Protein 1ELU (pdb70)

Secondary structure (DSSP, 8-state):
--GGGTTSEE--TTT-PPPPHHHHHHHHHHHHHHHHH-SSSHHHHHHHHHHHHHHHHHHHHHTTS-GGGEEEESSHHHHHHHHHHHS---TT-EEEEETT--HHHHHHHHHHHHHH--EEEEE--GGGSSSS-HHHHHHTT--TTEEEEEEESB-TTT--B--HHHHHHHHHH--SSS--EEEEE-TTTBTTB---TTTS--SEEEEESSSTT---TT-EEEEE-TTTGGG----S--TTTEEE-TTS-EEEEPSGGGGG--S---HHHHHHHHHHHHHHHHH--HHHHHHHHHHHHHHHHHHHHHSTTEEES-SS--SSSEEEEEE-SSS-HHHHHHHHHHTTEE-EEETTTTEEEEE--TT--HHHHHHHHHHHTT---/--GGGTTSEE--TTT-PPPPHHHHHHHHHHHHHHHHH-SSSHHHHHHHHHHHHHHHHHHHHHTTS-GGGEEEESSHHHHHHHHHHHS---TT-EEEEETT--HHHHHHHHHHHHHH--EEEEE--GGGSSSS-HHHHHHTT--TTEEEEEEESB-TTT--B--HHHHHHHHHH--SSS--EEEEE-TTTBTTB---TTTS--SEEEEESSSTT---TT-EEEEE-HHHHTT----S--TTSEEE-TTS-EEEEPSGGGGG--S---HHHHHHHHHHHHHHHHSS-HHHHHHHHHHHHHHHHHHHHHSTTEEES-SS--SSSEEEEEE-STT-HHHHHHHHHHTTEE-EEEETTEEEEEE--TT--HHHHHHHHHHHTT---

B-factor: mean 25.41, std 8.62, range [9.64, 63.94]

Radius of gyration: 26.95 Å; Cα contacts (8 Å, |Δi|>4): 1726; chains: 2; bounding box: 87×62×56 Å

Sequence (762 aa):
QFPGLANKTYFNFGGQGILPTVALEAITAMYGYLQENGPFSIAANQHIQQLIAQLRQALAETFNVDPNTITITDNVTTGCDIVLWGLDWHQGDEILLTDCEHPGIIAIVQAIAARFGITYRFFPVAATLNQGDAAAVLANHLGPKTRLVILSHLLWNTGQVLPLAEIMAVCRRHQGNYPVRVLVDGAQSAGSLPLDFSRLEVDYYAFTGHKWFAGPAGVGGLYIHGDCLGEINPTYVGWRSITYGAKGEPTGWAEGGKRFEVATSAYPQYAGLLAALQLHQRQGTAEERYQAICQRSEFLWRGLNQLPHVHCLATSAPQAGLVSFTVDSPLGHRAIVQKLEEQRIYLRTIADPDCIRACCHYITDEEEINHLLARLADFGPQFPGLANKTYFNFGGQGILPTVALEAITAMYGYLQENGPFSIAANQHIQQLIAQLRQALAETFNVDPNTITITDNVTTGCDIVLWGLDWHQGDEILLTDCEHPGIIAIVQAIAARFGITYRFFPVAATLNQGDAAAVLANHLGPKTRLVILSHLLWNTGQVLPLAEIMAVCRRHQGNYPVRVLVDGAQSAGSLPLDFSRLEVDYYAFTGHKWFAGPAGVGGLYIHGDCLGEINPTYVGWRSITYGAKGEPTGWAEGGKRFEVATSAYPQYAGLLAALQLHQRQGTAEERYQAICQRSEFLWRGLNQLPHVHCLATSAPQAGLVSFTVDSPLGHRAIVQKLEEQRIYLRTIADPDCIRACCHYITDEEEINHLLARLADFGP

Organism: Synechocystis sp. (strain PCC 6714) (NCBI:txid1147)

Solvent-accessible surface area: 26799 Å² total

CATH classification: 3.90.1150.10 (+1 more: 3.40.640.10)

Structure (mmCIF, N/CA/C/O backbone):
data_1ELU
#
_entry.id   1ELU
#
_cell.length_a   62.448
_cell.length_b   65.386
_cell.length_c   170.532
_cell.angle_alpha   90.00
_cell.angle_beta   90.00
_cell.angle_gamma   90.00
#
_symmetry.space_group_name_H-M   'P 21 21 21'
#
loop_
_entity.id
_entity.type
_entity.pdbx_description
1 polymer 'L-CYSTEINE/L-CYSTINE C-S LYASE'
2 non-polymer 'POTASSIUM ION'
3 non-polymer '2-[(3-HYDROXY-2-METHYL-5-PHOSPHONOOXYMETHYL-PYRIDIN-4-YLMETHYL)-AMINO]-PROPIONIC ACID'
4 non-polymer S-MERCAPTOCYSTEINE
5 water water
#
loop_
_atom_site.group_PDB
_atom_site.id
_atom_site.type_symbol
_atom_site.label_atom_id
_atom_site.label_alt_id
_atom_site.label_comp_id
_atom_site.label_asym_id
_atom_site.label_entity_id
_atom_site.label_seq_id
_atom_site.pdbx_PDB_ins_code
_atom_site.Cartn_x
_atom_site.Cartn_y
_atom_site.Cartn_z
_atom_site.occupancy
_atom_site.B_iso_or_equiv
_atom_site.auth_seq_id
_atom_site.auth_comp_id
_atom_site.auth_asym_id
_atom_site.auth_atom_id
_atom_site.pdbx_PDB_model_num
ATOM 1 N N . GLN A 1 10 ? -53.506 -18.871 -0.591 1.00 22.52 13 GLN A N 1
ATOM 2 C CA . GLN A 1 10 ? -52.599 -18.298 -1.631 1.00 21.28 13 GLN A CA 1
ATOM 3 C C . GLN A 1 10 ? -53.309 -17.199 -2.428 1.00 19.01 13 GLN A C 1
ATOM 4 O O . GLN A 1 10 ? -52.656 -16.387 -3.074 1.00 21.58 13 GLN A O 1
ATOM 10 N N . PHE A 1 11 ? -54.635 -17.205 -2.412 1.00 18.11 14 PHE A N 1
ATOM 11 C CA . PHE A 1 11 ? -55.412 -16.212 -3.167 1.00 20.74 14 PHE A CA 1
ATOM 12 C C . PHE A 1 11 ? -56.405 -15.507 -2.264 1.00 24.70 14 PHE A C 1
ATOM 13 O O . PHE A 1 11 ? -57.606 -15.822 -2.250 1.00 20.25 14 PHE A O 1
ATOM 21 N N . PRO A 1 12 ? -55.902 -14.537 -1.477 1.00 25.81 15 PRO A N 1
ATOM 22 C CA . PRO A 1 12 ? -56.685 -13.744 -0.535 1.00 26.96 15 PRO A CA 1
ATOM 23 C C . PRO A 1 12 ? -57.944 -13.090 -1.081 1.00 21.88 15 PRO A C 1
ATOM 24 O O . PRO A 1 12 ? -58.952 -13.022 -0.373 1.00 21.04 15 PRO A O 1
ATOM 28 N N . GLY A 1 13 ? -57.888 -12.627 -2.330 1.00 24.27 16 GLY A N 1
ATOM 29 C CA . GLY A 1 13 ? -59.042 -11.989 -2.937 1.00 23.43 16 GLY A CA 1
ATOM 30 C C . GLY A 1 13 ? -60.295 -12.851 -3.044 1.00 22.12 16 GLY A C 1
ATOM 31 O O . GLY A 1 13 ? -61.389 -12.343 -3.170 1.00 22.41 16 GLY A O 1
ATOM 32 N N . LEU A 1 14 ? -60.155 -14.169 -2.986 1.00 22.46 17 LEU A N 1
ATOM 33 C CA . LEU A 1 14 ? -61.333 -15.020 -3.092 1.00 20.24 17 LEU A CA 1
ATOM 34 C C . LEU A 1 14 ? -62.289 -14.964 -1.895 1.00 20.19 17 LEU A C 1
ATOM 35 O O . LEU A 1 14 ? -63.497 -15.027 -2.057 1.00 20.86 17 LEU A O 1
ATOM 40 N N . ALA A 1 15 ? -61.725 -14.820 -0.701 1.00 23.47 18 ALA A N 1
ATOM 41 C CA . ALA A 1 15 ? -62.481 -14.873 0.550 1.00 27.09 18 ALA A CA 1
ATOM 42 C C . ALA A 1 15 ? -63.789 -14.142 0.741 1.00 28.87 18 ALA A C 1
ATOM 43 O O . ALA A 1 15 ? -64.806 -14.771 1.018 1.00 31.23 18 ALA A O 1
ATOM 45 N N . ASN A 1 16 ? -63.805 -12.828 0.630 1.00 29.83 19 ASN A N 1
ATOM 46 C CA . ASN A 1 16 ? -65.086 -12.178 0.895 1.00 30.22 19 ASN A CA 1
ATOM 47 C C . ASN A 1 16 ? -65.932 -11.794 -0.316 1.00 24.25 19 ASN A C 1
ATOM 48 O O . ASN A 1 16 ? -66.664 -10.807 -0.287 1.00 23.93 19 ASN A O 1
ATOM 53 N N . LYS A 1 17 ? -65.857 -12.631 -1.353 1.00 18.91 20 LYS A N 1
ATOM 54 C CA . LYS A 1 17 ? -66.621 -12.464 -2.593 1.00 17.45 20 LYS A CA 1
ATOM 55 C C . LYS A 1 17 ? -66.859 -13.826 -3.266 1.00 18.24 20 LYS A C 1
ATOM 56 O O . LYS A 1 17 ? -66.356 -14.871 -2.784 1.00 17.87 20 LYS A O 1
ATOM 62 N N . THR A 1 18 ? -67.641 -13.813 -4.348 1.00 14.74 21 THR A N 1
ATOM 63 C CA . THR A 1 18 ? -67.939 -15.023 -5.125 1.00 14.06 21 THR A CA 1
ATOM 64 C C . THR A 1 18 ? -67.491 -14.613 -6.525 1.00 11.81 21 THR A C 1
ATOM 65 O O . THR A 1 18 ? -68.273 -14.065 -7.318 1.00 14.95 21 THR A O 1
ATOM 69 N N . TYR A 1 19 ? -66.231 -14.894 -6.821 1.00 11.40 22 TYR A N 1
ATOM 70 C CA . TYR A 1 19 ? -65.639 -14.449 -8.090 1.00 13.92 22 TYR A CA 1
ATOM 71 C C . TYR A 1 19 ? -65.644 -15.453 -9.229 1.00 16.10 22 TYR A C 1
ATOM 72 O O . TYR A 1 19 ? -65.123 -16.555 -9.088 1.00 15.71 22 TYR A O 1
ATOM 81 N N . PHE A 1 20 ? -66.189 -15.030 -10.360 1.00 12.85 23 PHE A N 1
ATOM 82 C CA . PHE A 1 20 ? -66.239 -15.843 -11.578 1.00 14.24 23 PHE A CA 1
ATOM 83 C C . PHE A 1 20 ? -65.731 -15.013 -12.778 1.00 13.34 23 PHE A C 1
ATOM 84 O O . PHE A 1 20 ? -66.146 -15.236 -13.915 1.00 15.37 23 PHE A O 1
ATOM 92 N N . ASN A 1 21 ? -64.833 -14.047 -12.512 1.00 12.54 24 ASN A N 1
ATOM 93 C CA . ASN A 1 21 ? -64.306 -13.214 -13.595 1.00 12.77 24 ASN A CA 1
ATOM 94 C C . ASN A 1 21 ? -62.828 -13.387 -13.917 1.00 14.79 24 ASN A C 1
ATOM 95 O O . ASN A 1 21 ? -62.155 -12.465 -14.382 1.00 14.94 24 ASN A O 1
ATOM 100 N N . PHE A 1 22 ? -62.321 -14.601 -13.740 1.00 13.92 25 PHE A N 1
ATOM 101 C CA . PHE A 1 22 ? -60.909 -14.886 -14.022 1.00 14.12 25 PHE A CA 1
ATOM 102 C C . PHE A 1 22 ? -60.504 -14.552 -15.451 1.00 11.67 25 PHE A C 1
ATOM 103 O O . PHE A 1 22 ? -59.344 -14.164 -15.718 1.00 14.81 25 PHE A O 1
ATOM 111 N N . GLY A 1 23 ? -61.443 -14.756 -16.381 1.00 15.62 26 GLY A N 1
ATOM 112 C CA . GLY A 1 23 ? -61.181 -14.488 -17.791 1.00 14.23 26 GLY A CA 1
ATOM 113 C C . GLY A 1 23 ? -61.020 -12.999 -18.047 1.00 15.73 26 GLY A C 1
ATOM 114 O O . GLY A 1 23 ? -60.448 -12.623 -19.065 1.00 16.48 26 GLY A O 1
ATOM 115 N N . GLY A 1 24 ? -61.559 -12.174 -17.141 1.00 13.89 27 GLY A N 1
ATOM 116 C CA . GLY A 1 24 ? -61.427 -10.704 -17.222 1.00 15.02 27 GLY A CA 1
ATOM 117 C C . GLY A 1 24 ? -60.070 -10.364 -16.590 1.00 14.16 27 GLY A C 1
ATOM 118 O O . GLY A 1 24 ? -59.188 -9.729 -17.202 1.00 15.98 27 GLY A O 1
ATOM 119 N N . GLN A 1 25 ? -59.891 -10.784 -15.336 1.00 11.89 28 GLN A N 1
ATOM 120 C CA . GLN A 1 25 ? -58.600 -10.618 -14.687 1.00 9.64 28 GLN A CA 1
ATOM 121 C C . GLN A 1 25 ? -58.562 -11.612 -13.525 1.00 12.57 28 GLN A C 1
ATOM 122 O O . GLN A 1 25 ? -59.556 -11.775 -12.816 1.00 13.35 28 GLN A O 1
ATOM 128 N N . GLY A 1 26 ? -57.446 -12.305 -13.380 1.00 13.54 29 GLY A N 1
ATOM 129 C CA . GLY A 1 26 ? -57.375 -13.240 -12.271 1.00 12.93 29 GLY A CA 1
ATOM 130 C C . GLY A 1 26 ? -57.128 -12.584 -10.928 1.00 14.17 29 GLY A C 1
ATOM 131 O O . GLY A 1 26 ? -56.643 -11.446 -10.856 1.00 14.48 29 GLY A O 1
ATOM 132 N N . ILE A 1 27 ? -57.507 -13.267 -9.856 1.00 15.06 30 ILE A N 1
ATOM 133 C CA . ILE A 1 27 ? -57.236 -12.794 -8.506 1.00 15.83 30 ILE A CA 1
ATOM 134 C C . ILE A 1 27 ? -55.709 -12.969 -8.322 1.00 15.78 30 ILE A C 1
ATOM 135 O O . ILE A 1 27 ? -55.132 -14.017 -8.603 1.00 14.53 30 ILE A O 1
ATOM 140 N N . LEU A 1 28 ? -55.047 -11.919 -7.876 1.00 11.92 31 LEU A N 1
ATOM 141 C CA . LEU A 1 28 ? -53.602 -11.935 -7.723 1.00 12.57 31 LEU A CA 1
ATOM 142 C C . LEU A 1 28 ? -53.194 -12.716 -6.471 1.00 14.80 31 LEU A C 1
ATOM 143 O O . LEU A 1 28 ? -53.638 -12.416 -5.374 1.00 15.90 31 LEU A O 1
ATOM 148 N N . PRO A 1 29 ? -52.331 -13.729 -6.621 1.00 14.55 32 PRO A N 1
ATOM 149 C CA . PRO A 1 29 ? -51.934 -14.466 -5.413 1.00 15.07 32 PRO A CA 1
ATOM 150 C C . PRO A 1 29 ? -50.940 -13.672 -4.548 1.00 15.35 32 PRO A C 1
ATOM 151 O O . PRO A 1 29 ? -50.197 -12.803 -5.038 1.00 14.00 32 PRO A O 1
ATOM 155 N N . THR A 1 30 ? -50.916 -13.994 -3.263 1.00 15.16 33 THR A N 1
ATOM 156 C CA . THR A 1 30 ? -50.007 -13.306 -2.344 1.00 17.61 33 THR A CA 1
ATOM 157 C C . THR A 1 30 ? -48.560 -13.333 -2.806 1.00 14.50 33 THR A C 1
ATOM 158 O O . THR A 1 30 ? -47.883 -12.313 -2.755 1.00 15.36 33 THR A O 1
ATOM 162 N N . VAL A 1 31 ? -48.050 -14.474 -3.282 1.00 16.95 34 VAL A N 1
ATOM 163 C CA . VAL A 1 31 ? -46.660 -14.530 -3.742 1.00 17.11 34 VAL A CA 1
ATOM 164 C C . VAL A 1 31 ? -46.376 -13.522 -4.873 1.00 14.88 34 VAL A C 1
ATOM 165 O O . VAL A 1 31 ? -45.260 -13.021 -4.978 1.00 16.66 34 VAL A O 1
ATOM 169 N N . ALA A 1 32 ? -47.372 -13.229 -5.708 1.00 14.33 35 ALA A N 1
ATOM 170 C CA . ALA A 1 32 ? -47.165 -12.258 -6.768 1.00 14.95 35 ALA A CA 1
ATOM 171 C C . ALA A 1 32 ? -47.038 -10.864 -6.173 1.00 14.53 35 ALA A C 1
ATOM 172 O O . ALA A 1 32 ? -46.121 -10.108 -6.570 1.00 14.84 35 ALA A O 1
ATOM 174 N N . LEU A 1 33 ? -47.943 -10.523 -5.249 1.00 12.95 36 LEU A N 1
ATOM 175 C CA . LEU A 1 33 ? -47.863 -9.179 -4.642 1.00 14.42 36 LEU A CA 1
ATOM 176 C C . LEU A 1 33 ? -46.541 -9.022 -3.880 1.00 14.66 36 LEU A C 1
ATOM 177 O O . LEU A 1 33 ? -45.876 -7.986 -3.962 1.00 14.56 36 LEU A O 1
ATOM 182 N N . GLU A 1 34 ? -46.127 -10.079 -3.169 1.00 16.02 37 GLU A N 1
ATOM 183 C CA . GLU A 1 34 ? -44.853 -10.029 -2.446 1.00 15.47 37 GLU A CA 1
ATOM 184 C C . GLU A 1 34 ? -43.689 -9.777 -3.412 1.00 16.62 37 GLU A C 1
ATOM 185 O O . GLU A 1 34 ? -42.746 -9.009 -3.098 1.00 16.12 37 GLU A O 1
ATOM 191 N N . ALA A 1 35 ? -43.704 -10.447 -4.579 1.00 13.60 38 ALA A N 1
ATOM 192 C CA . ALA A 1 35 ? -42.633 -10.262 -5.562 1.00 14.94 38 ALA A CA 1
ATOM 193 C C . ALA A 1 35 ? -42.601 -8.851 -6.138 1.00 14.47 38 ALA A C 1
ATOM 194 O O . ALA A 1 35 ? -41.518 -8.287 -6.343 1.00 15.12 38 ALA A O 1
ATOM 196 N N . ILE A 1 36 ? -43.773 -8.296 -6.394 1.00 14.42 39 ILE A N 1
ATOM 197 C CA . ILE A 1 36 ? -43.873 -6.927 -6.907 1.00 14.96 39 ILE A CA 1
ATOM 198 C C . ILE A 1 36 ? -43.289 -5.955 -5.892 1.00 15.77 39 ILE A C 1
ATOM 199 O O . ILE A 1 36 ? -42.406 -5.138 -6.210 1.00 15.44 39 ILE A O 1
ATOM 204 N N . THR A 1 37 ? -43.781 -6.044 -4.663 1.00 16.69 40 THR A N 1
ATOM 205 C CA . THR A 1 37 ? -43.301 -5.168 -3.587 1.00 16.40 40 THR A CA 1
ATOM 206 C C . THR A 1 37 ? -41.797 -5.307 -3.358 1.00 16.07 40 THR A C 1
ATOM 207 O O . THR A 1 37 ? -41.096 -4.302 -3.175 1.00 18.68 40 THR A O 1
ATOM 211 N N . ALA A 1 38 ? -41.277 -6.541 -3.387 1.00 16.32 41 ALA A N 1
ATOM 212 C CA . ALA A 1 38 ? -39.847 -6.755 -3.160 1.00 17.76 41 ALA A CA 1
ATOM 213 C C . ALA A 1 38 ? -38.999 -6.119 -4.240 1.00 16.97 41 ALA A C 1
ATOM 214 O O . ALA A 1 38 ? -37.894 -5.655 -3.964 1.00 19.39 41 ALA A O 1
ATOM 216 N N . MET A 1 39 ? -39.503 -6.102 -5.469 1.00 17.52 42 MET A N 1
ATOM 217 C CA . MET A 1 39 ? -38.777 -5.481 -6.579 1.00 20.48 42 MET A CA 1
ATOM 218 C C . MET A 1 39 ? -38.706 -3.951 -6.428 1.00 19.21 42 MET A C 1
ATOM 219 O O . MET A 1 39 ? -37.653 -3.356 -6.700 1.00 18.14 42 MET A O 1
ATOM 224 N N . TYR A 1 40 ? -39.787 -3.305 -5.985 1.00 19.38 43 TYR A N 1
ATOM 225 C CA . TYR A 1 40 ? -39.697 -1.849 -5.789 1.00 18.11 43 TYR A CA 1
ATOM 226 C C . TYR A 1 40 ? -38.634 -1.613 -4.736 1.00 19.76 43 TYR A C 1
ATOM 227 O O . TYR A 1 40 ? -37.812 -0.718 -4.856 1.00 17.83 43 TYR A O 1
ATOM 236 N N . GLY A 1 41 ? -38.637 -2.459 -3.713 1.00 19.72 44 GLY A N 1
ATOM 237 C CA . GLY A 1 41 ? -37.657 -2.324 -2.651 1.00 23.06 44 GLY A CA 1
ATOM 238 C C . GLY A 1 41 ? -36.233 -2.485 -3.149 1.00 22.64 44 GLY A C 1
ATOM 239 O O . GLY A 1 41 ? -35.336 -1.723 -2.755 1.00 22.03 44 GLY A O 1
ATOM 240 N N . TYR A 1 42 ? -36.008 -3.485 -4.005 1.00 20.17 45 TYR A N 1
ATOM 241 C CA . TYR A 1 42 ? -34.684 -3.712 -4.546 1.00 21.28 45 TYR A CA 1
ATOM 242 C C . TYR A 1 42 ? -34.250 -2.466 -5.312 1.00 21.04 45 TYR A C 1
ATOM 243 O O . TYR A 1 42 ? -33.127 -1.998 -5.161 1.00 21.51 45 TYR A O 1
ATOM 252 N N . LEU A 1 43 ? -35.142 -1.926 -6.136 1.00 21.67 46 LEU A N 1
ATOM 253 C CA . LEU A 1 43 ? -34.816 -0.729 -6.909 1.00 20.62 46 LEU A CA 1
ATOM 254 C C . LEU A 1 43 ? -34.518 0.477 -6.010 1.00 18.86 46 LEU A C 1
ATOM 255 O O . LEU A 1 43 ? -33.590 1.238 -6.279 1.00 20.65 46 LEU A O 1
ATOM 260 N N . GLN A 1 44 ? -35.289 0.658 -4.949 1.00 21.93 47 GLN A N 1
ATOM 261 C CA . GLN A 1 44 ? -35.046 1.798 -4.076 1.00 22.82 47 GLN A CA 1
ATOM 262 C C . GLN A 1 44 ? -33.710 1.634 -3.380 1.00 23.77 47 GLN A C 1
ATOM 263 O O . GLN A 1 44 ? -32.941 2.583 -3.246 1.00 21.95 47 GLN A O 1
ATOM 269 N N . GLU A 1 45 ? -33.414 0.411 -2.963 1.00 23.19 48 GLU A N 1
ATOM 270 C CA . GLU A 1 45 ? -32.186 0.153 -2.239 1.00 24.36 48 GLU A CA 1
ATOM 271 C C . GLU A 1 45 ? -30.914 0.244 -3.070 1.00 19.16 48 GLU A C 1
ATOM 272 O O . GLU A 1 45 ? -29.908 0.795 -2.631 1.00 19.97 48 GLU A O 1
ATOM 278 N N . ASN A 1 46 ? -30.964 -0.296 -4.281 1.00 18.26 49 ASN A N 1
ATOM 279 C CA . ASN A 1 46 ? -29.807 -0.389 -5.137 1.00 18.31 49 ASN A CA 1
ATOM 280 C C . ASN A 1 46 ? -29.722 0.498 -6.356 1.00 18.85 49 ASN A C 1
ATOM 281 O O . ASN A 1 46 ? -28.729 0.435 -7.078 1.00 19.82 49 ASN A O 1
ATOM 286 N N . GLY A 1 47 ? -30.748 1.316 -6.581 1.00 18.47 50 GLY A N 1
ATOM 287 C CA . GLY A 1 47 ? -30.747 2.168 -7.761 1.00 18.60 50 GLY A CA 1
ATOM 288 C C . GLY A 1 47 ? -31.616 3.393 -7.544 1.00 18.42 50 GLY A C 1
ATOM 289 O O . GLY A 1 47 ? -31.386 4.132 -6.595 1.00 18.08 50 GLY A O 1
ATOM 290 N N . PRO A 1 48 ? -32.734 3.528 -8.268 1.00 18.66 51 PRO A N 1
ATOM 291 C CA . PRO A 1 48 ? -33.285 2.615 -9.272 1.00 16.47 51 PRO A CA 1
ATOM 292 C C . PRO A 1 48 ? -32.558 2.402 -10.579 1.00 17.72 51 PRO A C 1
ATOM 293 O O . PRO A 1 48 ? -32.812 1.401 -11.276 1.00 15.16 51 PRO A O 1
ATOM 297 N N . PHE A 1 49 ? -31.687 3.337 -10.936 1.00 16.48 52 PHE A N 1
ATOM 298 C CA . PHE A 1 49 ? -30.895 3.242 -12.156 1.00 13.80 52 PHE A CA 1
ATOM 299 C C . PHE A 1 49 ? -29.441 3.158 -11.743 1.00 18.24 52 PHE A C 1
ATOM 300 O O . PHE A 1 49 ? -28.885 4.120 -11.196 1.00 15.41 52 PHE A O 1
ATOM 308 N N . SER A 1 50 ? -28.817 2.019 -12.030 1.00 16.92 53 SER A N 1
ATOM 309 C CA . SER A 1 50 ? -27.435 1.769 -11.644 1.00 16.50 53 SER A CA 1
ATOM 310 C C . SER A 1 50 ? -26.994 0.478 -12.326 1.00 17.61 53 SER A C 1
ATOM 311 O O . SER A 1 50 ? -27.802 -0.212 -12.934 1.00 17.55 53 SER A O 1
ATOM 314 N N . ILE A 1 51 ? -25.712 0.152 -12.204 1.00 17.72 54 ILE A N 1
ATOM 315 C CA . ILE A 1 51 ? -25.207 -1.086 -12.798 1.00 16.48 54 ILE A CA 1
ATOM 316 C C . ILE A 1 51 ? -25.917 -2.245 -12.107 1.00 18.85 54 ILE A C 1
ATOM 317 O O . ILE A 1 51 ? -26.406 -3.156 -12.784 1.00 19.46 54 ILE A O 1
ATOM 322 N N . ALA A 1 52 ? -25.990 -2.216 -10.784 1.00 20.49 55 ALA A N 1
ATOM 323 C CA . ALA A 1 52 ? -26.621 -3.312 -10.036 1.00 22.62 55 ALA A CA 1
ATOM 324 C C . ALA A 1 52 ? -28.090 -3.464 -10.378 1.00 24.45 55 ALA A C 1
ATOM 325 O O . ALA A 1 52 ? -28.569 -4.568 -10.657 1.00 21.88 55 ALA A O 1
ATOM 327 N N . ALA A 1 53 ? -28.820 -2.356 -10.365 1.00 22.15 56 ALA A N 1
ATOM 328 C CA . ALA A 1 53 ? -30.256 -2.439 -10.641 1.00 19.96 56 ALA A CA 1
ATOM 329 C C . ALA A 1 53 ? -30.550 -2.867 -12.077 1.00 19.72 56 ALA A C 1
ATOM 330 O O . ALA A 1 53 ? -31.448 -3.688 -12.306 1.00 19.83 56 ALA A O 1
ATOM 332 N N . ASN A 1 54 ? -29.827 -2.293 -13.039 1.00 16.93 57 ASN A N 1
ATOM 333 C CA . ASN A 1 54 ? -30.033 -2.653 -14.428 1.00 19.78 57 ASN A CA 1
ATOM 334 C C . ASN A 1 54 ? -29.704 -4.134 -14.636 1.00 18.82 57 ASN A C 1
ATOM 335 O O . ASN A 1 54 ? -30.407 -4.831 -15.366 1.00 20.35 57 ASN A O 1
ATOM 340 N N . GLN A 1 55 ? -28.672 -4.632 -13.965 1.00 19.24 58 GLN A N 1
ATOM 341 C CA . GLN A 1 55 ? -28.349 -6.054 -14.129 1.00 20.73 58 GLN A CA 1
ATOM 342 C C . GLN A 1 55 ? -29.478 -6.909 -13.539 1.00 20.63 58 GLN A C 1
ATOM 343 O O . GLN A 1 55 ? -29.891 -7.913 -14.166 1.00 17.11 58 GLN A O 1
ATOM 349 N N . HIS A 1 56 ? -29.976 -6.519 -12.357 1.00 18.62 59 HIS A N 1
ATOM 350 C CA . HIS A 1 56 ? -31.061 -7.251 -11.678 1.00 17.66 59 HIS A CA 1
ATOM 351 C C . HIS A 1 56 ? -32.320 -7.286 -12.566 1.00 19.22 59 HIS A C 1
ATOM 352 O O . HIS A 1 56 ? -33.029 -8.299 -12.626 1.00 19.59 59 HIS A O 1
ATOM 359 N N . ILE A 1 57 ? -32.601 -6.182 -13.264 1.00 16.18 60 ILE A N 1
ATOM 360 C CA . ILE A 1 57 ? -33.752 -6.129 -14.154 1.00 17.91 60 ILE A CA 1
ATOM 361 C C . ILE A 1 57 ? -33.543 -7.081 -15.338 1.00 19.22 60 ILE A C 1
ATOM 362 O O . ILE A 1 57 ? -34.440 -7.856 -15.655 1.00 19.36 60 ILE A O 1
ATOM 367 N N . GLN A 1 58 ? -32.355 -7.054 -15.955 1.00 17.30 61 GLN A N 1
ATOM 368 C CA . GLN A 1 58 ? -32.076 -7.932 -17.097 1.00 19.96 61 GLN A CA 1
ATOM 369 C C . GLN A 1 58 ? -32.205 -9.386 -16.664 1.00 18.08 61 GLN A C 1
ATOM 370 O O . GLN A 1 58 ? -32.774 -10.207 -17.398 1.00 20.35 61 GLN A O 1
ATOM 376 N N . GLN A 1 59 ? -31.697 -9.710 -15.480 1.00 16.90 62 GLN A N 1
ATOM 377 C CA . GLN A 1 59 ? -31.811 -11.086 -15.000 1.00 18.06 62 GLN A CA 1
ATOM 378 C C . GLN A 1 59 ? -33.280 -11.480 -14.803 1.00 19.90 62 GLN A C 1
ATOM 379 O O . GLN A 1 59 ? -33.680 -12.605 -15.126 1.00 17.57 62 GLN A O 1
ATOM 385 N N . LEU A 1 60 ? -34.076 -10.561 -14.269 1.00 16.62 63 LEU A N 1
ATOM 386 C CA . LEU A 1 60 ? -35.500 -10.791 -14.055 1.00 16.87 63 LEU A CA 1
ATOM 387 C C . LEU A 1 60 ? -36.183 -11.036 -15.386 1.00 17.63 63 LEU A C 1
ATOM 388 O O . LEU A 1 60 ? -3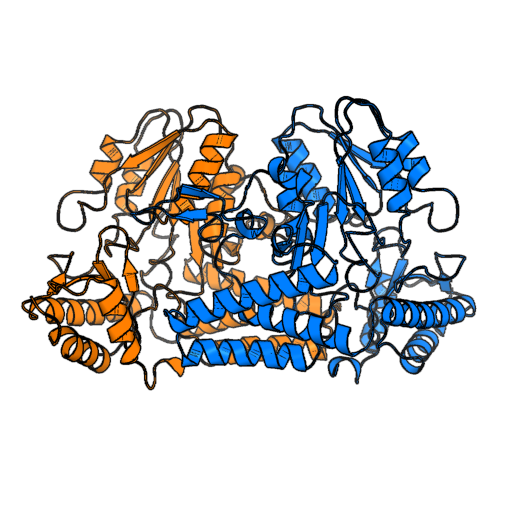6.961 -11.982 -15.546 1.00 16.88 63 LEU A O 1
ATOM 393 N N . ILE A 1 61 ? -35.895 -10.196 -16.365 1.00 15.98 64 ILE A N 1
ATOM 394 C CA . ILE A 1 61 ? -36.535 -10.373 -17.657 1.00 16.24 64 ILE A CA 1
ATOM 395 C C . ILE A 1 61 ? -36.201 -11.757 -18.241 1.00 15.38 64 ILE A C 1
ATOM 396 O O . ILE A 1 61 ? -37.084 -12.454 -18.728 1.00 18.73 64 ILE A O 1
ATOM 401 N N . ALA A 1 62 ? -34.933 -12.147 -18.176 1.00 17.33 65 ALA A N 1
ATOM 402 C CA . ALA A 1 62 ? -34.536 -13.450 -18.691 1.00 16.31 65 ALA A CA 1
ATOM 403 C C . ALA A 1 62 ? -35.233 -14.594 -17.947 1.00 19.82 65 ALA A C 1
ATOM 404 O O . ALA A 1 62 ? -35.609 -15.599 -18.564 1.00 19.62 65 ALA A O 1
ATOM 406 N N . GLN A 1 63 ? -35.397 -14.467 -16.636 1.00 15.90 66 GLN A N 1
ATOM 407 C CA . GLN A 1 63 ? -36.076 -15.507 -15.858 1.00 18.04 66 GLN A CA 1
ATOM 408 C C . GLN A 1 63 ? -37.532 -15.591 -16.271 1.00 15.84 66 GLN A C 1
ATOM 409 O O . GLN A 1 63 ? -38.090 -16.669 -16.412 1.00 18.18 66 GLN A O 1
ATOM 415 N N . LEU A 1 64 ? -38.192 -14.449 -16.441 1.00 15.25 67 LEU A N 1
ATOM 416 C CA . LEU A 1 64 ? -39.586 -14.544 -16.864 1.00 15.27 67 LEU A CA 1
ATOM 417 C C . LEU A 1 64 ? -39.719 -15.116 -18.297 1.00 16.45 67 LEU A C 1
ATOM 418 O O . LEU A 1 64 ? -40.646 -15.877 -18.560 1.00 19.57 67 LEU A O 1
ATOM 423 N N . ARG A 1 65 ? -38.789 -14.778 -19.195 1.00 14.48 68 ARG A N 1
ATOM 424 C CA . ARG A 1 65 ? -38.856 -15.258 -20.582 1.00 16.44 68 ARG A CA 1
ATOM 425 C C . ARG A 1 65 ? -38.698 -16.772 -20.557 1.00 20.17 68 ARG A C 1
ATOM 426 O O . ARG A 1 65 ? -39.388 -17.488 -21.284 1.00 18.42 68 ARG A O 1
ATOM 434 N N . GLN A 1 66 ? -37.806 -17.240 -19.694 1.00 21.24 69 GLN A N 1
ATOM 435 C CA . GLN A 1 66 ? -37.558 -18.673 -19.560 1.00 19.26 69 GLN A CA 1
ATOM 436 C C . GLN A 1 66 ? -38.747 -19.398 -18.954 1.00 21.61 69 GLN A C 1
ATOM 437 O O . GLN A 1 66 ? -39.099 -20.476 -19.407 1.00 20.79 69 GLN A O 1
ATOM 443 N N . ALA A 1 67 ? -39.386 -18.815 -17.937 1.00 21.56 70 ALA A N 1
ATOM 444 C CA . ALA A 1 67 ? -40.556 -19.438 -17.310 1.00 22.88 70 ALA A CA 1
ATOM 445 C C . ALA A 1 67 ? -41.703 -19.611 -18.310 1.00 20.35 70 ALA A C 1
ATOM 446 O O . ALA A 1 67 ? -42.389 -20.629 -18.304 1.00 21.22 70 ALA A O 1
ATOM 448 N N . LEU A 1 68 ? -41.930 -18.592 -19.144 1.00 20.20 71 LEU A N 1
ATOM 449 C CA . LEU A 1 68 ? -42.985 -18.643 -20.164 1.00 22.35 71 LEU A CA 1
ATOM 450 C C . LEU A 1 68 ? -42.624 -19.729 -21.187 1.00 23.33 71 LEU A C 1
ATOM 451 O O . LEU A 1 68 ? -43.477 -20.538 -21.564 1.00 20.83 71 LEU A O 1
ATOM 456 N N . ALA A 1 69 ? -41.363 -19.734 -21.621 1.00 22.07 72 ALA A N 1
ATOM 457 C CA . ALA A 1 69 ? -40.876 -20.729 -22.585 1.00 21.60 72 ALA A CA 1
ATOM 458 C C . ALA A 1 69 ? -41.162 -22.127 -22.066 1.00 23.17 72 ALA A C 1
ATOM 459 O O . ALA A 1 69 ? -41.716 -22.957 -22.790 1.00 25.65 72 ALA A O 1
ATOM 461 N N . GLU A 1 70 ? -40.813 -22.386 -20.815 1.00 23.84 73 GLU A N 1
ATOM 462 C CA . GLU A 1 70 ? -41.056 -23.701 -20.215 1.00 24.20 73 GLU A CA 1
ATOM 463 C C . GLU A 1 70 ? -42.548 -24.013 -20.086 1.00 27.06 73 GLU A C 1
ATOM 464 O O . GLU A 1 70 ? -42.972 -25.187 -20.158 1.00 25.51 73 GLU A O 1
ATOM 470 N N . THR A 1 71 ? -43.351 -22.976 -19.881 1.00 23.87 74 THR A N 1
ATOM 471 C CA . THR A 1 71 ? -44.779 -23.167 -19.754 1.00 24.93 74 THR A CA 1
ATOM 472 C C . THR A 1 71 ? -45.366 -23.762 -21.027 1.00 24.72 74 THR A C 1
ATOM 473 O O . THR A 1 71 ? -46.228 -24.644 -20.962 1.00 24.92 74 THR A O 1
ATOM 477 N N . PHE A 1 72 ? -44.867 -23.306 -22.174 1.00 24.63 75 PHE A N 1
ATOM 478 C CA . PHE A 1 72 ? -45.368 -23.739 -23.476 1.00 25.33 75 PHE A CA 1
ATOM 479 C C . PHE A 1 72 ? -44.470 -24.764 -24.160 1.00 26.47 75 PHE A C 1
ATOM 480 O O . PHE A 1 72 ? -44.696 -25.126 -25.315 1.00 23.39 75 PHE A O 1
ATOM 488 N N . ASN A 1 73 ? -43.446 -25.194 -23.432 1.00 27.71 76 ASN A N 1
ATOM 489 C CA . ASN A 1 73 ? -42.478 -26.181 -23.912 1.00 30.22 76 ASN A CA 1
ATOM 490 C C . ASN A 1 73 ? -41.793 -25.734 -25.208 1.00 27.34 76 ASN A C 1
ATOM 491 O O . ASN A 1 73 ? -41.773 -26.459 -26.199 1.00 29.12 76 ASN A O 1
ATOM 496 N N . VAL A 1 74 ? -41.251 -24.523 -25.207 1.00 25.46 77 VAL A N 1
ATOM 497 C CA . VAL A 1 74 ? -40.544 -24.028 -26.373 1.00 20.57 77 VAL A CA 1
ATOM 498 C C . VAL A 1 74 ? -39.227 -23.392 -25.938 1.00 24.63 77 VAL A C 1
ATOM 499 O O . VAL A 1 74 ? -38.895 -23.341 -24.746 1.00 26.07 77 VAL A O 1
ATOM 503 N N . ASP A 1 75 ? -38.475 -22.916 -26.919 1.00 24.18 78 ASP A N 1
ATOM 504 C CA . ASP A 1 75 ? -37.192 -22.298 -26.654 1.00 25.45 78 ASP A CA 1
ATOM 505 C C . ASP A 1 75 ? -37.464 -20.841 -26.309 1.00 24.79 78 ASP A C 1
ATOM 506 O O . ASP A 1 75 ? -38.325 -20.216 -26.911 1.00 25.73 78 ASP A O 1
ATOM 511 N N . PRO A 1 76 ? -36.729 -20.290 -25.337 1.00 26.07 79 PRO A N 1
ATOM 512 C CA . PRO A 1 76 ? -36.916 -18.888 -24.933 1.00 26.89 79 PRO A CA 1
ATOM 513 C C . PRO A 1 76 ? -36.819 -17.872 -26.075 1.00 25.37 79 PRO A C 1
ATOM 514 O O . PRO A 1 76 ? -37.418 -16.786 -26.001 1.00 22.40 79 PRO A O 1
ATOM 518 N N . ASN A 1 77 ? -36.068 -18.201 -27.131 1.00 21.59 80 ASN A N 1
ATOM 519 C CA . ASN A 1 77 ? -35.928 -17.278 -28.269 1.00 23.41 80 ASN A CA 1
ATOM 520 C C . ASN A 1 77 ? -37.243 -16.983 -29.031 1.00 19.99 80 ASN A C 1
ATOM 521 O O . ASN A 1 77 ? -37.332 -15.976 -29.740 1.00 22.00 80 ASN A O 1
ATOM 526 N N . THR A 1 78 ? -38.236 -17.851 -28.868 1.00 22.40 81 THR A N 1
ATOM 527 C CA . THR A 1 78 ? -39.536 -17.716 -29.517 1.00 20.81 81 THR A CA 1
ATOM 528 C C . THR A 1 78 ? -40.502 -16.858 -28.684 1.00 23.15 81 THR A C 1
ATOM 529 O O . THR A 1 78 ? -41.639 -16.617 -29.113 1.00 21.21 81 THR A O 1
ATOM 533 N N . ILE A 1 79 ? -40.041 -16.380 -27.520 1.00 21.93 82 ILE A N 1
ATOM 534 C CA . ILE A 1 79 ? -40.906 -15.614 -26.608 1.00 19.81 82 ILE A CA 1
ATOM 535 C C . ILE A 1 79 ? -40.635 -14.107 -26.506 1.00 19.25 82 ILE A C 1
ATOM 536 O O . ILE A 1 79 ? -39.524 -13.687 -26.238 1.00 23.11 82 ILE A O 1
ATOM 541 N N . THR A 1 80 ? -41.666 -13.304 -26.718 1.00 17.85 83 THR A N 1
ATOM 542 C CA . THR A 1 80 ? -41.544 -11.863 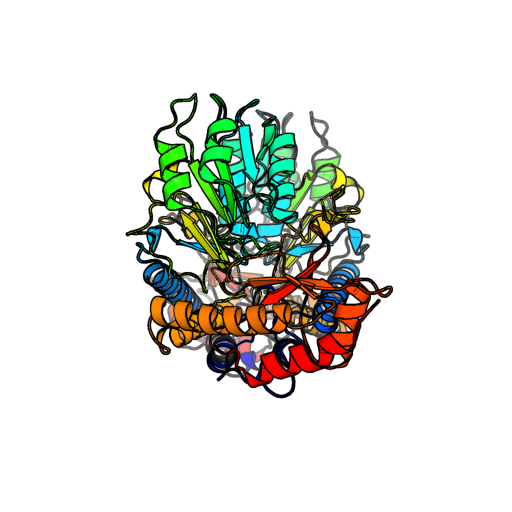-26.583 1.00 17.46 83 THR A CA 1
ATOM 543 C C . THR A 1 80 ? -42.380 -11.476 -25.367 1.00 16.91 83 THR A C 1
ATOM 544 O O . THR A 1 80 ? -43.497 -11.947 -25.218 1.00 19.08 83 THR A O 1
ATOM 548 N N . ILE A 1 81 ? -41.852 -10.626 -24.490 1.00 18.32 84 ILE A N 1
ATOM 549 C CA . ILE A 1 81 ? -42.660 -10.183 -23.353 1.00 17.74 84 ILE A CA 1
ATOM 550 C C . ILE A 1 81 ? -43.356 -8.876 -23.806 1.00 15.95 84 ILE A C 1
ATOM 551 O O . ILE A 1 81 ? -42.737 -7.996 -24.426 1.00 15.64 84 ILE A O 1
ATOM 556 N N . THR A 1 82 ? -44.648 -8.781 -23.504 1.00 14.33 85 THR A N 1
ATOM 557 C CA . THR A 1 82 ? -45.468 -7.629 -23.878 1.00 14.78 85 THR A CA 1
ATOM 558 C C . THR A 1 82 ? -46.231 -7.178 -22.617 1.00 16.69 85 THR A C 1
ATOM 559 O O . THR A 1 82 ? -45.916 -7.622 -21.497 1.00 15.13 85 THR A O 1
ATOM 563 N N . ASP A 1 83 ? -47.224 -6.301 -22.797 1.00 18.25 86 ASP A N 1
ATOM 564 C CA . ASP A 1 83 ? -48.045 -5.843 -21.678 1.00 15.78 86 ASP A CA 1
ATOM 565 C C . ASP A 1 83 ? -49.395 -6.528 -21.638 1.00 16.29 86 ASP A C 1
ATOM 566 O O . ASP A 1 83 ? -50.054 -6.460 -20.619 1.00 15.26 86 ASP A O 1
ATOM 571 N N . ASN A 1 84 ? -49.818 -7.189 -22.728 1.00 15.73 87 ASN A N 1
ATOM 572 C CA . ASN A 1 84 ? -51.172 -7.749 -22.765 1.00 15.63 87 ASN A CA 1
ATOM 573 C C . ASN A 1 84 ? -51.370 -8.644 -24.007 1.00 16.99 87 ASN A C 1
ATOM 574 O O . ASN A 1 84 ? -50.464 -8.828 -24.781 1.00 16.18 87 ASN A O 1
ATOM 579 N N . VAL A 1 85 ? -52.567 -9.184 -24.206 1.00 17.24 88 VAL A N 1
ATOM 580 C CA . VAL A 1 85 ? -52.764 -10.045 -25.370 1.00 17.58 88 VAL A CA 1
ATOM 581 C C . VAL A 1 85 ? -52.677 -9.251 -26.652 1.00 17.98 88 VAL A C 1
ATOM 582 O O . VAL A 1 85 ? -51.972 -9.615 -27.607 1.00 16.09 88 VAL A O 1
ATOM 586 N N . THR A 1 86 ? -53.391 -8.132 -26.660 1.00 17.50 89 THR A N 1
ATOM 587 C CA . THR A 1 86 ? -53.499 -7.298 -27.829 1.00 16.25 89 THR A CA 1
ATOM 588 C C . THR A 1 86 ? -52.172 -6.899 -28.461 1.00 18.54 89 THR A C 1
ATOM 589 O O . THR A 1 86 ? -52.025 -6.974 -29.682 1.00 18.63 89 THR A O 1
ATOM 593 N N . THR A 1 87 ? -51.213 -6.468 -27.645 1.00 16.22 90 THR A N 1
ATOM 594 C CA . THR A 1 87 ? -49.902 -6.069 -28.193 1.00 17.06 90 THR A CA 1
ATOM 595 C C . THR A 1 87 ? -49.255 -7.199 -29.027 1.00 15.29 90 THR A C 1
ATOM 596 O O . THR A 1 87 ? -48.642 -6.924 -30.068 1.00 20.28 90 THR A O 1
ATOM 600 N N . GLY A 1 88 ? -49.395 -8.440 -28.580 1.00 17.03 91 GLY A N 1
ATOM 601 C CA . GLY A 1 88 ? -48.843 -9.571 -29.325 1.00 18.03 91 GLY A CA 1
ATOM 602 C C . GLY A 1 88 ? -49.470 -9.627 -30.726 1.00 20.63 91 GLY A C 1
ATOM 603 O O . GLY A 1 88 ? -48.781 -9.871 -31.734 1.00 19.32 91 GLY A O 1
ATOM 604 N N . CYS A 1 89 ? -50.787 -9.409 -30.790 1.00 18.57 92 CYS A N 1
ATOM 605 C CA . CYS A 1 89 ? -51.493 -9.374 -32.068 1.00 17.20 92 CYS A CA 1
ATOM 606 C C . CYS A 1 89 ? -51.011 -8.194 -32.933 1.00 17.99 92 CYS A C 1
ATOM 607 O O . CYS A 1 89 ? -50.831 -8.344 -34.141 1.00 17.82 92 CYS A O 1
ATOM 610 N N . ASP A 1 90 ? -50.793 -7.024 -32.321 1.00 16.70 93 ASP A N 1
ATOM 611 C CA . ASP A 1 90 ? -50.306 -5.837 -33.043 1.00 18.27 93 ASP A CA 1
ATOM 612 C C . ASP A 1 90 ? -48.925 -6.089 -33.644 1.00 19.63 93 ASP A C 1
ATOM 613 O O . ASP A 1 90 ? -48.663 -5.725 -34.790 1.00 18.10 93 ASP A O 1
ATOM 618 N N . ILE A 1 91 ? -48.048 -6.727 -32.864 1.00 18.70 94 ILE A N 1
ATOM 619 C CA . ILE A 1 91 ? -46.686 -7.019 -33.330 1.00 19.16 94 ILE A CA 1
ATOM 620 C C . ILE A 1 91 ? -46.729 -7.874 -34.596 1.00 20.48 94 ILE A C 1
ATOM 621 O O . ILE A 1 91 ? -46.030 -7.572 -35.543 1.00 20.99 94 ILE A O 1
ATOM 626 N N . VAL A 1 92 ? -47.544 -8.933 -34.601 1.00 19.34 95 VAL A N 1
ATOM 627 C CA . VAL A 1 92 ? -47.672 -9.831 -35.767 1.00 24.07 95 VAL A CA 1
ATOM 628 C C . VAL A 1 92 ? -48.339 -9.157 -36.975 1.00 24.53 95 VAL A C 1
ATOM 629 O O . VAL A 1 92 ? -47.806 -9.163 -38.096 1.00 26.37 95 VAL A O 1
ATOM 633 N N . LEU A 1 93 ? -49.495 -8.547 -36.748 1.00 23.86 96 LEU A N 1
ATOM 634 C CA . LEU A 1 93 ? -50.224 -7.894 -37.824 1.00 23.44 96 LEU A CA 1
ATOM 635 C C . LEU A 1 93 ? -49.478 -6.720 -38.486 1.00 24.76 96 LEU A C 1
ATOM 636 O O . LEU A 1 93 ? -49.527 -6.561 -39.706 1.00 23.04 96 LEU A O 1
ATOM 641 N N . TRP A 1 94 ? -48.771 -5.901 -37.709 1.00 23.09 97 TRP A N 1
ATOM 642 C CA . TRP A 1 94 ? -48.051 -4.782 -38.324 1.00 22.11 97 TRP A CA 1
ATOM 643 C C . TRP A 1 94 ? -46.721 -5.175 -38.947 1.00 24.18 97 TRP A C 1
ATOM 644 O O . TRP A 1 94 ? -46.156 -4.408 -39.749 1.00 22.16 97 TRP A O 1
ATOM 655 N N . GLY A 1 95 ? -46.243 -6.358 -38.584 1.00 23.05 98 GLY A N 1
ATOM 656 C CA . GLY A 1 95 ? -44.949 -6.847 -39.051 1.00 25.32 98 GLY A CA 1
ATOM 657 C C . GLY A 1 95 ? -44.935 -7.690 -40.321 1.00 26.50 98 GLY A C 1
ATOM 658 O O . GLY A 1 95 ? -43.883 -7.900 -40.939 1.00 22.86 98 GLY A O 1
ATOM 659 N N . LEU A 1 96 ? -46.101 -8.178 -40.713 1.00 25.01 99 LEU A N 1
ATOM 660 C CA . LEU A 1 96 ? -46.217 -8.985 -41.930 1.00 26.24 99 LEU A CA 1
ATOM 661 C C . LEU A 1 96 ? -46.083 -8.096 -43.155 1.00 22.61 99 LEU A C 1
ATOM 662 O O . LEU A 1 96 ? -46.609 -6.987 -43.184 1.00 22.90 99 LEU A O 1
ATOM 667 N N . ASP A 1 97 ? -45.374 -8.594 -44.172 1.00 26.20 100 ASP A N 1
ATOM 668 C CA . ASP A 1 97 ? -45.148 -7.838 -45.408 1.00 27.11 100 ASP A CA 1
ATOM 669 C C . ASP A 1 97 ? -46.372 -7.888 -46.328 1.00 27.45 100 ASP A C 1
ATOM 670 O O . ASP A 1 97 ? -46.306 -8.413 -47.434 1.00 27.19 100 ASP A O 1
ATOM 675 N N . TRP A 1 98 ? -47.475 -7.311 -45.859 1.00 25.67 101 TRP A N 1
ATOM 676 C CA . TRP A 1 98 ? -48.739 -7.269 -46.604 1.00 27.27 101 TRP A CA 1
ATOM 677 C C . TRP A 1 98 ? -48.623 -6.665 -47.999 1.00 28.84 101 TRP A C 1
ATOM 678 O O . TRP A 1 98 ? -47.794 -5.790 -48.238 1.00 28.33 101 TRP A O 1
ATOM 689 N N . HIS A 1 99 ? -49.479 -7.144 -48.902 1.00 28.93 102 HIS A N 1
ATOM 690 C CA . HIS A 1 99 ? -49.560 -6.657 -50.282 1.00 31.09 102 HIS A CA 1
ATOM 691 C C . HIS A 1 99 ? -51.019 -6.368 -50.556 1.00 31.92 102 HIS A C 1
ATOM 692 O O . HIS A 1 99 ? -51.891 -7.048 -50.017 1.00 30.08 102 HIS A O 1
ATOM 699 N N . GLN A 1 100 ? -51.286 -5.362 -51.381 1.00 34.44 103 GLN A N 1
ATOM 700 C CA . GLN A 1 100 ? -52.659 -5.001 -51.703 1.00 36.41 103 GLN A CA 1
ATOM 701 C C . GLN A 1 100 ? -53.462 -6.204 -52.160 1.00 34.98 103 GLN A C 1
ATOM 702 O O . GLN A 1 100 ? -52.991 -7.012 -52.967 1.00 34.70 103 GLN A O 1
ATOM 708 N N . GLY A 1 101 ? -54.675 -6.333 -51.628 1.00 33.16 104 GLY A N 1
ATOM 709 C CA . GLY A 1 101 ? -55.516 -7.453 -52.007 1.00 32.33 104 GLY A CA 1
ATOM 710 C C . GLY A 1 101 ? -55.337 -8.707 -51.180 1.00 33.41 104 GLY A C 1
ATOM 711 O O . GLY A 1 101 ? -56.091 -9.676 -51.344 1.00 30.71 104 GLY A O 1
ATOM 712 N N . ASP A 1 102 ? -54.349 -8.710 -50.286 1.00 29.84 105 ASP A N 1
ATOM 713 C CA . ASP A 1 102 ? -54.120 -9.873 -49.426 1.00 27.83 105 ASP A CA 1
ATOM 714 C C . ASP A 1 102 ? -55.360 -9.970 -48.531 1.00 25.88 105 ASP A C 1
ATOM 715 O O . ASP A 1 102 ? -55.970 -8.956 -48.197 1.00 29.15 105 ASP A O 1
ATOM 720 N N . GLU A 1 103 ? -55.720 -11.172 -48.134 1.00 26.35 106 GLU A N 1
ATOM 721 C CA . GLU A 1 103 ? -56.909 -11.325 -47.309 1.00 26.98 106 GLU A CA 1
ATOM 722 C C . GLU A 1 103 ? -56.658 -11.956 -45.938 1.00 25.70 106 GLU A C 1
ATOM 723 O O . GLU A 1 103 ? -55.871 -12.896 -45.781 1.00 23.90 106 GLU A O 1
ATOM 729 N N . ILE A 1 104 ? -57.374 -11.426 -44.952 1.00 25.09 107 ILE A N 1
ATOM 730 C CA . ILE A 1 104 ? -57.313 -11.929 -43.588 1.00 24.85 107 ILE A CA 1
ATOM 731 C C . ILE A 1 104 ? -58.695 -12.494 -43.223 1.00 19.86 107 ILE A C 1
ATOM 732 O O . ILE A 1 104 ? -59.697 -11.817 -43.392 1.00 23.96 107 ILE A O 1
ATOM 737 N N . LEU A 1 105 ? -58.750 -13.722 -42.728 1.00 22.40 108 LEU A N 1
ATOM 738 C CA . LEU A 1 105 ? -60.030 -14.270 -42.290 1.00 23.19 108 LEU A CA 1
ATOM 739 C C . LEU A 1 105 ? -60.033 -14.257 -40.745 1.00 24.30 108 LEU A C 1
ATOM 740 O O . LEU A 1 105 ? -59.035 -14.654 -40.142 1.00 25.09 108 LEU A O 1
ATOM 745 N N . LEU A 1 106 ? -61.121 -13.794 -40.125 1.00 24.42 109 LEU A N 1
ATOM 746 C CA . LEU A 1 106 ? -61.229 -13.787 -38.648 1.00 22.50 109 LEU A CA 1
ATOM 747 C C . LEU A 1 106 ? -62.563 -14.420 -38.314 1.00 22.11 109 LEU A C 1
ATOM 748 O O . LEU A 1 106 ? -63.526 -14.249 -39.067 1.00 21.23 109 LEU A O 1
ATOM 753 N N . THR A 1 107 ? -62.642 -15.128 -37.188 1.00 22.98 110 THR A N 1
ATOM 754 C CA . THR A 1 107 ? -63.919 -15.726 -36.804 1.00 20.20 110 THR A CA 1
ATOM 755 C C . THR A 1 107 ? -64.902 -14.641 -36.393 1.00 21.12 110 THR A C 1
ATOM 756 O O . THR A 1 107 ? -64.548 -13.465 -36.251 1.00 20.50 110 THR A O 1
ATOM 760 N N . ASP A 1 108 ? -66.157 -15.033 -36.227 1.00 20.35 111 ASP A N 1
ATOM 761 C CA . ASP A 1 108 ? -67.164 -14.061 -35.832 1.00 20.41 111 ASP A CA 1
ATOM 762 C C . ASP A 1 108 ? -67.229 -13.914 -34.293 1.00 20.28 111 ASP A C 1
ATOM 763 O O . ASP A 1 108 ? -68.167 -13.322 -33.758 1.00 19.58 111 ASP A O 1
ATOM 768 N N . CYS A 1 109 ? -66.199 -14.411 -33.611 1.00 20.41 112 CYS A N 1
ATOM 769 C CA . CYS A 1 109 ? -66.128 -14.360 -32.146 1.00 18.75 112 CYS A CA 1
ATOM 770 C C . CYS A 1 109 ? -64.831 -13.735 -31.672 1.00 20.94 112 CYS A C 1
ATOM 771 O O . CYS A 1 109 ? -64.378 -14.009 -30.557 1.00 20.74 112 CYS A O 1
ATOM 774 N N . GLU A 1 110 ? -64.240 -12.881 -32.493 1.00 20.84 113 GLU A N 1
ATOM 775 C CA . GLU A 1 110 ? -62.982 -12.262 -32.091 1.00 21.17 113 GLU A CA 1
ATOM 776 C C . GLU A 1 110 ? -63.233 -10.965 -31.352 1.00 22.36 113 GLU A C 1
ATOM 777 O O . GLU A 1 110 ? -64.283 -10.326 -31.509 1.00 24.68 113 GLU A O 1
ATOM 783 N N . HIS A 1 111 ? -62.257 -10.581 -30.538 1.00 21.18 114 HIS A N 1
ATOM 784 C CA . HIS A 1 111 ? -62.379 -9.367 -29.770 1.00 27.43 114 HIS A CA 1
ATOM 785 C C . HIS A 1 111 ? -62.422 -8.120 -30.605 1.00 25.25 114 HIS A C 1
ATOM 786 O O . HIS A 1 111 ? -61.718 -7.997 -31.609 1.00 26.40 114 HIS A O 1
ATOM 793 N N . PRO A 1 112 ? -63.268 -7.166 -30.210 1.00 25.47 115 PRO A N 1
ATOM 794 C CA . PRO A 1 112 ? -63.381 -5.918 -30.959 1.00 23.03 115 PRO A CA 1
ATOM 795 C C . PRO A 1 112 ? -62.032 -5.210 -31.106 1.00 25.12 115 PRO A C 1
ATOM 796 O O . PRO A 1 112 ? -61.790 -4.527 -32.101 1.00 24.47 115 PRO A O 1
ATOM 800 N N . GLY A 1 113 ? -61.167 -5.354 -30.109 1.00 24.91 116 GLY A N 1
ATOM 801 C CA . GLY A 1 113 ? -59.859 -4.715 -30.194 1.00 27.79 116 GLY A CA 1
ATOM 802 C C . GLY A 1 113 ? -59.006 -5.326 -31.297 1.00 25.05 116 GLY A C 1
ATOM 803 O O . GLY A 1 113 ? -58.253 -4.616 -31.977 1.00 27.30 116 GLY A O 1
ATOM 804 N N . ILE A 1 114 ? -59.104 -6.645 -31.482 1.00 23.09 117 ILE A N 1
ATOM 805 C CA . ILE A 1 114 ? -58.328 -7.335 -32.511 1.00 19.89 117 ILE A CA 1
ATOM 806 C C . ILE A 1 114 ? -58.895 -6.972 -33.891 1.00 19.56 117 ILE A C 1
ATOM 807 O O . ILE A 1 114 ? -58.157 -6.776 -34.860 1.00 21.50 117 ILE A O 1
ATOM 812 N N . ILE A 1 115 ? -60.219 -6.878 -33.972 1.00 20.55 118 ILE A N 1
ATOM 813 C CA . ILE A 1 115 ? -60.854 -6.478 -35.220 1.00 22.58 118 ILE A CA 1
ATOM 814 C C . ILE A 1 115 ? -60.339 -5.066 -35.556 1.00 21.18 118 ILE A C 1
ATOM 815 O O . ILE A 1 115 ? -60.104 -4.698 -36.727 1.00 24.79 118 ILE A O 1
ATOM 820 N N . ALA A 1 116 ? -60.173 -4.239 -34.538 1.00 22.87 119 ALA A N 1
ATOM 821 C CA . ALA A 1 116 ? -59.700 -2.881 -34.815 1.00 22.09 119 ALA A CA 1
ATOM 822 C C . ALA A 1 116 ? -58.309 -2.877 -35.444 1.00 19.54 119 ALA A C 1
ATOM 823 O O . ALA A 1 116 ? -58.044 -2.076 -36.334 1.00 21.59 119 ALA A O 1
ATOM 825 N N . ILE A 1 117 ? -57.403 -3.730 -34.981 1.00 18.19 120 ILE A N 1
ATOM 826 C CA . ILE A 1 117 ? -56.071 -3.746 -35.589 1.00 18.70 120 ILE A CA 1
ATOM 827 C C . ILE A 1 117 ? -56.221 -4.115 -37.076 1.00 20.96 120 ILE A C 1
ATOM 828 O O . ILE A 1 117 ? -55.588 -3.493 -37.934 1.00 21.80 120 ILE A O 1
ATOM 833 N N . VAL A 1 118 ? -57.042 -5.127 -37.357 1.00 20.73 121 VAL A N 1
ATOM 834 C CA . VAL A 1 118 ? -57.268 -5.595 -38.732 1.00 25.33 121 VAL A CA 1
ATOM 835 C C . VAL A 1 118 ? -57.776 -4.498 -39.647 1.00 26.81 121 VAL A C 1
ATOM 836 O O . VAL A 1 118 ? -57.363 -4.422 -40.814 1.00 27.10 121 VAL A O 1
ATOM 840 N N . GLN A 1 119 ? -58.657 -3.651 -39.123 1.00 25.99 122 GLN A N 1
ATOM 841 C CA . GLN A 1 119 ? -59.216 -2.567 -39.922 1.00 28.54 122 GLN A CA 1
ATOM 842 C C . GLN A 1 119 ? -58.132 -1.536 -40.175 1.00 30.44 122 GLN A C 1
ATOM 843 O O . GLN A 1 119 ? -58.077 -0.923 -41.250 1.00 30.07 122 GLN A O 1
ATOM 849 N N . ALA A 1 120 ? -57.261 -1.353 -39.185 1.00 27.87 123 ALA A N 1
ATOM 850 C CA . ALA A 1 120 ? -56.160 -0.407 -39.315 1.00 29.02 123 ALA A CA 1
ATOM 851 C C . ALA A 1 120 ? -55.177 -0.930 -40.359 1.00 28.90 123 ALA A C 1
ATOM 852 O O . ALA A 1 120 ? -54.649 -0.159 -41.147 1.00 31.10 123 ALA A O 1
ATOM 854 N N . ILE A 1 121 ? -54.931 -2.239 -40.361 1.00 29.16 124 ILE A N 1
ATOM 855 C CA . ILE A 1 121 ? -54.028 -2.832 -41.342 1.00 30.54 124 ILE A CA 1
ATOM 856 C C . ILE A 1 121 ? -54.651 -2.702 -42.728 1.00 30.58 124 ILE A C 1
ATOM 857 O O . ILE A 1 121 ? -53.985 -2.332 -43.681 1.00 27.99 124 ILE A O 1
ATOM 862 N N . ALA A 1 122 ? -55.934 -3.025 -42.833 1.00 31.47 125 ALA A N 1
ATOM 863 C CA . ALA A 1 122 ? -56.612 -2.949 -44.113 1.00 29.42 125 ALA A CA 1
ATOM 864 C C . ALA A 1 122 ? -56.494 -1.537 -44.685 1.00 28.39 125 ALA A C 1
ATOM 865 O O . ALA A 1 122 ? -56.287 -1.372 -45.879 1.00 30.88 125 ALA A O 1
ATOM 867 N N . ALA A 1 123 ? -56.616 -0.523 -43.838 1.00 28.59 126 ALA A N 1
ATOM 868 C CA . ALA A 1 123 ? -56.515 0.855 -44.291 1.00 30.35 126 ALA A CA 1
ATOM 869 C C . ALA A 1 123 ? -55.095 1.223 -44.736 1.00 32.20 126 ALA A C 1
ATOM 870 O O . ALA A 1 123 ? -54.899 1.972 -45.700 1.00 33.07 126 ALA A O 1
ATOM 872 N N . ARG A 1 124 ? -54.102 0.686 -44.036 1.00 29.71 127 ARG A N 1
ATOM 873 C CA . ARG A 1 124 ? -52.716 0.988 -44.333 1.00 30.55 127 ARG A CA 1
ATOM 874 C C . ARG A 1 124 ? -52.082 0.219 -45.497 1.00 29.68 127 ARG A C 1
ATOM 875 O O . ARG A 1 124 ? -51.333 0.808 -46.291 1.00 31.03 127 ARG A O 1
ATOM 883 N N . PHE A 1 125 ? -52.365 -1.076 -45.602 1.00 27.52 128 PHE A N 1
ATOM 884 C CA . PHE A 1 125 ? -51.754 -1.901 -46.640 1.00 27.53 128 PHE A CA 1
ATOM 885 C C . PHE A 1 125 ? -52.687 -2.290 -47.773 1.00 25.68 128 PHE A C 1
ATOM 886 O O . PHE A 1 125 ? -52.277 -2.968 -48.715 1.00 27.54 128 PHE A O 1
ATOM 894 N N . GLY A 1 126 ? -53.942 -1.881 -47.669 1.00 28.00 129 GLY A N 1
ATOM 895 C CA . GLY A 1 126 ? -54.909 -2.208 -48.709 1.00 31.01 129 GLY A CA 1
ATOM 896 C C . GLY A 1 126 ? -55.281 -3.681 -48.745 1.00 31.46 129 GLY A C 1
ATOM 897 O O . GLY A 1 126 ? -55.551 -4.232 -49.818 1.00 32.99 129 GLY A O 1
ATOM 898 N N . ILE A 1 127 ? -55.271 -4.341 -47.588 1.00 30.26 130 ILE A N 1
ATOM 899 C CA . ILE A 1 127 ? -55.661 -5.737 -47.545 1.00 28.50 130 ILE A CA 1
ATOM 900 C C . ILE A 1 127 ? -57.174 -5.736 -47.295 1.00 26.93 130 ILE A C 1
ATOM 901 O O . ILE A 1 127 ? -57.785 -4.683 -47.063 1.00 26.10 130 ILE A O 1
ATOM 906 N N . THR A 1 128 ? -57.774 -6.912 -47.372 1.00 23.58 131 THR A N 1
ATOM 907 C CA . THR A 1 128 ? -59.199 -7.068 -47.127 1.00 22.75 131 THR A CA 1
ATOM 908 C C . THR A 1 128 ? -59.419 -8.121 -46.030 1.00 27.74 131 THR A C 1
ATOM 909 O O . THR A 1 128 ? -58.549 -8.966 -45.780 1.00 24.44 131 THR A O 1
ATOM 913 N N . TYR A 1 129 ? -60.579 -8.080 -45.371 1.00 27.99 132 TYR A N 1
ATOM 914 C CA . TYR A 1 129 ? -60.849 -9.069 -44.331 1.00 28.82 132 TYR A CA 1
ATOM 915 C C . TYR A 1 129 ? -62.307 -9.504 -44.376 1.00 29.80 132 TYR A C 1
ATOM 916 O O . TYR A 1 129 ? -63.194 -8.706 -44.684 1.00 28.20 132 TYR A O 1
ATOM 925 N N . ARG A 1 130 ? -62.525 -10.784 -44.096 1.00 28.62 133 ARG A N 1
ATOM 926 C CA . ARG A 1 130 ? -63.851 -11.398 -44.097 1.00 30.78 133 ARG A CA 1
ATOM 927 C C . ARG A 1 130 ? -63.984 -12.249 -42.835 1.00 29.27 133 ARG A C 1
ATOM 928 O O . ARG A 1 130 ? -63.018 -12.899 -42.411 1.00 28.60 133 ARG A O 1
ATOM 936 N N . PHE A 1 131 ? -65.183 -12.269 -42.265 1.00 26.69 134 PHE A N 1
ATOM 937 C CA . PHE A 1 131 ? -65.451 -13.072 -41.086 1.00 25.35 134 PHE A CA 1
ATOM 938 C C . PHE A 1 131 ? -65.987 -14.434 -41.506 1.00 25.89 134 PHE A C 1
ATOM 939 O O . PHE A 1 131 ? -66.535 -14.602 -42.610 1.00 24.29 134 PHE A O 1
ATOM 947 N N . PHE A 1 132 ? -65.758 -15.430 -40.665 1.00 25.15 135 PHE A N 1
ATOM 948 C CA . PHE A 1 132 ? -66.337 -16.743 -40.905 1.00 23.02 135 PHE A CA 1
ATOM 949 C C . PHE A 1 132 ? -66.995 -17.105 -39.585 1.00 24.96 135 PHE A C 1
ATOM 950 O O . PHE A 1 132 ? -66.439 -16.864 -38.509 1.00 23.68 135 PHE A O 1
ATOM 958 N N . PRO A 1 133 ? -68.216 -17.653 -39.654 1.00 21.86 136 PRO A N 1
ATOM 959 C CA . PRO A 1 133 ? -69.013 -18.045 -38.489 1.00 22.95 136 PRO A CA 1
ATOM 960 C C . PRO A 1 133 ? -68.596 -19.285 -37.693 1.00 23.65 136 PRO A C 1
ATOM 961 O O . PRO A 1 133 ? -68.564 -20.397 -38.211 1.00 23.02 136 PRO A O 1
ATOM 965 N N . VAL A 1 134 ? -68.263 -19.088 -36.423 1.00 21.63 137 VAL A N 1
ATOM 966 C CA . VAL A 1 134 ? -67.881 -20.214 -35.580 1.00 20.51 137 VAL A CA 1
ATOM 967 C C . VAL A 1 134 ? -68.774 -20.236 -34.343 1.00 17.85 137 VAL A C 1
ATOM 968 O O . VAL A 1 134 ? -68.923 -21.259 -33.689 1.00 20.23 137 VAL A O 1
ATOM 972 N N . ALA A 1 135 ? -69.386 -19.107 -34.010 1.00 19.30 138 ALA A N 1
ATOM 973 C CA . ALA A 1 135 ? -70.220 -19.084 -32.805 1.00 19.84 138 ALA A CA 1
ATOM 974 C C . ALA A 1 135 ? -71.232 -20.228 -32.837 1.00 21.14 138 ALA A C 1
ATOM 975 O O . ALA A 1 135 ? -71.402 -20.955 -31.862 1.00 21.14 138 ALA A O 1
ATOM 977 N N . ALA A 1 136 ? -71.855 -20.408 -33.992 1.00 22.22 139 ALA A N 1
ATOM 978 C CA . ALA A 1 136 ? -72.869 -21.441 -34.171 1.00 22.99 139 ALA A CA 1
ATOM 979 C C . ALA A 1 136 ? -72.343 -22.867 -34.138 1.00 22.88 139 ALA A C 1
ATOM 980 O O . ALA A 1 136 ? -73.137 -23.800 -34.249 1.00 21.50 139 ALA A O 1
ATOM 982 N N . THR A 1 137 ? -71.030 -23.058 -34.008 1.00 19.76 140 THR A N 1
ATOM 983 C CA . THR A 1 137 ? -70.519 -24.439 -33.942 1.00 22.97 140 THR A CA 1
ATOM 984 C C . THR A 1 137 ? -70.258 -24.965 -32.528 1.00 20.28 140 THR A C 1
ATOM 985 O O . THR A 1 137 ? -69.685 -26.040 -32.349 1.00 21.11 140 THR A O 1
ATOM 989 N N . LEU A 1 138 ? -70.689 -24.230 -31.503 1.00 21.74 141 LEU A N 1
ATOM 990 C CA . LEU A 1 138 ? -70.491 -24.697 -30.127 1.00 21.78 141 LEU A CA 1
ATOM 991 C C . LEU A 1 138 ? -71.047 -26.125 -29.898 1.00 22.43 141 LEU A C 1
ATOM 992 O O . LEU A 1 138 ? -70.382 -26.992 -29.307 1.00 24.09 141 LEU A O 1
ATOM 997 N N . ASN A 1 139 ? -72.268 -26.365 -30.374 1.00 24.84 142 ASN A N 1
ATOM 998 C CA . ASN A 1 139 ? -72.935 -27.656 -30.174 1.00 24.86 142 ASN A CA 1
ATOM 999 C C . ASN A 1 139 ? -73.059 -28.547 -31.403 1.00 27.24 142 ASN A C 1
ATOM 1000 O O . ASN A 1 139 ? -73.351 -29.734 -31.282 1.00 30.56 142 ASN A O 1
ATOM 1005 N N . GLN A 1 140 ? -72.868 -27.975 -32.581 1.00 29.09 143 GLN A N 1
ATOM 1006 C CA . GLN A 1 140 ? -72.975 -28.758 -33.798 1.00 31.78 143 GLN A CA 1
ATOM 1007 C C . GLN A 1 140 ? -72.019 -28.197 -34.827 1.00 30.13 143 GLN A C 1
ATOM 1008 O O . GLN A 1 140 ? -71.417 -27.143 -34.630 1.00 27.64 143 GLN A O 1
ATOM 1014 N N . GLY A 1 141 ? -71.872 -28.910 -35.932 1.00 26.51 144 GLY A N 1
AT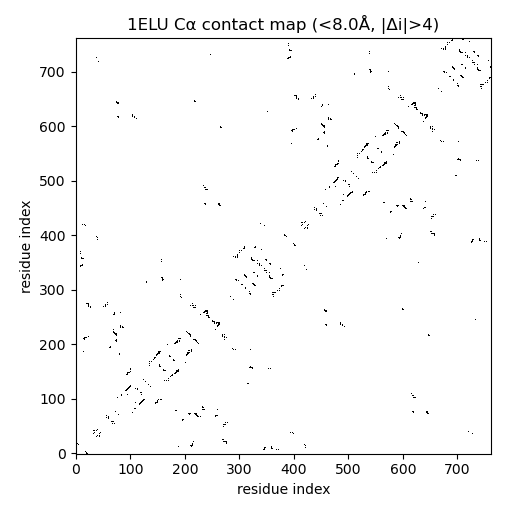OM 1015 C CA . GLY A 1 141 ? -71.007 -28.414 -36.970 1.00 25.26 144 GLY A CA 1
ATOM 1016 C C . GLY A 1 141 ? -69.542 -28.637 -36.703 1.00 25.30 144 GLY A C 1
ATOM 1017 O O . GLY A 1 141 ? -69.153 -29.340 -35.764 1.00 26.72 144 GLY A O 1
ATOM 1018 N N . ASP A 1 142 ? -68.729 -27.994 -37.534 1.00 26.65 145 ASP A N 1
ATOM 1019 C CA . ASP A 1 142 ? -67.283 -28.130 -37.473 1.00 24.95 145 ASP A CA 1
ATOM 1020 C C . ASP A 1 142 ? -66.643 -26.802 -37.898 1.00 26.80 145 ASP A C 1
ATOM 1021 O O . ASP A 1 142 ? -66.763 -26.375 -39.045 1.00 26.36 145 ASP A O 1
ATOM 1026 N N . ALA A 1 143 ? -65.943 -26.147 -36.972 1.00 23.44 146 ALA A N 1
ATOM 1027 C CA . ALA A 1 143 ? -65.335 -24.861 -37.265 1.00 23.50 146 ALA A CA 1
ATOM 1028 C C . ALA A 1 143 ? -64.220 -24.946 -38.312 1.00 22.55 146 ALA A C 1
ATOM 1029 O O . ALA A 1 143 ? -64.011 -24.005 -39.070 1.00 21.83 146 ALA A O 1
ATOM 1031 N N . ALA A 1 144 ? -63.509 -26.075 -38.338 1.00 24.34 147 ALA A N 1
ATOM 1032 C CA . ALA A 1 144 ? -62.439 -26.279 -39.314 1.00 25.20 147 ALA A CA 1
ATOM 1033 C C . ALA A 1 144 ? -63.046 -26.339 -40.724 1.00 24.16 147 ALA A C 1
ATOM 1034 O O . ALA A 1 144 ? -62.517 -25.746 -41.654 1.00 25.82 147 ALA A O 1
ATOM 1036 N N . ALA A 1 145 ? -64.161 -27.047 -40.854 1.00 24.48 148 ALA A N 1
ATOM 1037 C CA . ALA A 1 145 ? -64.845 -27.167 -42.136 1.00 26.66 148 ALA A CA 1
ATOM 1038 C C . ALA A 1 145 ? -65.424 -25.820 -42.561 1.00 26.38 148 ALA A C 1
ATOM 1039 O O . ALA A 1 145 ? -65.472 -25.521 -43.752 1.00 27.63 148 ALA A O 1
ATOM 1041 N N . VAL A 1 146 ? -65.873 -24.998 -41.602 1.00 25.28 149 VAL A N 1
ATOM 1042 C CA . VAL A 1 146 ? -66.402 -23.687 -41.951 1.00 21.92 149 VAL A CA 1
ATOM 1043 C C . VAL A 1 146 ? -65.254 -22.876 -42.550 1.00 24.43 149 VAL A C 1
ATOM 1044 O O . VAL A 1 146 ? -65.415 -22.130 -43.536 1.00 22.92 149 VAL A O 1
ATOM 1048 N N . LEU A 1 147 ? -64.079 -23.003 -41.946 1.00 22.73 150 LEU A N 1
ATOM 1049 C CA . LEU A 1 147 ? -62.936 -22.278 -42.460 1.00 23.73 150 LEU A CA 1
ATOM 1050 C C . LEU A 1 147 ? -62.612 -22.766 -43.888 1.00 21.31 150 LEU A C 1
ATOM 1051 O O . LEU A 1 147 ? -62.415 -21.964 -44.783 1.00 20.35 150 LEU A O 1
ATOM 1056 N N . ALA A 1 148 ? -62.589 -24.075 -44.101 1.00 21.74 151 ALA A N 1
ATOM 1057 C CA . ALA A 1 148 ? -62.310 -24.595 -45.445 1.00 21.45 151 ALA A CA 1
ATOM 1058 C C . ALA A 1 148 ? -63.261 -23.991 -46.494 1.00 23.23 151 ALA A C 1
ATOM 1059 O O . ALA A 1 148 ? -62.874 -23.780 -47.648 1.00 22.29 151 ALA A O 1
ATOM 1061 N N . ASN A 1 149 ? -64.491 -23.684 -46.088 1.00 22.72 152 ASN A N 1
ATOM 1062 C CA . ASN A 1 149 ? -65.477 -23.124 -47.019 1.00 24.62 152 ASN A CA 1
ATOM 1063 C C . ASN A 1 149 ? -65.284 -21.626 -47.231 1.00 26.07 152 ASN A C 1
ATOM 1064 O O . ASN A 1 149 ? -65.996 -21.016 -48.024 1.00 27.83 152 ASN A O 1
ATOM 1069 N N . HIS A 1 150 ? -64.315 -21.033 -46.534 1.00 24.28 153 HIS A N 1
ATOM 1070 C CA . HIS A 1 150 ? -64.047 -19.592 -46.676 1.00 24.53 153 HIS A CA 1
ATOM 1071 C C . HIS A 1 150 ? -62.640 -19.258 -47.202 1.00 24.35 153 HIS A C 1
ATOM 1072 O O . HIS A 1 150 ? -62.373 -18.114 -47.611 1.00 27.83 153 HIS A O 1
ATOM 1079 N N . LEU A 1 151 ? -61.741 -20.236 -47.194 1.00 24.75 154 LEU A N 1
ATOM 1080 C CA . LEU A 1 151 ? -60.390 -19.999 -47.698 1.00 27.98 154 LEU A CA 1
ATOM 1081 C C . LEU A 1 151 ? -60.477 -19.643 -49.178 1.00 29.64 154 LEU A C 1
ATOM 1082 O O . LEU A 1 151 ? -61.316 -20.189 -49.899 1.00 31.21 154 LEU A O 1
ATOM 1087 N N . GLY A 1 152 ? -59.620 -18.730 -49.624 1.00 32.00 155 GLY A N 1
ATOM 1088 C CA . GLY A 1 152 ? -59.626 -18.323 -51.020 1.00 32.44 155 GLY A CA 1
ATOM 1089 C C . GLY A 1 152 ? -58.221 -18.237 -51.589 1.00 34.31 155 GLY A C 1
ATOM 1090 O O . GLY A 1 152 ? -57.250 -18.651 -50.943 1.00 31.72 155 GLY A O 1
ATOM 1091 N N . PRO A 1 153 ? -58.080 -17.714 -52.818 1.00 35.66 156 PRO A N 1
ATOM 1092 C CA . PRO A 1 153 ? -56.762 -17.585 -53.453 1.00 35.26 156 PRO A CA 1
ATOM 1093 C C . PRO A 1 153 ? -55.828 -16.557 -52.798 1.00 34.51 156 PRO A C 1
ATOM 1094 O O . PRO A 1 153 ? -54.610 -16.723 -52.824 1.00 35.70 156 PRO A O 1
ATOM 1098 N N . LYS A 1 154 ? -56.400 -15.506 -52.216 1.00 34.71 157 LYS A N 1
ATOM 1099 C CA . LYS A 1 154 ? -55.607 -14.449 -51.583 1.00 34.37 157 LYS A CA 1
ATOM 1100 C C . LYS A 1 154 ? -55.557 -14.507 -50.048 1.00 34.59 157 LYS A C 1
ATOM 1101 O O . LYS A 1 154 ? -55.082 -13.553 -49.405 1.00 33.48 157 LYS A O 1
ATOM 1107 N N . THR A 1 155 ? -56.038 -15.607 -49.463 1.00 31.03 158 THR A N 1
ATOM 1108 C CA . THR A 1 155 ? -56.039 -15.748 -48.007 1.00 29.99 158 THR A CA 1
ATOM 1109 C C . THR A 1 155 ? -54.612 -15.982 -47.530 1.00 31.00 158 THR A C 1
ATOM 1110 O O . THR A 1 155 ? -53.942 -16.917 -47.969 1.00 31.54 158 THR A O 1
ATOM 1114 N N . ARG A 1 156 ? -54.147 -15.143 -46.608 1.00 27.73 159 ARG A N 1
ATOM 1115 C CA . ARG A 1 156 ? -52.773 -15.261 -46.122 1.00 26.95 159 ARG A CA 1
ATOM 1116 C C . ARG A 1 156 ? -52.701 -15.517 -44.617 1.00 25.84 159 ARG A C 1
ATOM 1117 O O . ARG A 1 156 ? -51.795 -16.191 -44.125 1.00 25.55 159 ARG A O 1
ATOM 1125 N N . LEU A 1 157 ? -53.684 -14.998 -43.898 1.00 25.65 160 LEU A N 1
ATOM 1126 C CA . LEU A 1 157 ? -53.704 -15.143 -42.448 1.00 25.76 160 LEU A CA 1
ATOM 1127 C C . LEU A 1 157 ? -55.118 -15.340 -41.941 1.00 23.87 160 LEU A C 1
ATOM 1128 O O . LEU A 1 157 ? -56.042 -14.672 -42.410 1.00 23.66 160 LEU A O 1
ATOM 1133 N N . VAL A 1 158 ? -55.249 -16.247 -40.981 1.00 25.80 161 VAL A N 1
ATOM 1134 C CA . VAL A 1 158 ? -56.513 -16.547 -40.307 1.00 22.49 161 VAL A CA 1
ATOM 1135 C C . VAL A 1 158 ? -56.272 -16.177 -38.836 1.00 24.28 161 VAL A C 1
ATOM 1136 O O . VAL A 1 158 ? -55.243 -16.551 -38.267 1.00 24.70 161 VAL A O 1
ATOM 1140 N N . ILE A 1 159 ? -57.222 -15.471 -38.235 1.00 24.90 162 ILE A N 1
ATOM 1141 C CA . ILE A 1 159 ? -57.110 -15.076 -36.827 1.00 22.72 162 ILE A CA 1
ATOM 1142 C C . ILE A 1 159 ? -58.256 -15.730 -36.064 1.00 23.80 162 ILE A C 1
ATOM 1143 O O . ILE A 1 159 ? -59.415 -15.623 -36.461 1.00 24.34 162 ILE A O 1
ATOM 1148 N N . LEU A 1 160 ? -57.930 -16.422 -34.976 1.00 21.91 163 LEU A N 1
ATOM 1149 C CA . LEU A 1 160 ? -58.949 -17.073 -34.161 1.00 18.04 163 LEU A CA 1
ATOM 1150 C C . LEU A 1 160 ? -58.555 -17.139 -32.690 1.00 17.52 163 LEU A C 1
ATOM 1151 O O . LEU A 1 160 ? -57.377 -17.169 -32.349 1.00 17.62 163 LEU A O 1
ATOM 1156 N N . SER A 1 161 ? -59.556 -17.207 -31.833 1.00 21.72 164 SER A N 1
ATOM 1157 C CA . SER A 1 161 ? -59.291 -17.365 -30.413 1.00 18.59 164 SER A CA 1
ATOM 1158 C C . SER A 1 161 ? -59.386 -18.857 -30.155 1.00 20.94 164 SER A C 1
ATOM 1159 O O . SER A 1 161 ? -60.377 -19.505 -30.530 1.00 23.32 164 SER A O 1
ATOM 1162 N N . HIS A 1 162 ? -58.363 -19.408 -29.524 1.00 19.53 165 HIS A N 1
ATOM 1163 C CA . HIS A 1 162 ? -58.339 -20.831 -29.228 1.00 19.18 165 HIS A CA 1
ATOM 1164 C C . HIS A 1 162 ? -59.564 -21.235 -28.370 1.00 23.96 165 HIS A C 1
ATOM 1165 O O . HIS A 1 162 ? -60.250 -22.221 -28.651 1.00 20.87 165 HIS A O 1
ATOM 1172 N N . LEU A 1 163 ? -59.833 -20.453 -27.331 1.00 20.03 166 LEU A N 1
ATOM 1173 C CA . LEU A 1 163 ? -60.990 -20.650 -26.475 1.00 16.88 166 LEU A CA 1
ATOM 1174 C C . LEU A 1 163 ? -61.796 -19.351 -26.661 1.00 19.42 166 LEU A C 1
ATOM 1175 O O . LEU A 1 163 ? -61.309 -18.273 -26.311 1.00 19.13 166 LEU A O 1
ATOM 1180 N N . LEU A 1 164 ? -63.004 -19.453 -27.222 1.00 18.35 167 LEU A N 1
ATOM 1181 C CA . LEU A 1 164 ? -63.831 -18.274 -27.491 1.00 18.71 167 LEU A CA 1
ATOM 1182 C C . LEU A 1 164 ? -64.257 -17.622 -26.207 1.00 15.88 167 LEU A C 1
ATOM 1183 O O . LEU A 1 164 ? -64.798 -18.290 -25.313 1.00 18.54 167 LEU A O 1
ATOM 1188 N N . TRP A 1 165 ? -64.023 -16.314 -26.128 1.00 15.66 168 TRP A N 1
ATOM 1189 C CA . TRP A 1 165 ? -64.314 -15.542 -24.919 1.00 19.37 168 TRP A CA 1
ATOM 1190 C C . TRP A 1 165 ? -65.803 -15.320 -24.696 1.00 17.08 168 TRP A C 1
ATOM 1191 O O . TRP A 1 165 ? -66.211 -14.983 -23.593 1.00 15.61 168 TRP A O 1
ATOM 1202 N N . ASN A 1 166 ? -66.616 -15.498 -25.741 1.00 16.27 169 ASN A N 1
ATOM 1203 C CA . ASN A 1 166 ? -68.035 -15.238 -25.609 1.00 17.60 169 ASN A CA 1
ATOM 1204 C C . ASN A 1 166 ? -68.921 -16.464 -25.353 1.00 19.01 169 ASN A C 1
ATOM 1205 O O . ASN A 1 166 ? -69.813 -16.406 -24.509 1.00 19.81 169 ASN A O 1
ATOM 1210 N N . THR A 1 167 ? -68.637 -17.570 -26.049 1.00 18.91 170 THR A N 1
ATOM 1211 C CA . THR A 1 167 ? -69.403 -18.812 -25.921 1.00 20.28 170 THR A CA 1
ATOM 1212 C C . THR A 1 167 ? -68.723 -19.929 -25.132 1.00 18.63 170 THR A C 1
ATOM 1213 O O . THR A 1 167 ? -69.384 -20.869 -24.721 1.00 21.00 170 THR A O 1
ATOM 1217 N N . GLY A 1 168 ? -67.408 -19.849 -24.956 1.00 17.53 171 GLY A N 1
ATOM 1218 C CA . GLY A 1 168 ? -66.716 -20.894 -24.212 1.00 18.38 171 GLY A CA 1
ATOM 1219 C C . GLY A 1 168 ? -66.324 -22.117 -25.027 1.00 20.49 171 GLY A C 1
ATOM 1220 O O . GLY A 1 168 ? -65.897 -23.127 -24.465 1.00 19.24 171 GLY A O 1
ATOM 1221 N N . GLN A 1 169 ? -66.478 -22.052 -26.349 1.00 18.49 172 GLN A N 1
ATOM 1222 C CA . GLN A 1 169 ? -66.081 -23.172 -27.184 1.00 20.31 172 GLN A CA 1
ATOM 1223 C C . GLN A 1 169 ? -64.555 -23.237 -27.323 1.00 19.34 172 GLN A C 1
ATOM 1224 O O . GLN A 1 169 ? -63.885 -22.206 -27.458 1.00 18.98 172 GLN A O 1
ATOM 1230 N N . VAL A 1 170 ? -64.001 -24.440 -27.286 1.00 18.31 173 VAL A N 1
ATOM 1231 C CA . VAL A 1 170 ? -62.576 -24.587 -27.550 1.00 18.20 173 VAL A CA 1
ATOM 1232 C C . VAL A 1 170 ? -62.508 -24.947 -29.040 1.00 21.00 173 VAL A C 1
ATOM 1233 O O . VAL A 1 170 ? -62.984 -26.009 -29.451 1.00 24.24 173 VAL A O 1
ATOM 1237 N N . LEU A 1 171 ? -61.966 -24.062 -29.863 1.00 20.00 174 LEU A N 1
ATOM 1238 C CA . LEU A 1 171 ? -61.889 -24.353 -31.292 1.00 21.42 174 LEU A CA 1
ATOM 1239 C C . LEU A 1 171 ? -60.976 -25.539 -31.540 1.00 24.40 174 LEU A C 1
ATOM 1240 O O . LEU A 1 171 ? -60.033 -25.790 -30.781 1.00 22.77 174 LEU A O 1
ATOM 1245 N N . PRO A 1 172 ? -61.240 -26.298 -32.621 1.00 24.36 175 PRO A N 1
ATOM 1246 C CA . PRO A 1 172 ? -60.404 -27.469 -32.934 1.00 25.73 175 PRO A CA 1
ATOM 1247 C C . PRO A 1 172 ? -59.131 -26.978 -33.618 1.00 25.25 175 PRO A C 1
ATOM 1248 O O . PRO A 1 172 ? -58.996 -27.069 -34.835 1.00 23.08 175 PRO A O 1
ATOM 1252 N N . LEU A 1 173 ? -58.199 -26.442 -32.828 1.00 26.47 176 LEU A N 1
ATOM 1253 C CA . LEU A 1 173 ? -56.976 -25.881 -33.385 1.00 25.56 176 LEU A CA 1
ATOM 1254 C C . LEU A 1 173 ? -56.111 -26.759 -34.289 1.00 24.83 176 LEU A C 1
ATOM 1255 O O . LEU A 1 173 ? -55.682 -26.302 -35.354 1.00 24.78 176 LEU A O 1
ATOM 1260 N N . ALA A 1 174 ? -55.816 -27.979 -33.859 1.00 28.46 177 ALA A N 1
ATOM 1261 C CA . ALA A 1 174 ? -55.016 -28.884 -34.684 1.00 30.10 177 ALA A CA 1
ATOM 1262 C C . ALA A 1 174 ? -55.687 -29.079 -36.050 1.00 30.62 177 ALA A C 1
ATOM 1263 O O . ALA A 1 174 ? -55.059 -28.880 -37.085 1.00 32.63 177 ALA A O 1
ATOM 1265 N N . GLU A 1 175 ? -56.966 -29.454 -36.054 1.00 32.31 178 GLU A N 1
ATOM 1266 C CA . GLU A 1 175 ? -57.675 -29.661 -37.317 1.00 32.09 178 GLU A CA 1
ATOM 1267 C C . GLU A 1 175 ? -57.693 -28.391 -38.169 1.00 27.55 178 GLU A C 1
ATOM 1268 O O . GLU A 1 175 ? -57.627 -28.454 -39.378 1.00 29.28 178 GLU A O 1
ATOM 1274 N N . ILE A 1 176 ? -57.786 -27.232 -37.528 1.00 29.14 179 ILE A N 1
ATOM 1275 C CA . ILE A 1 176 ? -57.792 -25.965 -38.249 1.00 24.22 179 ILE A CA 1
ATOM 1276 C C . ILE A 1 176 ? -56.416 -25.675 -38.853 1.00 27.67 179 ILE A C 1
ATOM 1277 O O . ILE A 1 176 ? -56.309 -25.120 -39.957 1.00 26.46 179 ILE A O 1
ATOM 1282 N N . MET A 1 177 ? -55.356 -26.065 -38.147 1.00 26.33 180 MET A N 1
ATOM 1283 C CA . MET A 1 177 ? -54.011 -25.845 -38.668 1.00 28.52 180 MET A CA 1
ATOM 1284 C C . MET A 1 177 ? -53.837 -26.684 -39.941 1.00 26.80 180 MET A C 1
ATOM 1285 O O . MET A 1 177 ? -53.345 -26.180 -40.951 1.00 28.52 180 MET A O 1
ATOM 1290 N N . ALA A 1 178 ? -54.259 -27.942 -39.890 1.00 29.25 181 ALA A N 1
ATOM 1291 C CA . ALA A 1 178 ? -54.149 -28.835 -41.046 1.00 28.37 181 ALA A CA 1
ATOM 1292 C C . ALA A 1 178 ? -54.873 -28.223 -42.238 1.00 30.27 181 ALA A C 1
ATOM 1293 O O . ALA A 1 178 ? -54.343 -28.153 -43.349 1.00 28.07 181 ALA A O 1
ATOM 1295 N N . VAL A 1 179 ? -56.090 -27.754 -41.993 1.00 30.73 182 VAL A N 1
ATOM 1296 C CA . VAL A 1 179 ? -56.899 -27.141 -43.033 1.00 29.63 182 VAL A CA 1
ATOM 1297 C C . VAL A 1 179 ? -56.147 -25.994 -43.700 1.00 29.20 182 VAL A C 1
ATOM 1298 O O . VAL A 1 179 ? -56.127 -25.882 -44.934 1.00 28.65 182 VAL A O 1
ATOM 1302 N N . CYS A 1 180 ? -55.519 -25.135 -42.895 1.00 28.82 183 CYS A N 1
ATOM 1303 C CA . CYS A 1 180 ? -54.775 -24.012 -43.465 1.00 30.44 183 CYS A CA 1
ATOM 1304 C C . CYS A 1 180 ? -53.510 -24.466 -44.201 1.00 31.26 183 CYS A C 1
ATOM 1305 O O . CYS A 1 180 ? -53.133 -23.889 -45.220 1.00 31.21 183 CYS A O 1
ATOM 1308 N N . ARG A 1 181 ? -52.861 -25.499 -43.683 1.00 32.14 184 ARG A N 1
ATOM 1309 C CA . ARG A 1 181 ? -51.637 -25.999 -44.294 1.00 34.32 184 ARG A CA 1
ATOM 1310 C C . ARG A 1 181 ? -51.899 -26.826 -45.553 1.00 34.04 184 ARG A C 1
ATOM 1311 O O . ARG A 1 181 ? -51.026 -26.957 -46.403 1.00 36.90 184 ARG A O 1
ATOM 1319 N N . ARG A 1 182 ? -53.095 -27.383 -45.679 1.00 34.35 185 ARG A N 1
ATOM 1320 C CA . ARG A 1 182 ? -53.422 -28.178 -46.854 1.00 35.17 185 ARG A CA 1
ATOM 1321 C C . ARG A 1 182 ? -53.826 -27.264 -48.000 1.00 33.21 185 ARG A C 1
ATOM 1322 O O . ARG A 1 182 ? -53.755 -27.646 -49.169 1.00 37.11 185 ARG A O 1
ATOM 1330 N N . HIS A 1 183 ? -54.245 -26.050 -47.661 1.00 35.68 186 HIS A N 1
ATOM 1331 C CA . HIS A 1 183 ? -54.685 -25.065 -48.654 1.00 33.48 186 HIS A CA 1
ATOM 1332 C C . HIS A 1 183 ? -53.615 -24.634 -49.661 1.00 36.51 186 HIS A C 1
ATOM 1333 O O . HIS A 1 183 ? -52.522 -24.192 -49.289 1.00 36.39 186 HIS A O 1
ATOM 1340 N N . GLN A 1 184 ? -53.944 -24.767 -50.943 1.00 38.21 187 GLN A N 1
ATOM 1341 C CA . GLN A 1 184 ? -53.038 -24.351 -52.008 1.00 38.76 187 GLN A CA 1
ATOM 1342 C C . GLN A 1 184 ? -53.545 -22.995 -52.489 1.00 36.62 187 GLN A C 1
ATOM 1343 O O . GLN A 1 184 ? -54.612 -22.902 -53.100 1.00 37.89 187 GLN A O 1
ATOM 1349 N N . GLY A 1 185 ? -52.800 -21.940 -52.185 1.00 35.60 188 GLY A N 1
ATOM 1350 C CA . GLY A 1 185 ? -53.208 -20.611 -52.611 1.00 34.46 188 GLY A CA 1
ATOM 1351 C C . GLY A 1 185 ? -51.971 -19.804 -52.921 1.00 34.07 188 GLY A C 1
ATOM 1352 O O . GLY A 1 185 ? -50.877 -20.366 -53.021 1.00 32.60 188 GLY A O 1
ATOM 1353 N N . ASN A 1 186 ? -52.122 -18.494 -53.079 1.00 35.31 189 ASN A N 1
ATOM 1354 C CA . ASN A 1 186 ? -50.968 -17.655 -53.364 1.00 37.56 189 ASN A CA 1
ATOM 1355 C C . ASN A 1 186 ? -50.038 -17.611 -52.151 1.00 39.58 189 ASN A C 1
ATOM 1356 O O . ASN A 1 186 ? -48.843 -17.321 -52.278 1.00 41.81 189 ASN A O 1
ATOM 1361 N N . TYR A 1 187 ? -50.590 -17.904 -50.974 1.00 38.17 190 TYR A N 1
ATOM 1362 C CA . TYR A 1 187 ? -49.814 -17.862 -49.743 1.00 36.95 190 TYR A CA 1
ATOM 1363 C C . TYR A 1 187 ? -49.901 -19.074 -48.849 1.00 35.70 190 TYR A C 1
ATOM 1364 O O . TYR A 1 187 ? -50.932 -19.744 -48.793 1.00 35.79 190 TYR A O 1
ATOM 1373 N N . PRO A 1 188 ? -48.800 -19.397 -48.154 1.00 34.92 191 PRO A N 1
ATOM 1374 C CA . PRO A 1 188 ? -48.915 -20.552 -47.266 1.00 32.98 191 PRO A CA 1
ATOM 1375 C C . PRO A 1 188 ? -49.746 -19.922 -46.136 1.00 34.48 191 PRO A C 1
ATOM 1376 O O . PRO A 1 188 ? -49.330 -18.926 -45.522 1.00 32.73 191 PRO A O 1
ATOM 1380 N N . VAL A 1 189 ? -50.942 -20.447 -45.902 1.00 32.24 192 VAL A N 1
ATOM 1381 C CA . VAL A 1 189 ? -51.795 -19.861 -44.876 1.00 31.87 192 VAL A CA 1
ATOM 1382 C C . VAL A 1 189 ? -51.267 -20.071 -43.466 1.00 29.12 192 VAL A C 1
ATOM 1383 O O . VAL A 1 189 ? -50.989 -21.194 -43.046 1.00 30.11 192 VAL A O 1
ATOM 1387 N N . ARG A 1 190 ? -51.141 -18.957 -42.750 1.00 31.71 193 ARG A N 1
ATOM 1388 C CA . ARG A 1 190 ? -50.653 -18.934 -41.378 1.00 29.28 193 ARG A CA 1
ATOM 1389 C C . ARG A 1 190 ? -51.793 -18.536 -40.461 1.00 26.24 193 ARG A C 1
ATOM 1390 O O . ARG A 1 190 ? -52.747 -17.864 -40.888 1.00 26.27 193 ARG A O 1
ATOM 1398 N N . VAL A 1 191 ? -51.666 -18.913 -39.194 1.00 26.44 194 VAL A N 1
ATOM 1399 C CA . VAL A 1 191 ? -52.712 -18.630 -38.220 1.00 23.80 194 VAL A CA 1
ATOM 1400 C C . VAL A 1 191 ? -52.216 -17.898 -36.967 1.00 22.69 194 VAL A C 1
ATOM 1401 O O . VAL A 1 191 ? -51.260 -18.313 -36.331 1.00 19.73 194 VAL A O 1
ATOM 1405 N N . LEU A 1 192 ? -52.866 -16.782 -36.656 1.00 22.78 195 LEU A N 1
ATOM 1406 C CA . LEU A 1 192 ? -52.536 -16.016 -35.457 1.00 20.84 195 LEU A CA 1
ATOM 1407 C C . LEU A 1 192 ? -53.611 -16.377 -34.423 1.00 21.89 195 LEU A C 1
ATOM 1408 O O . LEU A 1 192 ? -54.817 -16.140 -34.633 1.00 21.79 195 LEU A O 1
ATOM 1413 N N . VAL A 1 193 ? -53.180 -16.953 -33.311 1.00 20.91 196 VAL A N 1
ATOM 1414 C CA . VAL A 1 193 ? -54.093 -17.341 -32.259 1.00 19.82 196 VAL A CA 1
ATOM 1415 C C . VAL A 1 193 ? -54.156 -16.339 -31.110 1.00 19.39 196 VAL A C 1
ATOM 1416 O O . VAL A 1 193 ? -53.112 -15.906 -30.586 1.00 18.84 196 VAL A O 1
ATOM 1420 N N . ASP A 1 194 ? -55.377 -15.936 -30.774 1.00 18.52 197 ASP A N 1
ATOM 1421 C CA . ASP A 1 194 ? -55.604 -15.064 -29.628 1.00 17.39 197 ASP A CA 1
ATOM 1422 C C . ASP A 1 194 ? -55.804 -16.083 -28.482 1.00 18.06 197 ASP A C 1
ATOM 1423 O O . ASP A 1 194 ? -56.792 -16.805 -28.459 1.00 18.84 197 ASP A O 1
ATOM 1428 N N . GLY A 1 195 ? -54.836 -16.156 -27.572 1.00 18.17 198 GLY A N 1
ATOM 1429 C CA . GLY A 1 195 ? -54.928 -17.080 -26.447 1.00 14.58 198 GLY A CA 1
ATOM 1430 C C . GLY A 1 195 ? -55.290 -16.447 -25.103 1.00 14.79 198 GLY A C 1
ATOM 1431 O O . GLY A 1 195 ? -54.886 -16.932 -24.034 1.00 16.54 198 GLY A O 1
ATOM 1432 N N . ALA A 1 196 ? -56.117 -15.414 -25.146 1.00 16.09 199 ALA A N 1
ATOM 1433 C CA . ALA A 1 196 ? -56.502 -14.717 -23.917 1.00 16.82 199 ALA A CA 1
ATOM 1434 C C . ALA A 1 196 ? -57.153 -15.625 -22.905 1.00 17.82 199 ALA A C 1
ATOM 1435 O O . ALA A 1 196 ? -56.875 -15.547 -21.715 1.00 14.94 199 ALA A O 1
ATOM 1437 N N . GLN A 1 197 ? -58.042 -16.483 -23.376 1.00 15.75 200 GLN A N 1
ATOM 1438 C CA . GLN A 1 197 ? -58.709 -17.371 -22.459 1.00 15.79 200 GLN A CA 1
ATOM 1439 C C . GLN A 1 197 ? -58.020 -18.724 -22.338 1.00 15.46 200 GLN A C 1
ATOM 1440 O O . GLN A 1 197 ? -58.063 -19.342 -21.268 1.00 15.72 200 GLN A O 1
ATOM 1446 N N . SER A 1 198 ? -57.373 -19.163 -23.422 1.00 17.07 201 SER A N 1
ATOM 1447 C CA . SER A 1 198 ? -56.751 -20.489 -23.423 1.00 14.95 201 SER A CA 1
ATOM 1448 C C . SER A 1 198 ? -55.493 -20.616 -22.581 1.00 15.23 201 SER A C 1
ATOM 1449 O O . SER A 1 198 ? -55.336 -21.591 -21.853 1.00 18.85 201 SER A O 1
ATOM 1452 N N . ALA A 1 199 ? -54.580 -19.649 -22.669 1.00 17.45 202 ALA A N 1
ATOM 1453 C CA . ALA A 1 199 ? -53.315 -19.764 -21.908 1.00 18.56 202 ALA A CA 1
ATOM 1454 C C . ALA A 1 199 ? -53.562 -19.726 -20.398 1.00 19.32 202 ALA A C 1
ATOM 1455 O O . ALA A 1 199 ? -54.251 -18.857 -19.897 1.00 17.24 202 ALA A O 1
ATOM 1457 N N . GLY A 1 200 ? -53.003 -20.671 -19.659 1.00 20.19 203 GLY A N 1
ATOM 1458 C CA . GLY A 1 200 ? -53.258 -20.685 -18.231 1.00 18.08 203 GLY A CA 1
ATOM 1459 C C . GLY A 1 200 ? -54.459 -21.519 -17.818 1.00 17.55 203 GLY A C 1
ATOM 1460 O O . GLY A 1 200 ? -54.706 -21.719 -16.614 1.00 16.39 203 GLY A O 1
ATOM 1461 N N . SER A 1 201 ? -55.252 -21.980 -18.792 1.00 18.02 204 SER A N 1
ATOM 1462 C CA . SER A 1 201 ? -56.368 -22.875 -18.457 1.00 16.36 204 SER A CA 1
ATOM 1463 C C . SER A 1 201 ? -56.215 -24.156 -19.291 1.00 18.44 204 SER A C 1
ATOM 1464 O O . SER A 1 201 ? -56.261 -25.229 -18.731 1.00 18.57 204 SER A O 1
ATOM 1467 N N . LEU A 1 202 ? -56.037 -24.047 -20.610 1.00 18.00 205 LEU A N 1
ATOM 1468 C CA . LEU A 1 202 ? -55.836 -25.253 -21.414 1.00 20.80 205 LEU A CA 1
ATOM 1469 C C . LEU A 1 202 ? -54.363 -25.632 -21.322 1.00 22.97 205 LEU A C 1
ATOM 1470 O O . LEU A 1 202 ? -53.500 -24.769 -21.174 1.00 20.84 205 LEU A O 1
ATOM 1475 N N . PRO A 1 203 ? -54.057 -26.939 -21.391 1.00 23.63 206 PRO A N 1
ATOM 1476 C CA . PRO A 1 203 ? -52.663 -27.387 -21.339 1.00 23.66 206 PRO A CA 1
ATOM 1477 C C . PRO A 1 203 ? -52.178 -27.037 -22.734 1.00 24.14 206 PRO A C 1
ATOM 1478 O O . PRO A 1 203 ? -52.784 -27.467 -23.720 1.00 24.03 206 PRO A O 1
ATOM 1482 N N . LEU A 1 204 ? -51.105 -26.266 -22.840 1.00 21.02 207 LEU A N 1
ATOM 1483 C CA . LEU A 1 204 ? -50.582 -25.854 -24.128 1.00 22.28 207 LEU A CA 1
ATOM 1484 C C . LEU A 1 204 ? -49.114 -26.253 -24.230 1.00 26.45 207 LEU A C 1
ATOM 1485 O O . LEU A 1 204 ? -48.284 -25.925 -23.373 1.00 30.30 207 LEU A O 1
ATOM 1490 N N . ASP A 1 205 ? -48.800 -26.968 -25.297 1.00 25.91 208 ASP A N 1
ATOM 1491 C CA . ASP A 1 205 ? -47.453 -27.458 -25.526 1.00 27.55 208 ASP A CA 1
ATOM 1492 C C . ASP A 1 205 ? -47.242 -27.211 -27.005 1.00 28.49 208 ASP A C 1
ATOM 1493 O O . ASP A 1 205 ? -47.790 -27.938 -27.841 1.00 29.79 208 ASP A O 1
ATOM 1498 N N . PHE A 1 206 ? -46.475 -26.174 -27.333 1.00 28.52 209 PHE A N 1
ATOM 1499 C CA . PHE A 1 206 ? -46.246 -25.826 -28.720 1.00 29.53 209 PHE A CA 1
ATOM 1500 C C . PHE A 1 206 ? -45.204 -26.688 -29.418 1.00 32.24 209 PHE A C 1
ATOM 1501 O O . PHE A 1 206 ? -44.772 -26.373 -30.522 1.00 33.52 209 PHE A O 1
ATOM 1509 N N . SER A 1 207 ? -44.795 -27.770 -28.764 1.00 32.44 210 SER A N 1
ATOM 1510 C CA . SER A 1 207 ? -43.868 -28.700 -29.400 1.00 38.57 210 SER A CA 1
ATOM 1511 C C . SER A 1 207 ? -44.796 -29.724 -30.036 1.00 39.59 210 SER A C 1
ATOM 1512 O O . SER A 1 207 ? -44.645 -30.091 -31.205 1.00 40.15 210 SER A O 1
ATOM 1515 N N . ARG A 1 208 ? -45.774 -30.158 -29.243 1.00 40.43 211 ARG A N 1
ATOM 1516 C CA . ARG A 1 208 ? -46.756 -31.154 -29.659 1.00 40.87 211 ARG A CA 1
ATOM 1517 C C . ARG A 1 208 ? -47.826 -30.555 -30.564 1.00 41.41 211 ARG A C 1
ATOM 1518 O O . ARG A 1 208 ? -48.245 -31.161 -31.547 1.00 41.40 211 ARG A O 1
ATOM 1520 N N . LEU A 1 209 ? -48.291 -29.370 -30.209 1.00 41.28 212 LEU A N 1
ATOM 1521 C CA . LEU A 1 209 ? -49.295 -28.660 -30.991 1.00 42.96 212 LEU A CA 1
ATOM 1522 C C . LEU A 1 209 ? -48.496 -27.696 -31.869 1.00 43.52 212 LEU A C 1
ATOM 1523 O O . LEU A 1 209 ? -47.728 -26.882 -31.350 1.00 46.79 212 LEU A O 1
ATOM 1528 N N . GLU A 1 210 ? -48.659 -27.783 -33.186 1.00 42.87 213 GLU A N 1
ATOM 1529 C CA . GLU A 1 210 ? -47.912 -26.911 -34.094 1.00 41.03 213 GLU A CA 1
ATOM 1530 C C . GLU A 1 210 ? -48.624 -25.595 -34.383 1.00 39.00 213 GLU A C 1
ATOM 1531 O O . GLU A 1 210 ? -49.664 -25.579 -35.047 1.00 39.71 213 GLU A O 1
ATOM 1533 N N . VAL A 1 211 ? -48.063 -24.492 -33.886 1.00 33.69 214 VAL A N 1
ATOM 1534 C CA . VAL A 1 211 ? -48.663 -23.181 -34.111 1.00 28.89 214 VAL A CA 1
ATOM 1535 C C . VAL A 1 211 ? -47.698 -22.167 -34.728 1.00 24.74 214 VAL A C 1
ATOM 1536 O O . VAL A 1 211 ? -46.475 -22.294 -34.623 1.00 24.64 214 VAL A O 1
ATOM 1540 N N . ASP A 1 212 ? -48.262 -21.172 -35.392 1.00 21.24 215 ASP A N 1
ATOM 1541 C CA . ASP A 1 212 ? -47.474 -20.125 -36.027 1.00 21.38 215 ASP A CA 1
ATOM 1542 C C . ASP A 1 212 ? -47.188 -18.938 -35.079 1.00 24.32 215 ASP A C 1
ATOM 1543 O O . ASP A 1 212 ? -46.030 -18.642 -34.794 1.00 25.28 215 ASP A O 1
ATOM 1548 N N . TYR A 1 213 ? -48.246 -18.256 -34.638 1.00 24.62 216 TYR A N 1
ATOM 1549 C CA . TYR A 1 213 ? -48.156 -17.084 -33.744 1.00 21.05 216 TYR A CA 1
ATOM 1550 C C . TYR A 1 213 ? -49.196 -17.297 -32.626 1.00 24.59 216 TYR A C 1
ATOM 1551 O O . TYR A 1 213 ? -50.361 -17.575 -32.907 1.00 23.56 216 TYR A O 1
ATOM 1560 N N . TYR A 1 214 ? -48.800 -17.174 -31.362 1.00 22.11 217 TYR A N 1
ATOM 1561 C CA . TYR A 1 214 ? -49.763 -17.379 -30.282 1.00 16.98 217 TYR A CA 1
ATOM 1562 C C . TYR A 1 214 ? -49.627 -16.250 -29.254 1.00 14.92 217 TYR A C 1
ATOM 1563 O O . TYR A 1 214 ? -48.624 -16.203 -28.546 1.00 16.70 217 TYR A O 1
ATOM 1572 N N . ALA A 1 215 ? -50.610 -15.351 -29.208 1.00 18.19 218 ALA A N 1
ATOM 1573 C CA . ALA A 1 215 ? -50.572 -14.185 -28.289 1.00 16.19 218 ALA A CA 1
ATOM 1574 C C . ALA A 1 215 ? -51.286 -14.496 -26.982 1.00 17.51 218 ALA A C 1
ATOM 1575 O O . ALA A 1 215 ? -52.340 -15.131 -26.971 1.00 16.51 218 ALA A O 1
ATOM 1577 N N . PHE A 1 216 ? -50.734 -14.041 -25.852 1.00 16.28 219 PHE A N 1
ATOM 1578 C CA . PHE A 1 216 ? -51.393 -14.348 -24.578 1.00 13.02 219 PHE A CA 1
ATOM 1579 C C . PHE A 1 216 ? -51.079 -13.212 -23.593 1.00 16.88 219 PHE A C 1
ATOM 1580 O O . PHE A 1 216 ? -50.352 -12.255 -23.921 1.00 15.91 219 PHE A O 1
ATOM 1588 N N . THR A 1 217 ? -51.652 -13.317 -22.406 1.00 15.73 220 THR A N 1
ATOM 1589 C CA . THR A 1 217 ? -51.385 -12.339 -21.377 1.00 14.69 220 THR A CA 1
ATOM 1590 C C . THR A 1 217 ? -51.197 -13.084 -20.072 1.00 17.09 220 THR A C 1
ATOM 1591 O O . THR A 1 217 ? -51.576 -14.257 -19.936 1.00 15.52 220 THR A O 1
ATOM 1595 N N . GLY A 1 218 ? -50.582 -12.412 -19.101 1.00 16.32 221 GLY A N 1
ATOM 1596 C CA . GLY A 1 218 ? -50.419 -13.052 -17.817 1.00 13.61 221 GLY A CA 1
ATOM 1597 C C . GLY A 1 218 ? -51.503 -12.686 -16.805 1.00 14.02 221 GLY A C 1
ATOM 1598 O O . GLY A 1 218 ? -51.615 -13.360 -15.775 1.00 15.47 221 GLY A O 1
ATOM 1599 N N . HIS A 1 219 ? -52.338 -11.688 -17.101 1.00 13.33 222 HIS A N 1
ATOM 1600 C CA . HIS A 1 219 ? -53.286 -11.230 -16.091 1.00 11.51 222 HIS A CA 1
ATOM 1601 C C . HIS A 1 219 ? -54.644 -11.883 -15.963 1.00 14.02 222 HIS A C 1
ATOM 1602 O O . HIS A 1 219 ? -55.458 -11.437 -15.173 1.00 12.81 222 HIS A O 1
ATOM 1609 N N . LYS A 1 220 ? -54.885 -12.939 -16.744 1.00 14.36 223 LYS A N 1
ATOM 1610 C CA . LYS A 1 220 ? -56.165 -13.616 -16.690 1.00 14.69 223 LYS A CA 1
ATOM 1611 C C . LYS A 1 220 ? -55.989 -14.957 -15.985 1.00 14.15 223 LYS A C 1
ATOM 1612 O O . LYS A 1 220 ? -55.796 -14.980 -14.767 1.00 15.03 223 LYS A O 1
ATOM 1618 N N . TRP A 1 221 ? -56.027 -16.053 -16.744 1.00 15.40 224 TRP A N 1
ATOM 1619 C CA . TRP A 1 221 ? -55.913 -17.377 -16.122 1.00 17.06 224 TRP A CA 1
ATOM 1620 C C . TRP A 1 221 ? -54.586 -17.647 -15.377 1.00 14.25 224 TRP A C 1
ATOM 1621 O O . TRP A 1 221 ? -54.562 -18.474 -14.439 1.00 17.03 224 TRP A O 1
ATOM 1632 N N . PHE A 1 222 ? -53.508 -16.943 -15.755 1.00 13.97 225 PHE A N 1
ATOM 1633 C CA . PHE A 1 222 ? -52.212 -17.084 -15.105 1.00 15.34 225 PHE A CA 1
ATOM 1634 C C . PHE A 1 222 ? -52.194 -16.335 -13.765 1.00 15.78 225 PHE A C 1
ATOM 1635 O O . PHE A 1 222 ? -51.328 -16.558 -12.938 1.00 18.25 225 PHE A O 1
ATOM 1643 N N . ALA A 1 223 ? -53.165 -15.447 -13.570 1.00 15.60 226 ALA A N 1
ATOM 1644 C CA . ALA A 1 223 ? -53.308 -14.695 -12.326 1.00 14.51 226 ALA A CA 1
ATOM 1645 C C . ALA A 1 223 ? -52.166 -13.730 -11.996 1.00 15.87 226 ALA A C 1
ATOM 1646 O O . ALA A 1 223 ? -51.898 -13.446 -10.826 1.00 14.07 226 ALA A O 1
ATOM 1648 N N . GLY A 1 224 ? -51.516 -13.210 -13.039 1.00 14.47 227 GLY A N 1
ATOM 1649 C CA . GLY A 1 224 ? -50.440 -12.239 -12.861 1.00 14.21 227 GLY A CA 1
ATOM 1650 C C . GLY A 1 224 ? -51.104 -10.863 -12.779 1.00 16.09 227 GLY A C 1
ATOM 1651 O O . GLY A 1 224 ? -52.325 -10.749 -12.923 1.00 15.06 227 GLY A O 1
ATOM 1652 N N . PRO A 1 225 ? -50.323 -9.803 -12.522 1.00 14.17 228 PRO A N 1
ATOM 1653 C CA . PRO A 1 225 ? -50.869 -8.442 -12.425 1.00 14.97 228 PRO A CA 1
ATOM 1654 C C . PRO A 1 225 ? -51.198 -7.898 -13.796 1.00 12.28 228 PRO A C 1
ATOM 1655 O O . PRO A 1 225 ? -50.607 -8.320 -14.789 1.00 16.03 228 PRO A O 1
ATOM 1659 N N . ALA A 1 226 ? -52.154 -6.966 -13.865 1.00 15.51 229 ALA A N 1
ATOM 1660 C CA . ALA A 1 226 ? -52.441 -6.274 -15.111 1.00 14.23 229 ALA A CA 1
ATOM 1661 C C . ALA A 1 226 ? -51.140 -5.604 -15.640 1.00 14.85 229 ALA A C 1
ATOM 1662 O O . ALA A 1 226 ? -50.354 -5.032 -14.871 1.00 15.51 229 ALA A O 1
ATOM 1664 N N . GLY A 1 227 ? -50.907 -5.698 -16.952 1.00 14.93 230 GLY A N 1
ATOM 1665 C CA . GLY A 1 227 ? -49.738 -5.076 -17.543 1.00 13.81 230 GLY A CA 1
ATOM 1666 C C . GLY A 1 227 ? -48.596 -5.954 -18.037 1.00 12.29 230 GLY A C 1
ATOM 1667 O O . GLY A 1 227 ? -47.582 -5.441 -18.514 1.00 16.15 230 GLY A O 1
ATOM 1668 N N . VAL A 1 228 ? -48.716 -7.272 -17.900 1.00 13.63 231 VAL A N 1
ATOM 1669 C CA . VAL A 1 228 ? -47.653 -8.139 -18.415 1.00 15.99 231 VAL A CA 1
ATOM 1670 C C . VAL A 1 228 ? -48.288 -9.309 -19.173 1.00 14.40 231 VAL A C 1
ATOM 1671 O O . VAL A 1 228 ? -49.230 -9.912 -18.689 1.00 15.57 231 VAL A O 1
ATOM 1675 N N . GLY A 1 229 ? -47.767 -9.563 -20.371 1.00 15.61 232 GLY A N 1
ATOM 1676 C CA . GLY A 1 229 ? -48.257 -10.644 -21.228 1.00 15.91 232 GLY A CA 1
ATOM 1677 C C . GLY A 1 229 ? -47.106 -11.122 -22.105 1.00 16.40 232 GLY A C 1
ATOM 1678 O O . GLY A 1 229 ? -45.935 -10.809 -21.852 1.00 15.59 232 GLY A O 1
ATOM 1679 N N . GLY A 1 230 ? -47.419 -11.890 -23.152 1.00 19.99 233 GLY A N 1
ATOM 1680 C CA . GLY A 1 230 ? -46.338 -12.359 -23.999 1.00 15.79 233 GLY A CA 1
ATOM 1681 C C . GLY A 1 230 ? -46.827 -12.844 -25.360 1.00 17.06 233 GLY A C 1
ATOM 1682 O O . GLY A 1 230 ? -48.034 -12.919 -25.632 1.00 14.99 233 GLY A O 1
ATOM 1683 N N . LEU A 1 231 ? -45.871 -13.164 -26.220 1.00 18.29 234 LEU A N 1
ATOM 1684 C CA . LEU A 1 231 ? -46.189 -13.627 -27.558 1.00 19.33 234 LEU A CA 1
ATOM 1685 C C . LEU A 1 231 ? -45.225 -14.718 -27.997 1.00 21.69 234 LEU A C 1
ATOM 1686 O O . LEU A 1 231 ? -43.998 -14.588 -27.814 1.00 19.29 234 LEU A O 1
ATOM 1691 N N . TYR A 1 232 ? -45.768 -15.793 -28.575 1.00 21.46 235 TYR A N 1
ATOM 1692 C CA . TYR A 1 232 ? -44.922 -16.856 -29.091 1.00 22.20 235 TYR A CA 1
ATOM 1693 C C . TYR A 1 232 ? -44.923 -16.778 -30.613 1.00 21.28 235 TYR A C 1
ATOM 1694 O O . TYR A 1 232 ? -45.975 -16.553 -31.235 1.00 22.30 235 TYR A O 1
ATOM 1703 N N . ILE A 1 233 ? -43.741 -16.894 -31.224 1.00 23.57 236 ILE A N 1
ATOM 1704 C CA . ILE A 1 233 ? -43.636 -16.916 -32.692 1.00 23.73 236 ILE A CA 1
ATOM 1705 C C . ILE A 1 233 ? -42.756 -18.127 -33.007 1.00 25.85 236 ILE A C 1
ATOM 1706 O O . ILE A 1 233 ? -41.649 -18.255 -32.491 1.00 24.62 236 ILE A O 1
ATOM 1711 N N . HIS A 1 234 ? -43.267 -19.041 -33.824 1.00 24.78 237 HIS A N 1
ATOM 1712 C CA . HIS A 1 234 ? -42.499 -20.228 -34.179 1.00 25.94 237 HIS A CA 1
ATOM 1713 C C . HIS A 1 234 ? -41.161 -19.803 -34.778 1.00 23.48 237 HIS A C 1
ATOM 1714 O O . HIS A 1 234 ? -41.091 -18.825 -35.523 1.00 22.75 237 HIS A O 1
ATOM 1721 N N . GLY A 1 235 ? -40.116 -20.556 -34.462 1.00 24.81 238 GLY A N 1
ATOM 1722 C CA . GLY A 1 235 ? -38.797 -20.243 -34.975 1.00 29.11 238 GLY A CA 1
ATOM 1723 C C . GLY A 1 235 ? -38.719 -19.980 -36.472 1.00 32.51 238 GLY A C 1
ATOM 1724 O O . GLY A 1 235 ? -37.930 -19.140 -36.925 1.00 32.77 238 GLY A O 1
ATOM 1725 N N . ASP A 1 236 ? -39.543 -20.677 -37.250 1.00 34.55 239 ASP A N 1
ATOM 1726 C CA . ASP A 1 236 ? -39.509 -20.520 -38.695 1.00 33.59 239 ASP A CA 1
ATOM 1727 C C . ASP A 1 236 ? -40.370 -19.377 -39.245 1.00 33.54 239 ASP A C 1
ATOM 1728 O O . ASP A 1 236 ? -40.292 -19.053 -40.439 1.00 33.60 239 ASP A O 1
ATOM 1733 N N . CYS A 1 237 ? -41.184 -18.751 -38.391 1.00 31.68 240 CYS A N 1
ATOM 1734 C CA . CYS A 1 237 ? -42.013 -17.626 -38.829 1.00 28.73 240 CYS A CA 1
ATOM 1735 C C . CYS A 1 237 ? -41.396 -16.296 -38.381 1.00 27.22 240 CYS A C 1
ATOM 1736 O O . CYS A 1 237 ? -41.867 -15.229 -38.766 1.00 27.82 240 CYS A O 1
ATOM 1739 N N . LEU A 1 238 ? -40.349 -16.365 -37.560 1.00 24.84 241 LEU A N 1
ATOM 1740 C CA . LEU A 1 238 ? -39.704 -15.161 -37.050 1.00 26.15 241 LEU A CA 1
ATOM 1741 C C . LEU A 1 238 ? -39.275 -14.212 -38.160 1.00 26.14 241 LEU A C 1
ATOM 1742 O O . LEU A 1 238 ? -39.485 -13.012 -38.079 1.00 25.29 241 LEU A O 1
ATOM 1747 N N . GLY A 1 239 ? -38.691 -14.756 -39.225 1.00 28.59 242 GLY A N 1
ATOM 1748 C CA . GLY A 1 239 ? -38.236 -13.905 -40.311 1.00 29.29 242 GLY A CA 1
ATOM 1749 C C . GLY A 1 239 ? -39.306 -13.163 -41.096 1.00 28.67 242 GLY A C 1
ATOM 1750 O O . GLY A 1 239 ? -39.003 -12.223 -41.836 1.00 27.35 242 GLY A O 1
ATOM 1751 N N . GLU A 1 240 ? -40.561 -13.569 -40.931 1.00 28.13 243 GLU A N 1
ATOM 1752 C CA . GLU A 1 240 ? -41.662 -12.937 -41.658 1.00 30.67 243 GLU A CA 1
ATOM 1753 C C . GLU A 1 240 ? -42.244 -11.757 -40.909 1.00 29.06 243 GLU A C 1
ATOM 1754 O O . GLU A 1 240 ? -43.020 -10.977 -41.459 1.00 26.82 243 GLU A O 1
ATOM 1760 N N . ILE A 1 241 ? -41.855 -11.627 -39.649 1.00 27.87 244 ILE A N 1
ATOM 1761 C CA . ILE A 1 241 ? -42.363 -10.548 -38.810 1.00 27.83 244 ILE A CA 1
ATOM 1762 C C . ILE A 1 241 ? -41.305 -9.453 -38.602 1.00 28.11 244 ILE A C 1
ATOM 1763 O O . ILE A 1 241 ? -40.363 -9.635 -37.827 1.00 27.64 244 ILE A O 1
ATOM 1768 N N . ASN A 1 242 ? -41.476 -8.344 -39.325 1.00 24.08 245 ASN A N 1
ATOM 1769 C CA . ASN A 1 242 ? -40.599 -7.163 -39.269 1.00 28.92 245 ASN A CA 1
ATOM 1770 C C . ASN A 1 242 ? -40.917 -6.334 -38.021 1.00 25.72 245 ASN A C 1
ATOM 1771 O O . ASN A 1 242 ? -42.076 -6.126 -37.698 1.00 25.71 245 ASN A O 1
ATOM 1776 N N . PRO A 1 243 ? -39.890 -5.833 -37.323 1.00 25.69 246 PRO A N 1
ATOM 1777 C CA . PRO A 1 243 ? -40.217 -5.032 -36.140 1.00 22.47 246 PRO A CA 1
ATOM 1778 C C . PRO A 1 243 ? -40.900 -3.725 -36.522 1.00 22.13 246 PRO A C 1
ATOM 1779 O O . PRO A 1 243 ? -40.559 -3.121 -37.545 1.00 23.96 246 PRO A O 1
ATOM 1783 N N . THR A 1 244 ? -41.856 -3.286 -35.700 1.00 18.86 247 THR A N 1
ATOM 1784 C CA . THR A 1 244 ? -42.573 -2.043 -35.919 1.00 22.09 247 THR A CA 1
ATOM 1785 C C . THR A 1 244 ? -42.288 -1.140 -34.723 1.00 22.32 247 THR A C 1
ATOM 1786 O O . THR A 1 244 ? -41.409 -0.271 -34.807 1.00 22.33 247 THR A O 1
ATOM 1790 N N . TYR A 1 245 ? -42.991 -1.322 -33.600 1.00 21.87 248 TYR A N 1
ATOM 1791 C CA . TYR A 1 245 ? -42.659 -0.477 -32.449 1.00 21.05 248 TYR A CA 1
ATOM 1792 C C . TYR A 1 245 ? -41.376 -1.017 -31.843 1.00 19.10 248 TYR A C 1
ATOM 1793 O O . TYR A 1 245 ? -41.321 -2.163 -31.415 1.00 18.68 248 TYR A O 1
ATOM 1802 N N . VAL A 1 246 ? -40.335 -0.191 -31.823 1.00 21.15 249 VAL A N 1
ATOM 1803 C CA . VAL A 1 246 ? -39.042 -0.611 -31.285 1.00 17.65 249 VAL A CA 1
ATOM 1804 C C . VAL A 1 246 ? -38.427 0.514 -30.472 1.00 18.55 249 VAL A C 1
ATOM 1805 O O . VAL A 1 246 ? -38.969 1.622 -30.389 1.00 17.22 249 VAL A O 1
ATOM 1809 N N . GLY A 1 247 ? -37.280 0.210 -29.880 1.00 18.87 250 GLY A N 1
ATOM 1810 C CA . GLY A 1 247 ? -36.563 1.172 -29.082 1.00 17.18 250 GLY A CA 1
ATOM 1811 C C . GLY A 1 247 ? -35.291 0.516 -28.604 1.00 17.67 250 GLY A C 1
ATOM 1812 O O . GLY A 1 247 ? -34.847 -0.492 -29.176 1.00 20.70 250 GLY A O 1
ATOM 1813 N N . TRP A 1 248 ? -34.748 1.031 -27.505 1.00 18.53 251 TRP A N 1
ATOM 1814 C CA . TRP A 1 248 ? -33.483 0.516 -26.984 1.00 16.37 251 TRP A CA 1
ATOM 1815 C C . TRP A 1 248 ? -33.444 -0.966 -26.581 1.00 18.18 251 TRP A C 1
ATOM 1816 O O . TRP A 1 248 ? -32.378 -1.580 -26.548 1.00 20.14 251 TRP A O 1
ATOM 1827 N N . ARG A 1 249 ? -34.584 -1.560 -26.292 1.00 17.84 252 ARG A N 1
ATOM 1828 C CA . ARG A 1 249 ? -34.601 -2.988 -25.943 1.00 18.84 252 ARG A CA 1
ATOM 1829 C C . ARG A 1 249 ? -34.624 -3.865 -27.189 1.00 21.08 252 ARG A C 1
ATOM 1830 O O . ARG A 1 249 ? -34.444 -5.068 -27.105 1.00 20.89 252 ARG A O 1
ATOM 1838 N N . SER A 1 250 ? -34.828 -3.253 -28.344 1.00 21.03 253 SER A N 1
ATOM 1839 C CA . SER A 1 250 ? -34.969 -4.003 -29.614 1.00 23.11 253 SER A CA 1
ATOM 1840 C C . SER A 1 250 ? -33.718 -4.271 -30.412 1.00 25.22 253 SER A C 1
ATOM 1841 O O . SER A 1 250 ? -33.727 -5.127 -31.297 1.00 24.98 253 SER A O 1
ATOM 1844 N N . ILE A 1 251 ? -32.670 -3.512 -30.123 1.00 25.51 254 ILE A N 1
ATOM 1845 C CA . ILE A 1 251 ? -31.443 -3.563 -30.904 1.00 21.63 254 ILE A CA 1
ATOM 1846 C C . ILE A 1 251 ? -30.163 -4.128 -30.304 1.00 23.52 254 ILE A C 1
ATOM 1847 O O . ILE A 1 251 ? -30.055 -4.331 -29.092 1.00 24.07 254 ILE A O 1
ATOM 1852 N N . THR A 1 252 ? -29.191 -4.372 -31.190 1.00 23.85 255 THR A N 1
ATOM 1853 C CA . THR A 1 252 ? -27.848 -4.804 -30.793 1.00 22.74 255 THR A CA 1
ATOM 1854 C C . THR A 1 252 ? -27.104 -3.476 -30.936 1.00 24.41 255 THR A C 1
ATOM 1855 O O . THR A 1 252 ? -27.540 -2.587 -31.698 1.00 23.36 255 THR A O 1
ATOM 1859 N N . TYR A 1 253 ? -25.998 -3.327 -30.201 1.00 24.29 256 TYR A N 1
ATOM 1860 C CA . TYR A 1 253 ? -25.238 -2.072 -30.212 1.00 27.33 256 TYR A CA 1
ATOM 1861 C C . TYR A 1 253 ? -23.806 -2.135 -30.734 1.00 28.04 256 TYR A C 1
ATOM 1862 O O . TYR A 1 253 ? -23.134 -3.141 -30.576 1.00 29.49 256 TYR A O 1
ATOM 1871 N N . GLY A 1 254 ? -23.366 -1.028 -31.329 1.00 32.16 257 GLY A N 1
ATOM 1872 C CA . GLY A 1 254 ? -22.030 -0.932 -31.881 1.00 35.29 257 GLY A CA 1
ATOM 1873 C C . GLY A 1 254 ? -21.073 -0.204 -30.958 1.00 36.21 257 GLY A C 1
ATOM 1874 O O . GLY A 1 254 ? -21.425 0.152 -29.827 1.00 32.16 257 GLY A O 1
ATOM 1875 N N . ALA A 1 255 ? -19.862 0.013 -31.469 1.00 38.13 258 ALA A N 1
ATOM 1876 C CA . ALA A 1 255 ? -18.771 0.680 -30.764 1.00 39.89 258 ALA A CA 1
ATOM 1877 C C . ALA A 1 255 ? -19.120 1.988 -30.079 1.00 38.79 258 ALA A C 1
ATOM 1878 O O . ALA A 1 255 ? -18.682 2.247 -28.955 1.00 41.52 258 ALA A O 1
ATOM 1880 N N . LYS A 1 256 ? -19.890 2.825 -30.757 1.00 36.32 259 LYS A N 1
ATOM 1881 C CA . LYS A 1 256 ? -20.254 4.115 -30.204 1.00 33.37 259 LYS A CA 1
ATOM 1882 C C . LYS A 1 256 ? -21.677 4.186 -29.650 1.00 30.73 259 LYS A C 1
ATOM 1883 O O . LYS A 1 256 ? -22.259 5.265 -29.547 1.00 31.61 259 LYS A O 1
ATOM 1889 N N . GLY A 1 257 ? -22.226 3.030 -29.294 1.00 30.71 260 GLY A N 1
ATOM 1890 C CA . GLY A 1 257 ? -23.576 2.978 -28.758 1.00 29.85 260 GLY A CA 1
ATOM 1891 C C . GLY A 1 257 ? -24.655 3.080 -29.822 1.00 31.93 260 GLY A C 1
ATOM 1892 O O . GLY A 1 257 ? -25.837 3.199 -29.494 1.00 29.50 260 GLY A O 1
ATOM 1893 N N . GLU A 1 258 ? -24.262 3.030 -31.094 1.00 29.97 261 GLU A N 1
ATOM 1894 C CA . GLU A 1 258 ? -25.235 3.127 -32.187 1.00 30.62 261 GLU A CA 1
ATOM 1895 C C . GLU A 1 258 ? -25.910 1.784 -32.505 1.00 26.80 261 GLU A C 1
ATOM 1896 O O . GLU A 1 258 ? -25.364 0.714 -32.227 1.00 24.94 261 GLU A O 1
ATOM 1902 N N . PRO A 1 259 ? -27.131 1.823 -33.075 1.00 27.28 262 PRO A N 1
ATOM 1903 C CA . PRO A 1 259 ? -27.828 0.573 -33.401 1.00 25.90 262 PRO A CA 1
ATOM 1904 C C . PRO A 1 259 ? -27.079 -0.152 -34.505 1.00 25.97 262 PRO A C 1
ATOM 1905 O O . PRO A 1 259 ? -26.622 0.484 -35.463 1.00 29.59 262 PRO A O 1
ATOM 1909 N N . THR A 1 260 ? -26.951 -1.466 -34.381 1.00 26.24 263 THR A N 1
ATOM 1910 C CA . THR A 1 260 ? -26.274 -2.239 -35.424 1.00 28.84 263 THR A CA 1
ATOM 1911 C C . THR A 1 260 ? -27.128 -3.375 -35.975 1.00 29.54 263 THR A C 1
ATOM 1912 O O . THR A 1 260 ? -26.766 -4.002 -36.971 1.00 29.69 263 THR A O 1
ATOM 1916 N N . GLY A 1 261 ? -28.255 -3.645 -35.332 1.00 25.97 264 GLY A N 1
ATOM 1917 C CA . GLY A 1 261 ? -29.128 -4.706 -35.804 1.00 29.56 264 GLY A CA 1
ATOM 1918 C C . GLY A 1 261 ? -30.220 -5.033 -34.807 1.00 27.44 264 GLY A C 1
ATOM 1919 O O . GLY A 1 261 ? -30.383 -4.333 -33.817 1.00 25.82 264 GLY A O 1
ATOM 1920 N N . TRP A 1 262 ? -30.964 -6.099 -35.064 1.00 25.76 265 TRP A N 1
ATOM 1921 C CA . TRP A 1 262 ? -32.030 -6.500 -34.150 1.00 24.98 265 TRP A CA 1
ATOM 1922 C C . TRP A 1 262 ? -31.534 -7.457 -33.071 1.00 24.87 265 TRP A C 1
ATOM 1923 O O . TRP A 1 262 ? -30.694 -8.339 -33.341 1.00 23.56 265 TRP A O 1
ATOM 1934 N N . ALA A 1 263 ? -32.064 -7.273 -31.858 1.00 21.35 266 ALA A N 1
ATOM 1935 C CA . ALA A 1 263 ? -31.752 -8.133 -30.725 1.00 24.50 266 ALA A CA 1
ATOM 1936 C C . ALA A 1 263 ? -32.172 -9.552 -31.078 1.00 25.15 266 ALA A C 1
ATOM 1937 O O . ALA A 1 263 ? -33.010 -9.752 -31.953 1.00 28.52 266 ALA A O 1
ATOM 1939 N N . GLU A 1 264 ? -31.601 -10.531 -30.384 1.00 27.73 267 GLU A N 1
ATOM 1940 C CA . GLU A 1 264 ? -31.881 -11.944 -30.633 1.00 29.96 267 GLU A CA 1
ATOM 1941 C C . GLU A 1 264 ? -33.338 -12.323 -30.358 1.00 29.39 267 GLU A C 1
ATOM 1942 O O . GLU A 1 264 ? -33.962 -11.804 -29.428 1.00 28.97 267 GLU A O 1
ATOM 1948 N N . GLY A 1 265 ? -33.873 -13.219 -31.184 1.00 26.86 268 GLY A N 1
ATOM 1949 C CA . GLY A 1 265 ? -35.236 -13.689 -31.017 1.00 24.47 268 GLY A CA 1
ATOM 1950 C C . GLY A 1 265 ? -36.329 -12.671 -30.711 1.00 22.39 268 GLY A C 1
ATOM 1951 O O . GLY A 1 265 ? -36.419 -11.589 -31.312 1.00 25.20 268 GLY A O 1
ATOM 1952 N N . GLY A 1 266 ? -37.185 -13.054 -29.773 1.00 23.94 269 GLY A N 1
ATOM 1953 C CA . GLY A 1 266 ? -38.312 -12.230 -29.392 1.00 24.61 269 GLY A CA 1
ATOM 1954 C C . GLY A 1 266 ? -37.980 -10.845 -28.885 1.00 24.71 269 GLY A C 1
ATOM 1955 O O . GLY A 1 266 ? -38.841 -9.976 -28.883 1.00 23.57 269 GLY A O 1
ATOM 1956 N N . LYS A 1 267 ? -36.735 -10.636 -28.457 1.00 20.79 270 LYS A N 1
ATOM 1957 C CA . LYS A 1 267 ? -36.327 -9.329 -27.938 1.00 21.81 270 LYS A CA 1
ATOM 1958 C C . LYS A 1 267 ? -36.486 -8.188 -28.933 1.00 21.13 270 LYS A C 1
ATOM 1959 O O . LYS A 1 267 ? -36.699 -7.047 -28.529 1.00 22.65 270 LYS A O 1
ATOM 1965 N N . ARG A 1 268 ? -36.388 -8.490 -30.232 1.00 17.66 271 ARG A N 1
ATOM 1966 C CA . ARG A 1 268 ? -36.502 -7.476 -31.268 1.00 18.80 271 ARG A CA 1
ATOM 1967 C C . ARG A 1 268 ? -37.860 -6.760 -31.259 1.00 19.05 271 ARG A C 1
ATOM 1968 O O . ARG A 1 268 ? -38.010 -5.680 -31.855 1.00 19.37 271 ARG A O 1
ATOM 1976 N N . PHE A 1 269 ? -38.838 -7.361 -30.586 1.00 18.78 272 PHE A N 1
ATOM 1977 C CA . PHE A 1 269 ? -40.165 -6.778 -30.516 1.00 21.40 272 PHE A CA 1
ATOM 1978 C C . PHE A 1 269 ? -40.473 -6.123 -29.174 1.00 18.53 272 PHE A C 1
ATOM 1979 O O . PHE A 1 269 ? -41.595 -5.709 -28.964 1.00 17.42 272 PHE A O 1
ATOM 1987 N N . GLU A 1 270 ? -39.497 -6.086 -28.269 1.00 20.81 273 GLU A N 1
ATOM 1988 C CA . GLU A 1 270 ? -39.659 -5.437 -26.957 1.00 21.10 273 GLU A CA 1
ATOM 1989 C C . GLU A 1 270 ? -39.154 -4.015 -27.180 1.00 17.35 273 GLU A C 1
ATOM 1990 O O . GLU A 1 270 ? -38.195 -3.798 -27.908 1.00 20.87 273 GLU A O 1
ATOM 1996 N N . VAL A 1 271 ? -39.792 -3.049 -26.535 1.00 17.75 274 VAL A N 1
ATOM 1997 C CA . VAL A 1 271 ? -39.518 -1.650 -26.813 1.00 18.12 274 VAL A CA 1
ATOM 1998 C C . VAL A 1 271 ? -38.593 -0.833 -25.929 1.00 15.92 274 VAL A C 1
ATOM 1999 O O . VAL A 1 271 ? -37.446 -0.539 -26.316 1.00 15.46 274 VAL A O 1
ATOM 2003 N N . ALA A 1 272 ? -39.091 -0.467 -24.757 1.00 14.98 275 ALA A N 1
ATOM 2004 C CA . ALA A 1 272 ? -38.326 0.376 -23.838 1.00 13.53 275 ALA A CA 1
ATOM 2005 C C . ALA A 1 272 ? -38.695 0.117 -22.364 1.00 13.69 275 ALA A C 1
ATOM 2006 O O . ALA A 1 272 ? -39.064 -1.011 -21.996 1.00 16.22 275 ALA A O 1
ATOM 2008 N N . THR A 1 273 ? -38.629 1.144 -21.510 1.00 12.70 276 THR A N 1
ATOM 2009 C CA . THR A 1 273 ? -38.915 0.905 -20.095 1.00 13.25 276 THR A CA 1
ATOM 2010 C C . THR A 1 273 ? -40.312 0.353 -19.857 1.00 13.04 276 THR A C 1
ATOM 2011 O O . THR A 1 273 ? -41.291 0.845 -20.409 1.00 13.76 276 THR A O 1
ATOM 2015 N N . SER A 1 274 ? -40.385 -0.683 -19.027 1.00 14.26 277 SER A N 1
ATOM 2016 C CA . SER A 1 274 ? -41.658 -1.316 -18.660 1.00 15.26 277 SER A CA 1
ATOM 2017 C C . SER A 1 274 ? -41.773 -1.417 -17.133 1.00 13.83 277 SER A C 1
ATOM 2018 O O . SER A 1 274 ? -40.835 -1.102 -16.395 1.00 15.87 277 SER A O 1
ATOM 2021 N N . ALA A 1 275 ? -42.936 -1.877 -16.675 1.00 19.22 278 ALA A N 1
ATOM 2022 C CA . ALA A 1 275 ? -43.208 -2.055 -15.252 1.00 19.51 278 ALA A CA 1
ATOM 2023 C C . ALA A 1 275 ? -42.476 -3.298 -14.709 1.00 17.41 278 ALA A C 1
ATOM 2024 O O . ALA A 1 275 ? -43.113 -4.315 -14.436 1.00 18.33 278 ALA A O 1
ATOM 2026 N N . TYR A 1 276 ? -41.156 -3.205 -14.548 1.00 14.59 279 TYR A N 1
ATOM 2027 C CA . TYR A 1 276 ? -40.372 -4.362 -14.081 1.00 15.26 279 TYR A CA 1
ATOM 2028 C C . TYR A 1 276 ? -40.875 -5.053 -12.829 1.00 15.16 279 TYR A C 1
ATOM 2029 O O . TYR A 1 276 ? -40.868 -6.273 -12.754 1.00 13.90 279 TYR A O 1
ATOM 2038 N N . PRO A 1 277 ? -41.300 -4.306 -11.800 1.00 13.33 280 PRO A N 1
ATOM 2039 C CA . PRO A 1 277 ? -41.781 -5.058 -10.629 1.00 16.08 280 PRO A CA 1
ATOM 2040 C C . PRO A 1 277 ? -42.926 -6.020 -10.995 1.00 16.86 280 PRO A C 1
ATOM 2041 O O . PRO A 1 277 ? -43.050 -7.115 -10.413 1.00 15.98 280 PRO A O 1
ATOM 2045 N N . GLN A 1 278 ? -43.768 -5.615 -11.946 1.00 14.87 281 GLN A N 1
ATOM 2046 C CA . GLN A 1 278 ? -44.890 -6.442 -12.363 1.00 16.74 281 GLN A CA 1
ATOM 2047 C C . GLN A 1 278 ? -44.384 -7.709 -13.051 1.00 16.71 281 GLN A C 1
ATOM 2048 O O . GLN A 1 278 ? -45.054 -8.727 -13.007 1.00 13.97 281 GLN A O 1
ATOM 2054 N N . TYR A 1 279 ? -43.216 -7.650 -13.677 1.00 14.06 282 TYR A N 1
ATOM 2055 C CA . TYR A 1 279 ? -42.687 -8.882 -14.294 1.00 15.28 282 TYR A CA 1
ATOM 2056 C C . TYR A 1 279 ? -42.403 -9.903 -13.177 1.00 16.75 282 TYR A C 1
ATOM 2057 O O . TYR A 1 279 ? -42.624 -11.103 -13.364 1.00 17.05 282 TYR A O 1
ATOM 2066 N N . ALA A 1 280 ? -41.862 -9.452 -12.038 1.00 15.42 283 ALA A N 1
ATOM 2067 C CA . ALA A 1 280 ? -41.580 -10.366 -10.925 1.00 16.94 283 ALA A CA 1
ATOM 2068 C C . ALA A 1 280 ? -42.906 -10.953 -10.413 1.00 14.75 283 ALA A C 1
ATOM 2069 O O . ALA A 1 280 ? -42.955 -12.083 -9.902 1.00 17.09 283 ALA A O 1
ATOM 2071 N N . GLY A 1 281 ? -43.983 -10.188 -10.517 1.00 15.30 284 GLY A N 1
ATOM 2072 C CA . GLY A 1 281 ? -45.276 -10.659 -10.086 1.00 12.97 284 GLY A CA 1
ATOM 2073 C C . GLY A 1 281 ? -45.765 -11.791 -10.969 1.00 14.34 284 GLY A C 1
ATOM 2074 O O . GLY A 1 281 ? -46.238 -12.805 -10.455 1.00 15.60 284 GLY A O 1
ATOM 2075 N N . LEU A 1 282 ? -45.659 -11.632 -12.281 1.00 14.11 285 LEU A N 1
ATOM 2076 C CA . LEU A 1 282 ? -46.112 -12.684 -13.180 1.00 13.20 285 LEU A CA 1
ATOM 2077 C C . LEU A 1 282 ? -45.251 -13.944 -12.966 1.00 14.28 285 LEU A C 1
ATOM 2078 O O . LEU A 1 282 ? -45.793 -15.052 -12.866 1.00 17.00 285 LEU A O 1
ATOM 2083 N N . LEU A 1 283 ? -43.934 -13.773 -12.873 1.00 14.85 286 LEU A N 1
ATOM 2084 C CA . LEU A 1 283 ? -43.045 -14.922 -12.656 1.00 16.59 286 LEU A CA 1
ATOM 2085 C C . LEU A 1 283 ? -43.475 -15.724 -11.413 1.00 17.87 286 LEU A C 1
ATOM 2086 O O . LEU A 1 283 ? -43.610 -16.978 -11.441 1.00 15.98 286 LEU A O 1
ATOM 2091 N N . ALA A 1 284 ? -43.730 -15.016 -10.311 1.00 15.43 287 ALA A N 1
ATOM 2092 C CA . ALA A 1 284 ? -44.147 -15.677 -9.067 1.00 14.29 287 ALA A CA 1
ATOM 2093 C C . ALA A 1 284 ? -45.476 -16.414 -9.246 1.00 18.10 287 ALA A C 1
ATOM 2094 O O . ALA A 1 284 ? -45.667 -17.497 -8.691 1.00 16.23 287 ALA A O 1
ATOM 2096 N N . ALA A 1 285 ? -46.407 -15.813 -9.983 1.00 15.07 288 ALA A N 1
ATOM 2097 C CA . ALA A 1 285 ? -47.695 -16.448 -10.226 1.00 15.49 288 ALA A CA 1
ATOM 2098 C C . ALA A 1 285 ? -47.493 -17.687 -11.098 1.00 17.45 288 ALA A C 1
ATOM 2099 O O . ALA A 1 285 ? -48.102 -18.737 -10.858 1.00 17.62 288 ALA A O 1
ATOM 2101 N N . LEU A 1 286 ? -46.657 -17.580 -12.118 1.00 17.32 289 LEU A N 1
ATOM 2102 C CA . LEU A 1 286 ? -46.426 -18.763 -12.964 1.00 18.02 289 LEU A CA 1
ATOM 2103 C C . LEU A 1 286 ? -45.855 -19.907 -12.111 1.00 20.73 289 LEU A C 1
ATOM 2104 O O . LEU A 1 286 ? -46.249 -21.063 -12.264 1.00 20.90 289 LEU A O 1
ATOM 2109 N N . GLN A 1 287 ? -44.924 -19.586 -11.227 1.00 19.60 290 GLN A N 1
ATOM 2110 C CA . GLN A 1 287 ? -44.319 -20.616 -10.386 1.00 19.59 290 GLN A CA 1
ATOM 2111 C C . GLN A 1 287 ? -45.317 -21.207 -9.417 1.00 20.79 290 GLN A C 1
ATOM 2112 O O . GLN A 1 287 ? -45.251 -22.396 -9.105 1.00 23.00 290 GLN A O 1
ATOM 2118 N N . LEU A 1 288 ? -46.259 -20.407 -8.932 1.00 17.76 291 LEU A N 1
ATOM 2119 C CA . LEU A 1 288 ? -47.248 -20.928 -7.989 1.00 18.87 291 LEU A CA 1
ATOM 2120 C C . LEU A 1 288 ? -48.119 -21.991 -8.669 1.00 23.27 291 LEU A C 1
ATOM 2121 O O . LEU A 1 288 ? -48.403 -23.021 -8.079 1.00 24.40 291 LEU A O 1
ATOM 2126 N N . HIS A 1 289 ? -48.537 -21.735 -9.901 1.00 22.70 292 HIS A N 1
ATOM 2127 C CA . HIS A 1 289 ? -49.384 -22.698 -10.602 1.00 26.53 292 HIS A CA 1
ATOM 2128 C C . HIS A 1 289 ? -48.712 -24.036 -10.800 1.00 29.72 292 HIS A C 1
ATOM 2129 O O . HIS A 1 289 ? -49.302 -25.086 -10.522 1.00 30.90 292 HIS A O 1
ATOM 2136 N N . GLN A 1 290 ? -47.463 -24.008 -11.237 1.00 30.89 293 GLN A N 1
ATOM 2137 C CA . GLN A 1 290 ? -46.735 -25.253 -11.457 1.00 31.39 293 GLN A CA 1
ATOM 2138 C C . GLN A 1 290 ? -46.563 -26.075 -10.185 1.00 30.23 293 GLN A C 1
ATOM 2139 O O . GLN A 1 290 ? -46.470 -27.315 -10.242 1.00 29.41 293 GLN A O 1
ATOM 2145 N N . ARG A 1 291 ? -46.526 -25.407 -9.040 1.00 29.90 294 ARG A N 1
ATOM 2146 C CA . ARG A 1 291 ? -46.406 -26.104 -7.762 1.00 33.14 294 ARG A CA 1
ATOM 2147 C C . ARG A 1 291 ? -47.716 -26.793 -7.376 1.00 34.78 294 ARG A C 1
ATOM 2148 O O . ARG A 1 291 ? -47.702 -27.792 -6.652 1.00 36.58 294 ARG A O 1
ATOM 2156 N N . GLN A 1 292 ? -48.842 -26.253 -7.843 1.00 35.42 295 GLN A N 1
ATOM 2157 C CA . GLN A 1 292 ? -50.153 -26.819 -7.529 1.00 37.80 295 GLN A CA 1
ATOM 2158 C C . GLN A 1 292 ? -50.400 -28.143 -8.242 1.00 37.74 295 GLN A C 1
ATOM 2159 O O . GLN A 1 292 ? -51.148 -28.988 -7.756 1.00 42.28 295 GLN A O 1
ATOM 2165 N N . GLY A 1 293 ? -49.774 -28.312 -9.398 1.00 37.67 296 GLY A N 1
ATOM 2166 C CA . GLY A 1 293 ? -49.928 -29.532 -10.170 1.00 36.81 296 GLY A CA 1
ATOM 2167 C C . GLY A 1 293 ? -49.609 -29.251 -11.624 1.00 34.65 296 GLY A C 1
ATOM 2168 O O . GLY A 1 293 ? -49.339 -28.105 -11.982 1.00 37.30 296 GLY A O 1
ATOM 2169 N N . THR A 1 294 ? -49.630 -30.276 -12.469 1.00 29.81 297 THR A N 1
ATOM 2170 C CA . THR A 1 294 ? -49.347 -30.077 -13.879 1.00 27.31 297 THR A CA 1
ATOM 2171 C C . THR A 1 294 ? -50.512 -29.370 -14.572 1.00 24.44 297 THR A C 1
ATOM 2172 O O . THR A 1 294 ? -51.639 -29.390 -14.086 1.00 24.86 297 THR A O 1
ATOM 2176 N N . ALA A 1 295 ? -50.231 -28.773 -15.721 1.00 25.53 298 ALA A N 1
ATOM 2177 C CA . ALA A 1 295 ? -51.260 -28.084 -16.483 1.00 25.04 298 ALA A CA 1
ATOM 2178 C C . ALA A 1 295 ? -52.454 -29.017 -16.683 1.00 26.16 298 ALA A C 1
ATOM 2179 O O . ALA A 1 295 ? -53.599 -28.599 -16.576 1.00 26.31 298 ALA A O 1
ATOM 2181 N N . GLU A 1 296 ? -52.188 -30.293 -16.935 1.00 28.26 299 GLU A N 1
ATOM 2182 C CA . GLU A 1 296 ? -53.261 -31.249 -17.157 1.00 28.48 299 GLU A CA 1
ATOM 2183 C C . GLU A 1 296 ? -54.176 -31.433 -15.942 1.00 27.30 299 GLU A C 1
ATOM 2184 O O . GLU A 1 296 ? -55.414 -31.491 -16.073 1.00 26.03 299 GLU A O 1
ATOM 2190 N N . GLU A 1 297 ? -53.571 -31.542 -14.764 1.00 25.19 300 GLU A N 1
ATOM 2191 C CA . GLU A 1 297 ? -54.336 -31.729 -13.544 1.00 26.63 300 GLU A CA 1
ATOM 2192 C C . GLU A 1 297 ? -55.169 -30.484 -13.243 1.00 22.84 300 GLU A C 1
ATOM 2193 O O . GLU A 1 297 ? -56.300 -30.577 -12.760 1.00 23.56 300 GLU A O 1
ATOM 2199 N N . ARG A 1 298 ? -54.596 -29.320 -13.527 1.00 25.20 301 ARG A N 1
ATOM 2200 C CA . ARG A 1 298 ? -55.302 -28.072 -13.283 1.00 24.10 301 ARG A CA 1
ATOM 2201 C C . ARG A 1 298 ? -56.468 -27.962 -14.252 1.00 22.93 301 ARG A C 1
ATOM 2202 O O . ARG A 1 298 ? -57.584 -27.595 -13.848 1.00 21.35 301 ARG A O 1
ATOM 2210 N N . TYR A 1 299 ? -56.211 -28.297 -15.521 1.00 20.69 302 TYR A N 1
ATOM 2211 C CA . TYR A 1 299 ? -57.248 -28.271 -16.548 1.00 21.18 302 TYR A CA 1
ATOM 2212 C C . TYR A 1 299 ? -58.418 -29.201 -16.167 1.00 21.29 302 TYR A C 1
ATOM 2213 O O . TYR A 1 299 ? -59.592 -28.849 -16.318 1.00 22.81 302 TYR A O 1
ATOM 2222 N N . GLN A 1 300 ? -58.106 -30.396 -15.663 1.00 23.40 303 GLN A N 1
ATOM 2223 C CA . GLN A 1 300 ? -59.164 -31.325 -15.254 1.00 23.69 303 GLN A CA 1
ATOM 2224 C C . GLN A 1 300 ? -59.959 -30.779 -14.082 1.00 19.92 303 GLN A C 1
ATOM 2225 O O . GLN A 1 300 ? -61.180 -30.991 -13.986 1.00 21.32 303 GLN A O 1
ATOM 2231 N N . ALA A 1 301 ? -59.280 -30.041 -13.203 1.00 21.37 304 ALA A N 1
ATOM 2232 C CA . ALA A 1 301 ? -59.914 -29.444 -12.042 1.00 21.25 304 ALA A CA 1
ATOM 2233 C C . ALA A 1 301 ? -60.825 -28.312 -12.536 1.00 19.93 304 ALA A C 1
ATOM 2234 O O . ALA A 1 301 ? -61.963 -28.200 -12.099 1.00 19.93 304 ALA A O 1
ATOM 2236 N N . ILE A 1 302 ? -60.325 -27.506 -13.471 1.00 22.22 305 ILE A N 1
ATOM 2237 C CA . ILE A 1 302 ? -61.140 -26.420 -14.020 1.00 20.11 305 ILE A CA 1
ATOM 2238 C C . ILE A 1 302 ? -62.409 -26.979 -14.633 1.00 17.89 305 ILE A C 1
ATOM 2239 O O . ILE A 1 302 ? -63.497 -26.470 -14.386 1.00 18.40 305 ILE A O 1
ATOM 2244 N N . CYS A 1 303 ? -62.283 -28.054 -15.419 1.00 19.46 306 CYS A N 1
ATOM 2245 C CA . CYS A 1 303 ? -63.449 -28.686 -16.056 1.00 19.82 306 CYS A CA 1
ATOM 2246 C C . CYS A 1 303 ? -64.425 -29.330 -15.075 1.00 18.90 306 CYS A C 1
ATOM 2247 O O . CYS A 1 303 ? -65.636 -29.330 -15.282 1.00 19.33 306 CYS A O 1
ATOM 2250 N N . GLN A 1 304 ? -63.881 -29.875 -14.000 1.00 21.65 307 GLN A N 1
ATOM 2251 C CA . GLN A 1 304 ? -64.683 -30.478 -12.954 1.00 23.63 307 GLN A CA 1
ATOM 2252 C C . GLN A 1 304 ? -65.633 -29.403 -12.399 1.00 23.25 307 GLN A C 1
ATOM 2253 O O . GLN A 1 304 ? -66.830 -29.624 -12.255 1.00 20.89 307 GLN A O 1
ATOM 2259 N N . ARG A 1 305 ? -65.079 -28.222 -12.105 1.00 22.50 308 ARG A N 1
ATOM 2260 C CA . ARG A 1 305 ? -65.867 -27.113 -11.575 1.00 20.50 308 ARG A CA 1
ATOM 2261 C C . ARG A 1 305 ? -66.858 -26.532 -12.608 1.00 18.07 308 ARG A C 1
ATOM 2262 O O . ARG A 1 305 ? -68.008 -26.237 -12.289 1.00 18.47 308 ARG A O 1
ATOM 2270 N N . SER A 1 306 ? -66.406 -26.338 -13.846 1.00 17.62 309 SER A N 1
ATOM 2271 C CA . SER A 1 306 ? -67.293 -25.798 -14.861 1.00 19.57 309 SER A CA 1
ATOM 2272 C C . SER A 1 306 ? -68.430 -26.774 -15.151 1.00 19.48 309 SER A C 1
ATOM 2273 O O . SER A 1 306 ? -69.540 -26.347 -15.377 1.00 18.85 309 SER A O 1
ATOM 2276 N N . GLU A 1 307 ? -68.178 -28.085 -15.094 1.00 20.29 310 GLU A N 1
ATOM 2277 C CA . GLU A 1 307 ? -69.287 -28.999 -15.365 1.00 22.61 310 GLU A CA 1
ATOM 2278 C C . GLU A 1 307 ? -70.268 -28.996 -14.200 1.00 22.16 310 GLU A C 1
ATOM 2279 O O . GLU A 1 307 ? -71.480 -29.117 -14.407 1.00 21.97 310 GLU A O 1
ATOM 2285 N N . PHE A 1 308 ? -69.751 -28.844 -12.979 1.00 21.62 311 PHE A N 1
ATOM 2286 C CA . PHE A 1 308 ? -70.593 -28.781 -11.793 1.00 20.28 311 PHE A CA 1
ATOM 2287 C C . PHE A 1 308 ? -71.509 -27.548 -11.902 1.00 21.47 311 PHE A C 1
ATOM 2288 O O . PHE A 1 308 ? -72.725 -27.620 -11.655 1.00 18.51 311 PHE A O 1
ATOM 2296 N N . LEU A 1 309 ? -70.924 -26.419 -12.311 1.00 18.65 312 LEU A N 1
ATOM 2297 C CA . LEU A 1 309 ? -71.706 -25.202 -12.470 1.00 20.47 312 LEU A CA 1
ATOM 2298 C C . LEU A 1 309 ? -72.725 -25.380 -13.598 1.00 19.17 312 LEU A C 1
ATOM 2299 O O . LEU A 1 309 ? -73.896 -25.066 -13.442 1.00 20.32 312 LEU A O 1
ATOM 2304 N N . TRP A 1 310 ? -72.265 -25.896 -14.739 1.00 17.96 313 TRP A N 1
ATOM 2305 C CA . TRP A 1 310 ? -73.116 -26.108 -15.920 1.00 19.52 313 TRP A CA 1
ATOM 2306 C C . TRP A 1 310 ? -74.323 -27.015 -15.611 1.00 20.48 313 TRP A C 1
ATOM 2307 O O . TRP A 1 310 ? -75.450 -26.730 -16.041 1.00 20.70 313 TRP A O 1
ATOM 2318 N N . ARG A 1 311 ? -74.081 -28.092 -14.864 1.00 22.04 314 ARG A N 1
ATOM 2319 C CA . ARG A 1 311 ? -75.163 -28.986 -14.462 1.00 21.10 314 ARG A CA 1
ATOM 2320 C C . ARG A 1 311 ? -76.169 -28.244 -13.592 1.00 21.40 314 ARG A C 1
ATOM 2321 O O . ARG A 1 311 ? -77.368 -28.360 -13.783 1.00 21.93 314 ARG A O 1
ATOM 2329 N N . GLY A 1 312 ? -75.660 -27.474 -12.631 1.00 18.94 315 GLY A N 1
ATOM 2330 C CA . GLY A 1 312 ? -76.544 -26.727 -11.758 1.00 20.22 315 GLY A CA 1
ATOM 2331 C C . GLY A 1 312 ? -77.379 -25.745 -12.551 1.00 19.49 315 GLY A C 1
ATOM 2332 O O . GLY A 1 312 ? -78.582 -25.581 -12.323 1.00 21.05 315 GLY A O 1
ATOM 2333 N N . LEU A 1 313 ? -76.744 -25.091 -13.510 1.00 20.49 316 LEU A N 1
ATOM 2334 C CA . LEU A 1 313 ? -77.466 -24.131 -14.335 1.00 20.14 316 LEU A CA 1
ATOM 2335 C C . LEU A 1 313 ? -78.533 -24.846 -15.168 1.00 22.54 316 LEU A C 1
ATOM 2336 O O . LEU A 1 313 ? -79.614 -24.300 -15.375 1.00 21.13 316 LEU A O 1
ATOM 2341 N N . ASN A 1 314 ? -78.242 -26.070 -15.626 1.00 23.17 317 ASN A N 1
ATOM 2342 C CA . ASN A 1 314 ? -79.246 -26.791 -16.414 1.00 23.12 317 ASN A CA 1
ATOM 2343 C C . ASN A 1 314 ? -80.493 -27.051 -15.569 1.00 22.72 317 ASN A C 1
ATOM 2344 O O . ASN A 1 314 ? -81.609 -27.074 -16.096 1.00 23.56 317 ASN A O 1
ATOM 2349 N N . GLN A 1 315 ? -80.307 -27.232 -14.263 1.00 21.74 318 GLN A N 1
ATOM 2350 C CA . GLN A 1 315 ? -81.427 -27.503 -13.363 1.00 24.85 318 GLN A CA 1
ATOM 2351 C C . GLN A 1 315 ? -82.346 -26.320 -13.069 1.00 24.80 318 GLN A C 1
ATOM 2352 O O . GLN A 1 315 ? -83.472 -26.512 -12.633 1.00 24.84 318 GLN A O 1
ATOM 2358 N N . LEU A 1 316 ? -81.869 -25.095 -13.286 1.00 24.28 319 LEU A N 1
ATOM 2359 C CA . LEU A 1 316 ? -82.694 -23.906 -13.030 1.00 23.60 319 LEU A CA 1
ATOM 2360 C C . LEU A 1 316 ? -83.591 -23.739 -14.223 1.00 22.39 319 LEU A C 1
ATOM 2361 O O . LEU A 1 316 ? -83.114 -23.674 -15.321 1.00 22.93 319 LEU A O 1
ATOM 2366 N N . PRO A 1 317 ? -84.906 -23.637 -14.013 1.00 25.21 320 PRO A N 1
ATOM 2367 C CA . PRO A 1 317 ? -85.859 -23.487 -15.117 1.00 25.15 320 PRO A CA 1
ATOM 2368 C C . PRO A 1 317 ? -85.763 -22.249 -16.002 1.00 23.63 320 PRO A C 1
ATOM 2369 O O . PRO A 1 317 ? -86.113 -22.299 -17.169 1.00 24.52 320 PRO A O 1
ATOM 2373 N N . HIS A 1 318 ? -85.261 -21.137 -15.470 1.00 23.67 321 HIS A N 1
ATOM 2374 C CA . HIS A 1 318 ? -85.194 -19.942 -16.298 1.00 26.10 321 HIS A CA 1
ATOM 2375 C C . HIS A 1 318 ? -83.813 -19.535 -16.797 1.00 22.78 321 HIS A C 1
ATOM 2376 O O . HIS A 1 318 ? -83.645 -18.450 -17.344 1.00 24.65 321 HIS A O 1
ATOM 2383 N N . VAL A 1 319 ? -82.842 -20.432 -16.639 1.00 24.38 322 VAL A N 1
ATOM 2384 C CA . VAL A 1 319 ? -81.470 -20.205 -17.099 1.00 23.06 322 VAL A CA 1
ATOM 2385 C C . VAL A 1 319 ? -81.261 -21.158 -18.258 1.00 25.34 322 VAL A C 1
ATOM 2386 O O . VAL A 1 319 ? -81.732 -22.296 -18.215 1.00 26.23 322 VAL A O 1
ATOM 2390 N N . HIS A 1 320 ? -80.572 -20.712 -19.294 1.00 22.59 323 HIS A N 1
ATOM 2391 C CA . HIS A 1 320 ? -80.336 -21.589 -20.432 1.00 22.63 323 HIS A CA 1
ATOM 2392 C C . HIS A 1 320 ? -78.890 -21.516 -20.865 1.00 22.48 323 HIS A C 1
ATOM 2393 O O . HIS A 1 320 ? -78.437 -20.503 -21.398 1.00 20.85 323 HIS A O 1
ATOM 2400 N N . CYS A 1 321 ? -78.158 -22.595 -20.610 1.00 19.31 324 CYS A N 1
ATOM 2401 C CA . CYS A 1 321 ? -76.755 -22.643 -20.991 1.00 19.53 324 CYS A CA 1
ATOM 2402 C C . CYS A 1 321 ? -76.620 -22.673 -22.508 1.00 19.12 324 CYS A C 1
ATOM 2403 O O . CYS A 1 321 ? -77.414 -23.337 -23.190 1.00 21.54 324 CYS A O 1
ATOM 2406 N N . LEU A 1 322 ? -75.629 -21.974 -23.049 1.00 20.17 325 LEU A N 1
ATOM 2407 C CA . LEU A 1 322 ? -75.430 -21.975 -24.493 1.00 22.16 325 LEU A CA 1
ATOM 2408 C C . LEU A 1 322 ? -74.969 -23.359 -24.943 1.00 22.23 325 LEU A C 1
ATOM 2409 O O . LEU A 1 322 ? -75.392 -23.850 -25.988 1.00 25.63 325 LEU A O 1
ATOM 2414 N N . ALA A 1 323 ? -74.124 -23.989 -24.133 1.00 21.86 326 ALA A N 1
ATOM 2415 C CA . ALA A 1 323 ? -73.564 -25.309 -24.466 1.00 20.55 326 ALA A CA 1
ATOM 2416 C C . ALA A 1 323 ? -74.505 -26.438 -24.069 1.00 21.95 326 ALA A C 1
ATOM 2417 O O . ALA A 1 323 ? -74.988 -26.489 -22.952 1.00 19.82 326 ALA A O 1
ATOM 2419 N N . THR A 1 324 ? -74.761 -27.359 -24.991 1.00 21.94 327 THR A N 1
ATOM 2420 C CA . THR A 1 324 ? -75.657 -28.445 -24.652 1.00 23.05 327 THR A CA 1
ATOM 2421 C C . THR A 1 324 ? -74.922 -29.679 -24.163 1.00 23.11 327 THR A C 1
ATOM 2422 O O . THR A 1 324 ? -75.550 -30.663 -23.782 1.00 25.79 327 THR A O 1
ATOM 2426 N N . SER A 1 325 ? -73.595 -29.617 -24.176 1.00 24.95 328 SER A N 1
ATOM 2427 C CA . SER A 1 325 ? -72.774 -30.697 -23.648 1.00 24.13 328 SER A CA 1
ATOM 2428 C C . SER A 1 325 ? -71.820 -30.017 -22.668 1.00 25.86 328 SER A C 1
ATOM 2429 O O . SER A 1 325 ? -71.656 -28.798 -22.736 1.00 20.51 328 SER A O 1
ATOM 2432 N N . ALA A 1 326 ? -71.187 -30.782 -21.784 1.00 22.97 329 ALA A N 1
ATOM 2433 C CA . ALA A 1 326 ? -70.310 -30.182 -20.772 1.00 22.35 329 ALA A CA 1
ATOM 2434 C C . ALA A 1 326 ? -69.289 -29.192 -21.342 1.00 19.72 329 ALA A C 1
ATOM 2435 O O . ALA A 1 326 ? -68.739 -29.382 -22.420 1.00 20.22 329 ALA A O 1
ATOM 2437 N N . PRO A 1 327 ? -69.029 -28.103 -20.605 1.00 21.72 330 PRO A N 1
ATOM 2438 C CA . PRO A 1 327 ? -68.059 -27.108 -21.076 1.00 22.31 330 PRO A CA 1
ATOM 2439 C C . PRO A 1 327 ? -66.698 -27.753 -21.368 1.00 20.71 330 PRO A C 1
ATOM 2440 O O . PRO A 1 327 ? -66.244 -28.646 -20.647 1.00 22.21 330 PRO A O 1
ATOM 2444 N N . GLN A 1 328 ? -66.018 -27.253 -22.386 1.00 22.16 331 GLN A N 1
ATOM 2445 C CA . GLN A 1 328 ? -64.713 -27.803 -22.756 1.00 23.15 331 GLN A CA 1
ATOM 2446 C C . GLN A 1 328 ? -63.569 -27.158 -21.982 1.00 22.89 331 GLN A C 1
ATOM 2447 O O . GLN A 1 328 ? -62.412 -27.585 -22.078 1.00 22.41 331 GLN A O 1
ATOM 2453 N N . ALA A 1 329 ? -63.891 -26.114 -21.220 1.00 21.18 332 ALA A N 1
ATOM 2454 C CA . ALA A 1 329 ? -62.867 -25.395 -20.459 1.00 19.65 332 ALA A CA 1
ATOM 2455 C C . ALA A 1 329 ? -63.575 -24.738 -19.279 1.00 17.52 332 ALA A C 1
ATOM 2456 O O . ALA A 1 329 ? -64.600 -25.225 -18.848 1.00 18.33 332 ALA A O 1
ATOM 2458 N N . GLY A 1 330 ? -63.058 -23.623 -18.763 1.00 19.06 333 GLY A N 1
ATOM 2459 C CA . GLY A 1 330 ? -63.706 -23.015 -17.613 1.00 16.73 333 GLY A CA 1
ATOM 2460 C C . GLY A 1 330 ? -64.780 -21.965 -17.862 1.00 18.11 333 GLY A C 1
ATOM 2461 O O . GLY A 1 330 ? -65.327 -21.418 -16.901 1.00 17.84 333 GLY A O 1
ATOM 2462 N N . LEU A 1 331 ? -65.090 -21.683 -19.123 1.00 17.12 334 LEU A N 1
ATOM 2463 C CA . LEU A 1 331 ? -66.115 -20.694 -19.452 1.00 16.15 334 LEU A CA 1
ATOM 2464 C C . LEU A 1 331 ? -67.473 -21.334 -19.617 1.00 19.57 334 LEU A C 1
ATOM 2465 O O . LEU A 1 331 ? -67.622 -22.313 -20.362 1.00 19.65 334 LEU A O 1
ATOM 2470 N N . VAL A 1 332 ? -68.461 -20.743 -18.957 1.00 17.36 335 VAL A N 1
ATOM 2471 C CA . VAL A 1 332 ? -69.839 -21.202 -19.006 1.00 16.13 335 VAL A CA 1
ATOM 2472 C C . VAL A 1 332 ? -70.724 -20.007 -19.284 1.00 20.43 335 VAL A C 1
ATOM 2473 O O . VAL A 1 332 ? -70.924 -19.159 -18.404 1.00 19.56 335 VAL A O 1
ATOM 2477 N N . SER A 1 333 ? -71.231 -19.932 -20.505 1.00 16.82 336 SER A N 1
ATOM 2478 C CA . SER A 1 333 ? -72.116 -18.837 -20.878 1.00 18.03 336 SER A CA 1
ATOM 2479 C C . SER A 1 333 ? -73.565 -19.252 -20.873 1.00 19.97 336 SER A C 1
ATOM 2480 O O . SER A 1 333 ? -73.897 -20.394 -21.194 1.00 20.68 336 SER A O 1
ATOM 2483 N N . PHE A 1 334 ? -74.438 -18.315 -20.518 1.00 18.92 337 PHE A N 1
ATOM 2484 C CA . PHE A 1 334 ? -75.841 -18.652 -20.416 1.00 19.98 337 PHE A CA 1
ATOM 2485 C C . PHE A 1 334 ? -76.735 -17.426 -20.482 1.00 18.58 337 PHE A C 1
ATOM 2486 O O . PHE A 1 334 ? -76.277 -16.302 -20.306 1.00 17.76 337 PHE A O 1
ATOM 2494 N N . THR A 1 335 ? -78.009 -17.643 -20.776 1.00 20.19 338 THR A N 1
ATOM 2495 C CA . THR A 1 335 ? -78.954 -16.541 -20.815 1.00 17.97 338 THR A CA 1
ATOM 2496 C C . THR A 1 335 ? -79.946 -16.742 -19.671 1.00 20.30 338 THR A C 1
ATOM 2497 O O . THR A 1 335 ? -80.062 -17.836 -19.106 1.00 21.82 338 THR A O 1
ATOM 2501 N N . VAL A 1 336 ? -80.650 -15.674 -19.319 1.00 18.33 339 VAL A N 1
ATOM 2502 C CA . VAL A 1 336 ? -81.645 -15.723 -18.259 1.00 20.70 339 VAL A CA 1
ATOM 2503 C C . VAL A 1 336 ? -82.964 -15.140 -18.785 1.00 21.53 339 VAL A C 1
ATOM 2504 O O . VAL A 1 336 ? -83.002 -14.043 -19.372 1.00 21.90 339 VAL A O 1
ATOM 2508 N N . ASP A 1 337 ? -84.043 -15.889 -18.587 1.00 21.18 340 ASP A N 1
ATOM 2509 C CA . ASP A 1 337 ? -85.372 -15.480 -19.042 1.00 22.42 340 ASP A CA 1
ATOM 2510 C C . ASP A 1 337 ? -85.924 -14.549 -17.970 1.00 22.37 340 ASP A C 1
ATOM 2511 O O . ASP A 1 337 ? -86.450 -15.001 -16.954 1.00 26.27 340 ASP A O 1
ATOM 2516 N N . SER A 1 338 ? -85.820 -13.252 -18.216 1.00 21.87 341 SER A N 1
ATOM 2517 C CA . SER A 1 338 ? -86.271 -12.266 -17.258 1.00 22.75 341 SER A CA 1
ATOM 2518 C C . SER A 1 338 ? -86.530 -10.937 -17.957 1.00 25.48 341 SER A C 1
ATOM 2519 O O . SER A 1 338 ? -85.963 -10.659 -19.004 1.00 26.55 341 SER A O 1
ATOM 2522 N N . PRO A 1 339 ? -87.428 -10.114 -17.398 1.00 23.36 342 PRO A N 1
ATOM 2523 C CA . PRO A 1 339 ? -87.713 -8.816 -18.023 1.00 25.10 342 PRO A CA 1
ATOM 2524 C C . PRO A 1 339 ? -86.545 -7.851 -17.850 1.00 24.31 342 PRO A C 1
ATOM 2525 O O . PRO A 1 339 ? -86.464 -6.828 -18.534 1.00 26.33 342 PRO A O 1
ATOM 2529 N N . LEU A 1 340 ? -85.637 -8.191 -16.948 1.00 23.39 343 LEU A N 1
ATOM 2530 C CA . LEU A 1 340 ? -84.488 -7.330 -16.637 1.00 26.51 343 LEU A CA 1
ATOM 2531 C C . LEU A 1 340 ? -83.358 -7.064 -17.638 1.00 27.45 343 LEU A C 1
ATOM 2532 O O . LEU A 1 340 ? -82.894 -5.926 -17.752 1.00 30.36 343 LEU A O 1
ATOM 2537 N N . GLY A 1 341 ? -82.898 -8.069 -18.362 1.00 26.62 344 GLY A N 1
ATOM 2538 C CA . GLY A 1 341 ? -81.775 -7.800 -19.261 1.00 21.85 344 GLY A CA 1
ATOM 2539 C C . GLY A 1 341 ? -80.502 -8.256 -18.557 1.00 20.05 344 GLY A C 1
ATOM 2540 O O . GLY A 1 341 ? -80.359 -8.095 -17.342 1.00 18.94 344 GLY A O 1
ATOM 2541 N N . HIS A 1 342 ? -79.580 -8.837 -19.312 1.00 18.93 345 HIS A N 1
ATOM 2542 C CA . HIS A 1 342 ? -78.348 -9.341 -18.743 1.00 18.91 345 HIS A CA 1
ATOM 2543 C C . HIS A 1 342 ? -77.485 -8.314 -18.045 1.00 17.57 345 HIS A C 1
ATOM 2544 O O . HIS A 1 342 ? -76.889 -8.626 -17.017 1.00 15.55 345 HIS A O 1
ATOM 2551 N N . ARG A 1 343 ? -77.448 -7.079 -18.549 1.00 17.45 346 ARG A N 1
ATOM 2552 C CA . ARG A 1 343 ? -76.629 -6.059 -17.887 1.00 17.98 346 ARG A CA 1
ATOM 2553 C C . ARG A 1 343 ? -77.151 -5.781 -16.461 1.00 16.79 346 ARG A C 1
ATOM 2554 O O . ARG A 1 343 ? -76.376 -5.705 -15.499 1.00 16.19 346 ARG A O 1
ATOM 2562 N N . ALA A 1 344 ? -78.469 -5.632 -16.319 1.00 15.52 347 ALA A N 1
ATOM 2563 C CA . ALA A 1 344 ? -79.049 -5.360 -15.016 1.00 16.67 347 ALA A CA 1
ATOM 2564 C C . ALA A 1 344 ? -78.835 -6.552 -14.086 1.00 14.29 347 ALA A C 1
ATOM 2565 O O . ALA A 1 344 ? -78.594 -6.400 -12.895 1.00 14.74 347 ALA A O 1
ATOM 2567 N N . ILE A 1 345 ? -78.938 -7.766 -14.642 1.00 14.83 348 ILE A N 1
ATOM 2568 C CA . ILE A 1 345 ? -78.721 -8.947 -13.796 1.00 15.99 348 ILE A CA 1
ATOM 2569 C C . ILE A 1 345 ? -77.267 -9.033 -13.307 1.00 14.79 348 ILE A C 1
ATOM 2570 O O . ILE A 1 345 ? -77.027 -9.315 -12.145 1.00 15.74 348 ILE A O 1
ATOM 2575 N N . VAL A 1 346 ? -76.304 -8.752 -14.183 1.00 14.48 349 VAL A N 1
ATOM 2576 C CA . VAL A 1 346 ? -74.910 -8.766 -13.763 1.00 13.93 349 VAL A CA 1
ATOM 2577 C C . VAL A 1 346 ? -74.678 -7.667 -12.707 1.00 14.12 349 VAL A C 1
ATOM 2578 O O . VAL A 1 346 ? -73.926 -7.868 -11.765 1.00 14.86 349 VAL A O 1
ATOM 2582 N N . GLN A 1 347 ? -75.347 -6.514 -12.838 1.00 16.78 350 GLN A N 1
ATOM 2583 C CA . GLN A 1 347 ? -75.155 -5.463 -11.842 1.00 16.45 350 GLN A CA 1
ATOM 2584 C C . GLN A 1 347 ? -75.749 -5.882 -10.487 1.00 16.47 350 GLN A C 1
ATOM 2585 O O . GLN A 1 347 ? -75.149 -5.642 -9.434 1.00 14.46 350 GLN A O 1
ATOM 2591 N N . LYS A 1 348 ? -76.916 -6.535 -10.510 1.00 15.61 351 LYS A N 1
ATOM 2592 C CA . LYS A 1 348 ? -77.554 -6.993 -9.289 1.00 16.77 351 LYS A CA 1
ATOM 2593 C C . LYS A 1 348 ? -76.693 -8.076 -8.609 1.00 16.79 351 LYS A C 1
ATOM 2594 O O . LYS A 1 348 ? -76.552 -8.101 -7.385 1.00 17.92 351 LYS A O 1
ATOM 2600 N N . LEU A 1 349 ? -76.101 -8.957 -9.418 1.00 16.49 352 LEU A N 1
ATOM 2601 C CA . LEU A 1 349 ? -75.222 -9.964 -8.871 1.00 15.20 352 LEU A CA 1
ATOM 2602 C C . LEU A 1 349 ? -74.006 -9.285 -8.241 1.00 15.31 352 LEU A C 1
ATOM 2603 O O . LEU A 1 349 ? -73.567 -9.668 -7.178 1.00 14.20 352 LEU A O 1
ATOM 2608 N N . GLU A 1 350 ? -73.464 -8.249 -8.878 1.00 15.29 353 GLU A N 1
ATOM 2609 C CA . GLU A 1 350 ? -72.305 -7.582 -8.307 1.00 14.46 353 GLU A CA 1
ATOM 2610 C C . GLU A 1 350 ? -72.644 -6.892 -6.976 1.00 12.30 353 GLU A C 1
ATOM 2611 O O . GLU A 1 350 ? -71.802 -6.840 -6.053 1.00 15.39 353 GLU A O 1
ATOM 2617 N N . GLU A 1 351 ? -73.861 -6.369 -6.864 1.00 14.92 354 GLU A N 1
ATOM 2618 C CA . GLU A 1 351 ? -74.305 -5.733 -5.615 1.00 14.35 354 GLU A CA 1
ATOM 2619 C C . GLU A 1 351 ? -74.233 -6.741 -4.451 1.00 15.90 354 GLU A C 1
ATOM 2620 O O . GLU A 1 351 ? -74.125 -6.359 -3.285 1.00 18.12 354 GLU A O 1
ATOM 2626 N N . GLN A 1 352 ? -74.299 -8.029 -4.797 1.00 14.39 355 GLN A N 1
ATOM 2627 C CA . GLN A 1 352 ? -74.228 -9.144 -3.857 1.00 18.03 355 GLN A CA 1
ATOM 2628 C C . GLN A 1 352 ? -72.819 -9.747 -3.804 1.00 17.80 355 GLN A C 1
ATOM 2629 O O . GLN A 1 352 ? -72.606 -10.828 -3.227 1.00 18.39 355 GLN A O 1
ATOM 2635 N N . ARG A 1 353 ? -71.855 -9.051 -4.400 1.00 13.87 356 ARG A N 1
ATOM 2636 C CA . ARG A 1 353 ? -70.471 -9.482 -4.478 1.00 14.31 356 ARG A CA 1
ATOM 2637 C C . ARG A 1 353 ? -70.284 -10.828 -5.204 1.00 15.27 356 ARG A C 1
ATOM 2638 O O . ARG A 1 353 ? -69.455 -11.663 -4.813 1.00 16.10 356 ARG A O 1
ATOM 2646 N N . ILE A 1 354 ? -71.106 -11.011 -6.220 1.00 15.05 357 ILE A N 1
ATOM 2647 C CA . ILE A 1 354 ? -71.028 -12.176 -7.101 1.00 12.81 357 ILE A CA 1
ATOM 2648 C C . ILE A 1 354 ? -70.604 -11.540 -8.421 1.00 12.96 357 ILE A C 1
ATOM 2649 O O . ILE A 1 354 ? -71.327 -10.714 -8.966 1.00 16.74 357 ILE A O 1
ATOM 2654 N N . TYR A 1 355 ? -69.454 -11.963 -8.939 1.00 13.87 358 TYR A N 1
ATOM 2655 C CA . TYR A 1 355 ? -68.833 -11.352 -10.113 1.00 12.96 358 TYR A CA 1
ATOM 2656 C C . TYR A 1 355 ? -68.774 -12.149 -11.406 1.00 12.81 358 TYR A C 1
ATOM 2657 O O . TYR A 1 355 ? -67.983 -13.086 -11.546 1.00 14.93 358 TYR A O 1
ATOM 2666 N N . LEU A 1 356 ? -69.601 -11.732 -12.358 1.00 14.56 359 LEU A N 1
ATOM 2667 C CA . LEU A 1 356 ? -69.639 -12.356 -13.678 1.00 13.67 359 LEU A CA 1
ATOM 2668 C C . LEU A 1 356 ? -69.548 -11.219 -14.698 1.00 14.54 359 LEU A C 1
ATOM 2669 O O . LEU A 1 356 ? -69.412 -10.046 -14.309 1.00 15.08 359 LEU A O 1
ATOM 2674 N N . ARG A 1 357 ? -69.638 -11.545 -15.987 1.00 13.38 360 ARG A N 1
ATOM 2675 C CA . ARG A 1 357 ? -69.609 -10.475 -16.984 1.00 14.77 360 ARG A CA 1
ATOM 2676 C C . ARG A 1 357 ? -70.648 -10.594 -18.079 1.00 19.28 360 ARG A C 1
ATOM 2677 O O . ARG A 1 357 ? -71.080 -11.701 -18.453 1.00 19.81 360 ARG A O 1
ATOM 2685 N N . THR A 1 358 ? -71.103 -9.441 -18.572 1.00 16.99 361 THR A N 1
ATOM 2686 C CA . THR A 1 358 ? -72.076 -9.444 -19.647 1.00 16.90 361 THR A CA 1
ATOM 2687 C C . THR A 1 358 ? -71.331 -9.619 -20.953 1.00 16.75 361 THR A C 1
ATOM 2688 O O . THR A 1 358 ? -70.220 -9.148 -21.098 1.00 20.76 361 THR A O 1
ATOM 2692 N N . ILE A 1 359 ? -71.921 -10.349 -21.890 1.00 18.45 362 ILE A N 1
ATOM 2693 C CA . ILE A 1 359 ? -71.300 -10.582 -23.183 1.00 18.68 362 ILE A CA 1
ATOM 2694 C C . ILE A 1 359 ? -72.219 -9.885 -24.204 1.00 18.41 362 ILE A C 1
ATOM 2695 O O . ILE A 1 359 ? -73.427 -10.060 -24.152 1.00 19.08 362 ILE A O 1
ATOM 2700 N N . ALA A 1 360 ? -71.650 -9.091 -25.105 1.00 22.25 363 ALA A N 1
ATOM 2701 C CA . ALA A 1 360 ? -72.477 -8.358 -26.075 1.00 25.84 363 ALA A CA 1
ATOM 2702 C C . ALA A 1 360 ? -73.027 -9.203 -27.207 1.00 26.98 363 ALA A C 1
ATOM 2703 O O . ALA A 1 360 ? -74.167 -9.003 -27.641 1.00 28.29 363 ALA A O 1
ATOM 2705 N N . ASP A 1 361 ? -72.223 -10.145 -27.685 1.00 27.42 364 ASP A N 1
ATOM 2706 C CA . ASP A 1 361 ? -72.640 -10.999 -28.790 1.00 28.59 364 ASP A CA 1
ATOM 2707 C C . ASP A 1 361 ? -72.040 -12.414 -28.694 1.00 24.11 364 ASP A C 1
ATOM 2708 O O . ASP A 1 361 ? -70.821 -12.588 -28.729 1.00 25.66 364 ASP A O 1
ATOM 2713 N N . PRO A 1 362 ? -72.891 -13.434 -28.503 1.00 19.69 365 PRO A N 1
ATOM 2714 C CA . PRO A 1 362 ? -74.347 -13.279 -28.372 1.00 21.32 365 PRO A CA 1
ATOM 2715 C C . PRO A 1 362 ? -74.644 -12.599 -27.038 1.00 22.49 365 PRO A C 1
ATOM 2716 O O . PRO A 1 362 ? -73.780 -12.561 -26.161 1.00 20.14 365 PRO A O 1
ATOM 2720 N N . ASP A 1 363 ? -75.853 -12.069 -26.905 1.00 22.64 366 ASP A N 1
ATOM 2721 C CA . ASP A 1 363 ? -76.311 -11.399 -25.689 1.00 21.93 366 ASP A CA 1
ATOM 2722 C C . ASP A 1 363 ? -76.466 -12.442 -24.568 1.00 20.72 366 ASP A C 1
ATOM 2723 O O . ASP A 1 363 ? -77.425 -13.211 -24.552 1.00 21.32 366 ASP A O 1
ATOM 2728 N N . CYS A 1 364 ? -75.526 -12.461 -23.632 1.00 18.85 367 CYS A N 1
ATOM 2729 C CA . CYS A 1 364 ? -75.587 -13.445 -22.567 1.00 18.37 367 CYS A CA 1
ATOM 2730 C C . CYS A 1 364 ? -74.697 -13.063 -21.388 1.00 16.97 367 CYS A C 1
ATOM 2731 O O . CYS A 1 364 ? -74.125 -11.977 -21.372 1.00 18.73 367 CYS A O 1
ATOM 2734 N N . ILE A 1 365 ? -74.597 -13.967 -20.416 1.00 17.66 368 ILE A N 1
ATOM 2735 C CA . ILE A 1 365 ? -73.759 -13.775 -19.213 1.00 13.70 368 ILE A CA 1
ATOM 2736 C C . ILE A 1 365 ? -72.725 -14.903 -19.175 1.00 16.51 368 ILE A C 1
ATOM 2737 O O . ILE A 1 365 ? -73.046 -16.063 -19.484 1.00 16.67 368 ILE A O 1
ATOM 2742 N N . ARG A 1 366 ? -71.493 -14.572 -18.800 1.00 14.38 369 ARG A N 1
ATOM 2743 C CA . ARG A 1 366 ? -70.402 -15.543 -18.760 1.00 14.33 369 ARG A CA 1
ATOM 2744 C C . ARG A 1 366 ? -69.813 -15.691 -17.371 1.00 16.72 369 ARG A C 1
ATOM 2745 O O . ARG A 1 366 ? -69.514 -14.688 -16.692 1.00 17.44 369 ARG A O 1
ATOM 2753 N N . ALA A 1 367 ? -69.651 -16.927 -16.940 1.00 15.19 370 ALA A N 1
ATOM 2754 C CA . ALA A 1 367 ? -69.013 -17.204 -15.666 1.00 14.74 370 ALA A CA 1
ATOM 2755 C C . ALA A 1 367 ? -67.742 -17.974 -16.013 1.00 14.35 370 ALA A C 1
ATOM 2756 O O . ALA A 1 367 ? -67.718 -18.782 -16.965 1.00 17.25 370 ALA A O 1
ATOM 2758 N N . CYS A 1 368 ? -66.691 -17.707 -15.261 1.00 12.69 371 CYS A N 1
ATOM 2759 C CA . CYS A 1 368 ? -65.395 -18.378 -15.389 1.00 12.34 371 CYS A CA 1
ATOM 2760 C C . CYS A 1 368 ? -65.079 -19.151 -14.093 1.00 14.12 371 CYS A C 1
ATOM 2761 O O . CYS A 1 368 ? -65.037 -18.564 -13.034 1.00 13.75 371 CYS A O 1
ATOM 2764 N N . CYS A 1 369 ? -64.835 -20.460 -14.199 1.00 13.73 372 CYS A N 1
ATOM 2765 C CA . CYS A 1 369 ? -64.483 -21.286 -13.033 1.00 15.32 372 CYS A CA 1
ATOM 2766 C C . CYS A 1 369 ? -63.014 -21.647 -13.166 1.00 12.97 372 CYS A C 1
ATOM 2767 O O . CYS A 1 369 ? -62.573 -22.150 -14.224 1.00 15.77 372 CYS A O 1
ATOM 2770 N N . HIS A 1 370 ? -62.248 -21.402 -12.102 1.00 13.41 373 HIS A N 1
ATOM 2771 C CA . HIS A 1 370 ? -60.834 -21.715 -12.117 1.00 13.83 373 HIS A CA 1
ATOM 2772 C C . HIS A 1 370 ? -60.605 -22.918 -11.234 1.00 15.87 373 HIS A C 1
ATOM 2773 O O . HIS A 1 370 ? -61.569 -23.368 -10.622 1.00 16.47 373 HIS A O 1
ATOM 2780 N N . TYR A 1 371 ? -59.374 -23.448 -11.184 1.00 18.21 374 TYR A N 1
ATOM 2781 C CA . TYR A 1 371 ? -59.148 -24.632 -10.346 1.00 18.74 374 TYR A CA 1
ATOM 2782 C C . TYR A 1 371 ? -59.276 -24.255 -8.858 1.00 17.36 374 TYR A C 1
ATOM 2783 O O . TYR A 1 371 ? -59.474 -25.109 -7.996 1.00 20.06 374 TYR A O 1
ATOM 2792 N N . ILE A 1 372 ? -59.178 -22.958 -8.565 1.00 18.23 375 ILE A N 1
ATOM 2793 C CA . ILE A 1 372 ? -59.322 -22.493 -7.196 1.00 17.97 375 ILE A CA 1
ATOM 2794 C C . ILE A 1 372 ? -60.772 -22.161 -6.834 1.00 17.75 375 ILE A C 1
ATOM 2795 O O . ILE A 1 372 ? -61.062 -21.812 -5.701 1.00 21.68 375 ILE A O 1
ATOM 2800 N N . THR A 1 373 ? -61.692 -22.259 -7.787 1.00 17.05 376 THR A N 1
ATOM 2801 C CA . THR A 1 373 ? -63.110 -22.006 -7.525 1.00 18.89 376 THR A CA 1
ATOM 2802 C C . THR A 1 373 ? -63.634 -23.221 -6.733 1.00 23.28 376 THR A C 1
ATOM 2803 O O . THR A 1 373 ? -63.174 -24.331 -6.970 1.00 22.58 376 THR A O 1
ATOM 2807 N N . ASP A 1 374 ? -64.558 -23.026 -5.799 1.00 22.46 377 ASP A N 1
ATOM 2808 C CA . ASP A 1 374 ? -65.075 -24.187 -5.088 1.00 24.34 377 ASP A CA 1
ATOM 2809 C C . ASP A 1 374 ? -66.573 -24.362 -5.204 1.00 22.39 377 ASP A C 1
ATOM 2810 O O . ASP A 1 374 ? -67.314 -23.501 -5.725 1.00 19.46 377 ASP A O 1
ATOM 2815 N N . GLU A 1 375 ? -67.045 -25.506 -4.730 1.00 20.55 378 GLU A N 1
ATOM 2816 C CA . GLU A 1 375 ? -68.463 -25.781 -4.825 1.00 19.79 378 GLU A CA 1
ATOM 2817 C C . GLU A 1 375 ? -69.385 -24.808 -4.089 1.00 19.68 378 GLU A C 1
ATOM 2818 O O . GLU A 1 375 ? -70.478 -24.521 -4.570 1.00 20.42 378 GLU A O 1
ATOM 2824 N N . GLU A 1 376 ? -68.979 -24.304 -2.914 1.00 19.47 379 GLU A N 1
ATOM 2825 C CA . GLU A 1 376 ? -69.834 -23.370 -2.194 1.00 21.11 379 GLU A CA 1
ATOM 2826 C C . GLU A 1 376 ? -70.055 -22.098 -3.028 1.00 19.79 379 GLU A C 1
ATOM 2827 O O . GLU A 1 376 ? -71.173 -21.561 -3.080 1.00 19.44 379 GLU A O 1
ATOM 2833 N N . GLU A 1 377 ? -68.995 -21.629 -3.686 1.00 20.11 380 GLU A N 1
ATOM 2834 C CA . GLU A 1 377 ? -69.132 -20.446 -4.548 1.00 20.05 380 GLU A CA 1
ATOM 2835 C C . GLU A 1 377 ? -70.110 -20.723 -5.679 1.00 18.19 380 GLU A C 1
ATOM 2836 O O . GLU A 1 377 ? -70.997 -19.928 -5.976 1.00 16.92 380 GLU A O 1
ATOM 2842 N N . ILE A 1 378 ? -69.966 -21.876 -6.324 1.00 18.01 381 ILE A N 1
ATOM 2843 C CA . ILE A 1 378 ? -70.873 -22.206 -7.403 1.00 19.06 381 ILE A CA 1
ATOM 2844 C C . ILE A 1 378 ? -72.306 -22.312 -6.901 1.00 16.45 381 ILE A C 1
ATOM 2845 O O . ILE A 1 378 ? -73.238 -21.809 -7.508 1.00 17.07 381 ILE A O 1
ATOM 2850 N N . ASN A 1 379 ? -72.498 -22.967 -5.762 1.00 19.13 382 ASN A N 1
ATOM 2851 C CA . ASN A 1 379 ? -73.841 -23.108 -5.228 1.00 18.65 382 ASN A CA 1
ATOM 2852 C C . ASN A 1 379 ? -74.453 -21.761 -4.810 1.00 17.42 382 ASN A C 1
ATOM 2853 O O . ASN A 1 379 ? -75.669 -21.573 -4.907 1.00 17.69 382 ASN A O 1
ATOM 2858 N N . HIS A 1 380 ? -73.601 -20.827 -4.378 1.00 19.22 383 HIS A N 1
ATOM 2859 C CA . HIS A 1 380 ? -74.076 -19.491 -3.990 1.00 19.47 383 HIS A CA 1
ATOM 2860 C C . HIS A 1 380 ? -74.537 -18.708 -5.233 1.00 20.55 383 HIS A C 1
ATOM 2861 O O . HIS A 1 380 ? -75.543 -18.004 -5.208 1.00 18.89 383 HIS A O 1
ATOM 2868 N N . LEU A 1 381 ? -73.774 -18.820 -6.313 1.00 17.93 384 LEU A N 1
ATOM 2869 C CA . LEU A 1 381 ? -74.166 -18.216 -7.563 1.00 18.04 384 LEU A CA 1
ATOM 2870 C C . LEU A 1 381 ? -75.526 -18.817 -8.030 1.00 16.01 384 LEU A C 1
ATOM 2871 O O . LEU A 1 381 ? -76.457 -18.120 -8.436 1.00 17.70 384 LEU A O 1
ATOM 2876 N N . LEU A 1 382 ? -75.645 -20.141 -7.960 1.00 19.75 385 LEU A N 1
ATOM 2877 C CA . LEU A 1 382 ? -76.889 -20.780 -8.357 1.00 20.33 385 LEU A CA 1
ATOM 2878 C C . LEU A 1 382 ? -78.075 -20.277 -7.536 1.00 23.16 385 LEU A C 1
ATOM 2879 O O . LEU A 1 382 ? -79.138 -19.989 -8.092 1.00 25.18 385 LEU A O 1
ATOM 2884 N N . ALA A 1 383 ? -77.885 -20.163 -6.220 1.00 22.99 386 ALA A N 1
ATOM 2885 C CA . ALA A 1 383 ? -78.942 -19.706 -5.328 1.00 22.19 386 ALA A CA 1
ATOM 2886 C C . ALA A 1 383 ? -79.506 -18.352 -5.740 1.00 24.15 386 ALA A C 1
ATOM 2887 O O . ALA A 1 383 ? -80.739 -18.163 -5.808 1.00 24.22 386 ALA A O 1
ATOM 2889 N N . ARG A 1 384 ? -78.609 -17.405 -6.027 1.00 23.70 387 ARG A N 1
ATOM 2890 C CA . ARG A 1 384 ? -79.036 -16.048 -6.407 1.00 22.57 387 ARG A CA 1
ATOM 2891 C C . ARG A 1 384 ? -79.640 -15.970 -7.805 1.00 24.18 387 ARG A C 1
ATOM 2892 O O . ARG A 1 384 ? -80.544 -15.191 -8.056 1.00 25.30 387 ARG A O 1
ATOM 2900 N N . LEU A 1 385 ? -79.138 -16.764 -8.738 1.00 23.14 388 LEU A N 1
ATOM 2901 C CA . LEU A 1 385 ? -79.713 -16.747 -10.085 1.00 22.85 388 LEU A CA 1
ATOM 2902 C C . LEU A 1 385 ? -81.127 -17.313 -10.085 1.00 22.83 388 LEU A C 1
ATOM 2903 O O . LEU A 1 385 ? -81.956 -16.965 -10.928 1.00 23.97 388 LEU A O 1
ATOM 2908 N N . ALA A 1 386 ? -81.383 -18.206 -9.144 1.00 24.46 389 ALA A N 1
ATOM 2909 C CA . ALA A 1 386 ? -82.676 -18.876 -9.050 1.00 29.21 389 ALA A CA 1
ATOM 2910 C C . ALA A 1 386 ? -83.849 -17.923 -8.903 1.00 29.05 389 ALA A C 1
ATOM 2911 O O . ALA A 1 386 ? -84.983 -18.266 -9.232 1.00 27.96 389 ALA A O 1
ATOM 2913 N N . ASP A 1 387 ? -83.577 -16.712 -8.438 1.00 33.97 390 ASP A N 1
ATOM 2914 C CA . ASP A 1 387 ? -84.649 -15.760 -8.225 1.00 34.87 390 ASP A CA 1
ATOM 2915 C C . ASP A 1 387 ? -85.156 -15.016 -9.456 1.00 35.58 390 ASP A C 1
ATOM 2916 O O . ASP A 1 387 ? -86.280 -14.498 -9.453 1.00 36.61 390 ASP A O 1
ATOM 2921 N N . PHE A 1 388 ? -84.356 -14.986 -10.514 1.00 29.57 391 PHE A N 1
ATOM 2922 C CA . PHE A 1 388 ? -84.767 -14.319 -11.733 1.00 30.16 391 PHE A CA 1
ATOM 2923 C C . PHE A 1 388 ? -85.722 -15.231 -12.526 1.00 30.15 391 PHE A C 1
ATOM 2924 O O . PHE A 1 388 ? -85.522 -16.446 -12.595 1.00 27.00 391 PHE A O 1
ATOM 2932 N N . GLY A 1 389 ? -86.779 -14.643 -13.081 1.00 29.28 392 GLY A N 1
ATOM 2933 C CA . GLY A 1 389 ? -87.747 -15.412 -13.854 1.00 29.80 392 GLY A CA 1
ATOM 2934 C C . GLY A 1 389 ? -88.636 -14.549 -14.738 1.00 30.55 392 GLY A C 1
ATOM 2935 O O . GLY A 1 389 ? -88.739 -13.330 -14.535 1.00 32.26 392 GLY A O 1
ATOM 2936 N N . PRO A 1 390 ? -89.308 -15.151 -15.736 1.00 29.95 393 PRO A N 1
ATOM 2937 C CA . PRO A 1 390 ? -90.191 -14.434 -16.655 1.00 28.93 393 PRO A CA 1
ATOM 2938 C C . PRO A 1 390 ? -91.506 -14.016 -16.002 1.00 29.21 393 PRO A C 1
ATOM 2939 O O . PRO A 1 390 ? -91.673 -14.217 -14.777 1.00 30.28 393 PRO A O 1
ATOM 2944 N N . GLN B 1 10 ? -39.645 12.216 2.191 1.00 27.78 13 GLN B N 1
ATOM 2945 C CA . GLN B 1 10 ? -40.518 11.769 1.052 1.00 28.05 13 GLN B CA 1
ATOM 2946 C C . GLN B 1 10 ? -39.771 11.000 -0.033 1.00 27.94 13 GLN B C 1
ATOM 2947 O O . GLN B 1 10 ? -40.392 10.276 -0.806 1.00 25.27 13 GLN B O 1
ATOM 2953 N N . PHE B 1 11 ? -38.456 11.167 -0.112 1.00 24.84 14 PHE B N 1
ATOM 2954 C CA . PHE B 1 11 ? -37.671 10.459 -1.118 1.00 26.82 14 PHE B CA 1
ATOM 2955 C C . PHE B 1 11 ? -36.651 9.609 -0.376 1.00 26.77 14 PHE B C 1
ATOM 2956 O O . PHE B 1 11 ? -35.448 9.859 -0.450 1.00 27.56 14 PHE B O 1
ATOM 2964 N N . PRO B 1 12 ? -37.140 8.585 0.354 1.00 29.53 15 PRO B N 1
ATOM 2965 C CA . PRO B 1 12 ? -36.391 7.626 1.170 1.00 28.02 15 PRO B CA 1
ATOM 2966 C C . PRO B 1 12 ? -35.142 7.050 0.515 1.00 25.25 15 PRO B C 1
ATOM 2967 O O . PRO B 1 12 ? -34.091 6.882 1.162 1.00 25.83 15 PRO B O 1
ATOM 2971 N N . GLY B 1 13 ? -35.258 6.756 -0.769 1.00 22.00 16 GLY B N 1
ATOM 2972 C CA . GLY B 1 13 ? -34.134 6.194 -1.497 1.00 22.62 16 GLY B CA 1
ATOM 2973 C C . GLY B 1 13 ? -32.879 7.043 -1.539 1.00 21.57 16 GLY B C 1
ATOM 2974 O O . GLY B 1 13 ? -31.826 6.538 -1.899 1.00 22.60 16 GLY B O 1
ATOM 2975 N N . LEU B 1 14 ? -32.979 8.335 -1.211 1.00 20.36 17 LEU B N 1
ATOM 2976 C CA . LEU B 1 14 ? -31.796 9.200 -1.221 1.00 20.11 17 LEU B CA 1
ATOM 2977 C C . LEU B 1 14 ? -30.817 8.908 -0.067 1.00 20.15 17 LEU B C 1
ATOM 2978 O O . LEU B 1 14 ? -29.607 9.135 -0.172 1.00 21.03 17 LEU B O 1
ATOM 2983 N N . ALA B 1 15 ? -31.351 8.410 1.041 1.00 23.45 18 ALA B N 1
ATOM 2984 C CA . ALA B 1 15 ? -30.511 8.124 2.198 1.00 24.96 18 ALA B CA 1
ATOM 2985 C C . ALA B 1 15 ? -29.544 6.964 1.964 1.00 28.24 18 ALA B C 1
ATOM 2986 O O . ALA B 1 15 ? -29.877 5.964 1.324 1.00 28.33 18 ALA B O 1
ATOM 2988 N N . ASN B 1 16 ? -28.326 7.119 2.469 1.00 26.84 19 ASN B N 1
ATOM 2989 C CA . ASN B 1 16 ? -27.312 6.080 2.348 1.00 29.91 19 ASN B CA 1
ATOM 2990 C C . ASN B 1 16 ? -26.783 5.784 0.941 1.00 28.41 19 ASN B C 1
ATOM 2991 O O . ASN B 1 16 ? -26.188 4.732 0.684 1.00 28.54 19 ASN B O 1
ATOM 2996 N N . LYS B 1 17 ? -27.011 6.724 0.032 1.00 24.66 20 LYS B N 1
ATOM 2997 C CA . LYS B 1 17 ? -26.449 6.654 -1.304 1.00 20.87 20 LYS B CA 1
ATOM 2998 C C . LYS B 1 17 ? -26.251 8.099 -1.758 1.00 22.05 20 LYS B C 1
ATOM 2999 O O . LYS B 1 17 ? -26.725 9.032 -1.096 1.00 22.32 20 LYS B O 1
ATOM 3005 N N . THR B 1 18 ? -25.485 8.288 -2.823 1.00 19.28 21 THR B N 1
ATOM 3006 C CA . THR B 1 18 ? -25.222 9.619 -3.372 1.00 16.13 21 THR B CA 1
ATOM 3007 C C . THR B 1 18 ? -25.641 9.465 -4.830 1.00 14.97 21 THR B C 1
ATOM 3008 O O . THR B 1 18 ? -24.845 9.080 -5.691 1.00 16.01 21 THR B O 1
ATOM 3012 N N . TYR B 1 19 ? -26.901 9.824 -5.082 1.00 16.54 22 TYR B N 1
ATOM 3013 C CA . TYR B 1 19 ? -27.559 9.615 -6.372 1.00 15.83 22 TYR B CA 1
ATOM 3014 C C . TYR B 1 19 ? -27.550 10.735 -7.379 1.00 18.01 22 TYR B C 1
ATOM 3015 O O . TYR B 1 19 ? -28.073 11.814 -7.091 1.00 18.88 22 TYR B O 1
ATOM 3024 N N . PHE B 1 20 ? -27.029 10.453 -8.577 1.00 15.28 23 PHE B N 1
ATOM 3025 C CA . PHE B 1 20 ? -26.992 11.439 -9.647 1.00 17.31 23 PHE B CA 1
ATOM 3026 C C . PHE B 1 20 ? -27.519 10.857 -10.973 1.00 14.13 23 PHE B C 1
ATOM 3027 O O . PHE B 1 20 ? -27.127 11.288 -12.059 1.00 14.52 23 PHE B O 1
ATOM 3035 N N . ASN B 1 21 ? -28.415 9.864 -10.860 1.00 16.31 24 ASN B N 1
ATOM 3036 C CA . ASN B 1 21 ? -29.001 9.215 -12.015 1.00 14.81 24 ASN B CA 1
ATOM 3037 C C . ASN B 1 21 ? -30.483 9.451 -12.246 1.00 15.18 24 ASN B C 1
ATOM 3038 O O . ASN B 1 21 ? -31.157 8.573 -12.790 1.00 13.71 24 ASN B O 1
ATOM 3043 N N . PHE B 1 22 ? -30.978 10.638 -11.873 1.00 16.04 25 PHE B N 1
ATOM 3044 C CA . PHE B 1 22 ? -32.384 10.990 -12.071 1.00 16.42 25 PHE B CA 1
ATOM 3045 C C . PHE B 1 22 ? -32.789 10.884 -13.537 1.00 16.10 25 PHE B C 1
ATOM 3046 O O . PHE B 1 22 ? -33.923 10.498 -13.864 1.00 16.93 25 PHE B O 1
ATOM 3054 N N . GLY B 1 23 ? -31.847 11.199 -14.427 1.00 15.19 26 GLY B N 1
ATOM 3055 C CA . GLY B 1 23 ? -32.096 11.133 -15.853 1.00 17.26 26 GLY B CA 1
ATOM 3056 C C . GLY B 1 23 ? -32.305 9.714 -16.352 1.00 16.97 26 GLY B C 1
ATOM 3057 O O . GLY B 1 23 ? -32.876 9.517 -17.427 1.00 18.90 26 GLY B O 1
ATOM 3058 N N . GLY B 1 24 ? -31.791 8.745 -15.594 1.00 16.72 27 GLY B N 1
ATOM 3059 C CA . GLY B 1 24 ? -31.972 7.327 -15.909 1.00 15.32 27 GLY B CA 1
ATOM 3060 C C . GLY B 1 24 ? -33.330 6.945 -15.327 1.00 13.35 27 GLY B C 1
ATOM 3061 O O . GLY B 1 24 ? -34.263 6.506 -16.029 1.00 16.94 27 GLY B O 1
ATOM 3062 N N . GLN B 1 25 ? -33.433 7.059 -14.013 1.00 13.60 28 GLN B N 1
ATOM 3063 C CA . GLN B 1 25 ? -34.724 6.845 -13.335 1.00 12.34 28 GLN B CA 1
ATOM 3064 C C . GLN B 1 25 ? -34.743 7.626 -12.027 1.00 13.24 28 GLN B C 1
ATOM 3065 O O . GLN B 1 25 ? -33.760 7.646 -11.279 1.00 16.36 28 GLN B O 1
ATOM 3071 N N . GLY B 1 26 ? -35.874 8.262 -11.746 1.00 13.22 29 GLY B N 1
ATOM 3072 C CA . GLY B 1 26 ? -35.983 9.039 -10.535 1.00 12.96 29 GLY B CA 1
ATOM 3073 C C . GLY B 1 26 ? -36.184 8.199 -9.291 1.00 13.89 29 GLY B C 1
ATOM 3074 O O . GLY B 1 26 ? -36.640 7.053 -9.390 1.00 16.01 29 GLY B O 1
ATOM 3075 N N . ILE B 1 27 ? -35.816 8.745 -8.133 1.00 16.21 30 ILE B N 1
ATOM 3076 C CA . ILE B 1 27 ? -36.042 8.039 -6.870 1.00 15.08 30 ILE B CA 1
ATOM 3077 C C . ILE B 1 27 ? -37.542 8.186 -6.621 1.00 14.39 30 ILE B C 1
ATOM 3078 O O . ILE B 1 27 ? -38.102 9.277 -6.647 1.00 14.85 30 ILE B O 1
ATOM 3083 N N . LEU B 1 28 ? -38.222 7.069 -6.390 1.00 12.30 31 LEU B N 1
ATOM 3084 C CA . LEU B 1 28 ? -39.657 7.062 -6.194 1.00 13.42 31 LEU B CA 1
ATOM 3085 C C . LEU B 1 28 ? -40.062 7.590 -4.816 1.00 15.32 31 LEU B C 1
ATOM 3086 O O . LEU B 1 28 ? -39.593 7.113 -3.780 1.00 18.22 31 LEU B O 1
ATOM 3091 N N . PRO B 1 29 ? -40.924 8.604 -4.784 1.00 15.28 32 PRO B N 1
ATOM 3092 C CA . PRO B 1 29 ? -41.343 9.148 -3.482 1.00 15.81 32 PRO B CA 1
ATOM 3093 C C . PRO B 1 29 ? -42.294 8.188 -2.758 1.00 17.34 32 PRO B C 1
ATOM 3094 O O . PRO B 1 29 ? -43.002 7.376 -3.382 1.00 13.62 32 PRO B O 1
ATOM 3098 N N . THR B 1 30 ? -42.279 8.265 -1.438 1.00 19.33 33 THR B N 1
ATOM 3099 C CA . THR B 1 30 ? -43.133 7.416 -0.625 1.00 19.61 33 THR B CA 1
ATOM 3100 C C . THR B 1 30 ? -44.602 7.505 -1.037 1.00 18.21 33 THR B C 1
ATOM 3101 O O . THR B 1 30 ? -45.300 6.483 -1.129 1.00 18.03 33 THR B O 1
ATOM 3105 N N . VAL B 1 31 ? -45.102 8.711 -1.318 1.00 18.35 34 VAL B N 1
ATOM 3106 C CA . VAL B 1 31 ? -46.500 8.836 -1.728 1.00 15.82 34 VAL B CA 1
ATOM 3107 C C . VAL B 1 31 ? -46.839 8.003 -2.986 1.00 13.55 34 VAL B C 1
ATOM 3108 O O . VAL B 1 31 ? -47.979 7.537 -3.146 1.00 15.63 34 VAL B O 1
ATOM 3112 N N . ALA B 1 32 ? -45.854 7.836 -3.862 1.00 15.40 35 ALA B N 1
ATOM 3113 C CA . ALA B 1 32 ? -46.059 7.102 -5.109 1.00 14.83 35 ALA B CA 1
ATOM 3114 C C . ALA B 1 32 ? -46.154 5.600 -4.781 1.00 13.37 35 ALA B C 1
ATOM 3115 O O . ALA B 1 32 ? -47.044 4.909 -5.296 1.00 14.38 35 ALA B O 1
ATOM 3117 N N . LEU B 1 33 ? -45.247 5.106 -3.950 1.00 15.89 36 LEU B N 1
ATOM 3118 C CA . LEU B 1 33 ? -45.321 3.691 -3.594 1.00 15.62 36 LEU B CA 1
ATOM 3119 C C . LEU B 1 33 ? -46.619 3.405 -2.840 1.00 19.49 36 LEU B C 1
ATOM 3120 O O . LEU B 1 33 ? -47.250 2.357 -3.036 1.00 16.20 36 LEU B O 1
ATOM 3125 N N . GLU B 1 34 ? -47.036 4.329 -1.967 1.00 17.09 37 GLU B N 1
ATOM 3126 C CA . GLU B 1 34 ? -48.272 4.131 -1.235 1.00 18.37 37 GLU B CA 1
ATOM 3127 C C . GLU B 1 34 ? -49.449 4.028 -2.195 1.00 18.06 37 GLU B C 1
ATOM 3128 O O . GLU B 1 34 ? -50.321 3.178 -2.005 1.00 18.90 37 GLU B O 1
ATOM 3134 N N . ALA B 1 35 ? -49.487 4.886 -3.220 1.00 14.93 38 ALA B N 1
ATOM 3135 C CA . ALA B 1 35 ? -50.580 4.897 -4.186 1.00 15.61 38 ALA B CA 1
ATOM 3136 C C . ALA B 1 35 ? -50.631 3.623 -5.027 1.00 13.90 38 ALA B C 1
ATOM 3137 O O . ALA B 1 35 ? -51.728 3.151 -5.388 1.00 19.11 38 ALA B O 1
ATOM 3139 N N . ILE B 1 36 ? -49.454 3.100 -5.361 1.00 14.61 39 ILE B N 1
ATOM 3140 C CA . ILE B 1 36 ? -49.336 1.844 -6.146 1.00 12.64 39 ILE B CA 1
ATOM 3141 C C . ILE B 1 36 ? -49.909 0.678 -5.291 1.00 13.76 39 ILE B C 1
ATOM 3142 O O . ILE B 1 36 ? -50.817 -0.060 -5.721 1.00 14.81 39 ILE B O 1
ATOM 3147 N N . THR B 1 37 ? -49.386 0.541 -4.080 1.00 16.16 40 THR B N 1
ATOM 3148 C CA . THR B 1 37 ? -49.888 -0.497 -3.162 1.00 15.89 40 THR B CA 1
ATOM 3149 C C . THR B 1 37 ? -51.384 -0.361 -2.902 1.00 16.75 40 THR B C 1
ATOM 3150 O O . THR B 1 37 ? -52.123 -1.351 -2.895 1.00 17.26 40 THR B O 1
ATOM 3154 N N . ALA B 1 38 ? -51.871 0.848 -2.673 1.00 17.05 41 ALA B N 1
ATOM 3155 C CA . ALA B 1 38 ? -53.300 1.038 -2.433 1.00 18.25 41 ALA B CA 1
ATOM 3156 C C . ALA B 1 38 ? -54.184 0.605 -3.621 1.00 17.66 41 ALA B C 1
ATOM 3157 O O . ALA B 1 38 ? -55.289 0.093 -3.432 1.00 19.34 41 ALA B O 1
ATOM 3159 N N . MET B 1 39 ? -53.694 0.816 -4.838 1.00 17.69 42 MET B N 1
ATOM 3160 C CA . MET B 1 39 ? -54.435 0.442 -6.034 1.00 18.56 42 MET B CA 1
ATOM 3161 C C . MET B 1 39 ? -54.547 -1.090 -6.117 1.00 16.61 42 MET B C 1
ATOM 3162 O O . MET B 1 39 ? -55.623 -1.608 -6.435 1.00 17.63 42 MET B O 1
ATOM 3167 N N . TYR B 1 40 ? -53.468 -1.810 -5.817 1.00 15.59 43 TYR B N 1
ATOM 3168 C CA . TYR B 1 40 ? -53.562 -3.292 -5.841 1.00 15.78 43 TYR B CA 1
ATOM 3169 C C . TYR B 1 40 ? -54.608 -3.713 -4.856 1.00 17.87 43 TYR B C 1
ATOM 3170 O O . TYR B 1 40 ? -55.382 -4.635 -5.119 1.00 19.12 43 TYR B O 1
ATOM 3179 N N . GLY B 1 41 ? -54.621 -3.044 -3.704 1.00 16.98 44 GLY B N 1
ATOM 3180 C CA . GLY B 1 41 ? -55.608 -3.334 -2.669 1.00 18.27 44 GLY B CA 1
ATOM 3181 C C . GLY B 1 41 ? -57.022 -3.043 -3.120 1.00 17.53 44 GLY B C 1
ATOM 3182 O O . GLY B 1 41 ? -57.941 -3.807 -2.881 1.00 17.13 44 GLY B O 1
ATOM 3183 N N . TYR B 1 42 ? -57.221 -1.913 -3.798 1.00 17.91 45 TYR B N 1
ATOM 3184 C CA . TYR B 1 42 ? -58.555 -1.599 -4.273 1.00 19.25 45 TYR B CA 1
ATOM 3185 C C . TYR B 1 42 ? -59.024 -2.698 -5.246 1.00 19.24 45 TYR B C 1
ATOM 3186 O O . TYR B 1 42 ? -60.156 -3.175 -5.147 1.00 18.94 45 TYR B O 1
ATOM 3195 N N . LEU B 1 43 ? -58.151 -3.110 -6.157 1.00 17.65 46 LEU B N 1
ATOM 3196 C CA . LEU B 1 43 ? -58.494 -4.167 -7.117 1.00 18.47 46 LEU B CA 1
ATOM 3197 C C . LEU B 1 43 ? -58.783 -5.499 -6.409 1.00 18.34 46 LEU B C 1
ATOM 3198 O O . LEU B 1 43 ? -59.700 -6.218 -6.799 1.00 19.65 46 LEU B O 1
ATOM 3203 N N . GLN B 1 44 ? -58.016 -5.844 -5.383 1.00 21.28 47 GLN B N 1
ATOM 3204 C CA . GLN B 1 44 ? -58.295 -7.108 -4.689 1.00 20.19 47 GLN B CA 1
ATOM 3205 C C . GLN B 1 44 ? -59.681 -7.034 -4.038 1.00 21.53 47 GLN B C 1
ATOM 3206 O O . GLN B 1 44 ? -60.499 -7.923 -4.200 1.00 21.28 47 GLN B O 1
ATOM 3212 N N . GLU B 1 45 ? -59.956 -5.940 -3.333 1.00 17.97 48 GLU B N 1
ATOM 3213 C CA . GLU B 1 45 ? -61.216 -5.800 -2.624 1.00 16.96 48 GLU B CA 1
ATOM 3214 C C . GLU B 1 45 ? -62.485 -5.729 -3.467 1.00 17.34 48 GLU B C 1
ATOM 3215 O O . GLU B 1 45 ? -63.514 -6.329 -3.118 1.00 18.01 48 GLU B O 1
ATOM 3221 N N . ASN B 1 46 ? -62.395 -5.039 -4.604 1.00 16.62 49 ASN B N 1
ATOM 3222 C CA . ASN B 1 46 ? -63.557 -4.805 -5.442 1.00 16.26 49 ASN B CA 1
ATOM 3223 C C . ASN B 1 46 ? -63.663 -5.559 -6.767 1.00 14.92 49 ASN B C 1
ATOM 3224 O O . ASN B 1 46 ? -64.667 -5.411 -7.468 1.00 17.53 49 ASN B O 1
ATOM 3229 N N . GLY B 1 47 ? -62.628 -6.319 -7.116 1.00 15.45 50 GLY B N 1
ATOM 3230 C CA . GLY B 1 47 ? -62.614 -7.025 -8.394 1.00 14.90 50 GLY B CA 1
ATOM 3231 C C . GLY B 1 47 ? -61.672 -8.222 -8.377 1.00 15.49 50 GLY B C 1
ATOM 3232 O O . GLY B 1 47 ? -61.885 -9.133 -7.560 1.00 18.03 50 GLY B O 1
ATOM 3233 N N . PRO B 1 48 ? -60.553 -8.190 -9.124 1.00 16.39 51 PRO B N 1
ATOM 3234 C CA . PRO B 1 48 ? -60.035 -7.124 -9.993 1.00 13.50 51 PRO B CA 1
ATOM 3235 C C . PRO B 1 48 ? -60.759 -6.758 -11.266 1.00 16.01 51 PRO B C 1
ATOM 3236 O O . PRO B 1 48 ? -60.483 -5.687 -11.823 1.00 17.05 51 PRO B O 1
ATOM 3240 N N . PHE B 1 49 ? -61.650 -7.624 -11.752 1.00 13.29 52 PHE B N 1
ATOM 3241 C CA . PHE B 1 49 ? -62.453 -7.282 -12.930 1.00 12.46 52 PHE B CA 1
ATOM 3242 C C . PHE B 1 49 ? -63.908 -7.231 -12.465 1.00 15.59 52 PHE B C 1
ATOM 3243 O O . PHE B 1 49 ? -64.437 -8.240 -12.025 1.00 14.32 52 PHE B O 1
ATOM 3251 N N . SER B 1 50 ? -64.546 -6.064 -12.545 1.00 14.86 53 SER B N 1
ATOM 3252 C CA . SER B 1 50 ? -65.936 -5.874 -12.113 1.00 13.05 53 SER B CA 1
ATOM 3253 C C . SER B 1 50 ? -66.402 -4.506 -12.595 1.00 15.36 53 SER B C 1
ATOM 3254 O O . SER B 1 50 ? -65.607 -3.720 -13.131 1.00 16.54 53 SER B O 1
ATOM 3257 N N . ILE B 1 51 ? -67.677 -4.229 -12.395 1.00 15.49 54 ILE B N 1
ATOM 3258 C CA . ILE B 1 51 ? -68.193 -2.919 -12.783 1.00 13.93 54 ILE B CA 1
ATOM 3259 C C . ILE B 1 51 ? -67.454 -1.876 -11.949 1.00 15.26 54 ILE B C 1
ATOM 3260 O O . ILE B 1 51 ? -66.944 -0.878 -12.487 1.00 17.50 54 ILE B O 1
ATOM 3265 N N . ALA B 1 52 ? -67.382 -2.094 -10.640 1.00 14.71 55 ALA B N 1
ATOM 3266 C CA . ALA B 1 52 ? -66.721 -1.138 -9.755 1.00 18.41 55 ALA B CA 1
ATOM 3267 C C . ALA B 1 52 ? -65.256 -0.965 -10.082 1.00 17.37 55 ALA B C 1
ATOM 3268 O O . ALA B 1 52 ? -64.799 0.172 -10.253 1.00 20.73 55 ALA B O 1
ATOM 3270 N N . ALA B 1 53 ? -64.527 -2.071 -10.209 1.00 15.23 56 ALA B N 1
ATOM 3271 C CA . ALA B 1 53 ? -63.099 -1.997 -10.491 1.00 12.89 56 ALA B CA 1
ATOM 3272 C C . ALA B 1 53 ? -62.832 -1.324 -11.843 1.00 16.14 56 ALA B C 1
ATOM 3273 O O . ALA B 1 53 ? -61.961 -0.440 -11.953 1.00 13.69 56 ALA B O 1
ATOM 3275 N N . ASN B 1 54 ? -63.575 -1.719 -12.876 1.00 15.33 57 ASN B N 1
ATOM 3276 C CA . ASN B 1 54 ? -63.363 -1.146 -14.195 1.00 15.66 57 ASN B CA 1
ATOM 3277 C C . ASN B 1 54 ? -63.642 0.363 -14.198 1.00 18.19 57 ASN B C 1
ATOM 3278 O O . ASN B 1 54 ? -62.894 1.142 -14.822 1.00 17.87 57 ASN B O 1
ATOM 3283 N N . GLN B 1 55 ? -64.676 0.781 -13.481 1.00 17.77 58 GLN B N 1
ATOM 3284 C CA . GLN B 1 55 ? -64.972 2.213 -13.382 1.00 19.49 58 GLN B CA 1
ATOM 3285 C C . GLN B 1 55 ? -63.828 2.945 -12.679 1.00 19.95 58 GLN B C 1
ATOM 3286 O O . GLN B 1 55 ? -63.394 4.026 -13.109 1.00 17.44 58 GLN B O 1
ATOM 3292 N N . HIS B 1 56 ? -63.342 2.367 -11.590 1.00 16.68 59 HIS B N 1
ATOM 3293 C CA . HIS B 1 56 ? -62.281 2.982 -10.805 1.00 15.71 59 HIS B CA 1
ATOM 3294 C C . HIS B 1 56 ? -61.021 3.134 -11.670 1.00 16.31 59 HIS B C 1
ATOM 3295 O O . HIS B 1 56 ? -60.312 4.141 -11.603 1.00 16.46 59 HIS B O 1
ATOM 3302 N N . ILE B 1 57 ? -60.758 2.143 -12.512 1.00 15.48 60 ILE B N 1
ATOM 3303 C CA . ILE B 1 57 ? -59.581 2.206 -13.384 1.00 13.33 60 ILE B CA 1
ATOM 3304 C C . ILE B 1 57 ? -59.773 3.353 -14.406 1.00 14.92 60 ILE B C 1
ATOM 3305 O O . ILE B 1 57 ? -58.860 4.130 -14.655 1.00 16.22 60 ILE B O 1
ATOM 3310 N N . GLN B 1 58 ? -60.961 3.445 -14.988 1.00 15.60 61 GLN B N 1
ATOM 3311 C CA . GLN B 1 58 ? -61.194 4.494 -15.971 1.00 15.70 61 GLN B CA 1
ATOM 3312 C C . GLN B 1 58 ? -61.061 5.838 -15.308 1.00 13.85 61 GLN B C 1
ATOM 3313 O O . GLN B 1 58 ? -60.513 6.786 -15.937 1.00 15.32 61 GLN B O 1
ATOM 3319 N N . GLN B 1 59 ? -61.543 5.948 -14.073 1.00 13.89 62 GLN B N 1
ATOM 3320 C CA . GLN B 1 59 ? -61.449 7.247 -13.362 1.00 15.74 62 GLN B CA 1
ATOM 3321 C C . GLN B 1 59 ? -60.005 7.613 -13.077 1.00 17.63 62 GLN B C 1
ATOM 3322 O O . GLN B 1 59 ? -59.579 8.791 -13.207 1.00 17.79 62 GLN B O 1
ATOM 3328 N N . LEU B 1 60 ? -59.233 6.604 -12.709 1.00 13.44 63 LEU B N 1
ATOM 3329 C CA . LEU B 1 60 ? -57.817 6.813 -12.465 1.00 15.57 63 LEU B CA 1
ATOM 3330 C C . LEU B 1 60 ? -57.126 7.264 -13.743 1.00 15.25 63 LEU B C 1
ATOM 3331 O O . LEU B 1 60 ? -56.284 8.166 -13.716 1.00 16.26 63 LEU B O 1
ATOM 3336 N N . ILE B 1 61 ? -57.449 6.628 -14.863 1.00 13.43 64 ILE B N 1
ATOM 3337 C CA . ILE B 1 61 ? -56.822 7.007 -16.113 1.00 13.57 64 ILE B CA 1
ATOM 3338 C C . ILE B 1 61 ? -57.139 8.478 -16.440 1.00 17.78 64 ILE B C 1
ATOM 3339 O O . ILE B 1 61 ? -56.251 9.243 -16.839 1.00 16.24 64 ILE B O 1
ATOM 3344 N N . ALA B 1 62 ? -58.389 8.869 -16.252 1.00 17.92 65 ALA B N 1
ATOM 3345 C CA . ALA B 1 62 ? -58.799 10.241 -16.544 1.00 19.07 65 ALA B CA 1
ATOM 3346 C C . ALA B 1 62 ? -58.071 11.244 -15.649 1.00 18.70 65 ALA B C 1
ATOM 3347 O O . ALA B 1 62 ? -57.698 12.335 -16.106 1.00 17.31 65 ALA B O 1
ATOM 3349 N N . GLN B 1 63 ? -57.873 10.884 -14.387 1.00 16.48 66 GLN B N 1
ATOM 3350 C CA . GLN B 1 63 ? -57.182 11.741 -13.416 1.00 17.63 66 GLN B CA 1
ATOM 3351 C C . GLN B 1 63 ? -55.738 11.930 -13.832 1.00 15.70 66 GLN B C 1
ATOM 3352 O O . GLN B 1 63 ? -55.211 13.031 -13.753 1.00 18.94 66 GLN B O 1
ATOM 3358 N N . LEU B 1 64 ? -55.085 10.854 -14.277 1.00 14.68 67 LEU B N 1
ATOM 3359 C CA . LEU B 1 64 ? -53.686 10.962 -14.700 1.00 10.94 67 LEU B CA 1
ATOM 3360 C C . LEU B 1 64 ? -53.589 11.808 -15.983 1.00 13.18 67 LEU B C 1
ATOM 3361 O O . LEU B 1 64 ? -52.684 12.633 -16.121 1.00 17.03 67 LEU B O 1
ATOM 3366 N N . ARG B 1 65 ? -54.518 11.608 -16.914 1.00 14.01 68 ARG B N 1
ATOM 3367 C CA . ARG B 1 65 ? -54.468 12.347 -18.188 1.00 15.17 68 ARG B CA 1
ATOM 3368 C C . ARG B 1 65 ? -54.660 13.825 -17.870 1.00 17.86 68 ARG B C 1
ATOM 3369 O O . ARG B 1 65 ? -53.956 14.687 -18.414 1.00 15.67 68 ARG B O 1
ATOM 3377 N N . GLN B 1 66 ? -55.584 14.111 -16.959 1.00 17.85 69 GLN B N 1
ATOM 3378 C CA . GLN B 1 66 ? -55.857 15.493 -16.589 1.00 20.33 69 GLN B CA 1
ATOM 3379 C C . GLN B 1 66 ? -54.669 16.119 -15.878 1.00 20.32 69 GLN B C 1
ATOM 3380 O O . GLN B 1 66 ? -54.338 17.275 -16.138 1.00 20.13 69 GLN B O 1
ATOM 3386 N N . ALA B 1 67 ? -54.028 15.384 -14.975 1.00 17.53 70 ALA B N 1
ATOM 3387 C CA . ALA B 1 67 ? -52.864 15.922 -14.280 1.00 17.66 70 ALA B CA 1
ATOM 3388 C C . ALA B 1 67 ? -51.719 16.203 -15.283 1.00 18.13 70 ALA B C 1
ATOM 3389 O O . ALA B 1 67 ? -50.985 17.203 -15.161 1.00 17.27 70 ALA B O 1
ATOM 3391 N N . LEU B 1 68 ? -51.543 15.319 -16.267 1.00 15.98 71 LEU B N 1
ATOM 3392 C CA . LEU B 1 68 ? -50.489 15.530 -17.263 1.00 16.19 71 LEU B CA 1
ATOM 3393 C C . LEU B 1 68 ? -50.828 16.788 -18.087 1.00 14.59 71 LEU B C 1
ATOM 3394 O O . LEU B 1 68 ? -49.941 17.575 -18.403 1.00 16.86 71 LEU B O 1
ATOM 3399 N N . ALA B 1 69 ? -52.110 16.950 -18.405 1.00 15.30 72 ALA B N 1
ATOM 3400 C CA . ALA B 1 69 ? -52.604 18.097 -19.165 1.00 14.49 72 ALA B CA 1
ATOM 3401 C C . ALA B 1 69 ? -52.268 19.392 -18.417 1.00 20.59 72 ALA B C 1
ATOM 3402 O O . ALA B 1 69 ? -51.774 20.340 -19.027 1.00 23.36 72 ALA B O 1
ATOM 3404 N N . GLU B 1 70 ? -52.550 19.436 -17.117 1.00 17.36 73 GLU B N 1
ATOM 3405 C CA . GLU B 1 70 ? -52.275 20.625 -16.304 1.00 20.38 73 GLU B CA 1
ATOM 3406 C C . GLU B 1 70 ? -50.779 20.881 -16.184 1.00 23.02 73 GLU B C 1
ATOM 3407 O O . GLU B 1 70 ? -50.337 22.028 -16.075 1.00 22.71 73 GLU B O 1
ATOM 3413 N N . THR B 1 71 ? -49.988 19.816 -16.209 1.00 18.34 74 THR B N 1
ATOM 3414 C CA . THR B 1 71 ? -48.546 19.968 -16.086 1.00 18.59 74 THR B CA 1
ATOM 3415 C C . THR B 1 71 ? -47.980 20.812 -17.247 1.00 20.03 74 THR B C 1
ATOM 3416 O O . THR B 1 71 ? -47.104 21.663 -17.051 1.00 24.36 74 THR B O 1
ATOM 3420 N N . PHE B 1 72 ? -48.521 20.596 -18.438 1.00 21.10 75 PHE B N 1
ATOM 3421 C CA . PHE B 1 72 ? -48.036 21.261 -19.641 1.00 21.92 75 PHE B CA 1
ATOM 3422 C C . PHE B 1 72 ? -48.962 22.365 -20.125 1.00 20.48 75 PHE B C 1
ATOM 3423 O O . PHE B 1 72 ? -48.743 22.938 -21.194 1.00 24.26 75 PHE B O 1
ATOM 3431 N N . ASN B 1 73 ? -49.980 22.657 -19.331 1.00 22.75 76 ASN B N 1
ATOM 3432 C CA . ASN B 1 73 ? -50.952 23.700 -19.661 1.00 23.58 76 ASN B CA 1
ATOM 3433 C C . ASN B 1 73 ? -51.668 23.482 -20.990 1.00 24.45 76 ASN B C 1
ATOM 3434 O O . ASN B 1 73 ? -51.782 24.410 -21.805 1.00 25.94 76 ASN B O 1
ATOM 3439 N N . VAL B 1 74 ? -52.174 22.271 -21.202 1.00 22.68 77 VAL B N 1
ATOM 3440 C CA . VAL B 1 74 ? -52.900 21.922 -22.414 1.00 18.85 77 VAL B CA 1
ATOM 3441 C C . VAL B 1 74 ? -54.220 21.173 -22.096 1.00 21.17 77 VAL B C 1
ATOM 3442 O O . VAL B 1 74 ? -54.470 20.799 -20.946 1.00 23.68 77 VAL B O 1
ATOM 3446 N N . ASP B 1 75 ? -55.052 20.962 -23.116 1.00 21.97 78 ASP B N 1
ATOM 3447 C CA . ASP B 1 75 ? -56.335 20.256 -22.945 1.00 23.09 78 ASP B CA 1
ATOM 3448 C C . ASP B 1 75 ? -56.039 18.748 -22.833 1.00 20.17 78 ASP B C 1
ATOM 3449 O O . ASP B 1 75 ? -55.162 18.255 -23.517 1.00 21.59 78 ASP B O 1
ATOM 3454 N N . PRO B 1 76 ? -56.749 18.011 -21.958 1.00 22.43 79 PRO B N 1
ATOM 3455 C CA . PRO B 1 76 ? -56.509 16.560 -21.808 1.00 19.90 79 PRO B CA 1
ATOM 3456 C C . PRO B 1 76 ? -56.613 15.786 -23.131 1.00 19.81 79 PRO B C 1
ATOM 3457 O O . PRO B 1 76 ? -56.073 14.707 -23.293 1.00 19.87 79 PRO B O 1
ATOM 3461 N N . ASN B 1 77 ? -57.377 16.343 -24.064 1.00 21.05 80 ASN B N 1
ATOM 3462 C CA . ASN B 1 77 ? -57.592 15.764 -25.379 1.00 20.48 80 ASN B CA 1
ATOM 3463 C C . ASN B 1 77 ? -56.276 15.605 -26.202 1.00 20.33 80 ASN B C 1
ATOM 3464 O O . ASN B 1 77 ? -56.196 14.788 -27.134 1.00 19.96 80 ASN B O 1
ATOM 3469 N N . THR B 1 78 ? -55.237 16.335 -25.810 1.00 17.08 81 THR B N 1
ATOM 3470 C CA . THR B 1 78 ? -53.960 16.277 -26.504 1.00 20.63 81 THR B CA 1
ATOM 3471 C C . THR B 1 78 ? -52.989 15.293 -25.881 1.00 19.30 81 THR B C 1
ATOM 3472 O O . THR B 1 78 ? -51.885 15.129 -26.396 1.00 19.74 81 THR B O 1
ATOM 3476 N N . ILE B 1 79 ? -53.402 14.647 -24.786 1.00 17.80 82 ILE B N 1
ATOM 3477 C CA . ILE B 1 79 ? -52.526 13.730 -24.064 1.00 15.89 82 ILE B CA 1
ATOM 3478 C C . ILE B 1 79 ? -52.828 12.257 -24.243 1.00 17.26 82 ILE B C 1
ATOM 3479 O O . ILE B 1 79 ? -53.965 11.814 -24.073 1.00 18.34 82 ILE B O 1
ATOM 3484 N N . THR B 1 80 ? -51.780 11.515 -24.587 1.00 15.72 83 THR B N 1
ATOM 3485 C CA . THR B 1 80 ? -51.863 10.065 -24.722 1.00 15.22 83 THR B CA 1
ATOM 3486 C C . THR B 1 80 ? -50.998 9.465 -23.597 1.00 16.34 83 THR B C 1
ATOM 3487 O O . THR B 1 80 ? -49.854 9.895 -23.383 1.00 15.76 83 THR B O 1
ATOM 3491 N N . ILE B 1 81 ? -51.542 8.485 -22.877 1.00 16.57 84 ILE B N 1
ATOM 3492 C CA . ILE B 1 81 ? -50.765 7.804 -21.845 1.00 16.64 84 ILE B CA 1
ATOM 3493 C C . ILE B 1 81 ? -50.041 6.634 -22.510 1.00 14.28 84 ILE B C 1
ATOM 3494 O O . ILE B 1 81 ? -50.632 5.871 -23.276 1.00 15.48 84 ILE B O 1
ATOM 3499 N N . THR B 1 82 ? -48.742 6.534 -22.245 1.00 15.94 85 THR B N 1
ATOM 3500 C CA . THR B 1 82 ? -47.881 5.488 -22.798 1.00 13.42 85 THR B CA 1
ATOM 3501 C C . THR B 1 82 ? -47.108 4.807 -21.645 1.00 14.10 85 THR B C 1
ATOM 3502 O O . THR B 1 82 ? -47.364 5.107 -20.472 1.00 17.98 85 THR B O 1
ATOM 3506 N N . ASP B 1 83 ? -46.167 3.915 -21.990 1.00 16.81 86 ASP B N 1
ATOM 3507 C CA . ASP B 1 83 ? -45.340 3.283 -20.966 1.00 15.53 86 ASP B CA 1
ATOM 3508 C C . ASP B 1 83 ? -43.983 3.945 -20.796 1.00 16.58 86 ASP B C 1
ATOM 3509 O O . ASP B 1 83 ? -43.335 3.732 -19.776 1.00 15.37 86 ASP B O 1
ATOM 3514 N N . ASN B 1 84 ? -43.544 4.722 -21.780 1.00 15.72 87 ASN B N 1
ATOM 3515 C CA . ASN B 1 84 ? -42.204 5.293 -21.728 1.00 16.06 87 ASN B CA 1
ATOM 3516 C C . ASN B 1 84 ? -42.025 6.391 -22.792 1.00 15.88 87 ASN B C 1
ATOM 3517 O O . ASN B 1 84 ? -42.964 6.684 -23.527 1.00 15.43 87 ASN B O 1
ATOM 3522 N N . VAL B 1 85 ? -40.838 6.981 -22.879 1.00 14.79 88 VAL B N 1
ATOM 3523 C CA . VAL B 1 85 ? -40.631 8.032 -23.888 1.00 16.14 88 VAL B CA 1
ATOM 3524 C C . VAL B 1 85 ? -40.714 7.457 -25.287 1.00 18.56 88 VAL B C 1
ATOM 3525 O O . VAL B 1 85 ? -41.375 8.030 -26.169 1.00 17.28 88 VAL B O 1
ATOM 3529 N N . THR B 1 86 ? -40.048 6.317 -25.487 1.00 17.07 89 THR B N 1
ATOM 3530 C CA . THR B 1 86 ? -39.947 5.707 -26.805 1.00 18.93 89 THR B CA 1
ATOM 3531 C C . THR B 1 86 ? -41.287 5.464 -27.466 1.00 18.93 89 THR B C 1
ATOM 3532 O O . THR B 1 86 ? -41.470 5.823 -28.624 1.00 19.22 89 THR B O 1
ATOM 3536 N N . THR B 1 87 ? -42.225 4.870 -26.734 1.00 18.69 90 THR B N 1
ATOM 3537 C CA . THR B 1 87 ? -43.544 4.605 -27.317 1.00 18.11 90 THR B CA 1
ATOM 3538 C C . THR B 1 87 ? -44.185 5.842 -27.947 1.00 18.10 90 THR B C 1
ATOM 3539 O O . THR B 1 87 ? -44.774 5.739 -29.026 1.00 19.63 90 THR B O 1
ATOM 3543 N N . GLY B 1 88 ? -44.052 7.002 -27.300 1.00 17.20 91 GLY B N 1
ATOM 3544 C CA . GLY B 1 88 ? -44.616 8.218 -27.861 1.00 19.74 91 GLY B CA 1
ATOM 3545 C C . GLY B 1 88 ? -44.036 8.516 -29.230 1.00 22.92 91 GLY B C 1
ATOM 3546 O O . GLY B 1 88 ? -44.758 8.919 -30.172 1.00 21.53 91 GLY B O 1
ATOM 3547 N N . CYS B 1 89 ? -42.724 8.315 -29.350 1.00 21.01 92 CYS B N 1
ATOM 3548 C CA . CYS B 1 89 ? -42.031 8.542 -30.609 1.00 20.35 92 CYS B CA 1
ATOM 3549 C C . CYS B 1 89 ? -42.506 7.516 -31.626 1.00 17.72 92 CYS B C 1
ATOM 3550 O O . CYS B 1 89 ? -42.694 7.850 -32.777 1.00 21.37 92 CYS B O 1
ATOM 3553 N N . ASP B 1 90 ? -42.703 6.261 -31.212 1.00 18.49 93 ASP B N 1
ATOM 3554 C CA . ASP B 1 90 ? -43.190 5.229 -32.125 1.00 19.67 93 ASP B CA 1
ATOM 3555 C C . ASP B 1 90 ? -44.595 5.567 -32.678 1.00 19.91 93 ASP B C 1
ATOM 3556 O O . ASP B 1 90 ? -44.901 5.300 -33.864 1.00 18.83 93 ASP B O 1
ATOM 3561 N N . ILE B 1 91 ? -45.438 6.150 -31.821 1.00 20.88 94 ILE B N 1
ATOM 3562 C CA . ILE B 1 91 ? -46.815 6.506 -32.207 1.00 18.46 94 ILE B CA 1
ATOM 3563 C C . ILE B 1 91 ? -46.774 7.560 -33.305 1.00 19.43 94 ILE B C 1
ATOM 3564 O O . ILE B 1 91 ? -47.427 7.397 -34.342 1.00 23.56 94 ILE B O 1
ATOM 3569 N N . VAL B 1 92 ? -45.999 8.616 -33.083 1.00 18.52 95 VAL B N 1
ATOM 3570 C CA . VAL B 1 92 ? -45.869 9.703 -34.066 1.00 21.23 95 VAL B CA 1
ATOM 3571 C C . VAL B 1 92 ? -45.210 9.236 -35.356 1.00 22.75 95 VAL B C 1
ATOM 3572 O O . VAL B 1 92 ? -45.729 9.490 -36.444 1.00 24.60 95 VAL B O 1
ATOM 3576 N N . LEU B 1 93 ? -44.075 8.553 -35.243 1.00 23.40 96 LEU B N 1
ATOM 3577 C CA . LEU B 1 93 ? -43.352 8.104 -36.426 1.00 23.61 96 LEU B CA 1
ATOM 3578 C C . LEU B 1 93 ? -44.109 7.132 -37.311 1.00 25.08 96 LEU B C 1
ATOM 3579 O O . LEU B 1 93 ? -44.209 7.365 -38.518 1.00 27.36 96 LEU B O 1
ATOM 3584 N N . TRP B 1 94 ? -44.667 6.070 -36.730 1.00 21.33 97 TRP B N 1
ATOM 3585 C CA . TRP B 1 94 ? -45.405 5.064 -37.503 1.00 22.61 97 TRP B CA 1
ATOM 3586 C C . TRP B 1 94 ? -46.787 5.561 -37.969 1.00 22.70 97 TRP B C 1
ATOM 3587 O O . TRP B 1 94 ? -47.384 4.993 -38.880 1.00 23.12 97 TRP B O 1
ATOM 3598 N N . GLY B 1 95 ? -47.276 6.621 -37.342 1.00 21.04 98 GLY B N 1
ATOM 3599 C CA . GLY B 1 95 ? -48.586 7.156 -37.684 1.00 24.33 98 GLY B CA 1
ATOM 3600 C C . GLY B 1 95 ? -48.607 8.121 -38.865 1.00 26.17 98 GLY B C 1
ATOM 3601 O O . GLY B 1 95 ? -49.649 8.329 -39.478 1.00 25.98 98 GLY B O 1
ATOM 3602 N N . LEU B 1 96 ? -47.466 8.719 -39.183 1.00 24.94 99 LEU B N 1
ATOM 3603 C CA . LEU B 1 96 ? -47.402 9.653 -40.305 1.00 24.81 99 LEU B CA 1
ATOM 3604 C C . LEU B 1 96 ? -47.441 8.893 -41.634 1.00 26.01 99 LEU B C 1
ATOM 3605 O O . LEU B 1 96 ? -46.883 7.806 -41.777 1.00 23.06 99 LEU B O 1
ATOM 3610 N N . ASP B 1 97 ? -48.135 9.466 -42.612 1.00 27.54 100 ASP B N 1
ATOM 3611 C CA . ASP B 1 97 ? -48.277 8.842 -43.936 1.00 28.43 100 ASP B CA 1
ATOM 3612 C C . ASP B 1 97 ? -47.027 9.080 -44.783 1.00 30.80 100 ASP B C 1
ATOM 3613 O O . ASP B 1 97 ? -46.989 10.033 -45.583 1.00 30.04 100 ASP B O 1
ATOM 3618 N N . TRP B 1 98 ? -46.024 8.215 -44.613 1.00 31.95 101 TRP B N 1
ATOM 3619 C CA . TRP B 1 98 ? -44.756 8.334 -45.333 1.00 32.87 101 TRP B CA 1
ATOM 3620 C C . TRP B 1 98 ? -44.783 7.886 -46.796 1.00 35.28 101 TRP B C 1
ATOM 3621 O O . TRP B 1 98 ? -45.359 6.847 -47.144 1.00 36.27 101 TRP B O 1
ATOM 3632 N N . HIS B 1 99 ? -44.107 8.672 -47.627 1.00 36.44 102 HIS B N 1
ATOM 3633 C CA . HIS B 1 99 ? -43.972 8.400 -49.054 1.00 40.09 102 HIS B CA 1
ATOM 3634 C C . HIS B 1 99 ? -42.480 8.336 -49.348 1.00 39.61 102 HIS B C 1
ATOM 3635 O O . HIS B 1 99 ? -41.699 9.084 -48.741 1.00 38.79 102 HIS B O 1
ATOM 3642 N N . GLN B 1 100 ? -42.098 7.456 -50.273 1.00 41.37 103 GLN B N 1
ATOM 3643 C CA . GLN B 1 100 ? -40.702 7.306 -50.680 1.00 41.48 103 GLN B CA 1
ATOM 3644 C C . GLN B 1 100 ? -40.032 8.661 -50.901 1.00 40.65 103 GLN B C 1
ATOM 3645 O O . GLN B 1 100 ? -40.588 9.542 -51.569 1.00 41.29 103 GLN B O 1
ATOM 3651 N N . GLY B 1 101 ? -38.842 8.835 -50.334 1.00 38.58 104 GLY B N 1
ATOM 3652 C CA . GLY B 1 101 ? -38.129 10.083 -50.516 1.00 35.19 104 GLY B CA 1
ATOM 3653 C C . GLY B 1 101 ? -38.421 11.161 -49.506 1.00 35.10 104 GLY B C 1
ATOM 3654 O O . GLY B 1 101 ? -37.794 12.226 -49.538 1.00 36.50 104 GLY B O 1
ATOM 3655 N N . ASP B 1 102 ? -39.389 10.921 -48.618 1.00 34.28 105 ASP B N 1
ATOM 3656 C CA . ASP B 1 102 ? -39.678 11.907 -47.588 1.00 34.06 105 ASP B CA 1
ATOM 3657 C C . ASP B 1 102 ? -38.417 11.914 -46.740 1.00 29.86 105 ASP B C 1
ATOM 3658 O O . ASP B 1 102 ? -37.708 10.919 -46.663 1.00 30.94 105 ASP B O 1
ATOM 3663 N N . GLU B 1 103 ? -38.115 13.037 -46.128 1.00 33.11 106 GLU B N 1
ATOM 3664 C CA . GLU B 1 103 ? -36.915 13.083 -45.326 1.00 35.27 106 GLU B CA 1
ATOM 3665 C C . GLU B 1 103 ? -37.126 13.466 -43.876 1.00 32.71 106 GLU B C 1
ATOM 3666 O O . GLU B 1 103 ? -37.945 14.333 -43.550 1.00 33.64 106 GLU B O 1
ATOM 3672 N N . ILE B 1 104 ? -36.368 12.801 -43.011 1.00 32.27 107 ILE B N 1
ATOM 3673 C CA . ILE B 1 104 ? -36.389 13.086 -41.586 1.00 30.11 107 ILE B CA 1
ATOM 3674 C C . ILE B 1 104 ? -34.993 13.532 -41.215 1.00 26.61 107 ILE B C 1
ATOM 3675 O O . ILE B 1 104 ? -34.021 12.853 -41.552 1.00 29.43 107 ILE B O 1
ATOM 3680 N N . LEU B 1 105 ? -34.913 14.672 -40.541 1.00 26.46 108 LEU B N 1
ATOM 3681 C CA . LEU B 1 105 ? -33.651 15.229 -40.058 1.00 25.92 108 LEU B CA 1
ATOM 3682 C C . LEU B 1 105 ? -33.618 14.986 -38.535 1.00 25.77 108 LEU B C 1
ATOM 3683 O O . LEU B 1 105 ? -34.625 15.208 -37.862 1.00 24.64 108 LEU B O 1
ATOM 3688 N N . LEU B 1 106 ? -32.488 14.522 -37.998 1.00 25.87 109 LEU B N 1
ATOM 3689 C CA . LEU B 1 106 ? -32.358 14.282 -36.541 1.00 29.83 109 LEU B CA 1
ATOM 3690 C C . LEU B 1 106 ? -31.071 14.958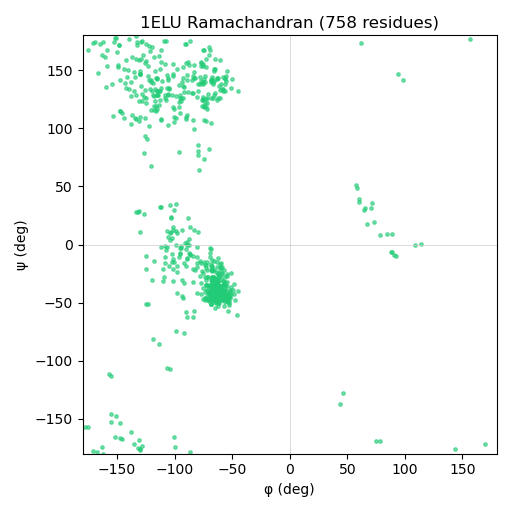 -36.058 1.00 31.13 109 LEU B C 1
ATOM 3691 O O . LEU B 1 106 ? -30.120 15.079 -36.833 1.00 32.95 109 LEU B O 1
ATOM 3696 N N . THR B 1 107 ? -31.025 15.422 -34.809 1.00 29.61 110 THR B N 1
ATOM 3697 C CA . THR B 1 107 ? -29.777 16.007 -34.323 1.00 27.80 110 THR B CA 1
ATOM 3698 C C . THR B 1 107 ? -28.789 14.834 -34.211 1.00 28.05 110 THR B C 1
ATOM 3699 O O . THR B 1 107 ? -29.177 13.666 -34.297 1.00 24.16 110 THR B O 1
ATOM 3703 N N . ASP B 1 108 ? -27.504 15.138 -34.028 1.00 27.30 111 ASP B N 1
ATOM 3704 C CA . ASP B 1 108 ? -26.511 14.068 -33.892 1.00 27.02 111 ASP B CA 1
ATOM 3705 C C . ASP B 1 108 ? -26.360 13.632 -32.416 1.00 25.43 111 ASP B C 1
ATOM 3706 O O . ASP B 1 108 ? -25.339 13.080 -32.013 1.00 24.25 111 ASP B O 1
ATOM 3711 N N . CYS B 1 109 ? -27.389 13.890 -31.619 1.00 24.34 112 CYS B N 1
ATOM 3712 C CA . CYS B 1 109 ? -27.368 13.557 -30.195 1.00 23.99 112 CYS B CA 1
ATOM 3713 C C . CYS B 1 109 ? -28.647 12.866 -29.768 1.00 23.39 112 CYS B C 1
ATOM 3714 O O . CYS B 1 109 ? -29.052 13.011 -28.617 1.00 26.10 112 CYS B O 1
ATOM 3717 N N . GLU B 1 110 ? -29.301 12.161 -30.684 1.00 25.31 113 GLU B N 1
ATOM 3718 C CA . GLU B 1 110 ? -30.538 11.478 -30.334 1.00 25.84 113 GLU B CA 1
ATOM 3719 C C . GLU B 1 110 ? -30.256 10.077 -29.796 1.00 27.96 113 GLU B C 1
ATOM 3720 O O . GLU B 1 110 ? -29.195 9.481 -30.044 1.00 27.75 113 GLU B O 1
ATOM 3726 N N . HIS B 1 111 ? -31.218 9.573 -29.031 1.00 26.07 114 HIS B N 1
ATOM 3727 C CA . HIS B 1 111 ? -31.103 8.277 -28.396 1.00 26.15 114 HIS B CA 1
ATOM 3728 C C . HIS B 1 111 ? -31.078 7.159 -29.422 1.00 27.20 114 HIS B C 1
ATOM 3729 O O . HIS B 1 111 ? -31.793 7.207 -30.415 1.00 24.54 114 HIS B O 1
ATOM 3736 N N . PRO B 1 112 ? -30.232 6.134 -29.211 1.00 27.66 115 PRO B N 1
ATOM 3737 C CA . PRO B 1 112 ? -30.164 5.030 -30.171 1.00 26.39 115 PRO B CA 1
ATOM 3738 C C . PRO B 1 112 ? -31.494 4.357 -30.482 1.00 25.27 115 PRO B C 1
ATOM 3739 O O . PRO B 1 112 ? -31.729 3.943 -31.617 1.00 24.32 115 PRO B O 1
ATOM 3743 N N . GLY B 1 113 ? -32.360 4.256 -29.476 1.00 23.35 116 GLY B N 1
ATOM 3744 C CA . GLY B 1 113 ? -33.644 3.613 -29.686 1.00 23.83 116 GLY B CA 1
ATOM 3745 C C . GLY B 1 113 ? -34.508 4.406 -30.651 1.00 22.09 116 GLY B C 1
ATOM 3746 O O . GLY B 1 113 ? -35.272 3.813 -31.419 1.00 22.19 116 GLY B O 1
ATOM 3747 N N . ILE B 1 114 ? -34.422 5.737 -30.595 1.00 20.11 117 ILE B N 1
ATOM 3748 C CA . ILE B 1 114 ? -35.200 6.581 -31.492 1.00 22.86 117 ILE B CA 1
ATOM 3749 C C . ILE B 1 114 ? -34.642 6.443 -32.924 1.00 24.19 117 ILE B C 1
ATOM 3750 O O . ILE B 1 114 ? -35.388 6.317 -33.897 1.00 24.36 117 ILE B O 1
ATOM 3755 N N . ILE B 1 115 ? -33.322 6.428 -33.046 1.00 21.60 118 ILE B N 1
ATOM 3756 C CA . ILE B 1 115 ? -32.697 6.282 -34.346 1.00 23.47 118 ILE B CA 1
ATOM 3757 C C . ILE B 1 115 ? -33.172 4.962 -34.952 1.00 19.44 118 ILE B C 1
ATOM 3758 O O . ILE B 1 115 ? -33.472 4.906 -36.141 1.00 24.85 118 ILE B O 1
ATOM 3763 N N . ALA B 1 116 ? -33.292 3.918 -34.127 1.00 21.25 119 ALA B N 1
ATOM 3764 C CA . ALA B 1 116 ? -33.715 2.612 -34.614 1.00 20.12 119 ALA B CA 1
ATOM 3765 C C . ALA B 1 116 ? -35.141 2.618 -35.165 1.00 24.34 119 ALA B C 1
ATOM 3766 O O . ALA B 1 116 ? -35.457 1.820 -36.053 1.00 25.55 119 ALA B O 1
ATOM 3768 N N . ILE B 1 117 ? -35.995 3.496 -34.642 1.00 23.19 120 ILE B N 1
ATOM 3769 C CA . ILE B 1 117 ? -37.372 3.573 -35.148 1.00 24.30 120 ILE B CA 1
ATOM 3770 C C . ILE B 1 117 ? -37.271 4.173 -36.544 1.00 25.69 120 ILE B C 1
ATOM 3771 O O . ILE B 1 117 ? -37.833 3.624 -37.496 1.00 25.66 120 ILE B O 1
ATOM 3776 N N . VAL B 1 118 ? -36.531 5.280 -36.648 1.00 24.73 121 VAL B N 1
ATOM 3777 C CA . VAL B 1 118 ? -36.343 5.994 -37.912 1.00 27.18 121 VAL B CA 1
ATOM 3778 C C . VAL B 1 118 ? -35.778 5.066 -38.986 1.00 25.95 121 VAL B C 1
ATOM 3779 O O . VAL B 1 118 ? -36.118 5.188 -40.168 1.00 26.06 121 VAL B O 1
ATOM 3783 N N . GLN B 1 119 ? -34.921 4.137 -38.574 1.00 27.39 122 GLN B N 1
ATOM 3784 C CA . GLN B 1 119 ? -34.316 3.206 -39.500 1.00 28.11 122 GLN B CA 1
ATOM 3785 C C . GLN B 1 119 ? -35.337 2.191 -39.974 1.00 28.97 122 GLN B C 1
ATOM 3786 O O . GLN B 1 119 ? -35.370 1.841 -41.161 1.00 28.08 122 GLN B O 1
ATOM 3792 N N . ALA B 1 120 ? -36.193 1.741 -39.062 1.00 28.77 123 ALA B N 1
ATOM 3793 C CA . ALA B 1 120 ? -37.232 0.785 -39.433 1.00 28.17 123 ALA B CA 1
ATOM 3794 C C . ALA B 1 120 ? -38.220 1.480 -40.387 1.00 25.70 123 ALA B C 1
ATOM 3795 O O . ALA B 1 120 ? -38.727 0.854 -41.318 1.00 30.69 123 ALA B O 1
ATOM 3797 N N . ILE B 1 121 ? -38.483 2.765 -40.156 1.00 28.35 124 ILE B N 1
ATOM 3798 C CA . ILE B 1 121 ? -39.382 3.537 -41.011 1.00 28.75 124 ILE B CA 1
ATOM 3799 C C . ILE B 1 121 ? -38.750 3.723 -42.394 1.00 31.54 124 ILE B C 1
ATOM 3800 O O . ILE B 1 121 ? -39.433 3.592 -43.415 1.00 29.19 124 ILE B O 1
ATOM 3805 N N . ALA B 1 122 ? -37.455 4.051 -42.419 1.00 27.75 125 ALA B N 1
ATOM 3806 C CA . ALA B 1 122 ? -36.743 4.238 -43.684 1.00 28.97 125 ALA B CA 1
ATOM 3807 C C . ALA B 1 122 ? -36.884 2.967 -44.512 1.00 27.01 125 ALA B C 1
ATOM 3808 O O . ALA B 1 122 ? -37.235 3.013 -45.694 1.00 30.45 125 ALA B O 1
ATOM 3810 N N . ALA B 1 123 ? -36.614 1.833 -43.899 1.00 26.30 126 ALA B N 1
ATOM 3811 C CA . ALA B 1 123 ? -36.727 0.566 -44.604 1.00 29.75 126 ALA B CA 1
ATOM 3812 C C . ALA B 1 123 ? -38.138 0.243 -45.100 1.00 33.39 126 ALA B C 1
ATOM 3813 O O . ALA B 1 123 ? -38.313 -0.322 -46.187 1.00 34.38 126 ALA B O 1
ATOM 3815 N N . ARG B 1 124 ? -39.155 0.596 -44.327 1.00 33.75 127 ARG B N 1
ATOM 3816 C CA . ARG B 1 124 ? -40.494 0.247 -44.767 1.00 35.60 127 ARG B CA 1
ATOM 3817 C C . ARG B 1 124 ? -41.159 1.202 -45.744 1.00 34.52 127 ARG B C 1
ATOM 3818 O O . ARG B 1 124 ? -41.942 0.778 -46.581 1.00 37.54 127 ARG B O 1
ATOM 3826 N N . PHE B 1 125 ? -40.875 2.489 -45.652 1.00 34.80 128 PHE B N 1
ATOM 3827 C CA . PHE B 1 125 ? -41.522 3.402 -46.579 1.00 36.00 128 PHE B CA 1
ATOM 3828 C C . PHE B 1 125 ? -40.572 4.036 -47.603 1.00 35.94 128 PHE B C 1
ATOM 3829 O O . PHE B 1 125 ? -41.008 4.799 -48.479 1.00 35.17 128 PHE B O 1
ATOM 3837 N N . GLY B 1 126 ? -39.284 3.715 -47.495 1.00 36.41 129 GLY B N 1
ATOM 3838 C CA . GLY B 1 126 ? -38.304 4.262 -48.415 1.00 33.82 129 GLY B CA 1
ATOM 3839 C C . GLY B 1 126 ? -38.064 5.733 -48.168 1.00 35.92 129 GLY B C 1
ATOM 3840 O O . GLY B 1 126 ? -37.882 6.516 -49.107 1.00 36.96 129 GLY B O 1
ATOM 3841 N N . ILE B 1 127 ? -38.096 6.129 -46.899 1.00 33.39 130 ILE B N 1
ATOM 3842 C CA . ILE B 1 127 ? -37.842 7.509 -46.553 1.00 32.48 130 ILE B CA 1
ATOM 3843 C C . ILE B 1 127 ? -36.333 7.573 -46.312 1.00 30.66 130 ILE B C 1
ATOM 3844 O O . ILE B 1 127 ? -35.664 6.546 -46.325 1.00 30.70 130 ILE B O 1
ATOM 3849 N N . THR B 1 128 ? -35.800 8.770 -46.117 1.00 31.64 131 THR B N 1
ATOM 3850 C CA . THR B 1 128 ? -34.372 8.919 -45.823 1.00 33.23 131 THR B CA 1
ATOM 3851 C C . THR B 1 128 ? -34.171 9.829 -44.613 1.00 31.84 131 THR B C 1
ATOM 3852 O O . THR B 1 128 ? -35.051 10.617 -44.262 1.00 30.02 131 THR B O 1
ATOM 3856 N N . TYR B 1 129 ? -33.010 9.716 -43.972 1.00 27.28 132 TYR B N 1
ATOM 3857 C CA . TYR B 1 129 ? -32.718 10.542 -42.811 1.00 28.62 132 TYR B CA 1
ATOM 3858 C C . TYR B 1 129 ? -31.251 10.953 -42.760 1.00 26.92 132 TYR B C 1
ATOM 3859 O O . TYR B 1 129 ? -30.369 10.239 -43.236 1.00 26.62 132 TYR B O 1
ATOM 3868 N N . ARG B 1 130 ? -31.002 12.106 -42.158 1.00 30.65 133 ARG B N 1
ATOM 3869 C CA . ARG B 1 130 ? -29.651 12.635 -42.028 1.00 31.51 133 ARG B CA 1
ATOM 3870 C C . ARG B 1 130 ? -29.572 13.279 -40.670 1.00 31.76 133 ARG B C 1
ATOM 3871 O O . ARG B 1 130 ? -30.598 13.651 -40.100 1.00 29.52 133 ARG B O 1
ATOM 3879 N N . PHE B 1 131 ? -28.358 13.435 -40.152 1.00 32.07 134 PHE B N 1
ATOM 3880 C CA . PHE B 1 131 ? -28.189 14.100 -38.868 1.00 32.40 134 PHE B CA 1
ATOM 3881 C C . PHE B 1 131 ? -27.631 15.484 -39.077 1.00 33.18 134 PHE B C 1
ATOM 3882 O O . PHE B 1 131 ? -26.841 15.689 -39.989 1.00 37.90 134 PHE B O 1
ATOM 3890 N N . PHE B 1 132 ? -28.063 16.449 -38.281 1.00 31.93 135 PHE B N 1
ATOM 3891 C CA . PHE B 1 132 ? -27.441 17.749 -38.367 1.00 31.54 135 PHE B CA 1
ATOM 3892 C C . PHE B 1 132 ? -26.611 17.759 -37.097 1.00 32.02 135 PHE B C 1
ATOM 3893 O O . PHE B 1 132 ? -27.027 17.213 -36.066 1.00 31.70 135 PHE B O 1
ATOM 3901 N N . PRO B 1 133 ? -25.399 18.320 -37.164 1.00 33.72 136 PRO B N 1
ATOM 3902 C CA . PRO B 1 133 ? -24.500 18.376 -36.007 1.00 32.73 136 PRO B CA 1
ATOM 3903 C C . PRO B 1 133 ? -24.884 19.402 -34.964 1.00 29.89 136 PRO B C 1
ATOM 3904 O O . PRO B 1 133 ? -24.748 20.613 -35.163 1.00 31.03 136 PRO B O 1
ATOM 3908 N N . VAL B 1 134 ? -25.385 18.914 -33.836 1.00 29.27 137 VAL B N 1
ATOM 3909 C CA . VAL B 1 134 ? -25.779 19.815 -32.763 1.00 26.53 137 VAL B CA 1
ATOM 3910 C C . VAL B 1 134 ? -24.815 19.704 -31.568 1.00 25.21 137 VAL B C 1
ATOM 3911 O O . VAL B 1 134 ? -24.644 20.657 -30.808 1.00 28.29 137 VAL B O 1
ATOM 3915 N N . ALA B 1 135 ? -24.199 18.537 -31.406 1.00 26.07 138 ALA B N 1
ATOM 3916 C CA . ALA B 1 135 ? -23.280 18.311 -30.299 1.00 26.73 138 ALA B CA 1
ATOM 3917 C C . ALA B 1 135 ? -22.276 19.453 -30.164 1.00 28.37 138 ALA B C 1
ATOM 3918 O O . ALA B 1 135 ? -22.060 19.982 -29.075 1.00 26.95 138 ALA B O 1
ATOM 3920 N N . ALA B 1 136 ? -21.690 19.832 -31.294 1.00 30.36 139 ALA B N 1
ATOM 3921 C CA . ALA B 1 136 ? -20.704 20.901 -31.362 1.00 29.94 139 ALA B CA 1
ATOM 3922 C C . ALA B 1 136 ? -21.219 22.277 -30.958 1.00 28.45 139 ALA B C 1
ATOM 3923 O O . ALA B 1 136 ? -20.416 23.195 -30.781 1.00 30.29 139 ALA B O 1
ATOM 3925 N N . THR B 1 137 ? -22.536 22.434 -30.809 1.00 27.37 140 THR B N 1
ATOM 3926 C CA . THR B 1 137 ? -23.084 23.738 -30.428 1.00 25.07 140 THR B CA 1
ATOM 3927 C C . THR B 1 137 ? -23.292 23.930 -28.933 1.00 26.32 140 THR B C 1
ATOM 3928 O O . THR B 1 137 ? -23.950 24.871 -28.509 1.00 27.41 140 THR B O 1
ATOM 3932 N N . LEU B 1 138 ? -22.730 23.040 -28.120 1.00 24.32 141 LEU B N 1
ATOM 3933 C CA . LEU B 1 138 ? -22.861 23.194 -26.690 1.00 21.80 141 LEU B CA 1
ATOM 3934 C C . LEU B 1 138 ? -22.267 24.521 -26.204 1.00 24.71 141 LEU B C 1
ATOM 3935 O O . LEU B 1 138 ? -22.882 25.248 -25.425 1.00 24.51 141 LEU B O 1
ATOM 3940 N N . ASN B 1 139 ? -21.069 24.836 -26.687 1.00 25.29 142 ASN B N 1
ATOM 3941 C CA . ASN B 1 139 ? -20.345 26.020 -26.269 1.00 26.61 142 ASN B CA 1
ATOM 3942 C C . ASN B 1 139 ? -20.235 27.147 -27.277 1.00 28.06 142 ASN B C 1
ATOM 3943 O O . ASN B 1 139 ? -19.806 28.244 -26.922 1.00 26.80 142 ASN B O 1
ATOM 3948 N N . GLN B 1 140 ? -20.609 26.859 -28.517 1.00 29.62 143 GLN B N 1
ATOM 3949 C CA . GLN B 1 140 ? -20.547 27.846 -29.593 1.00 32.36 143 GLN B CA 1
ATOM 3950 C C . GLN B 1 140 ? -21.607 27.517 -30.634 1.00 32.97 143 GLN B C 1
ATOM 3951 O O . GLN B 1 140 ? -22.314 26.523 -30.525 1.00 33.10 143 GLN B O 1
ATOM 3957 N N . GLY B 1 141 ? -21.703 28.356 -31.658 1.00 35.20 144 GLY B N 1
ATOM 3958 C CA . GLY B 1 141 ? -22.646 28.092 -32.723 1.00 32.19 144 GLY B CA 1
ATOM 3959 C C . GLY B 1 141 ? -24.102 28.347 -32.416 1.00 32.02 144 GLY B C 1
ATOM 3960 O O . GLY B 1 141 ? -24.449 28.926 -31.396 1.00 30.34 144 GLY B O 1
ATOM 3961 N N . ASP B 1 142 ? -24.946 27.873 -33.325 1.00 35.03 145 ASP B N 1
ATOM 3962 C CA . ASP B 1 142 ? -26.391 28.060 -33.243 1.00 35.54 145 ASP B CA 1
ATOM 3963 C C . ASP B 1 142 ? -27.029 26.816 -33.826 1.00 34.45 145 ASP B C 1
ATOM 3964 O O . ASP B 1 142 ? -26.902 26.549 -35.027 1.00 33.18 145 ASP B O 1
ATOM 3969 N N . ALA B 1 143 ? -27.706 26.039 -32.983 1.00 31.72 146 ALA B N 1
ATOM 3970 C CA . ALA B 1 143 ? -28.328 24.806 -33.455 1.00 30.95 146 ALA B CA 1
ATOM 3971 C C . ALA B 1 143 ? -29.463 25.100 -34.432 1.00 29.57 146 ALA B C 1
ATOM 3972 O O . ALA B 1 143 ? -29.688 24.327 -35.357 1.00 30.48 146 ALA B O 1
ATOM 3974 N N . ALA B 1 144 ? -30.151 26.220 -34.218 1.00 32.74 147 ALA B N 1
ATOM 3975 C CA . ALA B 1 144 ? -31.257 26.648 -35.086 1.00 32.64 147 ALA B CA 1
ATOM 3976 C C . ALA B 1 144 ? -30.716 26.977 -36.477 1.00 35.67 147 ALA B C 1
ATOM 3977 O O . ALA B 1 144 ? -31.342 26.632 -37.484 1.00 36.34 147 ALA B O 1
ATOM 3979 N N . ALA B 1 145 ? -29.553 27.635 -36.520 1.00 34.75 148 ALA B N 1
ATOM 3980 C CA . ALA B 1 145 ? -28.903 27.992 -37.780 1.00 36.25 148 ALA B CA 1
ATOM 3981 C C . ALA B 1 145 ? -28.430 26.729 -38.497 1.00 35.95 148 ALA B C 1
ATOM 3982 O O . ALA B 1 145 ? -28.580 26.593 -39.710 1.00 34.71 148 ALA B O 1
ATOM 3984 N N . VAL B 1 146 ? -27.862 25.794 -37.740 1.00 36.73 149 VAL B N 1
ATOM 3985 C CA . VAL B 1 146 ? -27.395 24.536 -38.307 1.00 34.96 149 VAL B CA 1
ATOM 3986 C C . VAL B 1 146 ? -28.584 23.809 -38.919 1.00 38.33 149 VAL B C 1
ATOM 3987 O O . VAL B 1 146 ? -28.459 23.121 -39.941 1.00 35.70 149 VAL B O 1
ATOM 3991 N N . LEU B 1 147 ? -29.740 23.936 -38.270 1.00 37.42 150 LEU B N 1
ATOM 3992 C CA . LEU B 1 147 ? -30.929 23.278 -38.782 1.00 38.22 150 LEU B CA 1
ATOM 3993 C C . LEU B 1 147 ? -31.317 23.943 -40.087 1.00 36.46 150 LEU B C 1
ATOM 3994 O O . LEU B 1 147 ? -31.573 23.269 -41.076 1.00 36.14 150 LEU B O 1
ATOM 3999 N N . ALA B 1 148 ? -31.347 25.270 -40.085 1.00 39.02 151 ALA B N 1
ATOM 4000 C CA . ALA B 1 148 ? -31.702 25.992 -41.292 1.00 40.42 151 ALA B CA 1
ATOM 4001 C C . ALA B 1 148 ? -30.828 25.522 -42.453 1.00 40.46 151 ALA B C 1
ATOM 4002 O O . ALA B 1 148 ? -31.342 25.194 -43.511 1.00 41.56 151 ALA B O 1
ATOM 4004 N N . ASN B 1 149 ? -29.513 25.448 -42.265 1.00 41.29 152 ASN B N 1
ATOM 4005 C CA . ASN B 1 149 ? -28.675 25.019 -43.383 1.00 40.85 152 ASN B CA 1
ATOM 4006 C C . ASN B 1 149 ? -28.841 23.561 -43.805 1.00 38.92 152 ASN B C 1
ATOM 4007 O O . ASN B 1 149 ? -28.231 23.130 -44.785 1.00 39.94 152 ASN B O 1
ATOM 4012 N N . HIS B 1 150 ? -29.654 22.789 -43.082 1.00 36.65 153 HIS B N 1
ATOM 4013 C CA . HIS B 1 150 ? -29.892 21.389 -43.476 1.00 32.55 153 HIS B CA 1
ATOM 4014 C C . HIS B 1 150 ? -31.323 21.170 -44.004 1.00 32.91 153 HIS B C 1
ATOM 4015 O O . HIS B 1 150 ? -31.589 20.209 -44.730 1.00 30.17 153 HIS B O 1
ATOM 4022 N N . LEU B 1 151 ? -32.229 22.073 -43.632 1.00 34.00 154 LEU B N 1
ATOM 4023 C CA . LEU B 1 151 ? -33.629 22.010 -44.049 1.00 36.41 154 LEU B CA 1
ATOM 4024 C C . LEU B 1 151 ? -33.673 22.029 -45.564 1.00 38.02 154 LEU B C 1
ATOM 4025 O O . LEU B 1 151 ? -32.986 22.833 -46.202 1.00 40.64 154 LEU B O 1
ATOM 4030 N N . GLY B 1 152 ? -34.467 21.139 -46.141 1.00 40.96 155 GLY B N 1
ATOM 4031 C CA . GLY B 1 152 ? -34.586 21.093 -47.585 1.00 41.60 155 GLY B CA 1
ATOM 4032 C C . GLY B 1 152 ? -36.026 21.036 -48.058 1.00 42.05 155 GLY B C 1
ATOM 4033 O O . GLY B 1 152 ? -36.960 21.106 -47.249 1.00 38.75 155 GLY B O 1
ATOM 4034 N N . PRO B 1 153 ? -36.240 20.897 -49.376 1.00 41.72 156 PRO B N 1
ATOM 4035 C CA . PRO B 1 153 ? -37.599 20.831 -49.916 1.00 41.03 156 PRO B CA 1
ATOM 4036 C C . PRO B 1 153 ? -38.370 19.582 -49.475 1.00 39.43 156 PRO B C 1
ATOM 4037 O O . PRO B 1 153 ? -39.587 19.635 -49.326 1.00 39.30 156 PRO B O 1
ATOM 4041 N N . LYS B 1 154 ? -37.656 18.475 -49.250 1.00 38.50 157 LYS B N 1
ATOM 4042 C CA . LYS B 1 154 ? -38.279 17.201 -48.867 1.00 34.88 157 LYS B CA 1
ATOM 4043 C C . LYS B 1 154 ? -38.336 16.891 -47.369 1.00 32.95 157 LYS B C 1
ATOM 4044 O O . LYS B 1 154 ? -38.890 15.864 -46.958 1.00 32.00 157 LYS B O 1
ATOM 4050 N N . THR B 1 155 ? -37.768 17.765 -46.553 1.00 33.15 158 THR B N 1
ATOM 4051 C CA . THR B 1 155 ? -37.784 17.542 -45.117 1.00 33.22 158 THR B CA 1
ATOM 4052 C C . THR B 1 155 ? -39.248 17.564 -44.657 1.00 33.57 158 THR B C 1
ATOM 4053 O O . THR B 1 155 ? -39.971 18.528 -44.907 1.00 32.45 158 THR B O 1
ATOM 4057 N N . ARG B 1 156 ? -39.687 16.493 -44.002 1.00 33.89 159 ARG B N 1
ATOM 4058 C CA . ARG B 1 156 ? -41.060 16.426 -43.528 1.00 33.67 159 ARG B CA 1
ATOM 4059 C C . ARG B 1 156 ? -41.119 16.513 -41.998 1.00 34.36 159 ARG B C 1
ATOM 4060 O O . ARG B 1 156 ? -42.068 17.061 -41.427 1.00 34.78 159 ARG B O 1
ATOM 4068 N N . LEU B 1 157 ? -40.087 16.000 -41.335 1.00 32.91 160 LEU B N 1
ATOM 4069 C CA . LEU B 1 157 ? -40.071 16.006 -39.874 1.00 29.10 160 LEU B CA 1
ATOM 4070 C C . LEU B 1 157 ? -38.657 16.145 -39.306 1.00 28.00 160 LEU B C 1
ATOM 4071 O O . LEU B 1 157 ? -37.718 15.589 -39.858 1.00 29.95 160 LEU B O 1
ATOM 4076 N N . VAL B 1 158 ? -38.523 16.904 -38.219 1.00 27.42 161 VAL B N 1
ATOM 4077 C CA . VAL B 1 158 ? -37.237 17.075 -37.525 1.00 25.98 161 VAL B CA 1
ATOM 4078 C C . VAL B 1 158 ? -37.417 16.444 -36.135 1.00 24.99 161 VAL B C 1
ATOM 4079 O O . VAL B 1 158 ? -38.413 16.701 -35.461 1.00 25.75 161 VAL B O 1
ATOM 4083 N N . ILE B 1 159 ? -36.472 15.612 -35.714 1.00 25.23 162 ILE B N 1
ATOM 4084 C CA . ILE B 1 159 ? -36.557 14.983 -34.385 1.00 21.95 162 ILE B CA 1
ATOM 4085 C C . ILE B 1 159 ? -35.405 15.525 -33.561 1.00 26.29 162 ILE B C 1
ATOM 4086 O O . ILE B 1 159 ? -34.249 15.491 -33.998 1.00 27.85 162 ILE B O 1
ATOM 4091 N N . LEU B 1 160 ? -35.713 16.014 -32.372 1.00 25.36 163 LEU B N 1
ATOM 4092 C CA . LEU B 1 160 ? -34.678 16.556 -31.511 1.00 25.18 163 LEU B CA 1
ATOM 4093 C C . LEU B 1 160 ? -35.039 16.347 -30.062 1.00 24.70 163 LEU B C 1
ATOM 4094 O O . LEU B 1 160 ? -36.218 16.251 -29.712 1.00 22.21 163 LEU B O 1
ATOM 4099 N N . SER B 1 161 ? -34.009 16.257 -29.229 1.00 22.35 164 SER B N 1
ATOM 4100 C CA . SER B 1 161 ? -34.198 16.154 -27.787 1.00 23.88 164 SER B CA 1
ATOM 4101 C C . SER B 1 161 ? -34.091 17.592 -27.275 1.00 24.00 164 SER B C 1
ATOM 4102 O O . SER B 1 161 ? -33.091 18.259 -27.542 1.00 23.41 164 SER B O 1
ATOM 4105 N N . HIS B 1 162 ? -35.096 18.058 -26.534 1.00 20.09 165 HIS B N 1
ATOM 4106 C CA . HIS B 1 162 ? -35.127 19.430 -26.018 1.00 21.53 165 HIS B CA 1
ATOM 4107 C C . HIS B 1 162 ? -33.926 19.668 -25.098 1.00 22.64 165 HIS B C 1
ATOM 4108 O O . HIS B 1 162 ? -33.300 20.724 -25.128 1.00 22.73 165 HIS B O 1
ATOM 4115 N N . LEU B 1 163 ? -33.624 18.675 -24.266 1.00 20.50 166 LEU B N 1
ATOM 4116 C CA . LEU B 1 163 ? -32.472 18.725 -23.374 1.00 20.80 166 LEU B CA 1
ATOM 4117 C C . LEU B 1 163 ? -31.672 17.498 -23.823 1.00 21.40 166 LEU B C 1
ATOM 4118 O O . LEU B 1 163 ? -32.158 16.353 -23.738 1.00 21.36 166 LEU B O 1
ATOM 4123 N N . LEU B 1 164 ? -30.466 17.716 -24.354 1.00 21.76 167 LEU B N 1
ATOM 4124 C CA . LEU B 1 164 ? -29.646 16.605 -24.854 1.00 19.80 167 LEU B CA 1
ATOM 4125 C C . LEU B 1 164 ? -29.193 15.679 -23.731 1.00 20.35 167 LEU B C 1
ATOM 4126 O O . LEU B 1 164 ? -28.594 16.128 -22.765 1.00 19.64 167 LEU B O 1
ATOM 4131 N N . TRP B 1 165 ? -29.459 14.385 -23.873 1.00 18.99 168 TRP B N 1
ATOM 4132 C CA . TRP B 1 165 ? -29.130 13.441 -22.802 1.00 20.65 168 TRP B CA 1
ATOM 4133 C C . TRP B 1 165 ? -27.631 13.158 -22.633 1.00 20.45 168 TRP B C 1
ATOM 4134 O O . TRP B 1 165 ? -27.213 12.729 -21.560 1.00 20.53 168 TRP B O 1
ATOM 4145 N N . ASN B 1 166 ? -26.842 13.406 -23.683 1.00 19.99 169 ASN B N 1
ATOM 4146 C CA . ASN B 1 166 ? -25.412 13.157 -23.638 1.00 20.31 169 ASN B CA 1
ATOM 4147 C C . ASN B 1 166 ? -24.551 14.369 -23.225 1.00 20.11 169 ASN B C 1
ATOM 4148 O O . ASN B 1 166 ? -23.658 14.253 -22.374 1.00 20.93 169 ASN B O 1
ATOM 4153 N N . THR B 1 167 ? -24.844 15.540 -23.778 1.00 20.45 170 THR B N 1
ATOM 4154 C CA . THR B 1 167 ? -24.054 16.719 -23.453 1.00 22.21 170 THR B CA 1
ATOM 4155 C C . THR B 1 167 ? -24.692 17.676 -22.454 1.00 22.54 170 THR B C 1
ATOM 4156 O O . THR B 1 167 ? -23.993 18.479 -21.846 1.00 24.59 170 THR B O 1
ATOM 4160 N N . GLY B 1 168 ? -26.015 17.617 -22.298 1.00 20.90 171 GLY B N 1
ATOM 4161 C CA . GLY B 1 168 ? -26.662 18.509 -21.355 1.00 17.39 171 GLY B CA 1
ATOM 4162 C C . GLY B 1 168 ? -27.073 19.857 -21.929 1.00 20.17 171 GLY B C 1
ATOM 4163 O O . GLY B 1 168 ? -27.471 20.750 -21.182 1.00 22.39 171 GLY B O 1
ATOM 4164 N N . GLN B 1 169 ? -26.967 20.007 -23.246 1.00 18.78 172 GLN B N 1
ATOM 4165 C CA . GLN B 1 169 ? -27.369 21.254 -23.896 1.00 22.29 172 GLN B CA 1
ATOM 4166 C C . GLN B 1 169 ? -28.877 21.381 -23.981 1.00 22.87 172 GLN B C 1
ATOM 4167 O O . GLN B 1 169 ? -29.570 20.403 -24.277 1.00 23.97 172 GLN B O 1
ATOM 4173 N N . VAL B 1 170 ? -29.386 22.578 -23.714 1.00 22.43 173 VAL B N 1
ATOM 4174 C CA . VAL B 1 170 ? -30.816 22.823 -23.869 1.00 24.35 173 VAL B CA 1
ATOM 4175 C C . VAL B 1 170 ? -30.913 23.497 -25.244 1.00 25.10 173 VAL B C 1
ATOM 4176 O O . VAL B 1 170 ? -30.467 24.634 -25.416 1.00 28.16 173 VAL B O 1
ATOM 4180 N N . LEU B 1 171 ? -31.452 22.769 -26.215 1.00 24.22 174 LEU B N 1
ATOM 4181 C CA . LEU B 1 171 ? -31.607 23.267 -27.578 1.00 27.22 174 LEU B CA 1
ATOM 4182 C C . LEU B 1 171 ? -32.625 24.391 -27.643 1.00 29.77 174 LEU B C 1
ATOM 4183 O O . LEU B 1 171 ? -33.641 24.361 -26.933 1.00 28.71 174 LEU B O 1
ATOM 4188 N N . PRO B 1 172 ? -32.357 25.407 -28.492 1.00 31.26 175 PRO B N 1
ATOM 4189 C CA . PRO B 1 172 ? -33.256 26.559 -28.661 1.00 32.87 175 PRO B CA 1
ATOM 4190 C C . PRO B 1 172 ? -34.521 26.098 -29.382 1.00 33.77 175 PRO B C 1
ATOM 4191 O O . PRO B 1 172 ? -34.653 26.244 -30.596 1.00 33.13 175 PRO B O 1
ATOM 4195 N N . LEU B 1 173 ? -35.457 25.529 -28.634 1.00 31.85 176 LEU B N 1
ATOM 4196 C CA . LEU B 1 173 ? -36.664 25.023 -29.257 1.00 31.73 176 LEU B CA 1
ATOM 4197 C C . LEU B 1 173 ? -37.507 26.083 -29.946 1.00 29.60 176 LEU B C 1
ATOM 4198 O O . LEU B 1 173 ? -37.894 25.894 -31.086 1.00 32.51 176 LEU B O 1
ATOM 4203 N N . ALA B 1 174 ? -37.796 27.184 -29.261 1.00 34.37 177 ALA B N 1
ATOM 4204 C CA . ALA B 1 174 ? -38.609 28.257 -29.852 1.00 34.65 177 ALA B CA 1
ATOM 4205 C C . ALA B 1 174 ? -38.020 28.701 -31.192 1.00 36.44 177 ALA B C 1
ATOM 4206 O O . ALA B 1 174 ? -38.691 28.639 -32.231 1.00 35.97 177 ALA B O 1
ATOM 4208 N N . GLU B 1 175 ? -36.759 29.130 -31.172 1.00 37.66 178 GLU B N 1
ATOM 4209 C CA . GLU B 1 175 ? -36.084 29.568 -32.399 1.00 37.17 178 GLU B CA 1
ATOM 4210 C C . GLU B 1 175 ? -36.139 28.479 -33.465 1.00 35.42 178 GLU B C 1
ATOM 4211 O O . GLU B 1 175 ? -36.412 28.752 -34.629 1.00 36.77 178 GLU B O 1
ATOM 4217 N N . ILE B 1 176 ? -35.850 27.244 -33.069 1.00 34.49 179 ILE B N 1
ATOM 4218 C CA . ILE B 1 176 ? -35.863 26.111 -33.987 1.00 32.49 179 ILE B CA 1
ATOM 4219 C C . ILE B 1 176 ? -37.269 25.875 -34.538 1.00 35.28 179 ILE B C 1
ATOM 4220 O O . ILE B 1 176 ? -37.447 25.391 -35.666 1.00 33.71 179 ILE B O 1
ATOM 4225 N N . MET B 1 177 ? -38.272 26.198 -33.733 1.00 33.43 180 MET B N 1
ATOM 4226 C CA . MET B 1 177 ? -39.642 26.036 -34.199 1.00 35.15 180 MET B CA 1
ATOM 4227 C C . MET B 1 177 ? -39.867 27.065 -35.305 1.00 33.06 180 MET B C 1
ATOM 4228 O O . MET B 1 177 ? -40.322 26.710 -36.394 1.00 33.35 180 MET B O 1
ATOM 4233 N N . ALA B 1 178 ? -39.537 28.324 -35.010 1.00 33.50 181 ALA B N 1
ATOM 4234 C CA . ALA B 1 178 ? -39.676 29.431 -35.966 1.00 34.44 181 ALA B CA 1
ATOM 4235 C C . ALA B 1 178 ? -38.945 29.113 -37.262 1.00 35.24 181 ALA B C 1
ATOM 4236 O O . ALA B 1 178 ? -39.474 29.328 -38.352 1.00 37.90 181 ALA B O 1
ATOM 4238 N N . VAL B 1 179 ? -37.723 28.602 -37.139 1.00 37.44 182 VAL B N 1
ATOM 4239 C CA . VAL B 1 179 ? -36.939 28.218 -38.298 1.00 35.78 182 VAL B CA 1
ATOM 4240 C C . VAL B 1 179 ? -37.785 27.285 -39.152 1.00 36.86 182 VAL B C 1
ATOM 4241 O O . VAL B 1 179 ? -37.917 27.482 -40.362 1.00 36.00 182 VAL B O 1
ATOM 4245 N N . CYS B 1 180 ? -38.356 26.264 -38.514 1.00 35.04 183 CYS B N 1
ATOM 4246 C CA . CYS B 1 180 ? -39.196 25.298 -39.213 1.00 35.97 183 CYS B CA 1
ATOM 4247 C C . CYS B 1 180 ? -40.495 25.882 -39.782 1.00 34.59 183 CYS B C 1
ATOM 4248 O O . CYS B 1 180 ? -40.976 25.415 -40.806 1.00 34.31 183 CYS B O 1
ATOM 4251 N N . ARG B 1 181 ? -41.063 26.889 -39.122 1.00 35.17 184 ARG B N 1
ATOM 4252 C CA . ARG B 1 181 ? -42.305 27.498 -39.610 1.00 36.78 184 ARG B CA 1
ATOM 4253 C C . ARG B 1 181 ? -42.075 28.370 -40.852 1.00 38.97 184 ARG B C 1
ATOM 4254 O O . ARG B 1 181 ? -42.877 28.351 -41.798 1.00 39.52 184 ARG B O 1
ATOM 4262 N N . ARG B 1 182 ? -40.974 29.124 -40.833 1.00 40.41 185 ARG B N 1
ATOM 4263 C CA . ARG B 1 182 ? -40.596 30.019 -41.928 1.00 39.82 185 ARG B CA 1
ATOM 4264 C C . ARG B 1 182 ? -40.240 29.273 -43.208 1.00 39.44 185 ARG B C 1
ATOM 4265 O O . ARG B 1 182 ? -40.430 29.787 -44.316 1.00 40.57 185 ARG B O 1
ATOM 4267 N N . HIS B 1 183 ? -39.735 28.056 -43.065 1.00 37.08 186 HIS B N 1
ATOM 4268 C CA . HIS B 1 183 ? -39.342 27.272 -44.221 1.00 34.91 186 HIS B CA 1
ATOM 4269 C C . HIS B 1 183 ? -40.465 27.079 -45.221 1.00 38.02 186 HIS B C 1
ATOM 4270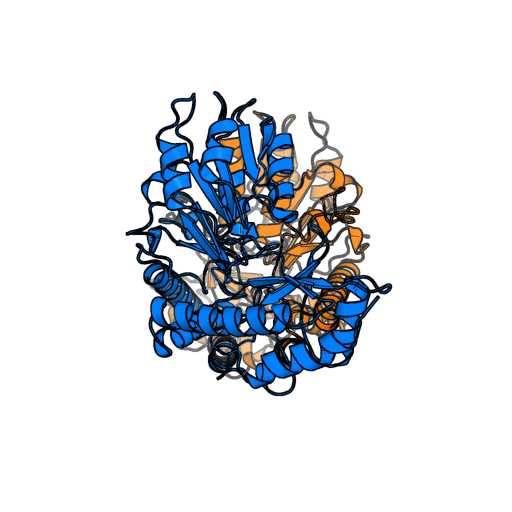 O O . HIS B 1 183 ? -41.629 26.940 -44.854 1.00 37.88 186 HIS B O 1
ATOM 4277 N N . GLN B 1 184 ? -40.093 27.089 -46.497 1.00 38.27 187 GLN B N 1
ATOM 4278 C CA . GLN B 1 184 ? -41.024 26.875 -47.601 1.00 40.09 187 GLN B CA 1
ATOM 4279 C C . GLN B 1 184 ? -40.483 25.668 -48.378 1.00 38.96 187 GLN B C 1
ATOM 4280 O O . GLN B 1 184 ? -39.529 25.797 -49.135 1.00 41.24 187 GLN B O 1
ATOM 4286 N N . GLY B 1 185 ? -41.080 24.498 -48.177 1.00 38.05 188 GLY B N 1
ATOM 4287 C CA . GLY B 1 185 ? -40.627 23.307 -48.874 1.00 34.40 188 GLY B CA 1
ATOM 4288 C C . GLY B 1 185 ? -41.818 22.499 -49.347 1.00 34.42 188 GLY B C 1
ATOM 4289 O O . GLY B 1 185 ? -42.927 23.018 -49.440 1.00 36.61 188 GLY B O 1
ATOM 4290 N N . ASN B 1 186 ? -41.596 21.230 -49.656 1.00 34.48 189 ASN B N 1
ATOM 4291 C CA . ASN B 1 186 ? -42.667 20.363 -50.118 1.00 36.14 189 ASN B CA 1
ATOM 4292 C C . ASN B 1 186 ? -43.698 20.080 -49.030 1.00 38.64 189 ASN B C 1
ATOM 4293 O O . ASN B 1 186 ? -44.887 19.925 -49.321 1.00 37.71 189 ASN B O 1
ATOM 4298 N N . TYR B 1 187 ? -43.234 20.014 -47.781 1.00 37.65 190 TYR B N 1
ATOM 4299 C CA . TYR B 1 187 ? -44.109 19.732 -46.645 1.00 36.75 190 TYR B CA 1
ATOM 4300 C C . TYR B 1 187 ? -44.073 20.791 -45.577 1.00 36.38 190 TYR B C 1
ATOM 4301 O O . TYR B 1 187 ? -43.080 21.512 -45.432 1.00 36.49 190 TYR B O 1
ATOM 4310 N N . PRO B 1 188 ? -45.168 20.913 -44.811 1.00 35.48 191 PRO B N 1
ATOM 4311 C CA . PRO B 1 188 ? -45.141 21.915 -43.743 1.00 34.69 191 PRO B CA 1
ATOM 4312 C C . PRO B 1 188 ? -44.231 21.168 -42.754 1.00 34.02 191 PRO B C 1
ATOM 4313 O O . PRO B 1 188 ? -44.567 20.063 -42.336 1.00 36.63 191 PRO B O 1
ATOM 4317 N N . VAL B 1 189 ? -43.081 21.726 -42.398 1.00 30.01 192 VAL B N 1
ATOM 4318 C CA . VAL B 1 189 ? -42.169 20.994 -41.516 1.00 31.34 192 VAL B CA 1
ATOM 4319 C C . VAL B 1 189 ? -42.608 20.857 -40.048 1.00 29.15 192 VAL B C 1
ATOM 4320 O O . VAL B 1 189 ? -42.839 21.854 -39.368 1.00 32.14 192 VAL B O 1
ATOM 4324 N N . ARG B 1 190 ? -42.730 19.606 -39.587 1.00 31.12 193 ARG B N 1
ATOM 4325 C CA . ARG B 1 190 ? -43.143 19.303 -38.210 1.00 31.65 193 ARG B CA 1
ATOM 4326 C C . ARG B 1 190 ? -41.981 18.809 -37.330 1.00 29.65 193 ARG B C 1
ATOM 4327 O O . ARG B 1 190 ? -41.087 18.102 -37.811 1.00 26.89 193 ARG B O 1
ATOM 4335 N N . VAL B 1 191 ? -42.024 19.160 -36.039 1.00 27.17 194 VAL B N 1
ATOM 4336 C CA . VAL B 1 191 ? -40.985 18.761 -35.091 1.00 23.22 194 VAL B CA 1
ATOM 4337 C C . VAL B 1 191 ? -41.470 17.873 -33.924 1.00 24.83 194 VAL B C 1
ATOM 4338 O O . VAL B 1 191 ? -42.298 18.286 -33.108 1.00 25.99 194 VAL B O 1
ATOM 4342 N N . LEU B 1 192 ? -40.899 16.674 -33.864 1.00 25.77 195 LEU B N 1
ATOM 4343 C CA . LEU B 1 192 ? -41.160 15.675 -32.808 1.00 21.74 195 LEU B CA 1
ATOM 4344 C C . LEU B 1 192 ? -40.049 15.837 -31.757 1.00 20.75 195 LEU B C 1
ATOM 4345 O O . LEU B 1 192 ? -38.866 15.663 -32.071 1.00 21.21 195 LEU B O 1
ATOM 4350 N N . VAL B 1 193 ? -40.426 16.178 -30.529 1.00 20.60 196 VAL B N 1
ATOM 4351 C CA . VAL B 1 193 ? -39.463 16.396 -29.470 1.00 20.15 196 VAL B CA 1
ATOM 4352 C C . VAL B 1 193 ? -39.352 15.235 -28.495 1.00 23.64 196 VAL B C 1
ATOM 4353 O O . VAL B 1 193 ? -40.359 14.721 -28.023 1.00 24.19 196 VAL B O 1
ATOM 4357 N N . ASP B 1 194 ? -38.126 14.773 -28.267 1.00 19.63 197 ASP B N 1
ATOM 4358 C CA . ASP B 1 194 ? -37.881 13.705 -27.286 1.00 19.08 197 ASP B CA 1
ATOM 4359 C C . ASP B 1 194 ? -37.623 14.487 -25.994 1.00 19.26 197 ASP B C 1
ATOM 4360 O O . ASP B 1 194 ? -36.591 15.152 -25.829 1.00 18.93 197 ASP B O 1
ATOM 4365 N N . GLY B 1 195 ? -38.591 14.422 -25.084 1.00 16.91 198 GLY B N 1
ATOM 4366 C CA . GLY B 1 195 ? -38.492 15.142 -23.831 1.00 16.80 198 GLY B CA 1
ATOM 4367 C C . GLY B 1 195 ? -38.072 14.276 -22.645 1.00 16.72 198 GLY B C 1
ATOM 4368 O O . GLY B 1 195 ? -38.435 14.550 -21.509 1.00 17.26 198 GLY B O 1
ATOM 4369 N N . ALA B 1 196 ? -37.299 13.233 -22.90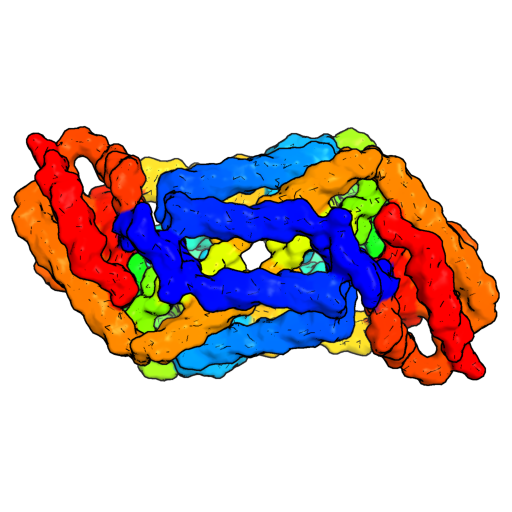2 1.00 17.37 199 ALA B N 1
ATOM 4370 C CA . ALA B 1 196 ? -36.872 12.359 -21.806 1.00 18.52 199 ALA B CA 1
ATOM 4371 C C . ALA B 1 196 ? -36.223 13.132 -20.659 1.00 17.15 199 ALA B C 1
ATOM 4372 O O . ALA B 1 196 ? -36.534 12.893 -19.493 1.00 16.95 199 ALA B O 1
ATOM 4374 N N . GLN B 1 197 ? -35.328 14.068 -20.986 1.00 18.57 200 GLN B N 1
ATOM 4375 C CA . GLN B 1 197 ? -34.636 14.841 -19.972 1.00 15.85 200 GLN B CA 1
ATOM 4376 C C . GLN B 1 197 ? -35.302 16.173 -19.576 1.00 15.39 200 GLN B C 1
ATOM 4377 O O . GLN B 1 197 ? -35.229 16.593 -18.425 1.00 18.46 200 GLN B O 1
ATOM 4383 N N . SER B 1 198 ? -35.966 16.819 -20.534 1.00 16.79 201 SER B N 1
ATOM 4384 C CA . SER B 1 198 ? -36.604 18.109 -20.304 1.00 17.70 201 SER B CA 1
ATOM 4385 C C . SER B 1 198 ? -37.833 18.074 -19.427 1.00 15.11 201 SER B C 1
ATOM 4386 O O . SER B 1 198 ? -37.963 18.886 -18.524 1.00 19.51 201 SER B O 1
ATOM 4389 N N . ALA B 1 199 ? -38.747 17.140 -19.712 1.00 17.45 202 ALA B N 1
ATOM 4390 C CA . ALA B 1 199 ? -39.987 17.050 -18.921 1.00 15.82 202 ALA B CA 1
ATOM 4391 C C . ALA B 1 199 ? -39.691 16.778 -17.452 1.00 17.95 202 ALA B C 1
ATOM 4392 O O . ALA B 1 199 ? -39.001 15.811 -17.106 1.00 16.99 202 ALA B O 1
ATOM 4394 N N . GLY B 1 200 ? -40.219 17.612 -16.568 1.00 18.03 203 GLY B N 1
ATOM 4395 C CA . GLY B 1 200 ? -39.941 17.400 -15.163 1.00 14.57 203 GLY B CA 1
ATOM 4396 C C . GLY B 1 200 ? -38.728 18.177 -14.658 1.00 16.53 203 GLY B C 1
ATOM 4397 O O . GLY B 1 200 ? -38.477 18.208 -13.455 1.00 17.54 203 GLY B O 1
ATOM 4398 N N . SER B 1 201 ? -37.950 18.790 -15.559 1.00 17.99 204 SER B N 1
ATOM 4399 C CA . SER B 1 201 ? -36.831 19.611 -15.104 1.00 15.97 204 SER B CA 1
ATOM 4400 C C . SER B 1 201 ? -36.995 21.034 -15.679 1.00 14.71 204 SER B C 1
ATOM 4401 O O . SER B 1 201 ? -36.943 21.991 -14.921 1.00 18.42 204 SER B O 1
ATOM 4404 N N . LEU B 1 202 ? -37.211 21.147 -16.981 1.00 18.28 205 LEU B N 1
ATOM 4405 C CA . LEU B 1 202 ? -37.442 22.462 -17.571 1.00 18.49 205 LEU B CA 1
ATOM 4406 C C . LEU B 1 202 ? -38.897 22.816 -17.382 1.00 21.43 205 LEU B C 1
ATOM 4407 O O . LEU B 1 202 ? -39.778 21.941 -17.420 1.00 21.96 205 LEU B O 1
ATOM 4412 N N . PRO B 1 203 ? -39.182 24.095 -17.135 1.00 22.27 206 PRO B N 1
ATOM 4413 C CA . PRO B 1 203 ? -40.582 24.496 -16.988 1.00 24.60 206 PRO B CA 1
ATOM 4414 C C . PRO B 1 203 ? -41.103 24.400 -18.424 1.00 25.11 206 PRO B C 1
ATOM 4415 O O . PRO B 1 203 ? -40.511 24.977 -19.361 1.00 27.52 206 PRO B O 1
ATOM 4419 N N . LEU B 1 204 ? -42.188 23.660 -18.613 1.00 23.68 207 LEU B N 1
ATOM 4420 C CA . LEU B 1 204 ? -42.755 23.456 -19.943 1.00 23.15 207 LEU B CA 1
ATOM 4421 C C . LEU B 1 204 ? -44.226 23.850 -20.004 1.00 26.35 207 LEU B C 1
ATOM 4422 O O . LEU B 1 204 ? -45.069 23.329 -19.250 1.00 27.12 207 LEU B O 1
ATOM 4427 N N . ASP B 1 205 ? -44.528 24.785 -20.902 1.00 28.28 208 ASP B N 1
ATOM 4428 C CA . ASP B 1 205 ? -45.890 25.257 -21.114 1.00 30.42 208 ASP B CA 1
ATOM 4429 C C . ASP B 1 205 ? -46.148 25.208 -22.609 1.00 32.94 208 ASP B C 1
ATOM 4430 O O . ASP B 1 205 ? -45.585 25.998 -23.360 1.00 35.79 208 ASP B O 1
ATOM 4435 N N . PHE B 1 206 ? -46.998 24.295 -23.054 1.00 30.82 209 PHE B N 1
ATOM 4436 C CA . PHE B 1 206 ? -47.271 24.194 -24.478 1.00 34.02 209 PHE B CA 1
ATOM 4437 C C . PHE B 1 206 ? -48.336 25.185 -24.956 1.00 35.16 209 PHE B C 1
ATOM 4438 O O . PHE B 1 206 ? -48.831 25.087 -26.072 1.00 36.57 209 PHE B O 1
ATOM 4446 N N . SER B 1 207 ? -48.670 26.147 -24.099 1.00 38.43 210 SER B N 1
ATOM 4447 C CA . SER B 1 207 ? -49.626 27.191 -24.456 1.00 41.70 210 SER B CA 1
ATOM 4448 C C . SER B 1 207 ? -48.788 28.434 -24.789 1.00 41.67 210 SER B C 1
ATOM 4449 O O . SER B 1 207 ? -49.172 29.257 -25.624 1.00 43.21 210 SER B O 1
ATOM 4452 N N . ARG B 1 208 ? -47.642 28.556 -24.122 1.00 39.99 211 ARG B N 1
ATOM 4453 C CA . ARG B 1 208 ? -46.728 29.674 -24.315 1.00 38.67 211 ARG B CA 1
ATOM 4454 C C . ARG B 1 208 ? -45.620 29.263 -25.273 1.00 40.87 211 ARG B C 1
ATOM 4455 O O . ARG B 1 208 ? -44.990 30.100 -25.909 1.00 41.15 211 ARG B O 1
ATOM 4457 N N . LEU B 1 209 ? -45.387 27.959 -25.361 1.00 42.07 212 LEU B N 1
ATOM 4458 C CA . LEU B 1 209 ? -44.370 27.387 -26.240 1.00 42.12 212 LEU B CA 1
ATOM 4459 C C . LEU B 1 209 ? -45.187 26.579 -27.226 1.00 42.52 212 LEU B C 1
ATOM 4460 O O . LEU B 1 209 ? -46.037 25.788 -26.824 1.00 45.56 212 LEU B O 1
ATOM 4465 N N . GLU B 1 210 ? -44.966 26.770 -28.515 1.00 40.74 213 GLU B N 1
ATOM 4466 C CA . GLU B 1 210 ? -45.758 26.022 -29.475 1.00 39.38 213 GLU B CA 1
ATOM 4467 C C . GLU B 1 210 ? -45.001 24.828 -30.041 1.00 38.13 213 GLU B C 1
ATOM 4468 O O . GLU B 1 210 ? -43.963 25.001 -30.683 1.00 41.81 213 GLU B O 1
ATOM 4470 N N . VAL B 1 211 ? -45.504 23.616 -29.778 1.00 33.60 214 VAL B N 1
ATOM 4471 C CA . VAL B 1 211 ? -44.880 22.406 -30.314 1.00 28.92 214 VAL B CA 1
ATOM 4472 C C . VAL B 1 211 ? -45.894 21.520 -31.013 1.00 26.71 214 VAL B C 1
ATOM 4473 O O . VAL B 1 211 ? -47.100 21.633 -30.787 1.00 28.73 214 VAL B O 1
ATOM 4477 N N . ASP B 1 212 ? -45.382 20.652 -31.868 1.00 20.40 215 ASP B N 1
ATOM 4478 C CA . ASP B 1 212 ? -46.177 19.727 -32.652 1.00 22.99 215 ASP B CA 1
ATOM 4479 C C . ASP B 1 212 ? -46.395 18.398 -31.913 1.00 24.17 215 ASP B C 1
ATOM 4480 O O . ASP B 1 212 ? -47.536 17.995 -31.675 1.00 22.92 215 ASP B O 1
ATOM 4485 N N . TYR B 1 213 ? -45.298 17.724 -31.560 1.00 25.22 216 TYR B N 1
ATOM 4486 C CA . TYR B 1 213 ? -45.351 16.460 -30.815 1.00 23.79 216 TYR B CA 1
ATOM 4487 C C . TYR B 1 213 ? -44.268 16.503 -29.749 1.00 23.42 216 TYR B C 1
ATOM 4488 O O . TYR B 1 213 ? -43.151 16.953 -30.013 1.00 23.17 216 TYR B O 1
ATOM 4497 N N . TYR B 1 214 ? -44.581 16.002 -28.559 1.00 21.72 217 TYR B N 1
ATOM 4498 C CA . TYR B 1 214 ? -43.614 16.032 -27.461 1.00 20.47 217 TYR B CA 1
ATOM 4499 C C . TYR B 1 214 ? -43.801 14.739 -26.666 1.00 19.51 217 TYR B C 1
ATOM 4500 O O . TYR B 1 214 ? -44.845 14.555 -25.994 1.00 18.03 217 TYR B O 1
ATOM 4509 N N . ALA B 1 215 ? -42.820 13.841 -26.781 1.00 18.54 218 ALA B N 1
ATOM 4510 C CA . ALA B 1 215 ? -42.831 12.557 -26.094 1.00 17.47 218 ALA B CA 1
ATOM 4511 C C . ALA B 1 215 ? -42.107 12.668 -24.742 1.00 18.96 218 ALA B C 1
ATOM 4512 O O . ALA B 1 215 ? -41.026 13.275 -24.635 1.00 17.30 218 ALA B O 1
ATOM 4514 N N . PHE B 1 216 ? -42.700 12.084 -23.704 1.00 16.06 219 PHE B N 1
ATOM 4515 C CA . PHE B 1 216 ? -42.066 12.138 -22.378 1.00 13.73 219 PHE B CA 1
ATOM 4516 C C . PHE B 1 216 ? -42.397 10.864 -21.586 1.00 15.82 219 PHE B C 1
ATOM 4517 O O . PHE B 1 216 ? -43.145 10.002 -22.048 1.00 17.10 219 PHE B O 1
ATOM 4525 N N . THR B 1 217 ? -41.749 10.729 -20.445 1.00 15.89 220 THR B N 1
ATOM 4526 C CA . THR B 1 217 ? -42.000 9.588 -19.562 1.00 16.15 220 THR B CA 1
ATOM 4527 C C . THR B 1 217 ? -42.154 10.134 -18.158 1.00 15.24 220 THR B C 1
ATOM 4528 O O . THR B 1 217 ? -41.773 11.273 -17.884 1.00 16.35 220 THR B O 1
ATOM 4532 N N . GLY B 1 218 ? -42.780 9.361 -17.276 1.00 14.09 221 GLY B N 1
ATOM 4533 C CA . GLY B 1 218 ? -42.909 9.837 -15.919 1.00 16.26 221 GLY B CA 1
ATOM 4534 C C . GLY B 1 218 ? -41.815 9.308 -14.996 1.00 13.27 221 GLY B C 1
ATOM 4535 O O . GLY B 1 218 ? -41.674 9.788 -13.866 1.00 13.52 221 GLY B O 1
ATOM 4536 N N . HIS B 1 219 ? -40.989 8.365 -15.476 1.00 13.91 222 HIS B N 1
ATOM 4537 C CA . HIS B 1 219 ? -40.043 7.702 -14.573 1.00 12.79 222 HIS B CA 1
ATOM 4538 C C . HIS B 1 219 ? -38.672 8.304 -14.361 1.00 13.50 222 HIS B C 1
ATOM 4539 O O . HIS B 1 219 ? -37.864 7.777 -13.603 1.00 13.35 222 HIS B O 1
ATOM 4546 N N . LYS B 1 220 ? -38.431 9.455 -14.996 1.00 13.61 223 LYS B N 1
ATOM 4547 C CA . LYS B 1 220 ? -37.148 10.126 -14.852 1.00 14.48 223 LYS B CA 1
ATOM 4548 C C . LYS B 1 220 ? -37.293 11.337 -13.913 1.00 15.10 223 LYS B C 1
ATOM 4549 O O . LYS B 1 220 ? -37.459 11.151 -12.712 1.00 16.64 223 LYS B O 1
ATOM 4555 N N . TRP B 1 221 ? -37.256 12.562 -14.442 1.00 15.52 224 TRP B N 1
ATOM 4556 C CA . TRP B 1 221 ? -37.338 13.719 -13.580 1.00 16.77 224 TRP B CA 1
ATOM 4557 C C . TRP B 1 221 ? -38.661 13.877 -12.810 1.00 13.05 224 TRP B C 1
ATOM 4558 O O . TRP B 1 221 ? -38.683 14.513 -11.763 1.00 15.41 224 TRP B O 1
ATOM 4569 N N . PHE B 1 222 ? -39.756 13.296 -13.302 1.00 14.25 225 PHE B N 1
ATOM 4570 C CA . PHE B 1 222 ? -41.038 13.385 -12.579 1.00 16.77 225 PHE B CA 1
ATOM 4571 C C . PHE B 1 222 ? -41.064 12.381 -11.395 1.00 16.57 225 PHE B C 1
ATOM 4572 O O . PHE B 1 222 ? -41.935 12.448 -10.527 1.00 15.69 225 PHE B O 1
ATOM 4580 N N . ALA B 1 223 ? -40.119 11.441 -11.409 1.00 14.75 226 ALA B N 1
ATOM 4581 C CA . ALA B 1 223 ? -39.969 10.451 -10.323 1.00 14.16 226 ALA B CA 1
ATOM 4582 C C . ALA B 1 223 ? -41.107 9.448 -10.126 1.00 14.73 226 ALA B C 1
ATOM 4583 O O . ALA B 1 223 ? -41.364 8.986 -8.997 1.00 14.81 226 ALA B O 1
ATOM 4585 N N . GLY B 1 224 ? -41.781 9.094 -11.212 1.00 12.27 227 GLY B N 1
ATOM 4586 C CA . GLY B 1 224 ? -42.835 8.120 -11.125 1.00 13.66 227 GLY B CA 1
ATOM 4587 C C . GLY B 1 224 ? -42.156 6.761 -11.278 1.00 12.64 227 GLY B C 1
ATOM 4588 O O . GLY B 1 224 ? -40.939 6.669 -11.436 1.00 14.86 227 GLY B O 1
ATOM 4589 N N . PRO B 1 225 ? -42.950 5.689 -11.256 1.00 12.67 228 PRO B N 1
ATOM 4590 C CA . PRO B 1 225 ? -42.451 4.312 -11.401 1.00 11.51 228 PRO B CA 1
ATOM 4591 C C . PRO B 1 225 ? -42.112 3.994 -12.866 1.00 15.94 228 PRO B C 1
ATOM 4592 O O . PRO B 1 225 ? -42.689 4.597 -13.786 1.00 13.85 228 PRO B O 1
ATOM 4596 N N . ALA B 1 226 ? -41.184 3.051 -13.071 1.00 13.00 229 ALA B N 1
ATOM 4597 C CA . ALA B 1 226 ? -40.844 2.592 -14.408 1.00 13.99 229 ALA B CA 1
ATOM 4598 C C . ALA B 1 226 ? -42.123 2.009 -15.019 1.00 14.81 229 ALA B C 1
ATOM 4599 O O . ALA B 1 226 ? -42.865 1.256 -14.367 1.00 14.88 229 ALA B O 1
ATOM 4601 N N . GLY B 1 227 ? -42.412 2.402 -16.256 1.00 13.39 230 GLY B N 1
ATOM 4602 C CA . GLY B 1 227 ? -43.587 1.889 -16.924 1.00 14.90 230 GLY B CA 1
ATOM 4603 C C . GLY B 1 227 ? -44.748 2.794 -17.288 1.00 14.61 230 GLY B C 1
ATOM 4604 O O . GLY B 1 227 ? -45.743 2.312 -17.822 1.00 15.44 230 GLY B O 1
ATOM 4605 N N . VAL B 1 228 ? -44.648 4.091 -16.987 1.00 14.50 231 VAL B N 1
ATOM 4606 C CA . VAL B 1 228 ? -45.716 5.025 -17.334 1.00 16.07 231 VAL B CA 1
ATOM 4607 C C . VAL B 1 228 ? -45.109 6.321 -17.886 1.00 14.84 231 VAL B C 1
ATOM 4608 O O . VAL B 1 228 ? -44.212 6.932 -17.261 1.00 14.58 231 VAL B O 1
ATOM 4612 N N . GLY B 1 229 ? -45.605 6.707 -19.060 1.00 15.75 232 GLY B N 1
ATOM 4613 C CA . GLY B 1 229 ? -45.140 7.902 -19.758 1.00 15.13 232 GLY B CA 1
ATOM 4614 C C . GLY B 1 229 ? -46.304 8.496 -20.523 1.00 13.41 232 GLY B C 1
ATOM 4615 O O . GLY B 1 229 ? -47.470 8.166 -20.274 1.00 13.94 232 GLY B O 1
ATOM 4616 N N . GLY B 1 230 ? -45.999 9.419 -21.428 1.00 17.68 233 GLY B N 1
ATOM 4617 C CA . GLY B 1 230 ? -47.065 10.032 -22.200 1.00 16.17 233 GLY B CA 1
ATOM 4618 C C . GLY B 1 230 ? -46.590 10.781 -23.435 1.00 16.52 233 GLY B C 1
ATOM 4619 O O . GLY B 1 230 ? -45.395 10.995 -23.651 1.00 17.30 233 GLY B O 1
ATOM 4620 N N . LEU B 1 231 ? -47.558 11.216 -24.227 1.00 15.90 234 LEU B N 1
ATOM 4621 C CA . LEU B 1 231 ? -47.268 11.932 -25.475 1.00 15.70 234 LEU B CA 1
ATOM 4622 C C . LEU B 1 231 ? -48.233 13.095 -25.683 1.00 20.21 234 LEU B C 1
ATOM 4623 O O . LEU B 1 231 ? -49.425 12.938 -25.494 1.00 18.18 234 LEU B O 1
ATOM 4628 N N . TYR B 1 232 ? -47.703 14.264 -26.047 1.00 16.77 235 TYR B N 1
ATOM 4629 C CA . TYR B 1 232 ? -48.530 15.425 -26.327 1.00 20.54 235 TYR B CA 1
ATOM 4630 C C . TYR B 1 232 ? -48.540 15.621 -27.840 1.00 19.27 235 TYR B C 1
ATOM 4631 O O . TYR B 1 232 ? -47.493 15.598 -28.469 1.00 19.45 235 TYR B O 1
ATOM 4640 N N . ILE B 1 233 ? -49.737 15.756 -28.413 1.00 20.18 236 ILE B N 1
ATOM 4641 C CA . ILE B 1 233 ? -49.894 16.011 -29.852 1.00 20.81 236 ILE B CA 1
ATOM 4642 C C . ILE B 1 233 ? -50.801 17.208 -29.964 1.00 20.80 236 ILE B C 1
ATOM 4643 O O . ILE B 1 233 ? -51.910 17.205 -29.438 1.00 20.90 236 ILE B O 1
ATOM 4648 N N . HIS B 1 234 ? -50.333 18.255 -30.639 1.00 20.48 237 HIS B N 1
ATOM 4649 C CA . HIS B 1 234 ? -51.137 19.444 -30.812 1.00 24.37 237 HIS B CA 1
ATOM 4650 C C . HIS B 1 234 ? -52.384 19.089 -31.628 1.00 21.63 237 HIS B C 1
ATOM 4651 O O . HIS B 1 234 ? -52.316 18.284 -32.563 1.00 22.10 237 HIS B O 1
ATOM 4658 N N . GLY B 1 235 ? -53.518 19.684 -31.278 1.00 24.86 238 GLY B N 1
ATOM 4659 C CA . GLY B 1 235 ? -54.759 19.432 -32.004 1.00 26.93 238 GLY B CA 1
ATOM 4660 C C . GLY B 1 235 ? -54.665 19.548 -33.526 1.00 28.65 238 GLY B C 1
ATOM 4661 O O . GLY B 1 235 ? -55.260 18.746 -34.260 1.00 30.79 238 GLY B O 1
ATOM 4662 N N . ASP B 1 236 ? -53.909 20.532 -34.000 1.00 30.68 239 ASP B N 1
ATOM 4663 C CA . ASP B 1 236 ? -53.733 20.746 -35.436 1.00 34.11 239 ASP B CA 1
ATOM 4664 C C . ASP B 1 236 ? -52.958 19.614 -36.080 1.00 34.56 239 ASP B C 1
ATOM 4665 O O . ASP B 1 236 ? -53.009 19.433 -37.305 1.00 35.26 239 ASP B O 1
ATOM 4670 N N . CYS B 1 237 ? -52.250 18.836 -35.261 1.00 32.11 240 CYS B N 1
ATOM 4671 C CA . CYS B 1 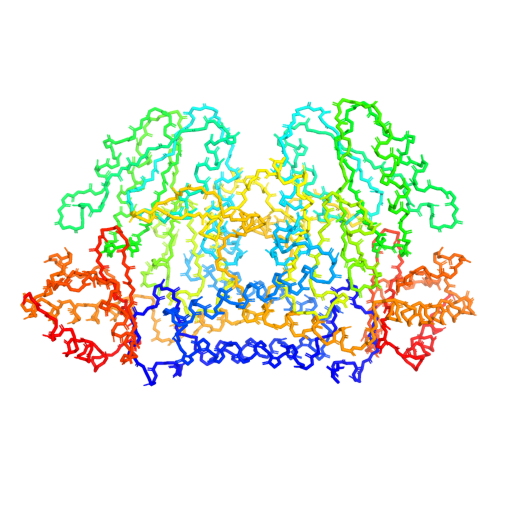237 ? -51.439 17.738 -35.785 1.00 28.74 240 CYS B CA 1
ATOM 4672 C C . CYS B 1 237 ? -52.054 16.360 -35.636 1.00 25.09 240 CYS B C 1
ATOM 4673 O O . CYS B 1 237 ? -51.595 15.405 -36.253 1.00 24.12 240 CYS B O 1
ATOM 4676 N N . LEU B 1 238 ? -53.106 16.270 -34.844 1.00 24.01 241 LEU B N 1
ATOM 4677 C CA . LEU B 1 238 ? -53.761 14.989 -34.580 1.00 22.14 241 LEU B CA 1
ATOM 4678 C C . LEU B 1 238 ? -54.168 14.193 -35.806 1.00 25.00 241 LEU B C 1
ATOM 4679 O O . LEU B 1 238 ? -53.830 13.017 -35.929 1.00 23.20 241 LEU B O 1
ATOM 4684 N N . GLY B 1 239 ? -54.891 14.843 -36.726 1.00 26.22 242 GLY B N 1
ATOM 4685 C CA . GLY B 1 239 ? -55.351 14.153 -37.920 1.00 26.48 242 GLY B CA 1
ATOM 4686 C C . GLY B 1 239 ? -54.284 13.495 -38.776 1.00 24.08 242 GLY B C 1
ATOM 4687 O O . GLY B 1 239 ? -54.567 12.493 -39.454 1.00 27.48 242 GLY B O 1
ATOM 4688 N N . GLU B 1 240 ? -53.067 14.036 -38.747 1.00 26.57 243 GLU B N 1
ATOM 4689 C CA . GLU B 1 240 ? -51.949 13.493 -39.527 1.00 27.17 243 GLU B CA 1
ATOM 4690 C C . GLU B 1 240 ? -51.408 12.212 -38.919 1.00 23.80 243 GLU B C 1
ATOM 4691 O O . GLU B 1 240 ? -50.644 11.490 -39.557 1.00 21.15 243 GLU B O 1
ATOM 4697 N N . ILE B 1 241 ? -51.780 11.939 -37.675 1.00 23.75 244 ILE B N 1
ATOM 4698 C CA . ILE B 1 241 ? -51.276 10.741 -37.022 1.00 22.54 244 ILE B CA 1
ATOM 4699 C C . ILE B 1 241 ? -52.298 9.594 -37.033 1.00 23.32 244 ILE B C 1
ATOM 4700 O O . ILE B 1 241 ? -53.277 9.644 -36.301 1.00 24.48 244 ILE B O 1
ATOM 4705 N N . ASN B 1 242 ? -52.079 8.591 -37.886 1.00 20.60 245 ASN B N 1
ATOM 4706 C CA . ASN B 1 242 ? -52.955 7.415 -37.978 1.00 22.17 245 ASN B CA 1
ATOM 4707 C C . ASN B 1 242 ? -52.652 6.410 -36.868 1.00 23.00 245 ASN B C 1
ATOM 4708 O O . ASN B 1 242 ? -51.482 6.066 -36.647 1.00 23.34 245 ASN B O 1
ATOM 4713 N N . PRO B 1 243 ? -53.687 5.914 -36.161 1.00 17.68 246 PRO B N 1
ATOM 4714 C CA . PRO B 1 243 ? -53.385 4.938 -35.114 1.00 19.53 246 PRO B CA 1
ATOM 4715 C C . PRO B 1 243 ? -52.699 3.720 -35.731 1.00 21.73 246 PRO B C 1
ATOM 4716 O O . PRO B 1 243 ? -53.093 3.244 -36.825 1.00 21.52 246 PRO B O 1
ATOM 4720 N N . THR B 1 244 ? -51.674 3.217 -35.036 1.00 19.86 247 THR B N 1
ATOM 4721 C CA . THR B 1 244 ? -50.934 2.053 -35.488 1.00 19.82 247 THR B CA 1
ATOM 4722 C C . THR B 1 244 ? -51.216 0.930 -34.479 1.00 20.95 247 THR B C 1
ATOM 4723 O O . THR B 1 244 ? -52.120 0.125 -34.698 1.00 18.38 247 THR B O 1
ATOM 4727 N N . TYR B 1 245 ? -50.474 0.852 -33.370 1.00 17.91 248 TYR B N 1
ATOM 4728 C CA . TYR B 1 245 ? -50.779 -0.200 -32.398 1.00 19.70 248 TYR B CA 1
ATOM 4729 C C . TYR B 1 245 ? -52.074 0.184 -31.720 1.00 17.63 248 TYR B C 1
ATOM 4730 O O . TYR B 1 245 ? -52.147 1.218 -31.061 1.00 19.11 248 TYR B O 1
ATOM 4739 N N . VAL B 1 246 ? -53.095 -0.630 -31.900 1.00 16.81 249 VAL B N 1
ATOM 4740 C CA . VAL B 1 246 ? -54.397 -0.341 -31.292 1.00 18.16 249 VAL B CA 1
ATOM 4741 C C . VAL B 1 246 ? -55.001 -1.557 -30.595 1.00 16.27 249 VAL B C 1
ATOM 4742 O O . VAL B 1 246 ? -54.487 -2.677 -30.668 1.00 16.52 249 VAL B O 1
ATOM 4746 N N . GLY B 1 247 ? -56.120 -1.323 -29.919 1.00 17.49 250 GLY B N 1
ATOM 4747 C CA . GLY B 1 247 ? -56.782 -2.395 -29.203 1.00 18.64 250 GLY B CA 1
ATOM 4748 C C . GLY B 1 247 ? -58.072 -1.859 -28.638 1.00 18.73 250 GLY B C 1
ATOM 4749 O O . GLY B 1 247 ? -58.580 -0.798 -29.084 1.00 18.61 250 GLY B O 1
ATOM 4750 N N . TRP B 1 248 ? -58.565 -2.508 -27.586 1.00 18.16 251 TRP B N 1
ATOM 4751 C CA . TRP B 1 248 ? -59.857 -2.099 -27.048 1.00 15.96 251 TRP B CA 1
ATOM 4752 C C . TRP B 1 248 ? -59.959 -0.731 -26.435 1.00 17.31 251 TRP B C 1
ATOM 4753 O O . TRP B 1 248 ? -61.057 -0.211 -26.352 1.00 17.91 251 TRP B O 1
ATOM 4764 N N . ARG B 1 249 ? -58.841 -0.156 -26.010 1.00 13.57 252 ARG B N 1
ATOM 4765 C CA . ARG B 1 249 ? -58.835 1.192 -25.458 1.00 15.46 252 ARG B CA 1
ATOM 4766 C C . ARG B 1 249 ? -58.853 2.235 -26.578 1.00 16.50 252 ARG B C 1
ATOM 4767 O O . ARG B 1 249 ? -59.099 3.433 -26.306 1.00 17.99 252 ARG B O 1
ATOM 4775 N N . SER B 1 250 ? -58.651 1.795 -27.824 1.00 19.60 253 SER B N 1
ATOM 4776 C CA . SER B 1 250 ? -58.523 2.771 -28.937 1.00 18.38 253 SER B CA 1
ATOM 4777 C C . SER B 1 250 ? -59.788 3.187 -29.639 1.00 20.51 253 SER B C 1
ATOM 4778 O O . SER B 1 250 ? -59.790 4.184 -30.374 1.00 19.80 253 SER B O 1
ATOM 4781 N N . ILE B 1 251 ? -60.858 2.456 -29.381 1.00 16.80 254 ILE B N 1
ATOM 4782 C CA . ILE B 1 251 ? -62.114 2.641 -30.108 1.00 19.86 254 ILE B CA 1
ATOM 4783 C C . ILE B 1 251 ? -63.361 2.917 -29.290 1.00 24.53 254 ILE B C 1
ATOM 4784 O O . ILE B 1 251 ? -63.359 2.829 -28.050 1.00 24.89 254 ILE B O 1
ATOM 4789 N N . THR B 1 252 ? -64.432 3.224 -30.027 1.00 23.83 255 THR B N 1
ATOM 4790 C CA . THR B 1 252 ? -65.759 3.442 -29.464 1.00 25.86 255 THR B CA 1
ATOM 4791 C C . THR B 1 252 ? -66.524 2.206 -29.906 1.00 26.51 255 THR B C 1
ATOM 4792 O O . THR B 1 252 ? -66.171 1.574 -30.922 1.00 24.18 255 THR B O 1
ATOM 4796 N N . TYR B 1 253 ? -67.574 1.878 -29.152 1.00 27.07 256 TYR B N 1
ATOM 4797 C CA . TYR B 1 253 ? -68.365 0.670 -29.392 1.00 28.03 256 TYR B CA 1
ATOM 4798 C C . TYR B 1 253 ? -69.809 0.867 -29.860 1.00 31.63 256 TYR B C 1
ATOM 4799 O O . TYR B 1 253 ? -70.449 1.867 -29.540 1.00 34.77 256 TYR B O 1
ATOM 4808 N N . GLY B 1 254 ? -70.305 -0.102 -30.620 1.00 33.64 257 GLY B N 1
ATOM 4809 C CA . GLY B 1 254 ? -71.665 -0.040 -31.113 1.00 39.34 257 GLY B CA 1
ATOM 4810 C C . GLY B 1 254 ? -72.596 -0.905 -30.279 1.00 44.37 257 GLY B C 1
ATOM 4811 O O . GLY B 1 254 ? -72.236 -1.357 -29.185 1.00 43.28 257 GLY B O 1
ATOM 4812 N N . ALA B 1 255 ? -73.789 -1.149 -30.819 1.00 47.01 258 ALA B N 1
ATOM 4813 C CA . ALA B 1 255 ? -74.832 -1.938 -30.162 1.00 47.56 258 ALA B CA 1
ATOM 4814 C C . ALA B 1 255 ? -74.502 -3.415 -29.887 1.00 47.24 258 ALA B C 1
ATOM 4815 O O . ALA B 1 255 ? -74.949 -3.978 -28.884 1.00 48.59 258 ALA B O 1
ATOM 4817 N N . LYS B 1 256 ? -73.745 -4.047 -30.778 1.00 45.37 259 LYS B N 1
ATOM 4818 C CA . LYS B 1 256 ? -73.361 -5.449 -30.597 1.00 43.98 259 LYS B CA 1
ATOM 4819 C C . LYS B 1 256 ? -71.918 -5.530 -30.134 1.00 42.56 259 LYS B C 1
ATOM 4820 O O . LYS B 1 256 ? -71.248 -6.554 -30.319 1.00 42.88 259 LYS B O 1
ATOM 4826 N N . GLY B 1 257 ? -71.444 -4.435 -29.545 1.00 40.58 260 GLY B N 1
ATOM 4827 C CA . GLY B 1 257 ? -70.080 -4.374 -29.050 1.00 38.90 260 GLY B CA 1
ATOM 4828 C C . GLY B 1 257 ? -69.036 -4.269 -30.139 1.00 35.38 260 GLY B C 1
ATOM 4829 O O . GLY B 1 257 ? -67.863 -4.548 -29.903 1.00 34.14 260 GLY B O 1
ATOM 4830 N N . GLU B 1 258 ? -69.459 -3.856 -31.334 1.00 34.58 261 GLU B N 1
ATOM 4831 C CA . GLU B 1 258 ? -68.547 -3.725 -32.465 1.00 32.98 261 GLU B CA 1
ATOM 4832 C C . GLU B 1 258 ? -67.851 -2.358 -32.525 1.00 28.66 261 GLU B C 1
ATOM 4833 O O . GLU B 1 258 ? -68.344 -1.369 -31.981 1.00 32.20 261 GLU B O 1
ATOM 4839 N N . PRO B 1 259 ? -66.667 -2.306 -33.155 1.00 30.01 262 PRO B N 1
ATOM 4840 C CA . PRO B 1 259 ? -65.923 -1.042 -33.275 1.00 30.23 262 PRO B CA 1
ATOM 4841 C C . PRO B 1 259 ? -66.777 -0.047 -34.057 1.00 28.92 262 PRO B C 1
ATOM 4842 O O . PRO B 1 259 ? -67.400 -0.425 -35.049 1.00 32.13 262 PRO B O 1
ATOM 4846 N N . THR B 1 260 ? -66.839 1.207 -33.614 1.00 28.68 263 THR B N 1
ATOM 4847 C CA . THR B 1 260 ? -67.638 2.194 -34.332 1.00 28.99 263 THR B CA 1
ATOM 4848 C C . THR B 1 260 ? -66.879 3.484 -34.613 1.00 28.91 263 THR B C 1
ATOM 4849 O O . THR B 1 260 ? -67.471 4.482 -35.032 1.00 30.49 263 THR B O 1
ATOM 4853 N N . GLY B 1 261 ? -65.570 3.462 -34.390 1.00 27.26 264 GLY B N 1
ATOM 4854 C CA . GLY B 1 261 ? -64.768 4.648 -34.610 1.00 24.03 264 GLY B CA 1
ATOM 4855 C C . GLY B 1 261 ? -63.665 4.763 -33.564 1.00 24.96 264 GLY B C 1
ATOM 4856 O O . GLY B 1 261 ? -63.502 3.876 -32.705 1.00 21.04 264 GLY B O 1
ATOM 4857 N N . TRP B 1 262 ? -62.920 5.859 -33.624 1.00 20.79 265 TRP B N 1
ATOM 4858 C CA . TRP B 1 262 ? -61.828 6.082 -32.688 1.00 21.22 265 TRP B CA 1
ATOM 4859 C C . TRP B 1 262 ? -62.237 6.798 -31.418 1.00 20.50 265 TRP B C 1
ATOM 4860 O O . TRP B 1 262 ? -63.094 7.673 -31.427 1.00 21.17 265 TRP B O 1
ATOM 4871 N N . ALA B 1 263 ? -61.569 6.429 -30.324 1.00 20.28 266 ALA B N 1
ATOM 4872 C CA . ALA B 1 263 ? -61.811 7.041 -29.043 1.00 17.80 266 ALA B CA 1
ATOM 4873 C C . ALA B 1 263 ? -61.401 8.509 -29.144 1.00 17.66 266 ALA B C 1
ATOM 4874 O O . ALA B 1 263 ? -60.613 8.908 -30.014 1.00 20.75 266 ALA B O 1
ATOM 4876 N N . GLU B 1 264 ? -61.933 9.289 -28.222 1.00 21.68 267 GLU B N 1
ATOM 4877 C CA . GLU B 1 264 ? -61.706 10.719 -28.154 1.00 20.70 267 GLU B CA 1
ATOM 4878 C C . GLU B 1 264 ? -60.235 11.128 -28.064 1.00 23.26 267 GLU B C 1
ATOM 4879 O O . GLU B 1 264 ? -59.467 10.596 -27.240 1.00 21.77 267 GLU B O 1
ATOM 4885 N N . GLY B 1 265 ? -59.851 12.085 -28.904 1.00 20.37 268 GLY B N 1
ATOM 4886 C CA . GLY B 1 265 ? -58.493 12.594 -28.866 1.00 18.48 268 GLY B CA 1
ATOM 4887 C C . GLY B 1 265 ? -57.351 11.585 -28.792 1.00 20.35 268 GLY B C 1
ATOM 4888 O O . GLY B 1 265 ? -57.282 10.647 -29.593 1.00 19.35 268 GLY B O 1
ATOM 4889 N N . GLY B 1 266 ? -56.469 11.780 -27.806 1.00 20.45 269 GLY B N 1
ATOM 4890 C CA . GLY B 1 266 ? -55.303 10.924 -27.630 1.00 19.41 269 GLY B CA 1
ATOM 4891 C C . GLY B 1 266 ? -55.546 9.499 -27.208 1.00 18.55 269 GLY B C 1
ATOM 4892 O O . GLY B 1 266 ? -54.621 8.685 -27.261 1.00 17.24 269 GLY B O 1
ATOM 4893 N N . LYS B 1 267 ? -56.768 9.192 -26.766 1.00 18.09 270 LYS B N 1
ATOM 4894 C CA . LYS B 1 267 ? -57.096 7.832 -26.349 1.00 17.89 270 LYS B CA 1
ATOM 4895 C C . LYS B 1 267 ? -56.958 6.828 -27.488 1.00 18.02 270 LYS B C 1
ATOM 4896 O O . LYS B 1 267 ? -56.733 5.652 -27.248 1.00 19.67 270 LYS B O 1
ATOM 4902 N N . ARG B 1 268 ? -57.099 7.280 -28.746 1.00 15.82 271 ARG B N 1
ATOM 4903 C CA . ARG B 1 268 ? -57.004 6.357 -29.877 1.00 17.72 271 ARG B CA 1
ATOM 4904 C C . ARG B 1 268 ? -55.644 5.669 -30.073 1.00 14.61 271 ARG B C 1
ATOM 4905 O O . ARG B 1 268 ? -55.570 4.708 -30.827 1.00 17.91 271 ARG B O 1
ATOM 4913 N N . PHE B 1 269 ? -54.590 6.170 -29.416 1.00 17.91 272 PHE B N 1
ATOM 4914 C CA . PHE B 1 269 ? -53.256 5.580 -29.534 1.00 17.20 272 PHE B CA 1
ATOM 4915 C C . PHE B 1 269 ? -52.926 4.762 -28.272 1.00 17.94 272 PHE B C 1
ATOM 4916 O O . PHE B 1 269 ? -51.773 4.396 -28.059 1.00 16.85 272 PHE B O 1
ATOM 4924 N N . GLU B 1 270 ? -53.936 4.555 -27.422 1.00 15.99 273 GLU B N 1
ATOM 4925 C CA . GLU B 1 270 ? -53.802 3.732 -26.211 1.00 18.21 273 GLU B CA 1
ATOM 4926 C C . GLU B 1 270 ? -54.324 2.337 -26.620 1.00 19.37 273 GLU B C 1
ATOM 4927 O O . GLU B 1 270 ? -55.352 2.222 -27.299 1.00 19.58 273 GLU B O 1
ATOM 4933 N N . VAL B 1 271 ? -53.616 1.290 -26.205 1.00 17.77 274 VAL B N 1
ATOM 4934 C CA . VAL B 1 271 ? -53.903 -0.090 -26.637 1.00 17.68 274 VAL B CA 1
ATOM 4935 C C . VAL B 1 271 ? -54.828 -0.992 -25.835 1.00 19.52 274 VAL B C 1
ATOM 4936 O O . VAL B 1 271 ? -55.971 -1.223 -26.238 1.00 19.86 274 VAL B O 1
ATOM 4940 N N . ALA B 1 272 ? -54.332 -1.527 -24.718 1.00 16.08 275 ALA B N 1
ATOM 4941 C CA . ALA B 1 272 ? -55.126 -2.440 -23.922 1.00 15.05 275 ALA B CA 1
ATOM 4942 C C . ALA B 1 272 ? -54.690 -2.471 -22.459 1.00 15.95 275 ALA B C 1
ATOM 4943 O O . ALA B 1 272 ? -54.289 -1.454 -21.902 1.00 16.41 275 ALA B O 1
ATOM 4945 N N . THR B 1 273 ? -54.771 -3.624 -21.807 1.00 17.14 276 THR B N 1
ATOM 4946 C CA . THR B 1 273 ? -54.442 -3.651 -20.373 1.00 14.98 276 THR B CA 1
ATOM 4947 C C . THR B 1 273 ? -53.028 -3.164 -20.086 1.00 14.33 276 THR B C 1
ATOM 4948 O O . THR B 1 273 ? -52.084 -3.564 -20.750 1.00 15.20 276 THR B O 1
ATOM 4952 N N . SER B 1 274 ? -52.906 -2.276 -19.101 1.00 14.52 277 SER B N 1
ATOM 4953 C CA . SER B 1 274 ? -51.620 -1.713 -18.669 1.00 14.71 277 SER B CA 1
ATOM 4954 C C . SER B 1 274 ? -51.520 -1.857 -17.161 1.00 16.69 277 SER B C 1
ATOM 4955 O O . SER B 1 274 ? -52.481 -2.248 -16.519 1.00 16.07 277 SER B O 1
ATOM 4958 N N . ALA B 1 275 ? -50.369 -1.507 -16.601 1.00 17.14 278 ALA B N 1
ATOM 4959 C CA . ALA B 1 275 ? -50.187 -1.628 -15.152 1.00 19.93 278 ALA B CA 1
ATOM 4960 C C . ALA B 1 275 ? -50.838 -0.456 -14.424 1.00 16.92 278 ALA B C 1
ATOM 4961 O O . ALA B 1 275 ? -50.174 0.511 -14.028 1.00 17.98 278 ALA B O 1
ATOM 4963 N N . TYR B 1 276 ? -52.141 -0.556 -14.247 1.00 14.36 279 TYR B N 1
ATOM 4964 C CA . TYR B 1 276 ? -52.886 0.516 -13.616 1.00 12.06 279 TYR B CA 1
ATOM 4965 C C . TYR B 1 276 ? -52.391 1.018 -12.266 1.00 14.81 279 TYR B C 1
ATOM 4966 O O . TYR B 1 276 ? -52.401 2.223 -12.027 1.00 15.11 279 TYR B O 1
ATOM 4975 N N . PRO B 1 277 ? -51.963 0.139 -11.347 1.00 13.96 280 PRO B N 1
ATOM 4976 C CA . PRO B 1 277 ? -51.489 0.666 -10.056 1.00 14.96 280 PRO B CA 1
ATOM 4977 C C . PRO B 1 277 ? -50.352 1.670 -10.277 1.00 14.77 280 PRO B C 1
ATOM 4978 O O . PRO B 1 277 ? -50.223 2.654 -9.539 1.00 16.93 280 PRO B O 1
ATOM 4982 N N . GLN B 1 278 ? -49.536 1.429 -11.297 1.00 12.62 281 GLN B N 1
ATOM 4983 C CA . GLN B 1 278 ? -48.435 2.334 -11.613 1.00 15.27 281 GLN B CA 1
ATOM 4984 C C . GLN B 1 278 ? -48.936 3.700 -12.062 1.00 16.32 281 GLN B C 1
ATOM 4985 O O . GLN B 1 278 ? -48.244 4.699 -11.850 1.00 14.68 281 GLN B O 1
ATOM 4991 N N . TYR B 1 279 ? -50.129 3.751 -12.645 1.00 15.03 282 TYR B N 1
ATOM 4992 C CA . TYR B 1 279 ? -50.683 5.046 -13.066 1.00 14.03 282 TYR B CA 1
ATOM 4993 C C . TYR B 1 279 ? -50.930 5.848 -11.795 1.00 14.87 282 TYR B C 1
ATOM 4994 O O . TYR B 1 279 ? -50.673 7.067 -11.761 1.00 16.59 282 TYR B O 1
ATOM 5003 N N . ALA B 1 280 ? -51.455 5.205 -10.748 1.00 13.91 283 ALA B N 1
ATOM 5004 C CA . ALA B 1 280 ? -51.694 5.903 -9.471 1.00 14.13 283 ALA B CA 1
ATOM 5005 C C . ALA B 1 280 ? -50.345 6.385 -8.897 1.00 12.94 283 ALA B C 1
ATOM 5006 O O . ALA B 1 280 ? -50.269 7.435 -8.243 1.00 16.92 283 ALA B O 1
ATOM 5008 N N . GLY B 1 281 ? -49.293 5.610 -9.101 1.00 11.68 284 GLY B N 1
ATOM 5009 C CA . GLY B 1 281 ? -47.986 6.014 -8.633 1.00 12.40 284 GLY B CA 1
ATOM 5010 C C . GLY B 1 281 ? -47.500 7.280 -9.336 1.00 14.43 284 GLY B C 1
ATOM 5011 O O . GLY B 1 281 ? -47.005 8.170 -8.646 1.00 14.44 284 GLY B O 1
ATOM 5012 N N . LEU B 1 282 ? -47.606 7.349 -10.668 1.00 12.98 285 LEU B N 1
ATOM 5013 C CA . LEU B 1 282 ? -47.181 8.561 -11.386 1.00 13.42 285 LEU B CA 1
ATOM 5014 C C . LEU B 1 282 ? -48.084 9.731 -10.970 1.00 15.29 285 LEU B C 1
ATOM 5015 O O . LEU B 1 282 ? -47.578 10.837 -10.732 1.00 14.39 285 LEU B O 1
ATOM 5020 N N . LEU B 1 283 ? -49.393 9.507 -10.841 1.00 14.99 286 LEU B N 1
ATOM 5021 C CA . LEU B 1 283 ? -50.261 10.621 -10.462 1.00 15.24 286 LEU B CA 1
ATOM 5022 C C . LEU B 1 283 ? -49.787 11.224 -9.148 1.00 17.21 286 LEU B C 1
ATOM 5023 O O . LEU B 1 283 ? -49.695 12.439 -9.001 1.00 17.77 286 LEU B O 1
ATOM 5028 N N . ALA B 1 284 ? -49.468 10.377 -8.172 1.00 16.21 287 ALA B N 1
ATOM 5029 C CA . ALA B 1 284 ? -49.044 10.874 -6.868 1.00 15.66 287 ALA B CA 1
ATOM 5030 C C . ALA B 1 284 ? -47.710 11.622 -6.919 1.00 18.75 287 ALA B C 1
ATOM 5031 O O . ALA B 1 284 ? -47.529 12.660 -6.251 1.00 16.10 287 ALA B O 1
ATOM 5033 N N . ALA B 1 285 ? -46.769 11.104 -7.697 1.00 16.69 288 ALA B N 1
ATOM 5034 C CA . ALA B 1 285 ? -45.457 11.735 -7.841 1.00 14.82 288 ALA B CA 1
ATOM 5035 C C . ALA B 1 285 ? -45.637 13.105 -8.488 1.00 17.28 288 ALA B C 1
ATOM 5036 O O . ALA B 1 285 ? -44.983 14.058 -8.079 1.00 18.32 288 ALA B O 1
ATOM 5038 N N . LEU B 1 286 ? -46.521 13.206 -9.476 1.00 17.30 289 LEU B N 1
ATOM 5039 C CA . LEU B 1 286 ? -46.792 14.497 -10.133 1.00 17.36 289 LEU B CA 1
ATOM 5040 C C . LEU B 1 286 ? -47.354 15.494 -9.128 1.00 20.08 289 LEU B C 1
ATOM 5041 O O . LEU B 1 286 ? -46.943 16.672 -9.101 1.00 22.16 289 LEU B O 1
ATOM 5046 N N . GLN B 1 287 ? -48.302 15.051 -8.314 1.00 17.49 290 GLN B N 1
ATOM 5047 C CA . GLN B 1 287 ? -48.919 15.953 -7.343 1.00 22.69 290 GLN B CA 1
ATOM 5048 C C . GLN B 1 287 ? -47.962 16.444 -6.272 1.00 22.72 290 GLN B C 1
ATOM 5049 O O . GLN B 1 287 ? -48.119 17.546 -5.746 1.00 23.45 290 GLN B O 1
ATOM 5055 N N . LEU B 1 288 ? -46.962 15.639 -5.955 1.00 20.50 291 LEU B N 1
ATOM 5056 C CA . LEU B 1 288 ? -45.970 16.016 -4.959 1.00 21.19 291 LEU B CA 1
ATOM 5057 C C . LEU B 1 288 ? -45.057 17.090 -5.590 1.00 22.61 291 LEU B C 1
ATOM 5058 O O . LEU B 1 288 ? -44.796 18.147 -4.996 1.00 20.55 291 LEU B O 1
ATOM 5063 N N . HIS B 1 289 ? -44.607 16.790 -6.802 1.00 22.94 292 HIS B N 1
ATOM 5064 C CA . HIS B 1 289 ? -43.726 17.626 -7.620 1.00 31.46 292 HIS B CA 1
ATOM 5065 C C . HIS B 1 289 ? -44.290 19.068 -7.724 1.00 35.11 292 HIS B C 1
ATOM 5066 O O . HIS B 1 289 ? -43.535 20.010 -7.956 1.00 37.50 292 HIS B O 1
ATOM 5073 N N . GLN B 1 290 ? -45.607 19.229 -7.551 1.00 35.37 293 GLN B N 1
ATOM 5074 C CA . GLN B 1 290 ? -46.277 20.544 -7.629 1.00 34.43 293 GLN B CA 1
ATOM 5075 C C . GLN B 1 290 ? -46.559 21.117 -6.246 1.00 35.28 293 GLN B C 1
ATOM 5076 O O . GLN B 1 290 ? -46.878 22.299 -6.088 1.00 38.24 293 GLN B O 1
ATOM 5078 N N . ARG B 1 291 ? -46.458 20.263 -5.243 1.00 38.01 294 ARG B N 1
ATOM 5079 C CA . ARG B 1 291 ? -46.659 20.658 -3.859 1.00 39.34 294 ARG B CA 1
ATOM 5080 C C . ARG B 1 291 ? -45.418 21.487 -3.476 1.00 40.30 294 ARG B C 1
ATOM 5081 O O . ARG B 1 291 ? -45.502 22.418 -2.673 1.00 41.37 294 ARG B O 1
ATOM 5089 N N . GLN B 1 292 ? -44.284 21.154 -4.099 1.00 38.97 295 GLN B N 1
ATOM 5090 C CA . GLN B 1 292 ? -43.001 21.806 -3.835 1.00 37.05 295 GLN B CA 1
ATOM 5091 C C . GLN B 1 292 ? -42.674 22.936 -4.829 1.00 37.36 295 GLN B C 1
ATOM 5092 O O . GLN B 1 292 ? -41.895 22.754 -5.762 1.00 41.28 295 GLN B O 1
ATOM 5098 N N . GLY B 1 293 ? -43.269 24.103 -4.624 1.00 37.08 296 GLY B N 1
ATOM 5099 C CA . GLY B 1 293 ? -43.014 25.236 -5.502 1.00 35.36 296 GLY B CA 1
ATOM 5100 C C . GLY B 1 293 ? -43.402 25.043 -6.953 1.00 33.00 296 GLY B C 1
ATOM 5101 O O . GLY B 1 293 ? -43.778 23.944 -7.378 1.00 32.29 296 GLY B O 1
ATOM 5102 N N . THR B 1 294 ? -43.286 26.129 -7.715 1.00 30.21 297 THR B N 1
ATOM 5103 C CA . THR B 1 294 ? -43.599 26.168 -9.143 1.00 31.01 297 THR B CA 1
ATOM 5104 C C . THR B 1 294 ? -42.509 25.471 -9.973 1.00 29.75 297 THR B C 1
ATOM 5105 O O . THR B 1 294 ? -41.431 25.196 -9.461 1.00 30.35 297 THR B O 1
ATOM 5109 N N . ALA B 1 295 ? -42.796 25.206 -11.249 1.00 27.72 298 ALA B N 1
ATOM 5110 C CA . ALA B 1 295 ? -41.817 24.577 -12.125 1.00 26.08 298 ALA B CA 1
ATOM 5111 C C . ALA B 1 295 ? -40.598 25.481 -12.252 1.00 25.57 298 ALA B C 1
ATOM 5112 O O . ALA B 1 295 ? -39.464 25.008 -12.309 1.00 23.37 298 ALA B O 1
ATOM 5114 N N . GLU B 1 296 ? -40.827 26.795 -12.270 1.00 26.95 299 GLU B N 1
ATOM 5115 C CA . GLU B 1 296 ? -39.735 27.757 -12.364 1.00 26.16 299 GLU B CA 1
ATOM 5116 C C . GLU B 1 296 ? -38.844 27.708 -11.135 1.00 24.97 299 GLU B C 1
ATOM 5117 O O . GLU B 1 296 ? -37.623 27.676 -11.259 1.00 24.00 299 GLU B O 1
ATOM 5123 N N . GLU B 1 297 ? -39.448 27.721 -9.946 1.00 22.71 300 GLU B N 1
ATOM 5124 C CA . GLU B 1 297 ? -38.675 27.669 -8.719 1.00 23.26 300 GLU B CA 1
ATOM 5125 C C . GLU B 1 297 ? -37.878 26.358 -8.715 1.00 22.69 300 GLU B C 1
ATOM 5126 O O . GLU B 1 297 ? -36.713 26.346 -8.327 1.00 21.92 300 GLU B O 1
ATOM 5132 N N . ARG B 1 298 ? -38.517 25.263 -9.143 1.00 21.29 301 ARG B N 1
ATOM 5133 C CA . ARG B 1 298 ? -37.814 23.967 -9.179 1.00 21.50 301 ARG B CA 1
ATOM 5134 C C . ARG B 1 298 ? -36.689 23.966 -10.202 1.00 21.55 301 ARG B C 1
ATOM 5135 O O . ARG B 1 298 ? -35.591 23.468 -9.922 1.00 22.28 301 ARG B O 1
ATOM 5143 N N . TYR B 1 299 ? -36.929 24.556 -11.373 1.00 22.44 302 TYR B N 1
ATOM 5144 C CA . TYR B 1 299 ? -35.883 24.652 -12.371 1.00 23.37 302 TYR B CA 1
ATOM 5145 C C . TYR B 1 299 ? -34.712 25.503 -11.845 1.00 23.71 302 TYR B C 1
ATOM 5146 O O . TYR B 1 299 ? -33.539 25.141 -12.029 1.00 22.99 302 TYR B O 1
ATOM 5155 N N . GLN B 1 300 ? -34.999 26.627 -11.180 1.00 24.20 303 GLN B N 1
ATOM 5156 C CA . GLN B 1 300 ? -33.902 27.430 -10.659 1.00 24.69 303 GLN B CA 1
ATOM 5157 C C . GLN B 1 300 ? -33.109 26.636 -9.621 1.00 24.61 303 GLN B C 1
ATOM 5158 O O . GLN B 1 300 ? -31.882 26.714 -9.589 1.00 23.02 303 GLN B O 1
ATOM 5164 N N . ALA B 1 301 ? -33.802 25.866 -8.783 1.00 23.62 304 ALA B N 1
ATOM 5165 C CA . ALA B 1 301 ? -33.119 25.046 -7.777 1.00 23.24 304 ALA B CA 1
ATOM 5166 C C . ALA B 1 301 ? -32.205 24.025 -8.481 1.00 21.38 304 ALA B C 1
ATOM 5167 O O . ALA B 1 301 ? -31.057 23.848 -8.105 1.00 19.29 304 ALA B O 1
ATOM 5169 N N . ILE B 1 302 ? -32.728 23.366 -9.510 1.00 20.59 305 ILE B N 1
ATOM 5170 C CA . ILE B 1 302 ? -31.932 22.394 -10.277 1.00 21.33 305 ILE B CA 1
ATOM 5171 C C . ILE B 1 302 ? -30.647 23.063 -10.805 1.00 20.62 305 ILE B C 1
ATOM 5172 O O . ILE B 1 302 ? -29.540 22.539 -10.678 1.00 21.23 305 ILE B O 1
ATOM 5177 N N . CYS B 1 303 ? -30.785 24.245 -11.396 1.00 18.98 306 CYS B N 1
ATOM 5178 C CA . CYS B 1 303 ? -29.609 24.935 -11.918 1.00 20.11 306 CYS B CA 1
ATOM 5179 C C . CYS B 1 303 ? -28.623 25.414 -10.850 1.00 19.00 306 CYS B C 1
ATOM 5180 O O . CYS B 1 303 ? -27.426 25.476 -11.087 1.00 21.33 306 CYS B O 1
ATOM 5183 N N . GLN B 1 304 ? -29.122 25.770 -9.670 1.00 23.07 307 GLN B N 1
ATOM 5184 C CA . GLN B 1 304 ? -28.256 26.206 -8.591 1.00 24.92 307 GLN B CA 1
ATOM 5185 C C . GLN B 1 304 ? -27.402 25.004 -8.167 1.00 23.64 307 GLN B C 1
ATOM 5186 O O . GLN B 1 304 ? -26.218 25.136 -7.829 1.00 21.89 307 GLN B O 1
ATOM 5192 N N . ARG B 1 305 ? -28.005 23.821 -8.221 1.00 25.13 308 ARG B N 1
ATOM 5193 C CA . ARG B 1 305 ? -27.289 22.608 -7.836 1.00 25.67 308 ARG B CA 1
ATOM 5194 C C . ARG B 1 305 ? -26.302 22.223 -8.942 1.00 22.92 308 ARG B C 1
ATOM 5195 O O . ARG B 1 305 ? -25.135 21.933 -8.658 1.00 23.25 308 ARG B O 1
ATOM 5203 N N . SER B 1 306 ? -26.740 22.231 -10.207 1.00 21.46 309 SER B N 1
ATOM 5204 C CA . SER B 1 306 ? -25.835 21.866 -11.283 1.00 22.50 309 SER B CA 1
ATOM 5205 C C . SER B 1 306 ? -24.685 22.858 -11.476 1.00 21.50 309 SER B C 1
ATOM 5206 O O . SER B 1 306 ? -23.610 22.455 -11.876 1.00 21.36 309 SER B O 1
ATOM 5209 N N . GLU B 1 307 ? -24.899 24.150 -11.191 1.00 21.96 310 GLU B N 1
ATOM 5210 C CA . GLU B 1 307 ? -23.792 25.093 -11.343 1.00 22.44 310 GLU B CA 1
ATOM 5211 C C . GLU B 1 307 ? -22.781 24.855 -10.224 1.00 23.59 310 GLU B C 1
ATOM 5212 O O . GLU B 1 307 ? -21.580 24.981 -10.433 1.00 25.73 310 GLU B O 1
ATOM 5218 N N . PHE B 1 308 ? -23.265 24.499 -9.040 1.00 20.02 311 PHE B N 1
ATOM 5219 C CA . PHE B 1 308 ? -22.381 24.240 -7.900 1.00 23.23 311 PHE B CA 1
ATOM 5220 C C . PHE B 1 308 ? -21.492 23.009 -8.169 1.00 24.20 311 PHE B C 1
ATOM 5221 O O . PHE B 1 308 ? -20.327 23.005 -7.783 1.00 25.15 311 PHE B O 1
ATOM 5229 N N . LEU B 1 309 ? -22.045 21.978 -8.813 1.00 22.52 312 LEU B N 1
ATOM 5230 C CA . LEU B 1 309 ? -21.264 20.771 -9.163 1.00 21.39 312 LEU B CA 1
ATOM 5231 C C . LEU B 1 309 ? -20.314 21.127 -10.284 1.00 22.47 312 LEU B C 1
ATOM 5232 O O . LEU B 1 309 ? -19.141 20.773 -10.263 1.00 23.46 312 LEU B O 1
ATOM 5237 N N . TRP B 1 310 ? -20.846 21.808 -11.293 1.00 21.22 313 TRP B N 1
ATOM 5238 C CA . TRP B 1 310 ? -20.066 22.208 -12.448 1.00 22.45 313 TRP B CA 1
ATOM 5239 C C . TRP B 1 310 ? -18.845 23.051 -12.021 1.00 23.34 313 TRP B C 1
ATOM 5240 O O . TRP B 1 310 ? -17.734 22.823 -12.497 1.00 23.40 313 TRP B O 1
ATOM 5251 N N . ARG B 1 311 ? -19.079 24.020 -11.137 1.00 24.02 314 ARG B N 1
ATOM 5252 C CA . ARG B 1 311 ? -18.004 24.866 -10.618 1.00 26.01 314 ARG B CA 1
ATOM 5253 C C . ARG B 1 311 ? -16.969 24.001 -9.905 1.00 24.65 314 ARG B C 1
ATOM 5254 O O . ARG B 1 311 ? -15.760 24.167 -10.105 1.00 24.70 314 ARG B O 1
ATOM 5262 N N . GLY B 1 312 ? -17.473 23.081 -9.082 1.00 26.39 315 GLY B N 1
ATOM 5263 C CA . GLY B 1 312 ? -16.623 22.183 -8.321 1.00 25.26 315 GLY B CA 1
ATOM 5264 C C . GLY B 1 312 ? -15.776 21.309 -9.220 1.00 21.96 315 GLY B C 1
ATOM 5265 O O . GLY B 1 312 ? -14.596 21.086 -8.949 1.00 25.63 315 GLY B O 1
ATOM 5266 N N . LEU B 1 313 ? -16.383 20.793 -10.281 1.00 25.96 316 LEU B N 1
ATOM 5267 C CA . LEU B 1 313 ? -15.674 19.951 -11.234 1.00 23.71 316 LEU B CA 1
ATOM 5268 C C . LEU B 1 313 ? -14.603 20.759 -11.959 1.00 25.55 316 LEU B C 1
ATOM 5269 O O . LEU B 1 313 ? -13.534 20.240 -12.291 1.00 23.64 316 LEU B O 1
ATOM 5274 N N . ASN B 1 314 ? -14.884 22.039 -12.200 1.00 24.94 317 ASN B N 1
ATOM 5275 C CA . ASN B 1 314 ? -13.914 22.893 -12.879 1.00 27.11 317 ASN B CA 1
ATOM 5276 C C . ASN B 1 314 ? -12.630 23.011 -12.053 1.00 27.19 317 ASN B C 1
ATOM 5277 O O . ASN B 1 314 ? -11.539 23.153 -12.617 1.00 29.52 317 ASN B O 1
ATOM 5282 N N . GLN B 1 315 ? -12.768 22.951 -10.729 1.00 29.35 318 GLN B N 1
ATOM 5283 C CA . GLN B 1 315 ? -11.623 23.068 -9.836 1.00 29.75 318 GLN B CA 1
ATOM 5284 C C . GLN B 1 315 ? -10.763 21.811 -9.785 1.00 27.89 318 GLN B C 1
ATOM 5285 O O . GLN B 1 315 ? -9.583 21.886 -9.451 1.00 28.42 318 GLN B O 1
ATOM 5291 N N . LEU B 1 316 ? -11.345 20.656 -10.096 1.00 27.58 319 LEU B N 1
ATOM 5292 C CA . LEU B 1 316 ? -10.578 19.404 -10.073 1.00 27.51 319 LEU B CA 1
ATOM 5293 C C . LEU B 1 316 ? -9.655 19.409 -11.277 1.00 25.90 319 LEU B C 1
ATOM 5294 O O . LEU B 1 316 ? -10.096 19.489 -12.422 1.00 28.63 319 LEU B O 1
ATOM 5299 N N . PRO B 1 317 ? -8.348 19.295 -11.041 1.00 28.53 320 PRO B N 1
ATOM 5300 C CA . PRO B 1 317 ? -7.358 19.303 -12.131 1.00 28.96 320 PRO B CA 1
ATOM 5301 C C . PRO B 1 317 ? -7.521 18.268 -13.249 1.00 25.49 320 PRO B C 1
ATOM 5302 O O . PRO B 1 317 ? -7.266 18.563 -14.414 1.00 26.03 320 PRO B O 1
ATOM 5306 N N . HIS B 1 318 ? -7.967 17.062 -12.905 1.00 25.19 321 HIS B N 1
ATOM 5307 C CA . HIS B 1 318 ? -8.089 15.993 -13.903 1.00 23.65 321 HIS B CA 1
ATOM 5308 C C . HIS B 1 318 ? -9.476 15.695 -14.464 1.00 24.61 321 HIS B C 1
ATOM 5309 O O . HIS B 1 318 ? -9.688 14.684 -15.137 1.00 23.87 321 HIS B O 1
ATOM 5316 N N . VAL B 1 319 ? -10.409 16.591 -14.201 1.00 25.49 322 VAL B N 1
ATOM 5317 C CA . VAL B 1 319 ? -11.777 16.445 -14.686 1.00 22.57 322 VAL B CA 1
ATOM 5318 C C . VAL B 1 319 ? -12.024 17.604 -15.657 1.00 22.92 322 VAL B C 1
ATOM 5319 O O . VAL B 1 319 ? -11.512 18.705 -15.439 1.00 24.64 322 VAL B O 1
ATOM 5323 N N . HIS B 1 320 ? -12.762 17.356 -16.735 1.00 21.68 323 HIS B N 1
ATOM 5324 C CA . HIS B 1 320 ? -13.070 18.416 -17.697 1.00 24.03 323 HIS B CA 1
ATOM 5325 C C . HIS B 1 320 ? -14.511 18.375 -18.148 1.00 20.84 323 HIS B C 1
ATOM 5326 O O . HIS B 1 320 ? -14.957 17.451 -18.824 1.00 20.40 323 HIS B O 1
ATOM 5333 N N . CYS B 1 321 ? -15.245 19.397 -17.733 1.00 18.85 324 CYS B N 1
ATOM 5334 C CA . CYS B 1 321 ? -16.636 19.498 -18.117 1.00 19.24 324 CYS B CA 1
ATOM 5335 C C . CYS B 1 321 ? -16.732 19.772 -19.623 1.00 21.25 324 CYS B C 1
ATOM 5336 O O . CYS B 1 321 ? -15.914 20.536 -20.188 1.00 21.60 324 CYS B O 1
ATOM 5339 N N . LEU B 1 322 ? -17.720 19.168 -20.276 1.00 18.09 325 LEU B N 1
ATOM 5340 C CA . LEU B 1 322 ? -17.919 19.412 -21.708 1.00 21.19 325 LEU B CA 1
ATOM 5341 C C . LEU B 1 322 ? -18.374 20.873 -21.883 1.00 22.08 325 LEU B C 1
ATOM 5342 O O . LEU B 1 322 ? -17.976 21.533 -22.840 1.00 22.48 325 LEU B O 1
ATOM 5347 N N . ALA B 1 323 ? -19.167 21.367 -20.931 1.00 22.47 326 ALA B N 1
ATOM 5348 C CA . ALA B 1 323 ? -19.689 22.735 -20.977 1.00 23.74 326 ALA B CA 1
ATOM 5349 C C . ALA B 1 323 ? -18.705 23.739 -20.398 1.00 25.65 326 ALA B C 1
ATOM 5350 O O . ALA B 1 323 ? -18.209 23.552 -19.271 1.00 22.77 326 ALA B O 1
ATOM 5352 N N . THR B 1 324 ? -18.459 24.823 -21.145 1.00 25.76 327 THR B N 1
ATOM 5353 C CA . THR B 1 324 ? -17.542 25.859 -20.683 1.00 25.54 327 THR B CA 1
ATOM 5354 C C . THR B 1 324 ? -18.262 27.018 -19.987 1.00 27.91 327 THR B C 1
ATOM 5355 O O . THR B 1 324 ? -17.624 27.899 -19.408 1.00 30.65 327 THR B O 1
ATOM 5359 N N . SER B 1 325 ? -19.595 26.995 -20.028 1.00 27.03 328 SER B N 1
ATOM 5360 C CA . SER B 1 325 ? -20.425 27.970 -19.323 1.00 29.23 328 SER B CA 1
ATOM 5361 C C . SER B 1 325 ? -21.324 27.149 -18.379 1.00 29.59 328 SER B C 1
ATOM 5362 O O . SER B 1 325 ? -21.409 25.937 -18.523 1.00 28.24 328 SER B O 1
ATOM 5365 N N . ALA B 1 326 ? -21.989 27.787 -17.422 1.00 28.63 329 ALA B N 1
ATOM 5366 C CA . ALA B 1 326 ? -22.848 27.043 -16.493 1.00 26.60 329 ALA B CA 1
ATOM 5367 C C . ALA B 1 326 ? -23.904 26.200 -17.213 1.00 26.25 329 ALA B C 1
ATOM 5368 O O . ALA B 1 326 ? -24.481 26.626 -18.222 1.00 24.03 329 ALA B O 1
ATOM 5370 N N . PRO B 1 327 ? -24.167 24.975 -16.706 1.00 23.94 330 PRO B N 1
ATOM 5371 C CA . PRO B 1 327 ? -25.174 24.125 -17.352 1.00 25.87 330 PRO B CA 1
ATOM 5372 C C . PRO B 1 327 ? -26.517 24.838 -17.396 1.00 21.04 330 PRO B C 1
ATOM 5373 O O . PRO B 1 327 ? -26.874 25.563 -16.464 1.00 24.13 330 PRO B O 1
ATOM 5377 N N . GLN B 1 328 ? -27.264 24.621 -18.466 1.00 25.03 331 GLN B N 1
ATOM 5378 C CA . GLN B 1 328 ? -28.570 25.256 -18.623 1.00 24.94 331 GLN B CA 1
ATOM 5379 C C . GLN B 1 328 ? -29.674 24.429 -17.958 1.00 23.85 331 GLN B C 1
ATOM 5380 O O . GLN B 1 328 ? -30.813 24.863 -17.856 1.00 23.82 331 GLN B O 1
ATOM 5386 N N . ALA B 1 329 ? -29.335 23.218 -17.520 1.00 20.16 332 ALA B N 1
ATOM 5387 C CA . ALA B 1 329 ? -30.314 22.371 -16.828 1.00 19.75 332 ALA B CA 1
ATOM 5388 C C . ALA B 1 329 ? -29.605 21.519 -15.792 1.00 19.83 332 ALA B C 1
ATOM 5389 O O . ALA B 1 329 ? -28.555 21.905 -15.293 1.00 18.09 332 ALA B O 1
ATOM 5391 N N . GLY B 1 330 ? -30.165 20.364 -15.460 1.00 21.79 333 GLY B N 1
ATOM 5392 C CA . GLY B 1 330 ? -29.552 19.557 -14.428 1.00 19.99 333 GLY B CA 1
ATOM 5393 C C . GLY B 1 330 ? -28.506 18.551 -14.850 1.00 20.08 333 GLY B C 1
ATOM 5394 O O . GLY B 1 330 ? -27.967 17.865 -13.976 1.00 19.33 333 GLY B O 1
ATOM 5395 N N . LEU B 1 331 ? -28.209 18.452 -16.144 1.00 18.25 334 LEU B N 1
ATOM 5396 C CA . LEU B 1 331 ? -27.222 17.469 -16.617 1.00 18.63 334 LEU B CA 1
ATOM 5397 C C . LEU B 1 331 ? -25.821 18.056 -16.701 1.00 22.04 334 LEU B C 1
ATOM 5398 O O . LEU B 1 331 ? -25.604 19.100 -17.344 1.00 19.93 334 LEU B O 1
ATOM 5403 N N . VAL B 1 332 ? -24.861 17.395 -16.056 1.00 18.32 335 VAL B N 1
ATOM 5404 C CA . VAL B 1 332 ? -23.476 17.854 -16.098 1.00 18.01 335 VAL B CA 1
ATOM 5405 C C . VAL B 1 332 ? -22.602 16.705 -16.582 1.00 19.37 335 VAL B C 1
ATOM 5406 O O . VAL B 1 332 ? -22.401 15.722 -15.860 1.00 18.00 335 VAL B O 1
ATOM 5410 N N . SER B 1 333 ? -22.107 16.837 -17.808 1.00 18.97 336 SER B N 1
ATOM 5411 C CA . SER B 1 333 ? -21.246 15.828 -18.425 1.00 18.15 336 SER B CA 1
ATOM 5412 C C . SER B 1 333 ? -19.778 16.249 -18.358 1.00 19.75 336 SER B C 1
ATOM 5413 O O . SER B 1 333 ? -19.469 17.423 -18.448 1.00 19.85 336 SER B O 1
ATOM 5416 N N . PHE B 1 334 ? -18.880 15.285 -18.184 1.00 17.86 337 PHE B N 1
ATOM 5417 C CA . PHE B 1 334 ? -17.461 15.597 -18.075 1.00 16.31 337 PHE B CA 1
ATOM 5418 C C . PHE B 1 334 ? -16.606 14.389 -18.401 1.00 21.19 337 PHE B C 1
ATOM 5419 O O . PHE B 1 334 ? -17.102 13.271 -18.471 1.00 20.40 337 PHE B O 1
ATOM 5427 N N . THR B 1 335 ? -15.310 14.616 -18.585 1.00 19.29 338 THR B N 1
ATOM 5428 C CA . THR B 1 335 ? -14.404 13.495 -18.841 1.00 20.48 338 THR B CA 1
ATOM 5429 C C . THR B 1 335 ? -13.402 13.472 -17.691 1.00 20.51 338 THR B C 1
ATOM 5430 O O . THR B 1 335 ? -13.268 14.444 -16.948 1.00 19.27 338 THR B O 1
ATOM 5434 N N . VAL B 1 336 ? -12.737 12.342 -17.503 1.00 18.44 339 VAL B N 1
ATOM 5435 C CA . VAL B 1 336 ? -11.736 12.230 -16.460 1.00 22.00 339 VAL B CA 1
ATOM 5436 C C . VAL B 1 336 ? -10.427 11.745 -17.096 1.00 22.16 339 VAL B C 1
ATOM 5437 O O . VAL B 1 336 ? -10.434 10.812 -17.902 1.00 24.37 339 VAL B O 1
ATOM 5441 N N . ASP B 1 337 ? -9.309 12.402 -16.764 1.00 24.36 340 ASP B N 1
ATOM 5442 C CA . ASP B 1 337 ? -7.995 12.005 -17.299 1.00 26.61 340 ASP B CA 1
ATOM 5443 C C . ASP B 1 337 ? -7.513 10.884 -16.397 1.00 25.39 340 ASP B C 1
ATOM 5444 O O . ASP B 1 337 ? -7.136 11.135 -15.245 1.00 27.25 340 ASP B O 1
ATOM 5449 N N . SER B 1 338 ? -7.536 9.660 -16.915 1.00 24.84 341 SER B N 1
ATOM 5450 C CA . SER B 1 338 ? -7.126 8.510 -16.127 1.00 28.38 341 SER B CA 1
ATOM 5451 C C . SER B 1 338 ? -6.923 7.283 -16.983 1.00 29.86 341 SER B C 1
ATOM 5452 O O . SER B 1 338 ? -7.611 7.096 -17.983 1.00 28.45 341 SER B O 1
ATOM 5455 N N . PRO B 1 339 ? -5.978 6.416 -16.587 1.00 30.49 342 PRO B N 1
ATOM 5456 C CA . PRO B 1 339 ? -5.754 5.205 -17.380 1.00 31.97 342 PRO B CA 1
ATOM 5457 C C . PRO B 1 339 ? -6.980 4.254 -17.290 1.00 29.31 342 PRO B C 1
ATOM 5458 O O . PRO B 1 339 ? -7.212 3.421 -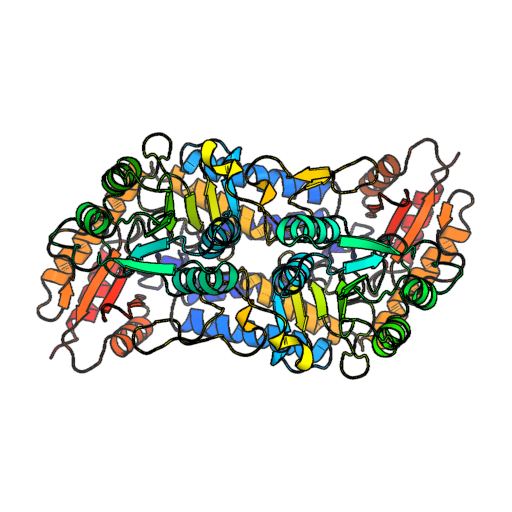18.165 1.00 29.65 342 PRO B O 1
ATOM 5462 N N . LEU B 1 340 ? -7.766 4.414 -16.233 1.00 28.70 343 LEU B N 1
ATOM 5463 C CA . LEU B 1 340 ? -8.919 3.544 -15.975 1.00 27.90 343 LEU B CA 1
ATOM 5464 C C . LEU B 1 340 ? -10.039 3.406 -17.009 1.00 27.93 343 LEU B C 1
ATOM 5465 O O . LEU B 1 340 ? -10.570 2.313 -17.213 1.00 26.99 343 LEU B O 1
ATOM 5470 N N . GLY B 1 341 ? -10.412 4.500 -17.649 1.00 25.54 344 GLY B N 1
ATOM 5471 C CA . GLY B 1 341 ? -11.514 4.438 -18.589 1.00 22.02 344 GLY B CA 1
ATOM 5472 C C . GLY B 1 341 ? -12.760 4.827 -17.810 1.00 19.15 344 GLY B C 1
ATOM 5473 O O . GLY B 1 341 ? -12.887 4.514 -16.621 1.00 20.59 344 GLY B O 1
ATOM 5474 N N . HIS B 1 342 ? -13.701 5.480 -18.475 1.00 20.22 345 HIS B N 1
ATOM 5475 C CA . HIS B 1 342 ? -14.913 5.943 -17.804 1.00 19.70 345 HIS B CA 1
ATOM 5476 C C . HIS B 1 342 ? -15.836 4.869 -17.243 1.00 19.46 345 HIS B C 1
ATOM 5477 O O . HIS B 1 342 ? -16.492 5.108 -16.242 1.00 20.01 345 HIS B O 1
ATOM 5484 N N . ARG B 1 343 ? -15.892 3.695 -17.874 1.00 17.96 346 ARG B N 1
ATOM 5485 C CA . ARG B 1 343 ? -16.749 2.645 -17.333 1.00 17.72 346 ARG B CA 1
ATOM 5486 C C . ARG B 1 343 ? -16.193 2.129 -16.017 1.00 14.09 346 ARG B C 1
ATOM 5487 O O . ARG B 1 343 ? -16.948 1.877 -15.062 1.00 16.26 346 ARG B O 1
ATOM 5495 N N . ALA B 1 344 ? -14.879 1.958 -15.933 1.00 16.16 347 ALA B N 1
ATOM 5496 C CA . ALA B 1 344 ? -14.307 1.486 -14.681 1.00 14.99 347 ALA B CA 1
ATOM 5497 C C . ALA B 1 344 ? -14.528 2.543 -13.591 1.00 13.29 347 ALA B C 1
ATOM 5498 O O . ALA B 1 344 ? -14.756 2.217 -12.434 1.00 15.66 347 ALA B O 1
ATOM 5500 N N . ILE B 1 345 ? -14.476 3.823 -13.971 1.00 17.33 348 ILE B N 1
ATOM 5501 C CA . ILE B 1 345 ? -14.647 4.863 -12.960 1.00 17.39 348 ILE B CA 1
ATOM 5502 C C . ILE B 1 345 ? -16.077 4.900 -12.419 1.00 16.26 348 ILE B C 1
ATOM 5503 O O . ILE B 1 345 ? -16.295 5.030 -11.214 1.00 15.15 348 ILE B O 1
ATOM 5508 N N . VAL B 1 346 ? -17.054 4.773 -13.314 1.00 16.19 349 VAL B N 1
ATOM 5509 C CA . VAL B 1 346 ? -18.461 4.750 -12.911 1.00 16.06 349 VAL B CA 1
ATOM 5510 C C . VAL B 1 346 ? -18.723 3.525 -12.010 1.00 16.49 349 VAL B C 1
ATOM 5511 O O . VAL B 1 346 ? -19.445 3.617 -11.005 1.00 16.68 349 VAL B O 1
ATOM 5515 N N . GLN B 1 347 ? -18.084 2.396 -12.345 1.00 17.31 350 GLN B N 1
ATOM 5516 C CA . GLN B 1 347 ? -18.220 1.183 -11.537 1.00 17.82 350 GLN B CA 1
ATOM 5517 C C . GLN B 1 347 ? -17.635 1.382 -10.136 1.00 16.22 350 GLN B C 1
ATOM 5518 O O . GLN B 1 347 ? -18.230 1.004 -9.135 1.00 16.42 350 GLN B O 1
ATOM 5524 N N . LYS B 1 348 ? -16.442 1.974 -10.077 1.00 19.27 351 LYS B N 1
ATOM 5525 C CA . LYS B 1 348 ? -15.786 2.236 -8.811 1.00 17.97 351 LYS B CA 1
ATOM 5526 C C . LYS B 1 348 ? -16.637 3.215 -7.987 1.00 17.08 351 LYS B C 1
ATOM 5527 O O . LYS B 1 348 ? -16.781 3.057 -6.780 1.00 17.43 351 LYS B O 1
ATOM 5533 N N . LEU B 1 349 ? -17.183 4.248 -8.642 1.00 16.73 352 LEU B N 1
ATOM 5534 C CA . LEU B 1 349 ? -18.032 5.169 -7.918 1.00 19.69 352 LEU B CA 1
ATOM 5535 C C . LEU B 1 349 ? -19.256 4.438 -7.338 1.00 18.20 352 LEU B C 1
ATOM 5536 O O . LEU B 1 349 ? -19.655 4.707 -6.226 1.00 17.01 352 LEU B O 1
ATOM 5541 N N . GLU B 1 350 ? -19.843 3.511 -8.094 1.00 16.94 353 GLU B N 1
ATOM 5542 C CA . GLU B 1 350 ? -20.994 2.769 -7.619 1.00 16.99 353 GLU B CA 1
ATOM 5543 C C . GLU B 1 350 ? -20.594 1.846 -6.453 1.00 16.30 353 GLU B C 1
ATOM 5544 O O . GLU B 1 350 ? -21.388 1.595 -5.543 1.00 17.06 353 GLU B O 1
ATOM 5550 N N . GLU B 1 351 ? -19.347 1.382 -6.465 1.00 18.81 354 GLU B N 1
ATOM 5551 C CA . GLU B 1 351 ? -18.824 0.546 -5.392 1.00 23.70 354 GLU B CA 1
ATOM 5552 C C . GLU B 1 351 ? -18.867 1.387 -4.089 1.00 23.20 354 GLU B C 1
ATOM 5553 O O . GLU B 1 351 ? -18.989 0.859 -2.981 1.00 24.18 354 GLU B O 1
ATOM 5559 N N . GLN B 1 352 ? -18.833 2.716 -4.230 1.00 21.66 355 GLN B N 1
ATOM 5560 C CA . GLN B 1 352 ? -18.889 3.614 -3.060 1.00 22.84 355 GLN B CA 1
ATOM 5561 C C . GLN B 1 352 ? -20.294 4.209 -2.880 1.00 20.19 355 GLN B C 1
ATOM 5562 O O . GLN B 1 352 ? -20.493 5.181 -2.124 1.00 21.63 355 GLN B O 1
ATOM 5568 N N . ARG B 1 353 ? -21.259 3.613 -3.564 1.00 20.70 356 ARG B N 1
ATOM 5569 C CA . ARG B 1 353 ? -22.649 4.038 -3.545 1.00 17.83 356 ARG B CA 1
ATOM 5570 C C . ARG B 1 353 ? -22.871 5.467 -4.032 1.00 18.32 356 ARG B C 1
ATOM 5571 O O . ARG B 1 353 ? -23.705 6.195 -3.498 1.00 19.70 356 ARG B O 1
ATOM 5579 N N . ILE B 1 354 ? -22.115 5.820 -5.064 1.00 15.61 357 ILE B N 1
ATOM 5580 C CA . ILE B 1 354 ? -22.198 7.108 -5.769 1.00 16.30 357 ILE B CA 1
ATOM 5581 C C . ILE B 1 354 ? -22.632 6.686 -7.184 1.00 17.19 357 ILE B C 1
ATOM 5582 O O . ILE B 1 354 ? -21.928 5.919 -7.893 1.00 15.69 357 ILE B O 1
ATOM 5587 N N . TYR B 1 355 ? -23.805 7.178 -7.596 1.00 15.37 358 TYR B N 1
ATOM 5588 C CA . TYR B 1 355 ? -24.420 6.741 -8.838 1.00 14.46 358 TYR B CA 1
ATOM 5589 C C . TYR B 1 355 ? -24.504 7.734 -9.984 1.00 15.92 358 TYR B C 1
ATOM 5590 O O . TYR B 1 355 ? -25.324 8.631 -9.950 1.00 15.88 358 TYR B O 1
ATOM 5599 N N . LEU B 1 356 ? -23.682 7.499 -11.000 1.00 14.63 359 LEU B N 1
ATOM 5600 C CA . LEU B 1 356 ? -23.635 8.321 -12.205 1.00 14.08 359 LEU B CA 1
ATOM 5601 C C . LEU B 1 356 ? -23.724 7.351 -13.368 1.00 16.91 359 LEU B C 1
ATOM 5602 O O . LEU B 1 356 ? -23.948 6.163 -13.157 1.00 17.99 359 LEU B O 1
ATOM 5607 N N . ARG B 1 357 ? -23.617 7.836 -14.594 1.00 16.17 360 ARG B N 1
ATOM 5608 C CA . ARG B 1 357 ? -23.646 6.894 -15.704 1.00 16.03 360 ARG B CA 1
ATOM 5609 C C . ARG B 1 357 ? -22.674 7.242 -16.816 1.00 20.15 360 ARG B C 1
ATOM 5610 O O . ARG B 1 357 ? -22.336 8.405 -17.019 1.00 18.20 360 ARG B O 1
ATOM 5618 N N . THR B 1 358 ? -22.192 6.226 -17.520 1.00 15.18 361 THR B N 1
ATOM 5619 C CA . THR B 1 358 ? -21.337 6.477 -18.669 1.00 16.83 361 THR B CA 1
ATOM 5620 C C . THR B 1 358 ? -22.209 6.752 -19.905 1.00 17.94 361 THR B C 1
ATOM 5621 O O . THR B 1 358 ? -23.306 6.207 -20.056 1.00 17.56 361 THR B O 1
ATOM 5625 N N . ILE B 1 359 ? -21.713 7.641 -20.749 1.00 15.97 362 ILE B N 1
ATOM 5626 C CA . ILE B 1 359 ? -22.335 8.046 -22.004 1.00 17.42 362 ILE B CA 1
ATOM 5627 C C . ILE B 1 359 ? -21.398 7.535 -23.110 1.00 16.24 362 ILE B C 1
ATOM 5628 O O . ILE B 1 359 ? -20.168 7.714 -23.041 1.00 16.52 362 ILE B O 1
ATOM 5633 N N . ALA B 1 360 ? -21.966 6.883 -24.122 1.00 21.00 363 ALA B N 1
ATOM 5634 C CA . ALA B 1 360 ? -21.173 6.301 -25.205 1.00 22.94 363 ALA B CA 1
ATOM 5635 C C . ALA B 1 360 ? -20.655 7.260 -26.272 1.00 25.18 363 ALA B C 1
ATOM 5636 O O . ALA B 1 360 ? -19.630 6.987 -26.905 1.00 27.82 363 ALA B O 1
ATOM 5638 N N . ASP B 1 361 ? -21.356 8.363 -26.486 1.00 24.68 364 ASP B N 1
ATOM 5639 C CA . ASP B 1 361 ? -20.941 9.329 -27.497 1.00 24.87 364 ASP B CA 1
ATOM 5640 C C . ASP B 1 361 ? -21.458 10.707 -27.106 1.00 24.61 364 ASP B C 1
ATOM 5641 O O . ASP B 1 361 ? -22.663 10.943 -27.093 1.00 23.63 364 ASP B O 1
ATOM 5646 N N . PRO B 1 362 ? -20.558 11.616 -26.726 1.00 23.71 365 PRO B N 1
ATOM 5647 C CA . PRO B 1 362 ? -19.115 11.381 -26.651 1.00 23.95 365 PRO B CA 1
ATOM 5648 C C . PRO B 1 362 ? -18.802 10.542 -25.423 1.00 23.07 365 PRO B C 1
ATOM 5649 O O . PRO B 1 362 ? -19.649 10.397 -24.540 1.00 24.01 365 PRO B O 1
ATOM 5653 N N . ASP B 1 363 ? -17.578 10.022 -25.357 1.00 22.03 366 ASP B N 1
ATOM 5654 C CA . ASP B 1 363 ? -17.138 9.180 -24.236 1.00 22.69 366 ASP B CA 1
ATOM 5655 C C . ASP B 1 363 ? -16.955 10.090 -23.030 1.00 23.66 366 ASP B C 1
ATOM 5656 O O . ASP B 1 363 ? -16.018 10.886 -22.962 1.00 23.87 366 ASP B O 1
ATOM 5661 N N . CYS B 1 364 ? -17.882 9.997 -22.088 1.00 18.28 367 CYS B N 1
ATOM 5662 C CA . CYS B 1 364 ? -17.836 10.847 -20.914 1.00 18.98 367 CYS B CA 1
ATOM 5663 C C . CYS B 1 364 ? -18.716 10.260 -19.832 1.00 18.23 367 CYS B C 1
ATOM 5664 O O . CYS B 1 364 ? -19.299 9.182 -20.024 1.00 20.10 367 CYS B O 1
ATOM 5667 N N . ILE B 1 365 ? -18.767 10.942 -18.694 1.00 19.01 368 ILE B N 1
ATOM 5668 C CA . ILE B 1 365 ? -19.585 10.538 -17.553 1.00 15.39 368 ILE B CA 1
ATOM 5669 C C . ILE B 1 365 ? -20.635 11.613 -17.342 1.00 18.62 368 ILE B C 1
ATOM 5670 O O . ILE B 1 365 ? -20.350 12.809 -17.525 1.00 20.48 368 ILE B O 1
ATOM 5675 N N . ARG B 1 366 ? -21.839 11.199 -16.968 1.00 16.19 369 ARG B N 1
ATOM 5676 C CA . ARG B 1 366 ? -22.909 12.162 -16.755 1.00 17.84 369 ARG B CA 1
ATOM 5677 C C . ARG B 1 366 ? -23.508 12.132 -15.348 1.00 18.58 369 ARG B C 1
ATOM 5678 O O . ARG B 1 366 ? -23.785 11.069 -14.780 1.00 18.32 369 ARG B O 1
ATOM 5686 N N . ALA B 1 367 ? -23.683 13.316 -14.763 1.00 16.00 370 ALA B N 1
ATOM 5687 C CA . ALA B 1 367 ? -24.298 13.434 -13.460 1.00 17.03 370 ALA B CA 1
ATOM 5688 C C . ALA B 1 367 ? -25.566 14.266 -13.626 1.00 16.72 370 ALA B C 1
ATOM 5689 O O . ALA B 1 367 ? -25.591 15.255 -14.381 1.00 18.20 370 ALA B O 1
ATOM 5691 N N . CYS B 1 368 ? -26.616 13.849 -12.937 1.00 15.36 371 CYS B N 1
ATOM 5692 C CA . CYS B 1 368 ? -27.891 14.550 -12.961 1.00 15.79 371 CYS B CA 1
ATOM 5693 C C . CYS B 1 368 ? -28.124 15.145 -11.589 1.00 16.90 371 CYS B C 1
ATOM 5694 O O . CYS B 1 368 ? -28.087 14.434 -10.598 1.00 19.12 371 CYS B O 1
ATOM 5697 N N . CYS B 1 369 ? -28.350 16.458 -11.535 1.00 20.36 372 CYS B N 1
ATOM 5698 C CA . CYS B 1 369 ? -28.621 17.155 -10.277 1.00 20.45 372 CYS B CA 1
ATOM 5699 C C . CYS B 1 369 ? -30.111 17.544 -10.243 1.00 18.42 372 CYS B C 1
ATOM 5700 O O . CYS B 1 369 ? -30.574 18.206 -11.155 1.00 18.72 372 CYS B O 1
ATOM 5703 N N . HIS B 1 370 ? -30.839 17.137 -9.205 1.00 18.67 373 HIS B N 1
ATOM 5704 C CA . HIS B 1 370 ? -32.264 17.474 -9.132 1.00 18.20 373 HIS B CA 1
ATOM 5705 C C . HIS B 1 370 ? -32.508 18.502 -8.026 1.00 18.67 373 HIS B C 1
ATOM 5706 O O . HIS B 1 370 ? -31.574 18.837 -7.300 1.00 20.04 373 HIS B O 1
ATOM 5713 N N . TYR B 1 371 ? -33.739 19.002 -7.882 1.00 17.19 374 TYR B N 1
ATOM 5714 C CA . TYR B 1 371 ? -33.974 19.993 -6.830 1.00 19.25 374 TYR B CA 1
ATOM 5715 C C . TYR B 1 371 ? -33.889 19.397 -5.442 1.00 22.25 374 TYR B C 1
ATOM 5716 O O . TYR B 1 371 ? -33.838 20.128 -4.437 1.00 23.06 374 TYR B O 1
ATOM 5725 N N . ILE B 1 372 ? -33.837 18.073 -5.381 1.00 21.10 375 ILE B N 1
ATOM 5726 C CA . ILE B 1 372 ? -33.723 17.375 -4.108 1.00 20.83 375 ILE B CA 1
ATOM 5727 C C . ILE B 1 372 ? -32.259 16.972 -3.858 1.00 22.72 375 ILE B C 1
ATOM 5728 O O . ILE B 1 372 ? -31.943 16.354 -2.840 1.00 21.40 375 ILE B O 1
ATOM 5733 N N . THR B 1 373 ? -31.377 17.298 -4.797 1.00 22.39 376 THR B N 1
ATOM 5734 C CA . THR B 1 373 ? -29.955 17.009 -4.611 1.00 22.86 376 THR B CA 1
ATOM 5735 C C . THR B 1 373 ? -29.445 18.095 -3.670 1.00 24.50 376 THR B C 1
ATOM 5736 O O . THR B 1 373 ? -29.923 19.235 -3.717 1.00 23.65 376 THR B O 1
ATOM 5740 N N . ASP B 1 374 ? -28.516 17.754 -2.790 1.00 23.61 377 ASP B N 1
ATOM 5741 C CA . ASP B 1 374 ? -27.993 18.790 -1.915 1.00 23.88 377 ASP B CA 1
ATOM 5742 C C . ASP B 1 374 ? -26.491 18.975 -2.108 1.00 24.19 377 ASP B C 1
ATOM 5743 O O . ASP B 1 374 ? -25.819 18.193 -2.805 1.00 21.40 377 ASP B O 1
ATOM 5748 N N . GLU B 1 375 ? -25.950 20.028 -1.511 1.00 23.87 378 GLU B N 1
ATOM 5749 C CA . GLU B 1 375 ? -24.535 20.306 -1.667 1.00 21.37 378 GLU B CA 1
ATOM 5750 C C . GLU B 1 375 ? -23.619 19.265 -1.007 1.00 21.40 378 GLU B C 1
ATOM 5751 O O . GLU B 1 375 ? -22.510 19.051 -1.460 1.00 22.65 378 GLU B O 1
ATOM 5757 N N . GLU B 1 376 ? -24.083 18.611 0.044 1.00 21.95 379 GLU B N 1
ATOM 5758 C CA . GLU B 1 376 ? -23.294 17.579 0.715 1.00 25.32 379 GLU B CA 1
ATOM 5759 C C . GLU B 1 376 ? -23.064 16.394 -0.241 1.00 26.01 379 GLU B C 1
ATOM 5760 O O . GLU B 1 376 ? -21.959 15.831 -0.309 1.00 23.94 379 GLU B O 1
ATOM 5766 N N . GLU B 1 377 ? -24.108 16.014 -0.978 1.00 25.64 380 GLU B N 1
ATOM 5767 C CA . GLU B 1 377 ? -23.966 14.926 -1.940 1.00 24.04 380 GLU B CA 1
ATOM 5768 C C . GLU B 1 377 ? -22.985 15.331 -3.045 1.00 22.95 380 GLU B C 1
ATOM 5769 O O . GLU B 1 377 ? -22.145 14.542 -3.480 1.00 22.65 380 GLU B O 1
ATOM 5775 N N . ILE B 1 378 ? -23.076 16.575 -3.492 1.00 21.17 381 ILE B N 1
ATOM 5776 C CA . ILE B 1 378 ? -22.187 17.064 -4.527 1.00 21.34 381 ILE B CA 1
ATOM 5777 C C . ILE B 1 378 ? -20.767 17.085 -3.977 1.00 18.52 381 ILE B C 1
ATOM 5778 O O . ILE B 1 378 ? -19.835 16.662 -4.644 1.00 17.46 381 ILE B O 1
ATOM 5783 N N . ASN B 1 379 ? -20.608 17.587 -2.754 1.00 21.21 382 ASN B N 1
ATOM 5784 C CA . ASN B 1 379 ? -19.274 17.652 -2.164 1.00 20.08 382 ASN B CA 1
ATOM 5785 C C . ASN B 1 379 ? -18.690 16.260 -2.011 1.00 21.54 382 ASN B C 1
ATOM 5786 O O . ASN B 1 379 ? -17.474 16.075 -2.125 1.00 22.47 382 ASN B O 1
ATOM 5791 N N . HIS B 1 380 ? -19.558 15.281 -1.770 1.00 24.48 383 HIS B N 1
ATOM 5792 C CA . HIS B 1 380 ? -19.140 13.890 -1.607 1.00 25.27 383 HIS B CA 1
ATOM 5793 C C . HIS B 1 380 ? -18.631 13.371 -2.942 1.00 22.50 383 HIS B C 1
ATOM 5794 O O . HIS B 1 380 ? -17.546 12.816 -3.021 1.00 23.27 383 HIS B O 1
ATOM 5801 N N . LEU B 1 381 ? -19.415 13.549 -3.999 1.00 21.49 384 LEU B N 1
ATOM 5802 C CA . LEU B 1 381 ? -18.971 13.124 -5.323 1.00 20.86 384 LEU B CA 1
ATOM 5803 C C . LEU B 1 381 ? -17.622 13.762 -5.680 1.00 24.38 384 LEU B C 1
ATOM 5804 O O . LEU B 1 381 ? -16.722 13.088 -6.190 1.00 22.62 384 LEU B O 1
ATOM 5809 N N . LEU B 1 382 ? -17.474 15.056 -5.393 1.00 22.21 385 LEU B N 1
ATOM 5810 C CA . LEU B 1 382 ? -16.242 15.782 -5.699 1.00 21.27 385 LEU B CA 1
ATOM 5811 C C . LEU B 1 382 ? -15.061 15.220 -4.906 1.00 21.22 385 LEU B C 1
ATOM 5812 O O . LEU B 1 382 ? -13.960 15.108 -5.434 1.00 21.80 385 LEU B O 1
ATOM 5817 N N . ALA B 1 383 ? -15.279 14.877 -3.646 1.00 20.23 386 ALA B N 1
ATOM 5818 C CA . ALA B 1 383 ? -14.186 14.299 -2.859 1.00 21.05 386 ALA B CA 1
ATOM 5819 C C . ALA B 1 383 ? -13.717 12.956 -3.464 1.00 23.27 386 ALA B C 1
ATOM 5820 O O . ALA B 1 383 ? -12.517 12.689 -3.566 1.00 23.45 386 ALA B O 1
ATOM 5822 N N . ARG B 1 384 ? -14.656 12.119 -3.890 1.00 22.19 387 ARG B N 1
ATOM 5823 C CA . ARG B 1 384 ? -14.262 10.816 -4.437 1.00 24.65 387 ARG B CA 1
ATOM 5824 C C . ARG B 1 384 ? -13.730 10.896 -5.863 1.00 22.65 387 ARG B C 1
ATOM 5825 O O . ARG B 1 384 ? -12.831 10.131 -6.252 1.00 23.66 387 ARG B O 1
ATOM 5833 N N . LEU B 1 385 ? -14.261 11.823 -6.654 1.00 21.35 388 LEU B N 1
ATOM 5834 C CA . LEU B 1 385 ? -13.786 11.996 -8.011 1.00 22.05 388 LEU B CA 1
ATOM 5835 C C . LEU B 1 385 ? -12.347 12.503 -8.037 1.00 24.04 388 LEU B C 1
ATOM 5836 O O . LEU B 1 385 ? -11.584 12.205 -8.958 1.00 21.10 388 LEU B O 1
ATOM 5841 N N . ALA B 1 386 ? -11.986 13.304 -7.036 1.00 23.50 389 ALA B N 1
ATOM 5842 C CA . ALA B 1 386 ? -10.645 13.857 -6.966 1.00 24.94 389 ALA B CA 1
ATOM 5843 C C . ALA B 1 386 ? -9.595 12.751 -6.918 1.00 27.48 389 ALA B C 1
ATOM 5844 O O . ALA B 1 386 ? -8.465 12.958 -7.343 1.00 30.72 389 ALA B O 1
ATOM 5846 N N . ASP B 1 387 ? -9.982 11.571 -6.437 1.00 31.03 390 ASP B N 1
ATOM 5847 C CA . ASP B 1 387 ? -9.045 10.446 -6.326 1.00 32.98 390 ASP B CA 1
ATOM 5848 C C . ASP B 1 387 ? -8.561 9.820 -7.636 1.00 34.26 390 ASP B C 1
ATOM 5849 O O . ASP B 1 387 ? -7.673 8.956 -7.610 1.00 36.28 390 ASP B O 1
ATOM 5854 N N . PHE B 1 388 ? -9.132 10.226 -8.770 1.00 29.54 391 PHE B N 1
ATOM 5855 C CA . PHE B 1 388 ? -8.695 9.676 -10.050 1.00 28.64 391 PHE B CA 1
ATOM 5856 C C . PHE B 1 388 ? -7.702 10.647 -10.701 1.00 29.80 391 PHE B C 1
ATOM 5857 O O . PHE B 1 388 ? -7.751 11.856 -10.442 1.00 28.93 391 PHE B O 1
ATOM 5865 N N . GLY B 1 389 ? -6.780 10.129 -11.508 1.00 28.11 392 GLY B N 1
ATOM 5866 C CA . GLY B 1 389 ? -5.798 10.999 -12.144 1.00 30.82 392 GLY B CA 1
ATOM 5867 C C . GLY B 1 389 ? -4.864 10.316 -13.129 1.00 31.79 392 GLY B C 1
ATOM 5868 O O . GLY B 1 389 ? -4.803 9.090 -13.184 1.00 34.07 392 GLY B O 1
ATOM 5869 N N . PRO B 1 390 ? -4.123 11.090 -13.940 1.00 30.52 393 PRO B N 1
ATOM 5870 C CA . PRO B 1 390 ? -3.193 10.537 -14.923 1.00 29.52 393 PRO B CA 1
ATOM 5871 C C . PRO B 1 390 ? -1.901 10.029 -14.270 1.00 30.04 393 PRO B C 1
ATOM 5872 O O . PRO B 1 390 ? -1.665 10.366 -13.085 1.00 32.45 393 PRO B O 1
#

Foldseek 3Di:
DQVVPPPFLAFFLLVFFRFDPLLVVLLVVLVVVCVVPNVDDPVNVVVLVVLVQLLLVLVCVQQVHDSLQKAKFFFQLLLLLQQLVFFPAAAAAEEEEEPQDDPSSVVSVVVSCVVHNYYYDYFYDLVPLAHDAPLVSVLVVDDQRYAEYEYECQRPFQRGRHPQQSNLVSQCVDDHPYSYAYAYRDSPPRLQPRHHCVVRPHAKYGYACGHNLVADRTITMMGGPPVCQVRGHEDAAADQFADADDVRDGDGGDGHNSNNDHDDGSSSSSSSSSSSSVVVVVVDHSVVFNVLLQVVQQLLVVLQVPQPFKAWPHPDRRNIFKTKIAGAAPQFAVRVQVVCVVVSNHWDAHVVVGIIMGGGGSPNDDVSSVVVSVVSSPGHD/DQVVCPPFLAFFLLVFFRFDPLLVVLLVVLVVVCVVPPVDDPVNVVVLVVLVQLLLVLVCVQQVHDSLQKAKFFFLLLLLLQQLVFFDAAAAAEEEEAPQDDPSSVVSVVVSCVPHNYYYDHQYDLVPQAHDAVLVSVLVVDAQRHAEYEYECQRPAQRGRHPQQSNVVSQCPDDHNYSYAYAYRDSPPRLQPRHHCVVRPHAKYGYACGRNLPADRTITMMGGDPVNQVSGHADAAADQFADADDVRDGDGGDRRNSNNPHDDGSSSSSSSSSSSSVVSVVPDDSVVFNVLLQVQQQLLVVLQVPQPFKAWPHPDRRNIFKTKIAGAAPQFVVSVQVVCVVSNHHWDFDVVPTIIMGGGGSPNDVVSSVVVSVVSSPGHD

Nearest PDB structures (foldseek):
  1n2t-assembly1_A  TM=1.002E+00  e=5.010E-83  Synechocystis sp. PCC 6714
  1elu-assembly1_B  TM=1.002E+00  e=6.030E-83  Synechocystis sp. PCC 6714
  5i90-assembly1_B  TM=8.823E-01  e=9.942E-27  Pseudomonas aeruginosa PAO1
  9azb-assembly1_A-2  TM=7.925E-01  e=5.365E-20  Penicillium expansum
  6m4j-assembly1_A  TM=7.703E-01  e=3.804E-18  Vibrio cyclitrophicus

InterPro domains:
  IPR000192 Aminotransferase class V domain [PF00266] (32-361)
  IPR015421 Pyridoxal phosphate-dependent transferase, major domain [G3DSA:3.40.640.10] (32-298)
  IPR015422 Pyridoxal phosphate-dependent transferase, small domain [G3DSA:3.90.1150.10] (19-385)
  IPR015424 Pyridoxal phosphate-dependent transferase [SSF53383] (13-393)
  IPR020578 Aminotransferase class-V, pyridoxal-phosphate binding site [PS00595] (214-234)